Protein AF-A0A9D5EAH1-F1 (afdb_monomer)

Mean predicted aligned error: 13.59 Å

Secondary structure (DSSP, 8-state):
-HHHHHHHTT-SHHHHHHHHHHHHHHHHHHHHHHHHHHTT-TTHHHHHHHHHHHHHHHHHHHHSS--HHHHHHHHHHHHHHHHHHHHHHHHHSS--HHHHHHHHHHHHHHHHHHHHHHHHTSTTGGGG-HHHHHS--GGG--HHHHHHHHHHHHHHHHHHHHTHHHHHHHHH-HHHHHHTT--HHHHHHHHHHHHHHHHHHHHHHH-HHHHHHHHHHHHHHHHHH-SSHHHHHHHHHHHHHHHHHHHHHHHHHSPPPTT-SSSS--HHHHHHHHHHHHHHHHHHH-TTTSHHHHHHHHHHHHHHHHHHHHHHHHHHHHHHTT-TTS-B-HHHH-TTS---HHHHHHHHHTTSEEEETTEEEE-HHHHHHHHHHHHHHHHHHHHHHHHS---HHHHHHHHHHHGGG--HHHHHHHHHHHHHTT-S-TT--TTPPPPPSS-------------TTSTTT-SSS-SS--PPP----------------------PPPPP----------PPPPPTT----PPEEEEETTEEEEHHHHHHHHHHHHHHHHHHHHHHHHHHHT-TTHHHHHHHHHHHHHHHHHHHH----HHHHHHHHHHHHHHHHHHHHHHHHHH---HHHHHHHHHHHHHHHHHHHHHHS-TT----HHHHHH--GGGGGGSEEEETTEEEEHHHHHHHHHHHHHHHHHHHTHHHHHHHHH-HHHHHHTT--HHHHHHHHHHHHHHHHHHHHHHH-HHHHHHHHHHHHHHHHHH-SSHHHHHHHHHHHHHHHHHHHHHHHHHTT--HHHHHHHHHHHHHHHHHHH-TTT-HHHHHHHTS--PPP---

Sequence (824 aa):
MDQFLRLLTLQDTNTRVVMLGTTVLGIASAVVGCFAVLRKRSLVGDAVAHAALPGICLAYLVVGERHFAALLLGAMLAGVTAAAFVAAVRALTRVKEDAAIGMAIGGFFGLGIVLSRLIQGQPGGDRAGLDSFIFGKAASMVSGDARLILAVALAALAAVALLYKELKLLCFDRDFAAGQGWPTLALDLALMALVCLCTVVGLPAVGVVLMVALLVIPAVAARFWTSTLSTMLVLAAIFGGASGLIGTALSATVPVPAGALSRGWPTGPLIVLVAAGIFGVSLLCAPRRGLLADLWRRAALRRRVALQNLLRDAHEWLEHAGSFDAPWRAQTVSRSGRAAPRLLARLAAQGLIAPAAGGFVLTKDGRLAAARVVRSHRLWELYLIEQADIAADHVDRDADQIEHILPQAVIAELEDRLVAQGRLPAPAGAHAVPESPHPIGAAAPMRGRTLGLLGGLMLGASALLSAPEPAGAAPHAAAQADPAAQAGSAVAAPSATPASAAEPTAEPAAEPGRRSHTRVWFTVGDYQVRDDDLWTAATAAVCSVACGLIGCFLVLRRMSLLGDAISHAILPGLALAFMLTHSRDPLPMLAGAMTVGVLTAVLSAGLNRWGKVPEDASMGVVFTTLFALGVVLVSLAARDVDLDPGCVLYGLIEFTPLDTVAVGPVHVPRALAWLALTLAMNTALIVLFYKELTIVCFDPALATAMGISATLVHYGLMTTVAITSVASFEAVGSILVIAMLVAPGATAHLLTDSLGRMLCWAAAIAAGCALAGYALAVWIDTSVAGMIATLSLAVFVLVALGAPRHGVIASRLRSRPLAAPAQQ

Solvent-accessible surface area (backbone atoms only — not comparable to full-atom values): 43289 Å² total; per-residue (Å²): 109,68,71,60,52,39,57,78,65,50,69,50,65,62,64,41,38,38,29,54,27,38,16,45,45,16,22,33,25,2,36,54,18,37,57,32,48,67,59,72,42,38,55,52,44,45,28,24,44,37,15,16,44,33,15,29,41,51,30,35,69,74,65,73,50,90,46,70,71,50,30,50,49,21,18,46,53,29,12,44,50,41,54,49,46,31,51,45,42,46,74,57,40,91,57,51,62,46,39,34,41,26,28,35,26,10,14,35,28,12,42,13,47,29,47,44,37,55,44,48,76,39,97,69,26,76,74,62,52,60,70,62,47,50,64,27,40,38,90,73,51,46,70,67,53,30,49,50,36,45,56,50,27,51,51,47,48,48,49,48,62,74,41,40,70,60,54,50,37,52,52,77,38,51,64,62,34,42,74,74,68,46,63,58,67,60,54,51,51,51,52,50,43,47,42,31,50,47,37,63,63,32,15,45,50,35,4,42,72,50,35,34,31,36,21,39,30,20,20,56,28,22,50,34,75,46,93,49,68,71,62,25,37,54,45,1,21,51,43,12,22,48,14,20,38,52,12,38,48,48,31,74,68,53,80,66,66,94,63,39,55,46,101,52,52,64,40,35,35,38,19,38,48,41,27,47,48,55,26,50,50,26,48,40,65,15,76,82,57,4,53,54,42,46,53,47,51,53,52,51,48,54,52,50,51,56,50,50,50,52,35,29,34,47,46,56,51,22,63,73,68,74,37,78,79,54,55,44,42,55,74,82,39,34,92,82,68,66,64,53,69,69,54,56,55,46,38,37,72,69,54,26,33,41,87,44,92,78,35,34,26,60,28,78,65,20,47,56,54,17,39,53,51,44,27,49,42,48,56,47,47,53,46,40,44,73,74,66,72,43,61,70,94,61,40,68,71,61,41,71,74,46,54,91,70,64,55,70,68,58,54,52,52,50,48,55,52,37,38,74,68,69,75,42,74,85,83,61,55,104,71,64,55,74,78,70,97,59,85,86,68,79,90,69,82,84,76,81,80,78,74,77,79,54,75,85,78,70,86,82,84,80,91,83,86,84,80,83,85,84,87,80,89,86,88,82,84,90,80,90,80,85,91,86,85,85,86,87,84,86,83,82,83,83,84,88,80,91,78,82,93,79,79,93,74,80,80,80,82,74,82,93,82,79,78,77,89,66,56,71,78,54,68,61,86,93,45,71,41,33,53,54,53,53,48,30,38,48,36,42,20,42,37,19,25,42,32,3,45,57,15,38,57,26,47,69,58,70,44,32,51,50,57,47,38,34,44,47,20,20,46,32,15,35,37,50,27,30,71,73,65,78,48,88,52,66,67,56,32,49,51,21,23,43,52,31,20,46,47,50,54,52,51,21,52,45,34,26,72,73,58,69,38,57,62,57,50,20,42,47,46,47,22,38,40,36,27,22,50,9,56,53,46,48,41,50,40,57,78,85,66,88,75,50,67,61,64,54,40,54,26,56,42,86,55,37,55,77,48,60,40,77,61,80,97,44,78,40,33,46,60,41,54,53,27,48,52,45,30,50,50,52,50,48,50,48,66,75,39,40,68,62,55,51,40,38,55,79,37,42,65,60,26,43,74,73,70,41,58,37,66,58,56,49,54,49,52,50,46,52,52,33,50,48,50,55,55,36,21,73,35,36,1,33,55,41,45,29,12,33,20,25,25,22,15,54,40,18,57,48,74,41,94,47,69,74,59,22,42,53,42,2,29,52,47,18,32,49,26,21,46,53,13,36,55,51,11,65,73,69,64,36,40,42,52,19,30,22,14,30,43,33,41,51,52,32,52,52,43,49,42,63,18,81,83,50,3,42,53,45,48,56,65,67,66,51,76,74,75,72,78,81,84,126

Nearest PDB structures (foldseek):
  7kyp-assembly4_N  TM=8.979E-01  e=1.913E-12  Streptococcus pneumoniae D39
  7kyo-assembly1_C-2  TM=8.760E-01  e=1.175E-11  Streptococcus pneumoniae D39
  4g1u-assembly1_B  TM=6.831E-01  e=6.531E-03  Yersinia pestis
  5b58-assembly1_B  TM=6.216E-01  e=9.086E-03  Burkholderia cenocepacia J2315
  5b57-assembly1_B  TM=6.435E-01  e=1.430E-02  Burkholderia cenocepacia J2315

Foldseek 3Di:
DVLLVCLVVVVDVLLNLLLLLQLLLLLLLLLLLLLCQLQLNLCLLLLLLLQLLLLLLVLCVVVVDQDPVSSLVRSLVSSLVLLVQLVCCCVQFPFDSLLSSLLSLQQSNLNSQFSLLLLCPDDCSVVNVSVLLAAADSSPDDSVLSVLSNVLSVVLVVLCVVCVVVSVCLSPPVVVCVVVVHPSVVVSSVSSSSSSSSQSSCCNSQHSLLSSLSSFLLLLLLVLADPDSVSSSVSSSVLSSCLSNVLSSCQSPPQFDPFFQDNTFRSNLSSSLSSLVSSVCSQQPHCPQHQVNVVVVVVVLVLVLLLLLLLQLLLLVCVVVVHLFDADASCQRDLVNDPDVVSVVVCVVVVQWDDDDPHIHGDPVVLQSSLVLLQLLQLVLVCCVPPVVDDSVPSVVVSSVCSSPDDVVVVVVSVVVCVVVVNDDPPPDPRDHDDHPDDPDDDDSPPDDDDPPCPPPPPPPPPDDDDDDDDDDDDDDDDDDDDDDYYDDDDDDDDDDDDDDDDDDDDDDDDPDDDPPWDFDDDDVPDTQTPLLVLLLLLQLLLLLLQLLLLLLCSLQVNLCLLLLLLLLLLLLQLVLCVVPVDPDPVSSLVSSLVRLLVLVVQLVCCCVSSVRSSSSSSSSSSSSSNSVSSSSNSGDGNPDPPPVCCLAFFDSSCQSVAFDDPDPDTHRPLSVLSNVLSVVSVCCCVVCVVLSVCLSVPCPVCVVVVRNSVVSVSVSSSSSSSSQSSSSNHGGRSLSSLSNSLLSSLLVLQDDDSVSSSVSSSVLSSVLSNVLSVVCVVSVGDSSSSSSNVSSVSSVVCCQDHCPTHSVNVVVVPPPPPPPPDD

pLDDT: mean 77.6, std 20.23, range [21.0, 98.19]

Structure (mmCIF, N/CA/C/O backbone):
data_AF-A0A9D5EAH1-F1
#
_entry.id   AF-A0A9D5EAH1-F1
#
loop_
_atom_site.group_PDB
_atom_site.id
_atom_site.type_symbol
_atom_site.label_atom_id
_atom_site.label_alt_id
_atom_site.label_comp_id
_atom_site.label_asym_id
_atom_site.label_entity_id
_atom_site.label_seq_id
_atom_site.pdbx_PDB_ins_code
_atom_site.Cartn_x
_atom_site.Cartn_y
_atom_site.Cartn_z
_atom_site.occupancy
_atom_site.B_iso_or_equiv
_atom_site.auth_seq_id
_atom_site.auth_comp_id
_atom_site.auth_asym_id
_atom_site.auth_atom_id
_atom_site.pdbx_PDB_model_num
ATOM 1 N N . MET A 1 1 ? 1.302 40.660 -1.343 1.00 54.09 1 MET A N 1
ATOM 2 C CA . MET A 1 1 ? -0.143 40.943 -1.490 1.00 54.09 1 MET A CA 1
ATOM 3 C C . MET A 1 1 ? -0.588 40.766 -2.943 1.00 54.09 1 MET A C 1
ATOM 5 O O . MET A 1 1 ? -1.487 39.972 -3.182 1.00 54.09 1 MET A O 1
ATOM 9 N N . ASP A 1 2 ? 0.092 41.389 -3.913 1.00 61.47 2 ASP A N 1
ATOM 10 C CA . ASP A 1 2 ? -0.286 41.334 -5.341 1.00 61.47 2 ASP A CA 1
ATOM 11 C C . ASP A 1 2 ? -0.305 39.933 -5.966 1.00 61.47 2 ASP A C 1
ATOM 13 O O . ASP A 1 2 ? -1.245 39.611 -6.681 1.00 61.47 2 ASP A O 1
ATOM 17 N N . GLN A 1 3 ? 0.661 39.058 -5.667 1.00 58.84 3 GLN A N 1
ATOM 18 C CA . GLN A 1 3 ? 0.635 37.666 -6.152 1.00 58.84 3 GLN A CA 1
ATOM 19 C C . GLN A 1 3 ? -0.573 36.873 -5.626 1.00 58.84 3 GLN A C 1
ATOM 21 O O . GLN A 1 3 ? -1.179 36.106 -6.366 1.00 58.84 3 GLN A O 1
ATOM 26 N N . PHE A 1 4 ? -0.962 37.086 -4.367 1.00 58.25 4 PHE A N 1
ATOM 27 C CA . PHE A 1 4 ? -2.116 36.422 -3.756 1.00 58.25 4 PHE A CA 1
ATOM 28 C C . PHE A 1 4 ? -3.437 36.929 -4.353 1.00 58.25 4 PHE A C 1
ATOM 30 O O . PHE A 1 4 ? -4.326 36.135 -4.651 1.00 58.25 4 PHE A O 1
ATOM 37 N N . LEU A 1 5 ? -3.538 38.238 -4.614 1.00 56.25 5 LEU A N 1
ATOM 38 C CA . LEU A 1 5 ? -4.687 38.841 -5.296 1.00 56.25 5 LEU A CA 1
ATOM 39 C C . LEU A 1 5 ? -4.784 38.406 -6.768 1.00 56.25 5 LEU A C 1
ATOM 41 O O . LEU A 1 5 ? -5.886 38.128 -7.232 1.00 56.25 5 LEU A O 1
ATOM 45 N N . ARG A 1 6 ? -3.662 38.260 -7.491 1.00 60.62 6 ARG A N 1
ATOM 46 C CA . ARG A 1 6 ? -3.620 37.692 -8.859 1.00 60.62 6 ARG A CA 1
ATOM 47 C C . ARG A 1 6 ? -4.063 36.229 -8.913 1.00 60.62 6 ARG A C 1
ATOM 49 O O . ARG A 1 6 ? -4.706 35.816 -9.877 1.00 60.62 6 ARG A O 1
ATOM 56 N N . LEU A 1 7 ? -3.754 35.463 -7.865 1.00 60.31 7 LEU A N 1
ATOM 57 C CA . LEU A 1 7 ? -4.168 34.069 -7.721 1.00 60.31 7 LEU A CA 1
ATOM 58 C C . LEU A 1 7 ? -5.673 33.948 -7.434 1.00 60.31 7 LEU A C 1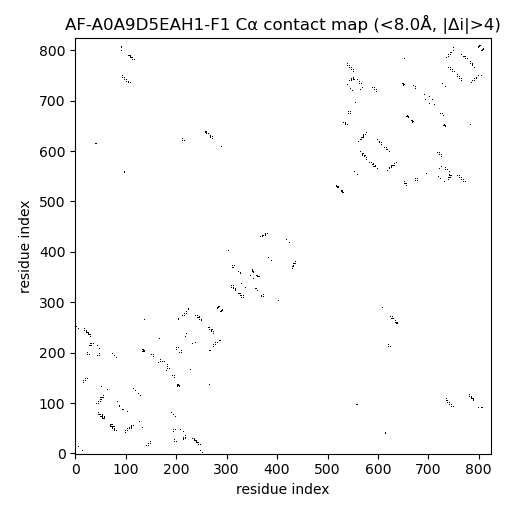
ATOM 60 O O . LEU A 1 7 ? -6.362 33.179 -8.097 1.00 60.31 7 LEU A O 1
ATOM 64 N N . LEU A 1 8 ? -6.197 34.760 -6.507 1.00 59.41 8 LEU A N 1
ATOM 65 C CA . LEU A 1 8 ? -7.634 34.847 -6.202 1.00 59.41 8 LEU A CA 1
ATOM 66 C C . LEU A 1 8 ? -8.462 35.356 -7.391 1.00 59.41 8 LEU A C 1
ATOM 68 O O . LEU A 1 8 ? -9.607 34.950 -7.563 1.00 59.41 8 LEU A O 1
ATOM 72 N N . THR A 1 9 ? -7.876 36.219 -8.223 1.00 60.03 9 THR A N 1
ATOM 73 C CA . THR A 1 9 ? -8.497 36.726 -9.459 1.00 60.03 9 THR A CA 1
ATOM 74 C C . THR A 1 9 ? -8.224 35.846 -10.685 1.00 60.03 9 THR A C 1
ATOM 76 O O . THR A 1 9 ? -8.705 36.167 -11.770 1.00 60.03 9 THR A O 1
ATOM 79 N N . LEU A 1 10 ? -7.498 34.726 -10.527 1.00 64.56 10 LEU A N 1
ATOM 80 C CA . LEU A 1 10 ? -7.183 33.746 -11.577 1.00 64.56 10 LEU A CA 1
ATOM 81 C C . LEU A 1 10 ? -6.629 34.370 -12.877 1.00 64.56 10 LEU A C 1
ATOM 83 O O . LEU A 1 10 ? -6.995 33.951 -13.981 1.00 64.56 10 LEU A O 1
ATOM 87 N N . GLN A 1 11 ? -5.768 35.382 -12.748 1.00 63.88 11 GLN A N 1
ATOM 88 C CA . GLN A 1 11 ? -5.233 36.128 -13.895 1.00 63.88 11 GLN A CA 1
ATOM 89 C C . GLN A 1 11 ? -4.201 35.326 -14.705 1.00 63.88 11 GLN A C 1
ATOM 91 O O . GLN A 1 11 ? -4.151 35.456 -15.928 1.00 63.88 11 GLN A O 1
ATOM 96 N N . ASP A 1 12 ? -3.427 34.449 -14.054 1.00 75.12 12 ASP A N 1
ATOM 97 C CA . ASP A 1 12 ? -2.462 33.578 -14.734 1.00 75.12 12 ASP A CA 1
ATOM 98 C C . ASP A 1 12 ? -3.144 32.333 -15.314 1.00 75.12 12 ASP A C 1
ATOM 100 O O . ASP A 1 12 ? -3.673 31.477 -14.597 1.00 75.12 12 ASP A O 1
ATOM 104 N N . THR A 1 13 ? -3.096 32.211 -16.644 1.00 74.56 13 THR A N 1
ATOM 105 C CA . THR A 1 13 ? -3.824 31.168 -17.386 1.00 74.56 13 THR A CA 1
ATOM 106 C C . THR A 1 13 ? -3.369 29.752 -17.015 1.00 74.56 13 THR A C 1
ATOM 108 O O . THR A 1 13 ? -4.223 28.897 -16.785 1.00 74.56 13 THR A O 1
ATOM 111 N N . ASN A 1 14 ? -2.059 29.500 -16.889 1.00 77.75 14 ASN A N 1
ATOM 112 C CA . ASN A 1 14 ? -1.547 28.175 -16.508 1.00 77.75 14 ASN A CA 1
ATOM 113 C C . ASN A 1 14 ? -1.955 27.796 -15.082 1.00 77.75 14 ASN A C 1
ATOM 115 O O . ASN A 1 14 ? -2.481 26.708 -14.862 1.00 77.75 14 ASN A O 1
ATOM 119 N N . THR A 1 15 ? -1.795 28.707 -14.121 1.00 81.19 15 THR A N 1
ATOM 120 C CA . THR A 1 15 ? -2.168 28.461 -12.721 1.00 81.19 15 THR A CA 1
ATOM 121 C C . THR A 1 15 ? -3.657 28.150 -12.589 1.00 81.19 15 THR A C 1
ATOM 123 O O . THR A 1 15 ? -4.026 27.220 -11.875 1.00 81.19 15 THR A O 1
ATOM 126 N N . ARG A 1 16 ? -4.518 28.858 -13.336 1.00 84.19 16 ARG A N 1
ATOM 127 C CA . ARG A 1 16 ? -5.964 28.590 -13.374 1.00 84.19 16 ARG A CA 1
ATOM 128 C C . ARG A 1 16 ? -6.288 27.202 -13.928 1.00 84.19 16 ARG A C 1
ATOM 130 O O . ARG A 1 16 ? -7.125 26.508 -13.357 1.00 84.19 16 ARG A O 1
ATOM 137 N N . VAL A 1 17 ? -5.653 26.807 -15.032 1.00 86.75 17 VAL A N 1
ATOM 138 C CA . VAL A 1 17 ? -5.877 25.498 -15.671 1.00 86.75 17 VAL A CA 1
ATOM 139 C C . VAL A 1 17 ? -5.486 24.364 -14.725 1.00 86.75 17 VAL A C 1
ATOM 141 O O . VAL A 1 17 ? -6.298 23.469 -14.488 1.00 86.75 17 VAL A O 1
ATOM 144 N N . VAL A 1 18 ? -4.291 24.440 -14.131 1.00 87.94 18 VAL A N 1
ATOM 145 C CA . VAL A 1 18 ? -3.798 23.422 -13.191 1.00 87.94 18 VAL A CA 1
ATOM 146 C C . VAL A 1 18 ? -4.683 23.358 -11.953 1.00 87.94 18 VAL A C 1
ATOM 148 O O . VAL A 1 18 ? -5.096 22.272 -11.566 1.00 87.94 18 VAL A O 1
ATOM 151 N N . MET A 1 19 ? -5.022 24.505 -11.361 1.00 89.00 19 MET A N 1
ATOM 152 C CA . MET A 1 19 ? -5.831 24.576 -10.142 1.00 89.00 19 MET A CA 1
ATOM 153 C C . MET A 1 19 ? -7.234 23.999 -10.346 1.00 89.00 19 MET A C 1
ATOM 155 O O . MET A 1 19 ? -7.671 23.171 -9.554 1.00 89.00 19 MET A O 1
ATOM 159 N N . LEU A 1 20 ? -7.933 24.375 -11.423 1.00 89.50 20 LEU A N 1
ATOM 160 C CA . LEU A 1 20 ? -9.254 23.810 -11.721 1.00 89.50 20 LEU A CA 1
ATOM 161 C C . LEU A 1 20 ? -9.170 22.305 -12.008 1.00 89.50 20 LEU A C 1
ATOM 163 O O . LEU A 1 20 ? -9.992 21.542 -11.498 1.00 89.50 20 LEU A O 1
ATOM 167 N N . GLY A 1 21 ? -8.162 21.877 -12.776 1.00 90.94 21 GLY A N 1
ATOM 168 C CA . GLY A 1 21 ? -7.928 20.467 -13.081 1.00 90.94 21 GLY A CA 1
ATOM 169 C C . GLY A 1 21 ? -7.694 19.629 -11.822 1.00 90.94 21 GLY A C 1
ATOM 170 O O . GLY A 1 21 ? -8.384 18.632 -11.610 1.00 90.94 21 GLY A O 1
ATOM 171 N N . THR A 1 22 ? -6.780 20.048 -10.944 1.00 91.81 22 THR A N 1
ATOM 172 C CA . THR A 1 22 ? -6.437 19.308 -9.717 1.00 91.81 22 THR A CA 1
ATOM 173 C C . THR A 1 22 ? -7.544 19.356 -8.666 1.00 91.81 22 THR A C 1
ATOM 175 O O . THR A 1 22 ? -7.760 18.358 -7.980 1.00 91.81 22 THR A O 1
ATOM 178 N N . THR A 1 23 ? -8.297 20.458 -8.548 1.00 94.56 23 THR A N 1
ATOM 179 C CA . THR A 1 23 ? -9.468 20.530 -7.657 1.00 94.56 23 THR A CA 1
ATOM 180 C C . THR A 1 23 ? -10.554 19.548 -8.090 1.00 94.56 23 THR A C 1
ATOM 182 O O . THR A 1 23 ? -11.039 18.771 -7.267 1.00 94.56 23 THR A O 1
ATOM 185 N N . VAL A 1 24 ? -10.922 19.536 -9.375 1.00 95.12 24 VAL A N 1
ATOM 186 C CA . VAL A 1 24 ? -11.962 18.633 -9.897 1.00 95.12 24 VAL A CA 1
ATOM 187 C C . VAL A 1 24 ? -11.521 17.171 -9.815 1.00 95.12 24 VAL A C 1
ATOM 189 O O . VAL A 1 24 ? -12.297 16.316 -9.380 1.00 95.12 24 VAL A O 1
ATOM 192 N N . LEU A 1 25 ? -10.259 16.890 -10.151 1.00 94.25 25 LEU A N 1
ATOM 193 C CA . LEU A 1 25 ? -9.663 15.567 -9.980 1.00 94.25 25 LEU A CA 1
ATOM 194 C C . LEU A 1 25 ? -9.705 15.115 -8.514 1.00 94.25 25 LEU A C 1
ATOM 196 O O . LEU A 1 25 ? -10.093 13.980 -8.239 1.00 94.25 25 LEU A O 1
ATOM 200 N N . GLY A 1 26 ? -9.350 16.000 -7.576 1.00 95.75 26 GLY A N 1
ATOM 201 C CA . GLY A 1 26 ? -9.384 15.729 -6.138 1.00 95.75 26 GLY A CA 1
ATOM 202 C C . GLY A 1 26 ? -10.793 15.419 -5.629 1.00 95.75 26 GLY A C 1
ATOM 203 O O . GLY A 1 26 ? -10.964 14.484 -4.850 1.00 95.75 26 GLY A O 1
ATOM 204 N N . ILE A 1 27 ? -11.811 16.140 -6.112 1.00 97.44 27 ILE A N 1
ATOM 205 C CA . ILE A 1 27 ? -13.227 15.876 -5.799 1.00 97.44 27 ILE A CA 1
ATOM 206 C C . ILE A 1 27 ? -13.631 14.475 -6.272 1.00 97.44 27 ILE A C 1
ATOM 208 O O . ILE A 1 27 ? -14.098 13.666 -5.469 1.00 97.44 27 ILE A O 1
ATOM 212 N N . ALA A 1 28 ? -13.452 14.176 -7.563 1.00 97.06 28 ALA A N 1
ATOM 213 C CA . ALA A 1 28 ? -13.897 12.906 -8.139 1.00 97.06 28 ALA A CA 1
ATOM 214 C C . ALA A 1 28 ? -13.168 11.707 -7.521 1.00 97.06 28 ALA A C 1
ATOM 216 O O . ALA A 1 28 ? -13.798 10.721 -7.130 1.00 97.06 28 ALA A O 1
ATOM 217 N N . SER A 1 29 ? -11.853 11.826 -7.351 1.00 95.25 29 SER A N 1
ATOM 218 C CA . SER A 1 29 ? -11.016 10.754 -6.812 1.00 95.25 29 SER A CA 1
ATOM 219 C C . SER A 1 29 ? -11.316 10.488 -5.342 1.00 95.25 29 SER A C 1
ATOM 221 O O . SER A 1 29 ? -11.435 9.334 -4.947 1.00 95.25 29 SER A O 1
ATOM 223 N N . ALA A 1 30 ? -11.552 11.519 -4.529 1.00 96.81 30 ALA A N 1
ATOM 224 C CA . ALA A 1 30 ? -11.932 11.318 -3.133 1.00 96.81 30 ALA A CA 1
ATOM 225 C C . ALA A 1 30 ? -13.296 10.615 -2.981 1.00 96.81 30 ALA A C 1
ATOM 227 O O . ALA A 1 30 ? -13.472 9.780 -2.087 1.00 96.81 30 ALA A O 1
ATOM 228 N N . VAL A 1 31 ? -14.257 10.912 -3.865 1.00 97.50 31 VAL A N 1
ATOM 229 C CA . VAL A 1 31 ? -15.579 10.261 -3.877 1.00 97.50 31 VAL A CA 1
ATOM 230 C C . VAL A 1 31 ? -15.463 8.788 -4.260 1.00 97.50 31 VAL A C 1
ATOM 232 O O . VAL A 1 31 ? -15.950 7.928 -3.524 1.00 97.50 31 VAL A O 1
ATOM 235 N N . VAL A 1 32 ? -14.792 8.477 -5.372 1.00 96.00 32 VAL A N 1
ATOM 236 C CA . VAL A 1 32 ? -14.567 7.086 -5.810 1.00 96.00 32 VAL A CA 1
ATOM 237 C C . VAL A 1 32 ? -13.739 6.321 -4.767 1.00 96.00 32 VAL A C 1
ATOM 239 O O . VAL A 1 32 ? -14.063 5.188 -4.397 1.00 96.00 32 VAL A O 1
ATOM 242 N N . GLY A 1 33 ? -12.730 6.983 -4.202 1.00 94.62 33 GLY A N 1
ATOM 243 C CA . GLY A 1 33 ? -11.856 6.466 -3.158 1.00 94.62 33 GLY A CA 1
ATOM 244 C C . GLY A 1 33 ? -12.576 6.059 -1.871 1.00 94.62 33 GLY A C 1
ATOM 245 O O . GLY A 1 33 ? -12.166 5.094 -1.225 1.00 94.62 33 GLY A O 1
ATOM 246 N N . CYS A 1 34 ? -13.711 6.684 -1.529 1.00 95.81 34 CYS A N 1
ATOM 247 C CA . CYS A 1 34 ? -14.533 6.257 -0.389 1.00 95.81 34 CYS A CA 1
ATOM 248 C C . CYS A 1 34 ? -14.964 4.791 -0.491 1.00 95.81 34 CYS A C 1
ATOM 250 O O . CYS A 1 34 ? -14.876 4.051 0.491 1.00 95.81 34 CYS A O 1
ATOM 252 N N . PHE A 1 35 ? -15.397 4.355 -1.674 1.00 95.00 35 PHE A N 1
ATOM 253 C CA . PHE A 1 35 ? -15.825 2.975 -1.902 1.00 95.00 35 PHE A CA 1
ATOM 254 C C . PHE A 1 35 ? -14.634 2.007 -1.888 1.00 95.00 35 PHE A C 1
ATOM 256 O O . PHE A 1 35 ? -14.731 0.930 -1.294 1.00 95.00 35 PHE A O 1
ATOM 263 N N . ALA A 1 36 ? -13.491 2.406 -2.460 1.00 90.56 36 ALA A N 1
ATOM 264 C CA . ALA A 1 36 ? -12.254 1.620 -2.426 1.00 90.56 36 ALA A CA 1
ATOM 265 C C . ALA A 1 36 ? -11.737 1.412 -0.987 1.00 90.56 36 ALA A C 1
ATOM 267 O O . ALA A 1 36 ? -11.419 0.287 -0.591 1.00 90.56 36 ALA A O 1
ATOM 268 N N . VAL A 1 37 ? -11.731 2.471 -0.167 1.00 91.62 37 VAL A N 1
ATOM 269 C CA . VAL A 1 37 ? -11.330 2.421 1.250 1.00 91.62 37 VAL A CA 1
ATOM 270 C C . VAL A 1 37 ? -12.278 1.543 2.067 1.00 91.62 37 VAL A C 1
ATOM 272 O O . VAL A 1 37 ? -11.823 0.705 2.846 1.00 91.62 37 VAL A O 1
ATOM 275 N N . LEU A 1 38 ? -13.597 1.690 1.892 1.00 91.38 38 LEU A N 1
ATOM 276 C CA . LEU A 1 38 ? -14.580 0.900 2.645 1.00 91.38 38 LEU A CA 1
ATOM 277 C C . LEU A 1 38 ? -14.494 -0.597 2.349 1.00 91.38 38 LEU A C 1
ATOM 279 O O . LEU A 1 38 ? -14.738 -1.406 3.243 1.00 91.38 38 LEU A O 1
ATOM 283 N N . ARG A 1 39 ? -14.088 -0.964 1.132 1.00 88.69 39 ARG A N 1
ATOM 284 C CA . ARG A 1 39 ? -13.896 -2.363 0.735 1.00 88.69 39 ARG A CA 1
ATOM 285 C C . ARG A 1 39 ? -12.534 -2.938 1.109 1.00 88.69 39 ARG A C 1
ATOM 287 O O . ARG A 1 39 ? -12.292 -4.094 0.781 1.00 88.69 39 ARG A O 1
ATOM 294 N N . LYS A 1 40 ? -11.677 -2.176 1.806 1.00 85.94 40 LYS A N 1
ATOM 295 C CA . LYS A 1 40 ? -10.284 -2.559 2.110 1.00 85.94 40 LYS A CA 1
ATOM 296 C C . LYS A 1 40 ? -9.514 -2.901 0.829 1.00 85.94 40 LYS A C 1
ATOM 298 O O . LYS A 1 40 ? -8.891 -3.942 0.706 1.00 85.94 40 LYS A O 1
ATOM 303 N N . ARG A 1 41 ? -9.666 -2.040 -0.177 1.00 82.69 41 ARG A N 1
ATOM 304 C CA . ARG A 1 41 ? -9.020 -2.152 -1.491 1.00 82.69 41 ARG A CA 1
ATOM 305 C C . ARG A 1 41 ? -8.393 -0.822 -1.902 1.00 82.69 41 ARG A C 1
ATOM 307 O O . ARG A 1 41 ? -8.306 -0.501 -3.082 1.00 82.69 41 ARG A O 1
ATOM 314 N N . SER A 1 42 ? -7.971 -0.028 -0.918 1.00 80.88 42 SER A N 1
ATOM 315 C CA . SER A 1 42 ? -7.380 1.299 -1.126 1.00 80.88 42 SER A CA 1
ATOM 316 C C . SER A 1 42 ? -6.120 1.261 -1.993 1.00 80.88 42 SER A C 1
ATOM 318 O O . SER A 1 42 ? -5.856 2.223 -2.701 1.00 80.88 42 SER A O 1
ATOM 320 N N . LEU A 1 43 ? -5.389 0.142 -1.977 1.00 81.75 43 LEU A N 1
ATOM 321 C CA . LEU A 1 43 ? -4.146 -0.059 -2.730 1.00 81.75 43 LEU A CA 1
ATOM 322 C C . LEU A 1 43 ? -4.359 -0.637 -4.136 1.00 81.75 43 LEU A C 1
ATOM 324 O O . LEU A 1 43 ? -3.411 -0.760 -4.901 1.00 81.75 43 LEU A O 1
ATOM 328 N N . VAL A 1 44 ? -5.599 -0.946 -4.536 1.00 81.38 44 VAL A N 1
ATOM 329 C CA . VAL A 1 44 ? -5.860 -1.364 -5.926 1.00 81.38 44 VAL A CA 1
ATOM 330 C C . VAL A 1 44 ? -5.622 -0.207 -6.899 1.00 81.38 44 VAL A C 1
ATOM 332 O O . VAL A 1 44 ? -5.179 -0.435 -8.019 1.00 81.38 44 VAL A O 1
ATOM 335 N N . GLY A 1 45 ? -5.858 1.037 -6.464 1.00 81.00 45 GLY A N 1
ATOM 336 C CA . GLY A 1 45 ? -5.544 2.220 -7.266 1.00 81.00 45 GLY A CA 1
ATOM 337 C C . GLY A 1 45 ? -4.062 2.316 -7.633 1.00 81.00 45 GLY A C 1
ATOM 338 O O . GLY A 1 45 ? -3.756 2.754 -8.736 1.00 81.00 45 GLY A O 1
ATOM 339 N N . ASP A 1 46 ? -3.178 1.849 -6.750 1.00 86.12 46 ASP A N 1
ATOM 340 C CA . ASP A 1 46 ? -1.730 1.824 -6.962 1.00 86.12 46 ASP A CA 1
ATOM 341 C C . ASP A 1 46 ? -1.318 0.767 -7.998 1.00 86.12 46 ASP A C 1
ATOM 343 O O . ASP A 1 46 ? -0.702 1.081 -9.017 1.00 86.12 46 ASP A O 1
ATOM 347 N N . ALA A 1 47 ? -1.811 -0.466 -7.837 1.00 87.88 47 ALA A N 1
ATOM 348 C CA . ALA A 1 47 ? -1.621 -1.532 -8.823 1.00 87.88 47 ALA A CA 1
ATOM 349 C C . ALA A 1 47 ? -2.098 -1.151 -10.222 1.00 87.88 47 ALA A C 1
ATOM 351 O O . ALA A 1 47 ? -1.439 -1.458 -11.213 1.00 87.88 47 ALA A O 1
ATOM 352 N N . VAL A 1 48 ? -3.229 -0.454 -10.309 1.00 86.50 48 VAL A N 1
ATOM 353 C CA . VAL A 1 48 ? -3.752 0.036 -11.583 1.00 86.50 48 VAL A CA 1
ATOM 354 C C . VAL A 1 48 ? -2.859 1.125 -12.183 1.00 86.50 48 VAL A C 1
ATOM 356 O O . VAL A 1 48 ? -2.671 1.143 -13.399 1.00 86.50 48 VAL A O 1
ATOM 359 N N . ALA A 1 49 ? -2.289 2.006 -11.359 1.00 84.19 49 ALA A N 1
ATOM 360 C CA . ALA A 1 49 ? -1.389 3.062 -11.815 1.00 84.19 49 ALA A CA 1
ATOM 361 C C . ALA A 1 49 ? -0.109 2.474 -12.435 1.00 84.19 49 ALA A C 1
ATOM 363 O O . ALA A 1 49 ? 0.302 2.887 -13.519 1.00 84.19 49 ALA A O 1
ATOM 364 N N . HIS A 1 50 ? 0.470 1.451 -11.802 1.00 86.31 50 HIS A N 1
ATOM 365 C CA . HIS A 1 50 ? 1.644 0.739 -12.316 1.00 86.31 50 HIS A CA 1
ATOM 366 C C . HIS A 1 50 ? 1.327 -0.151 -13.524 1.00 86.31 50 HIS A C 1
ATOM 368 O O . HIS A 1 50 ? 2.106 -0.209 -14.479 1.00 86.31 50 HIS A O 1
ATOM 374 N N . ALA A 1 51 ? 0.151 -0.782 -13.542 1.00 89.44 51 ALA A N 1
ATOM 375 C CA . ALA A 1 51 ? -0.306 -1.574 -14.678 1.00 89.44 51 ALA A CA 1
ATOM 376 C C . ALA A 1 51 ? -0.708 -0.738 -15.904 1.00 89.44 51 ALA A C 1
ATOM 378 O O . ALA A 1 51 ? -0.871 -1.295 -16.988 1.00 89.44 51 ALA A O 1
ATOM 379 N N . ALA A 1 52 ? -0.843 0.584 -15.775 1.00 87.56 52 ALA A N 1
ATOM 380 C CA . ALA A 1 52 ? -1.118 1.462 -16.908 1.00 87.56 52 ALA A CA 1
ATOM 381 C C . ALA A 1 52 ? 0.042 1.485 -17.921 1.00 87.56 52 ALA A C 1
ATOM 383 O O . ALA A 1 52 ? -0.205 1.587 -19.123 1.00 87.56 52 ALA A O 1
ATOM 384 N N . LEU A 1 53 ? 1.292 1.354 -17.456 1.00 86.62 53 LEU A N 1
ATOM 385 C CA . LEU A 1 53 ? 2.500 1.468 -18.281 1.00 86.62 53 LEU A CA 1
ATOM 386 C C . LEU A 1 53 ? 2.527 0.523 -19.499 1.00 86.62 53 LEU A C 1
ATOM 388 O O . LEU A 1 53 ? 2.682 1.028 -20.616 1.00 86.62 53 LEU A O 1
ATOM 392 N N . PRO A 1 54 ? 2.345 -0.808 -19.358 1.00 91.31 54 PRO A N 1
ATOM 393 C CA . PRO A 1 54 ? 2.294 -1.696 -20.520 1.00 91.31 54 PRO A CA 1
ATOM 394 C C . PRO A 1 54 ? 1.153 -1.332 -21.476 1.00 91.31 54 PRO A C 1
ATOM 396 O O . PRO A 1 54 ? 1.320 -1.433 -22.687 1.00 91.31 54 PRO A O 1
ATOM 399 N N . GLY A 1 55 ? 0.021 -0.840 -20.963 1.00 91.50 55 GLY A N 1
ATOM 400 C CA . GLY A 1 55 ? -1.100 -0.378 -21.783 1.00 91.50 55 GLY A CA 1
ATOM 401 C C . GLY A 1 55 ? -0.773 0.841 -22.641 1.00 91.50 55 GLY A C 1
ATOM 402 O O . GLY A 1 55 ? -1.125 0.876 -23.818 1.00 91.50 55 GLY A O 1
ATOM 403 N N . ILE A 1 56 ? -0.067 1.821 -22.071 1.00 87.50 56 ILE A N 1
ATOM 404 C CA . ILE A 1 56 ? 0.409 3.015 -22.790 1.00 87.50 56 ILE A CA 1
ATOM 405 C C . ILE A 1 56 ? 1.393 2.602 -23.889 1.00 87.50 56 ILE A C 1
ATOM 407 O O . ILE A 1 56 ? 1.264 3.051 -25.026 1.00 87.50 56 ILE A O 1
ATOM 411 N N . CYS A 1 57 ? 2.338 1.713 -23.565 1.00 89.06 57 CYS A N 1
ATOM 412 C CA . CYS A 1 57 ? 3.333 1.221 -24.517 1.00 89.06 57 CYS A CA 1
ATOM 413 C C . CYS A 1 57 ? 2.677 0.460 -25.677 1.00 89.06 57 CYS A C 1
ATOM 415 O O . CYS A 1 57 ? 2.974 0.728 -26.838 1.00 89.06 57 CYS A O 1
ATOM 417 N N . LEU A 1 58 ? 1.729 -0.437 -25.384 1.00 91.00 58 LEU A N 1
ATOM 418 C CA . LEU A 1 58 ? 0.975 -1.163 -26.410 1.00 91.00 58 LEU A CA 1
ATOM 419 C C . LEU A 1 58 ? 0.141 -0.222 -27.284 1.00 91.00 58 LEU A C 1
ATOM 421 O O . LEU A 1 58 ? 0.125 -0.380 -28.501 1.00 91.00 58 LEU A O 1
ATOM 425 N N . ALA A 1 59 ? -0.520 0.778 -26.696 1.00 90.50 59 ALA A N 1
ATOM 426 C CA . ALA A 1 59 ? -1.271 1.764 -27.469 1.00 90.50 59 ALA A CA 1
ATOM 427 C C . ALA A 1 59 ? -0.365 2.575 -28.406 1.00 90.50 59 ALA A C 1
ATOM 429 O O . ALA A 1 59 ? -0.739 2.804 -29.554 1.00 90.50 59 ALA A O 1
ATOM 430 N N . TYR A 1 60 ? 0.831 2.964 -27.951 1.00 87.06 60 TYR A N 1
ATOM 431 C CA . TYR A 1 60 ? 1.816 3.631 -28.802 1.00 87.06 60 TYR A CA 1
ATOM 432 C C . TYR A 1 60 ? 2.286 2.727 -29.948 1.00 87.06 60 TYR A C 1
ATOM 434 O O . TYR A 1 60 ? 2.314 3.171 -31.090 1.00 87.06 60 TYR A O 1
ATOM 442 N N . LEU A 1 61 ? 2.588 1.453 -29.670 1.00 87.94 61 LEU A N 1
ATOM 443 C CA . LEU A 1 61 ? 3.002 0.484 -30.693 1.00 87.94 61 LEU A CA 1
ATOM 444 C C . LEU A 1 61 ? 1.923 0.244 -31.759 1.00 87.94 61 LEU A C 1
ATOM 446 O O . LEU A 1 61 ? 2.254 0.035 -32.921 1.00 87.94 61 LEU A O 1
ATOM 450 N N . VAL A 1 62 ? 0.641 0.279 -31.378 1.00 89.50 62 VAL A N 1
ATOM 451 C CA . VAL A 1 62 ? -0.482 0.092 -32.314 1.00 89.50 62 VAL A CA 1
ATOM 452 C C . VAL A 1 62 ? -0.753 1.347 -33.144 1.00 89.50 62 VAL A C 1
ATOM 454 O O . VAL A 1 62 ? -1.031 1.239 -34.334 1.00 89.50 62 VAL A O 1
ATOM 457 N N . VAL A 1 63 ? -0.709 2.531 -32.527 1.00 88.62 63 VAL A N 1
ATOM 458 C CA . VAL A 1 63 ? -1.035 3.799 -33.204 1.00 88.62 63 VAL A CA 1
ATOM 459 C C . VAL A 1 63 ? 0.154 4.351 -33.996 1.00 88.62 63 VAL A C 1
ATOM 461 O O . VAL A 1 63 ? -0.044 5.040 -34.990 1.00 88.62 63 VAL A O 1
ATOM 464 N N . GLY A 1 64 ? 1.387 4.051 -33.581 1.00 81.19 64 GLY A N 1
ATOM 465 C CA . GLY A 1 64 ? 2.623 4.508 -34.226 1.00 81.19 64 GLY A CA 1
ATOM 466 C C . GLY A 1 64 ? 2.984 5.975 -33.957 1.00 81.19 64 GLY A C 1
ATOM 467 O O . GLY A 1 64 ? 4.065 6.420 -34.330 1.00 81.19 64 GLY A O 1
ATOM 468 N N . GLU A 1 65 ? 2.113 6.729 -33.284 1.00 79.31 65 GLU A N 1
ATOM 469 C CA . GLU A 1 65 ? 2.324 8.127 -32.914 1.00 79.31 65 GLU A CA 1
ATOM 470 C C . GLU A 1 65 ? 1.757 8.450 -31.522 1.00 79.31 65 GLU A C 1
ATOM 472 O O . GLU A 1 65 ? 0.955 7.713 -30.938 1.00 79.31 65 GLU A O 1
ATOM 477 N N . ARG A 1 66 ? 2.171 9.593 -30.961 1.00 73.12 66 ARG A N 1
ATOM 478 C CA . ARG A 1 66 ? 1.726 10.050 -29.639 1.00 73.12 66 ARG A CA 1
ATOM 479 C C . ARG A 1 66 ? 0.309 10.634 -29.708 1.00 73.12 66 ARG A C 1
ATOM 481 O O . ARG A 1 66 ? 0.132 11.849 -29.756 1.00 73.12 66 ARG A O 1
ATOM 488 N N . HIS A 1 67 ? -0.706 9.774 -29.624 1.00 81.25 67 HIS A N 1
ATOM 489 C CA . HIS A 1 67 ? -2.110 10.187 -29.528 1.00 81.25 67 HIS A CA 1
ATOM 490 C C . HIS A 1 67 ? -2.660 10.029 -28.099 1.00 81.25 67 HIS A C 1
ATOM 492 O O . HIS A 1 67 ? -2.931 8.921 -27.636 1.00 81.25 67 HIS A O 1
ATOM 498 N N . PHE A 1 68 ? -2.863 11.145 -27.389 1.00 75.31 68 PHE A N 1
ATOM 499 C CA . PHE A 1 68 ? -3.192 11.158 -25.953 1.00 75.31 68 PHE A CA 1
ATOM 500 C C . PHE A 1 68 ? -4.407 10.297 -25.578 1.00 75.31 68 PHE A C 1
ATOM 502 O O . PHE A 1 68 ? -4.337 9.518 -24.631 1.00 75.31 68 PHE A O 1
ATOM 509 N N . ALA A 1 69 ? -5.501 10.370 -26.344 1.00 81.56 69 ALA A N 1
ATOM 510 C CA . ALA A 1 69 ? -6.692 9.570 -26.058 1.00 81.56 69 ALA A CA 1
ATOM 511 C C . ALA A 1 69 ? -6.459 8.064 -26.271 1.00 81.56 69 ALA A C 1
ATOM 513 O O . ALA A 1 69 ? -7.038 7.252 -25.554 1.00 81.56 69 ALA A O 1
ATOM 514 N N . ALA A 1 70 ? -5.591 7.685 -27.216 1.00 84.94 70 ALA A N 1
ATOM 515 C CA . ALA A 1 70 ? -5.258 6.282 -27.446 1.00 84.94 70 ALA A CA 1
ATOM 516 C C . ALA A 1 70 ? -4.367 5.734 -26.324 1.00 84.94 70 ALA A C 1
ATOM 518 O O . ALA A 1 70 ? -4.622 4.642 -25.822 1.00 84.94 70 ALA A O 1
ATOM 519 N N . LEU A 1 71 ? -3.388 6.523 -25.867 1.00 84.62 71 LEU A N 1
ATOM 520 C CA . LEU A 1 71 ? -2.558 6.182 -24.708 1.00 84.62 71 LEU A CA 1
ATOM 521 C C . LEU A 1 71 ? -3.405 6.022 -23.438 1.00 84.62 71 LEU A C 1
ATOM 523 O O . LEU A 1 71 ? -3.222 5.063 -22.691 1.00 84.62 71 LEU A O 1
ATOM 527 N N . LEU A 1 72 ? -4.372 6.921 -23.228 1.00 83.69 72 LEU A N 1
ATOM 528 C CA . LEU A 1 72 ? -5.315 6.852 -22.112 1.00 83.69 72 LEU A CA 1
ATOM 529 C C . LEU A 1 72 ? -6.201 5.598 -22.185 1.00 83.69 72 LEU A C 1
ATOM 531 O O . LEU A 1 72 ? -6.412 4.932 -21.173 1.00 83.69 72 LEU A O 1
ATOM 535 N N . LEU A 1 73 ? -6.699 5.258 -23.378 1.00 88.06 73 LEU A N 1
ATOM 536 C CA . LEU A 1 73 ? -7.487 4.046 -23.599 1.00 88.06 73 LEU A CA 1
ATOM 537 C C . LEU A 1 73 ? -6.654 2.788 -23.316 1.00 88.06 73 LEU A C 1
ATOM 539 O O . LEU A 1 73 ? -7.123 1.898 -22.610 1.00 88.06 73 LEU A O 1
ATOM 543 N N . GLY A 1 74 ? -5.413 2.733 -23.808 1.00 91.12 74 GLY A N 1
ATOM 544 C CA . GLY A 1 74 ? -4.482 1.635 -23.539 1.00 91.12 74 GLY A CA 1
ATOM 545 C C . GLY A 1 74 ? -4.192 1.467 -22.051 1.00 91.12 74 GLY A C 1
ATOM 546 O O . GLY A 1 74 ? -4.316 0.364 -21.518 1.00 91.12 74 GLY A O 1
ATOM 547 N N . ALA A 1 75 ? -3.894 2.570 -21.359 1.00 88.81 75 ALA A N 1
ATOM 548 C CA . ALA A 1 75 ? -3.722 2.599 -19.908 1.00 88.81 75 ALA A CA 1
ATOM 549 C C . ALA A 1 75 ? -4.958 2.072 -19.162 1.00 88.81 75 ALA A C 1
ATOM 551 O O . ALA A 1 75 ? -4.829 1.271 -18.238 1.00 88.81 75 ALA A O 1
ATOM 552 N N . MET A 1 76 ? -6.159 2.490 -19.579 1.00 88.62 76 MET A N 1
ATOM 553 C CA . MET A 1 76 ? -7.416 2.059 -18.968 1.00 88.62 76 MET A CA 1
ATOM 554 C C . MET A 1 76 ? -7.676 0.565 -19.188 1.00 88.62 76 MET A C 1
ATOM 556 O O . MET A 1 76 ? -8.042 -0.139 -18.248 1.00 88.62 76 MET A O 1
ATOM 560 N N . LEU A 1 77 ? -7.451 0.058 -20.404 1.00 92.50 77 LEU A N 1
ATOM 561 C CA . LEU A 1 77 ? -7.590 -1.367 -20.708 1.00 92.50 77 LEU A CA 1
ATOM 562 C C . LEU A 1 77 ? -6.616 -2.200 -19.872 1.00 92.50 77 LEU A C 1
ATOM 564 O O . LEU A 1 77 ? -7.042 -3.148 -19.215 1.00 92.50 77 LEU A O 1
ATOM 568 N N . ALA A 1 78 ? -5.340 -1.811 -19.818 1.00 92.94 78 ALA A N 1
ATOM 569 C CA . ALA A 1 78 ? -4.345 -2.512 -19.012 1.00 92.94 78 ALA A CA 1
ATOM 570 C C . ALA A 1 78 ? -4.681 -2.465 -17.509 1.00 92.94 78 ALA A C 1
ATOM 572 O O . ALA A 1 78 ? -4.672 -3.501 -16.841 1.00 92.94 78 ALA A O 1
ATOM 573 N N . GLY A 1 79 ? -5.101 -1.308 -16.992 1.00 90.69 79 GLY A N 1
ATOM 574 C CA . GLY A 1 79 ? -5.555 -1.159 -15.609 1.00 90.69 79 GLY A CA 1
ATOM 575 C C . GLY A 1 79 ? -6.749 -2.054 -15.256 1.00 90.69 79 GLY A C 1
ATOM 576 O O . GLY A 1 79 ? -6.734 -2.737 -14.229 1.00 90.69 79 GLY A O 1
ATOM 577 N N . VAL A 1 80 ? -7.759 -2.128 -16.131 1.00 90.50 80 VAL A N 1
ATOM 578 C CA . VAL A 1 80 ? -8.907 -3.037 -15.958 1.00 90.50 80 VAL A CA 1
ATOM 579 C C . VAL A 1 80 ? -8.467 -4.501 -16.033 1.00 90.50 80 VAL A C 1
ATOM 581 O O . VAL A 1 80 ? -8.931 -5.307 -15.224 1.00 90.50 80 VAL A O 1
ATOM 584 N N . THR A 1 81 ? -7.544 -4.861 -16.933 1.00 92.31 81 THR A N 1
ATOM 585 C CA . THR A 1 81 ? -7.007 -6.233 -16.992 1.00 92.31 81 THR A CA 1
ATOM 586 C C . THR A 1 81 ? -6.230 -6.611 -15.733 1.00 92.31 81 THR A C 1
ATOM 588 O O . THR A 1 81 ? -6.394 -7.727 -15.244 1.00 92.31 81 THR A O 1
ATOM 591 N N . ALA A 1 82 ? -5.464 -5.690 -15.143 1.00 91.81 82 ALA A N 1
ATOM 592 C CA . ALA A 1 82 ? -4.764 -5.925 -13.883 1.00 91.81 82 ALA A CA 1
ATOM 593 C C . ALA A 1 82 ? -5.740 -6.081 -12.707 1.00 91.81 82 ALA A C 1
ATOM 595 O O . ALA A 1 82 ? -5.603 -7.004 -11.904 1.00 91.81 82 ALA A O 1
ATOM 596 N N . ALA A 1 83 ? -6.787 -5.253 -12.635 1.00 88.12 83 ALA A N 1
ATOM 597 C CA . ALA A 1 83 ? -7.837 -5.409 -11.628 1.00 88.12 83 ALA A CA 1
ATOM 598 C C . ALA A 1 83 ? -8.596 -6.742 -11.785 1.00 88.12 83 ALA A C 1
ATOM 600 O O . ALA A 1 83 ? -8.870 -7.428 -10.796 1.00 88.12 83 ALA A O 1
ATOM 601 N N . ALA A 1 84 ? -8.893 -7.144 -13.025 1.00 89.62 84 ALA A N 1
ATOM 602 C CA . ALA A 1 84 ? -9.496 -8.438 -13.332 1.00 89.62 84 ALA A CA 1
ATOM 603 C C . ALA A 1 84 ? -8.563 -9.604 -12.967 1.00 89.62 84 ALA A C 1
ATOM 605 O O . ALA A 1 84 ? -9.032 -10.603 -12.425 1.00 89.62 84 ALA A O 1
ATOM 606 N N . PHE A 1 85 ? -7.253 -9.463 -13.190 1.00 91.94 85 PHE A N 1
ATOM 607 C CA . PHE A 1 85 ? -6.244 -10.428 -12.754 1.00 91.94 85 PHE A CA 1
ATOM 608 C C . PHE A 1 85 ? -6.253 -10.594 -11.230 1.00 91.94 85 PHE A C 1
ATOM 610 O O . PHE A 1 85 ? -6.388 -11.718 -10.747 1.00 91.94 85 PHE A O 1
ATOM 617 N N . VAL A 1 86 ? -6.215 -9.499 -10.463 1.00 90.31 86 VAL A N 1
ATOM 618 C CA . VAL A 1 86 ? -6.299 -9.548 -8.990 1.00 90.31 86 VAL A CA 1
ATOM 619 C C . VAL A 1 86 ? -7.591 -10.239 -8.538 1.00 90.31 86 VAL A C 1
ATOM 621 O O . VAL A 1 86 ? -7.562 -11.123 -7.676 1.00 90.31 86 VAL A O 1
ATOM 624 N N . ALA A 1 87 ? -8.727 -9.890 -9.152 1.00 87.50 87 ALA A N 1
ATOM 625 C CA . ALA A 1 87 ? -10.015 -10.513 -8.856 1.00 87.50 87 ALA A CA 1
ATOM 626 C C . ALA A 1 87 ? -10.027 -12.017 -9.187 1.00 87.50 87 ALA A C 1
ATOM 628 O O . ALA A 1 87 ? -10.540 -12.812 -8.396 1.00 87.50 87 ALA A O 1
ATOM 629 N N . ALA A 1 88 ? -9.436 -12.418 -10.316 1.00 88.62 88 ALA A N 1
ATOM 630 C CA . ALA A 1 88 ? -9.340 -13.809 -10.747 1.00 88.62 88 ALA A CA 1
ATOM 631 C C . ALA A 1 88 ? -8.433 -14.630 -9.825 1.00 88.62 88 ALA A C 1
ATOM 633 O O . ALA A 1 88 ? -8.830 -15.711 -9.399 1.00 88.62 88 ALA A O 1
ATOM 634 N N . VAL A 1 89 ? -7.261 -14.114 -9.446 1.00 90.38 89 VAL A N 1
ATOM 635 C CA . VAL A 1 89 ? -6.354 -14.791 -8.505 1.00 90.38 89 VAL A CA 1
ATOM 636 C C . VAL A 1 89 ? -7.046 -15.018 -7.166 1.00 90.38 89 VAL A C 1
ATOM 638 O O . VAL A 1 89 ? -7.029 -16.140 -6.657 1.00 90.38 89 VAL A O 1
ATOM 641 N N . ARG A 1 90 ? -7.733 -13.998 -6.637 1.00 87.06 90 ARG A N 1
ATOM 642 C CA . ARG A 1 90 ? -8.501 -14.111 -5.389 1.00 87.06 90 ARG A CA 1
ATOM 643 C C . ARG A 1 90 ? -9.654 -15.119 -5.488 1.00 87.06 90 ARG A C 1
ATOM 645 O O . ARG A 1 90 ? -9.974 -15.769 -4.498 1.00 87.06 90 ARG A O 1
ATOM 652 N N . ALA A 1 91 ? -10.326 -15.199 -6.637 1.00 84.00 91 ALA A N 1
ATOM 653 C CA . ALA A 1 91 ? -11.492 -16.067 -6.819 1.00 84.00 91 ALA A CA 1
ATOM 654 C C . ALA A 1 91 ? -11.123 -17.522 -7.145 1.00 84.00 91 ALA A C 1
ATOM 656 O O . ALA A 1 91 ? -11.876 -18.434 -6.810 1.00 84.00 91 ALA A O 1
ATOM 657 N N . LEU A 1 92 ? -9.995 -17.738 -7.825 1.00 85.88 92 LEU A N 1
ATOM 658 C CA . LEU A 1 92 ? -9.615 -19.036 -8.383 1.00 85.88 92 LEU A CA 1
ATOM 659 C C . LEU A 1 92 ? -8.498 -19.738 -7.599 1.00 85.88 92 LEU A C 1
ATOM 661 O O . LEU A 1 92 ? -8.325 -20.945 -7.759 1.00 85.88 92 LEU A O 1
ATOM 665 N N . THR A 1 93 ? -7.740 -19.017 -6.768 1.00 88.56 93 THR A N 1
ATOM 666 C CA . THR A 1 93 ? -6.581 -19.557 -6.036 1.00 88.56 93 THR A CA 1
ATOM 667 C C . THR A 1 93 ? -6.694 -19.316 -4.527 1.00 88.56 93 THR A C 1
ATOM 669 O O . THR A 1 93 ? -7.562 -18.585 -4.060 1.00 88.56 93 THR A O 1
ATOM 672 N N . ARG A 1 94 ? -5.795 -19.925 -3.740 1.00 86.69 94 ARG A N 1
ATOM 673 C CA . ARG A 1 94 ? -5.667 -19.672 -2.289 1.00 86.69 94 ARG A CA 1
ATOM 674 C C . ARG A 1 94 ? -4.804 -18.452 -1.957 1.00 86.69 94 ARG A C 1
ATOM 676 O O . ARG A 1 94 ? -4.653 -18.113 -0.783 1.00 86.69 94 ARG A O 1
ATOM 683 N N . VAL A 1 95 ? -4.208 -17.827 -2.972 1.00 89.94 95 VAL A N 1
ATOM 684 C CA . VAL A 1 95 ? -3.355 -16.656 -2.785 1.00 89.94 95 VAL A CA 1
ATOM 685 C C . VAL A 1 95 ? -4.212 -15.488 -2.327 1.00 89.94 95 VAL A C 1
ATOM 687 O O . VAL A 1 95 ? -5.329 -15.264 -2.794 1.00 89.94 95 VAL A O 1
ATOM 690 N N . LYS A 1 96 ? -3.682 -14.768 -1.348 1.00 89.44 96 LYS A N 1
ATOM 691 C CA . LYS A 1 96 ? -4.378 -13.681 -0.679 1.00 89.44 96 LYS A CA 1
ATOM 692 C C . LYS A 1 96 ? -4.340 -12.415 -1.537 1.00 89.44 96 LYS A C 1
ATOM 694 O O . LYS A 1 96 ? -3.498 -12.270 -2.419 1.00 89.44 96 LYS A O 1
ATOM 699 N N . GLU A 1 97 ? -5.296 -11.525 -1.302 1.00 87.19 97 GLU A N 1
ATOM 700 C CA . GLU A 1 97 ? -5.529 -10.351 -2.149 1.00 87.19 97 GLU A CA 1
ATOM 701 C C . GLU A 1 97 ? -4.341 -9.387 -2.183 1.00 87.19 97 GLU A C 1
ATOM 703 O O . GLU A 1 97 ? -4.001 -8.892 -3.249 1.00 87.19 97 GLU A O 1
ATOM 708 N N . ASP A 1 98 ? -3.660 -9.193 -1.056 1.00 88.75 98 ASP A N 1
ATOM 709 C CA . ASP A 1 98 ? -2.445 -8.385 -0.964 1.00 88.75 98 ASP A CA 1
ATOM 710 C C . ASP A 1 98 ? -1.335 -8.929 -1.881 1.00 88.75 98 ASP A C 1
ATOM 712 O O . ASP A 1 98 ? -0.732 -8.173 -2.640 1.00 88.75 98 ASP A O 1
ATOM 716 N N . ALA A 1 99 ? -1.131 -10.252 -1.894 1.00 91.62 99 ALA A N 1
ATOM 717 C CA . ALA A 1 99 ? -0.111 -10.880 -2.732 1.00 91.62 99 ALA A CA 1
ATOM 718 C C . ALA A 1 99 ? -0.489 -10.822 -4.217 1.00 91.62 99 ALA A C 1
ATOM 720 O O . ALA A 1 99 ? 0.372 -10.612 -5.070 1.00 91.62 99 ALA A O 1
ATOM 721 N N . ALA A 1 100 ? -1.781 -10.956 -4.535 1.00 92.38 100 ALA A N 1
ATOM 722 C CA . ALA A 1 100 ? -2.284 -10.768 -5.893 1.00 92.38 100 ALA A CA 1
ATOM 723 C C . ALA A 1 100 ? -2.040 -9.335 -6.399 1.00 92.38 100 ALA A C 1
ATOM 725 O O . ALA A 1 100 ? -1.587 -9.164 -7.529 1.00 92.38 100 ALA A O 1
ATOM 726 N N . ILE A 1 101 ? -2.290 -8.325 -5.556 1.00 90.81 101 ILE A N 1
ATOM 727 C CA . ILE A 1 101 ? -2.001 -6.914 -5.853 1.00 90.81 101 ILE A CA 1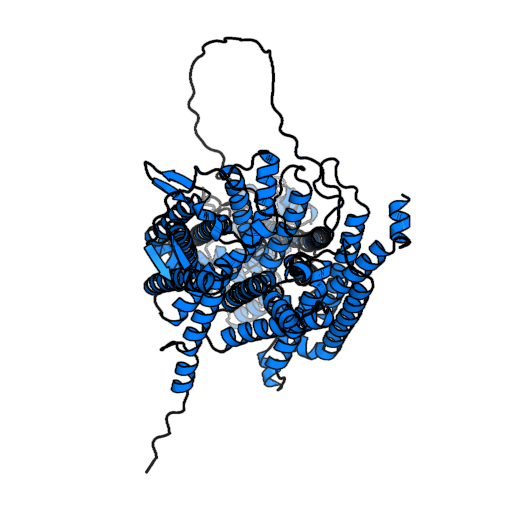
ATOM 728 C C . ILE A 1 101 ? -0.490 -6.716 -6.051 1.00 90.81 101 ILE A C 1
ATOM 730 O O . ILE A 1 101 ? -0.098 -6.145 -7.062 1.00 90.81 101 ILE A O 1
ATOM 734 N N . GLY A 1 102 ? 0.360 -7.251 -5.165 1.00 90.69 102 GLY A N 1
ATOM 735 C CA . GLY A 1 102 ? 1.821 -7.135 -5.280 1.00 90.69 102 GLY A CA 1
ATOM 736 C C . GLY A 1 102 ? 2.391 -7.759 -6.561 1.00 90.69 102 GLY A C 1
ATOM 737 O O . GLY A 1 102 ? 3.241 -7.164 -7.221 1.00 90.69 102 GLY A O 1
ATOM 738 N N . MET A 1 103 ? 1.878 -8.925 -6.972 1.00 92.06 103 MET A N 1
ATOM 739 C CA . MET A 1 103 ? 2.243 -9.535 -8.259 1.00 92.06 103 MET A CA 1
ATOM 740 C C . MET A 1 103 ? 1.756 -8.714 -9.453 1.00 92.06 103 MET A C 1
ATOM 742 O O . MET A 1 103 ? 2.458 -8.639 -10.461 1.00 92.06 103 MET A O 1
ATOM 746 N N . ALA A 1 104 ? 0.575 -8.098 -9.351 1.00 92.81 104 ALA A N 1
ATOM 747 C CA . ALA A 1 104 ? 0.060 -7.226 -10.398 1.00 92.81 104 ALA A CA 1
ATOM 748 C C . ALA A 1 104 ? 0.923 -5.960 -10.546 1.00 92.81 104 ALA A C 1
ATOM 750 O O . ALA A 1 104 ? 1.332 -5.656 -11.663 1.00 92.81 104 ALA A O 1
ATOM 751 N N . ILE A 1 105 ? 1.258 -5.286 -9.434 1.00 90.31 105 ILE A N 1
ATOM 752 C CA . ILE A 1 105 ? 2.152 -4.112 -9.405 1.00 90.31 105 ILE A CA 1
ATOM 753 C C . ILE A 1 105 ? 3.468 -4.456 -10.098 1.00 90.31 105 ILE A C 1
ATOM 755 O O . ILE A 1 105 ? 3.789 -3.885 -11.136 1.00 90.31 105 ILE A O 1
ATOM 759 N N . GLY A 1 106 ? 4.202 -5.435 -9.565 1.00 89.38 106 GLY A N 1
ATOM 760 C CA . GLY A 1 106 ? 5.545 -5.740 -10.045 1.00 89.38 106 GLY A CA 1
ATOM 761 C C . GLY A 1 106 ? 5.571 -6.332 -11.457 1.00 89.38 106 GLY A C 1
ATOM 762 O O . GLY A 1 106 ? 6.396 -5.942 -12.280 1.00 89.38 106 GLY A O 1
ATOM 763 N N . GLY A 1 107 ? 4.655 -7.254 -11.765 1.00 93.00 107 GLY A N 1
ATOM 764 C CA . GLY A 1 107 ? 4.654 -7.983 -13.032 1.00 93.00 107 GLY A CA 1
ATOM 765 C C . GLY A 1 107 ? 4.183 -7.157 -14.229 1.00 93.00 107 GLY A C 1
ATOM 766 O O . GLY A 1 107 ? 4.850 -7.159 -15.262 1.00 93.00 107 GLY A O 1
ATOM 767 N N . PHE A 1 108 ? 3.072 -6.416 -14.106 1.00 93.12 108 PHE A N 1
ATOM 768 C CA . PHE A 1 108 ? 2.612 -5.546 -15.199 1.00 93.12 108 PHE A CA 1
ATOM 769 C C . PHE A 1 108 ? 3.556 -4.361 -15.397 1.00 93.12 108 PHE A C 1
ATOM 771 O O . PHE A 1 108 ? 3.819 -3.979 -16.535 1.00 93.12 108 PHE A O 1
ATOM 778 N N . PHE A 1 109 ? 4.104 -3.804 -14.314 1.00 88.88 109 PHE A N 1
ATOM 779 C CA . PHE A 1 109 ? 5.112 -2.755 -14.424 1.00 88.88 109 PHE A CA 1
ATOM 780 C C . PHE A 1 109 ? 6.382 -3.260 -15.112 1.00 88.88 109 PHE A C 1
ATOM 782 O O . PHE A 1 109 ? 6.851 -2.619 -16.047 1.00 88.88 109 PHE A O 1
ATOM 789 N N . GLY A 1 110 ? 6.882 -4.442 -14.727 1.00 90.31 110 GLY A N 1
ATOM 790 C CA . GLY A 1 110 ? 8.005 -5.099 -15.397 1.00 90.31 110 GLY A CA 1
ATOM 791 C C . GLY A 1 110 ? 7.769 -5.285 -16.895 1.00 90.31 110 GLY A C 1
ATOM 792 O O . GLY A 1 110 ? 8.632 -4.928 -17.696 1.00 90.31 110 GLY A O 1
ATOM 793 N N . LEU A 1 111 ? 6.566 -5.729 -17.278 1.00 93.12 111 LEU A N 1
ATOM 794 C CA . LEU A 1 111 ? 6.170 -5.840 -18.684 1.00 93.12 111 LEU A CA 1
ATOM 795 C C . LEU A 1 111 ? 6.168 -4.471 -19.378 1.00 93.12 111 LEU A C 1
ATOM 797 O O . LEU A 1 111 ? 6.623 -4.347 -20.511 1.00 93.12 111 LEU A O 1
ATOM 801 N N . GLY A 1 112 ? 5.684 -3.433 -18.695 1.00 90.31 112 GLY A N 1
ATOM 802 C CA . GLY A 1 112 ? 5.710 -2.061 -19.190 1.00 90.31 112 GLY A CA 1
ATOM 803 C C . GLY A 1 112 ? 7.123 -1.540 -19.446 1.00 90.31 112 GLY A C 1
ATOM 804 O O . GLY A 1 112 ? 7.357 -0.937 -20.488 1.00 90.31 112 GLY A O 1
ATOM 805 N N . ILE A 1 113 ? 8.073 -1.819 -18.551 1.00 86.62 113 ILE A N 1
ATOM 806 C CA . ILE A 1 113 ? 9.484 -1.433 -18.715 1.00 86.62 113 ILE A CA 1
ATOM 807 C C . ILE A 1 113 ? 10.135 -2.186 -19.876 1.00 86.62 113 ILE A C 1
ATOM 809 O O . ILE A 1 113 ? 10.841 -1.574 -20.678 1.00 86.62 113 ILE A O 1
ATOM 813 N N . VAL A 1 114 ? 9.848 -3.485 -20.014 1.00 90.56 114 VAL A N 1
ATOM 814 C CA . VAL A 1 114 ? 10.311 -4.284 -21.158 1.00 90.56 114 VAL A CA 1
ATOM 815 C C . VAL A 1 114 ? 9.816 -3.674 -22.471 1.00 90.56 114 VAL A C 1
ATOM 817 O O . VAL A 1 114 ? 10.616 -3.400 -23.363 1.00 90.56 114 VAL A O 1
ATOM 820 N N . LEU A 1 115 ? 8.514 -3.385 -22.571 1.00 90.94 115 LEU A N 1
ATOM 821 C CA . LEU A 1 115 ? 7.925 -2.769 -23.763 1.00 90.94 115 LEU A CA 1
ATOM 822 C C . LEU A 1 115 ? 8.463 -1.356 -24.024 1.00 90.94 115 LEU A C 1
ATOM 824 O O . LEU A 1 115 ? 8.724 -1.010 -25.172 1.00 90.94 115 LEU A O 1
ATOM 828 N N . SER A 1 116 ? 8.662 -0.550 -22.978 1.00 86.06 116 SER A N 1
ATOM 829 C CA . SER A 1 116 ? 9.225 0.798 -23.104 1.00 86.06 116 SER A CA 1
ATOM 830 C C . SER A 1 116 ? 10.638 0.766 -23.685 1.00 86.06 116 SER A C 1
ATOM 832 O O . SER A 1 116 ? 10.941 1.547 -24.586 1.00 86.06 116 SER A O 1
ATOM 834 N N . ARG A 1 117 ? 11.491 -0.168 -23.236 1.00 85.00 117 ARG A N 1
ATOM 835 C CA . ARG A 1 117 ? 12.836 -0.357 -23.803 1.00 85.00 117 ARG A CA 1
ATOM 836 C C . ARG A 1 117 ? 12.793 -0.764 -25.275 1.00 85.00 117 ARG A C 1
ATOM 838 O O . ARG A 1 117 ? 13.516 -0.180 -26.075 1.00 85.00 117 ARG A O 1
ATOM 845 N N . LEU A 1 118 ? 11.888 -1.670 -25.649 1.00 87.56 118 LEU A N 1
ATOM 846 C CA . LEU A 1 118 ? 11.709 -2.068 -27.051 1.00 87.56 118 LEU A CA 1
ATOM 847 C C . LEU A 1 118 ? 11.259 -0.903 -27.947 1.00 87.56 118 LEU A C 1
ATOM 849 O O . LEU A 1 118 ? 11.646 -0.844 -29.110 1.00 87.56 118 LEU A O 1
ATOM 853 N N . ILE A 1 119 ? 10.452 0.026 -27.421 1.00 86.12 119 ILE A N 1
ATOM 854 C CA . ILE A 1 119 ? 10.042 1.243 -28.142 1.00 86.12 119 ILE A CA 1
ATOM 855 C C . ILE A 1 119 ? 11.221 2.213 -28.287 1.00 86.12 119 ILE A C 1
ATOM 857 O O . ILE A 1 119 ? 11.432 2.760 -29.368 1.00 86.12 119 ILE A O 1
ATOM 861 N N . GLN A 1 120 ? 11.986 2.431 -27.214 1.00 83.31 120 GLN A N 1
ATOM 862 C CA . GLN A 1 120 ? 13.135 3.346 -27.202 1.00 83.31 120 GLN A CA 1
ATOM 863 C C . GLN A 1 120 ? 14.271 2.881 -28.124 1.00 83.31 120 GLN A C 1
ATOM 865 O O . GLN A 1 120 ? 14.947 3.719 -28.711 1.00 83.31 120 GLN A O 1
ATOM 870 N N . GLY A 1 121 ? 14.442 1.568 -28.306 1.00 78.31 121 GLY A N 1
ATOM 871 C CA . GLY A 1 121 ? 15.427 1.000 -29.233 1.00 78.31 121 GLY A CA 1
ATOM 872 C C . GLY A 1 121 ? 15.119 1.223 -30.722 1.00 78.31 121 GLY A C 1
ATOM 873 O O . GLY A 1 121 ? 15.973 0.960 -31.566 1.00 78.31 121 GLY A O 1
ATOM 874 N N . GLN A 1 122 ? 13.921 1.709 -31.079 1.00 81.50 122 GLN A N 1
ATOM 875 C CA . GLN A 1 122 ? 13.546 1.971 -32.473 1.00 81.50 122 GLN A CA 1
ATOM 876 C C . GLN A 1 122 ? 13.849 3.419 -32.910 1.00 81.50 122 GLN A C 1
ATOM 878 O O . GLN A 1 122 ? 13.771 4.346 -32.098 1.00 81.50 122 GLN A O 1
ATOM 883 N N . PRO A 1 123 ? 14.125 3.669 -34.209 1.00 71.25 123 PRO A N 1
ATOM 884 C CA . PRO A 1 123 ? 14.341 5.018 -34.734 1.00 71.25 123 PRO A CA 1
ATOM 885 C C . PRO A 1 123 ? 13.146 5.944 -34.451 1.00 71.25 123 PRO A C 1
ATOM 887 O O . PRO A 1 123 ? 12.049 5.744 -34.967 1.00 71.25 123 PRO A O 1
ATOM 890 N N . GLY A 1 124 ? 13.357 6.981 -33.633 1.00 67.00 124 GLY A N 1
ATOM 891 C CA . GLY A 1 124 ? 12.300 7.904 -33.196 1.00 67.00 124 GLY A CA 1
ATOM 892 C C . GLY A 1 124 ? 11.633 7.555 -31.858 1.00 67.00 124 GLY A C 1
ATOM 893 O O . GLY A 1 124 ? 10.726 8.283 -31.452 1.00 67.00 124 GLY A O 1
ATOM 894 N N . GLY A 1 125 ? 12.095 6.516 -31.151 1.00 63.25 125 GLY A N 1
ATOM 895 C CA . GLY A 1 125 ? 11.584 6.083 -29.842 1.00 63.25 125 GLY A CA 1
ATOM 896 C C . GLY A 1 125 ? 11.626 7.160 -28.750 1.00 63.25 125 GLY A C 1
ATOM 897 O O . GLY A 1 125 ? 10.659 7.314 -28.004 1.00 63.25 125 GLY A O 1
ATOM 898 N N . ASP A 1 126 ? 12.664 8.003 -28.725 1.00 62.12 126 ASP A N 1
ATOM 899 C CA . ASP A 1 126 ? 12.776 9.131 -27.780 1.00 62.12 126 ASP A CA 1
ATOM 900 C C . ASP A 1 126 ? 11.641 10.160 -27.917 1.00 62.12 126 ASP A C 1
ATOM 902 O O . ASP A 1 126 ? 11.299 10.869 -26.965 1.00 62.12 126 ASP A O 1
ATOM 906 N N . ARG A 1 127 ? 10.988 10.229 -29.089 1.00 53.56 127 ARG A N 1
ATOM 907 C CA . ARG A 1 127 ? 9.843 11.129 -29.320 1.00 53.56 127 ARG A CA 1
ATOM 908 C C . ARG A 1 127 ? 8.568 10.661 -28.616 1.00 53.56 127 ARG A C 1
ATOM 910 O O . ARG A 1 127 ? 7.630 11.453 -28.494 1.00 53.56 127 ARG A O 1
ATOM 917 N N . ALA A 1 128 ? 8.521 9.421 -28.121 1.00 60.09 128 ALA A N 1
ATOM 918 C CA . ALA A 1 128 ? 7.364 8.901 -27.397 1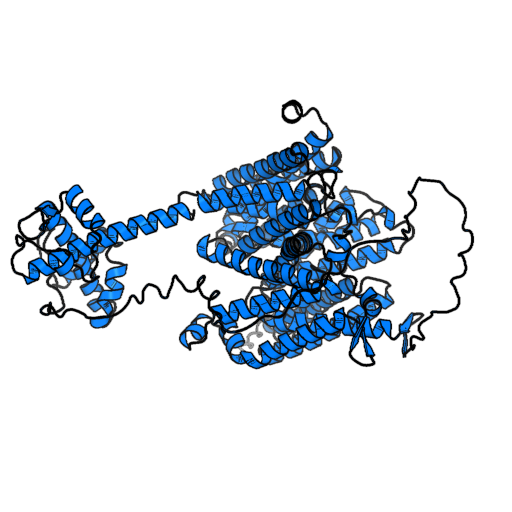.00 60.09 128 ALA A CA 1
ATOM 919 C C . ALA A 1 128 ? 7.123 9.659 -26.073 1.00 60.09 128 ALA A C 1
ATOM 921 O O . ALA A 1 128 ? 5.976 9.800 -25.644 1.00 60.09 128 ALA A O 1
ATOM 922 N N . GLY A 1 129 ? 8.178 10.211 -25.447 1.00 61.47 129 GLY A N 1
ATOM 923 C CA . GLY A 1 129 ? 8.072 11.069 -24.256 1.00 61.47 129 GLY A CA 1
ATOM 924 C C . GLY A 1 129 ? 7.443 10.390 -23.030 1.00 61.47 129 GLY A C 1
ATOM 925 O O . GLY A 1 129 ? 6.869 11.078 -22.179 1.00 61.47 129 GLY A O 1
ATOM 926 N N . LEU A 1 130 ? 7.526 9.058 -22.956 1.00 65.19 130 LEU A N 1
ATOM 927 C CA . LEU A 1 130 ? 6.819 8.213 -21.988 1.00 65.19 130 LEU A CA 1
ATOM 928 C C . LEU A 1 130 ? 7.224 8.502 -20.533 1.00 65.19 130 LEU A C 1
ATOM 930 O O . LEU A 1 130 ? 6.353 8.557 -19.668 1.00 65.19 130 LEU A O 1
ATOM 934 N N . ASP A 1 131 ? 8.494 8.818 -20.268 1.00 64.31 131 ASP A N 1
ATOM 935 C CA . ASP A 1 131 ? 8.976 9.114 -18.908 1.00 64.31 131 ASP A CA 1
ATOM 936 C C . ASP A 1 131 ? 8.279 10.338 -18.302 1.00 64.31 131 ASP A C 1
ATOM 938 O O . ASP A 1 131 ? 7.883 10.350 -17.136 1.00 64.31 131 ASP A O 1
ATOM 942 N N . SER A 1 132 ? 8.032 11.367 -19.121 1.00 61.25 132 SER A N 1
ATOM 943 C CA . SER A 1 132 ? 7.349 12.587 -18.672 1.00 61.25 132 SER A CA 1
ATOM 944 C C . SER A 1 132 ? 5.891 12.353 -18.262 1.00 61.25 132 SER A C 1
ATOM 946 O O . SER A 1 132 ? 5.345 13.135 -17.483 1.00 61.25 132 SER A O 1
ATOM 948 N N . PHE A 1 133 ? 5.278 11.275 -18.756 1.00 64.19 133 PHE A N 1
ATOM 949 C CA . PHE A 1 133 ? 3.906 10.892 -18.443 1.00 64.19 133 PHE A CA 1
ATOM 950 C C . PHE A 1 133 ? 3.799 10.168 -17.089 1.00 64.19 133 PHE A C 1
ATOM 952 O O . PHE A 1 133 ? 2.820 10.356 -16.372 1.00 64.19 133 PHE A O 1
ATOM 959 N N . ILE A 1 134 ? 4.819 9.386 -16.711 1.00 61.41 134 ILE A N 1
ATOM 960 C CA . ILE A 1 134 ? 4.836 8.545 -15.496 1.00 61.41 134 ILE A CA 1
ATOM 961 C C . ILE A 1 134 ? 5.046 9.392 -14.230 1.00 61.41 134 ILE A C 1
ATOM 963 O O . ILE A 1 134 ? 4.349 9.226 -13.227 1.00 61.41 134 ILE A O 1
ATOM 967 N N . PHE A 1 135 ? 5.986 10.339 -14.270 1.00 59.25 135 PHE A N 1
ATOM 968 C CA . PHE A 1 135 ? 6.345 11.131 -13.085 1.00 59.25 135 PHE A CA 1
ATOM 969 C C . PHE A 1 135 ? 5.359 12.262 -12.765 1.00 59.25 135 PHE A C 1
ATOM 971 O O . PHE A 1 135 ? 5.391 12.803 -11.662 1.00 59.25 135 PHE A O 1
ATOM 978 N N . GLY A 1 136 ? 4.450 12.579 -13.693 1.00 67.12 136 GLY A N 1
ATOM 979 C CA . GLY A 1 136 ? 3.513 13.689 -13.567 1.00 67.12 136 GLY A CA 1
ATOM 980 C C . GLY A 1 136 ? 4.213 15.043 -13.697 1.00 67.12 136 GLY A C 1
ATOM 981 O O . GLY A 1 136 ? 5.230 15.327 -13.065 1.00 67.12 136 GLY A O 1
ATOM 982 N N . LYS A 1 137 ? 3.657 15.928 -14.522 1.00 69.06 137 LYS A N 1
ATOM 983 C CA . LYS A 1 137 ? 4.154 17.300 -14.671 1.00 69.06 137 LYS A CA 1
ATOM 984 C C . LYS A 1 137 ? 2.964 18.242 -14.734 1.00 69.06 137 LYS A C 1
ATOM 986 O O . LYS A 1 137 ? 2.623 18.745 -15.804 1.00 69.06 137 LYS A O 1
ATOM 991 N N . ALA A 1 138 ? 2.376 18.538 -13.571 1.00 69.06 138 ALA A N 1
ATOM 992 C CA . ALA A 1 138 ? 1.247 19.468 -13.475 1.00 69.06 138 ALA A CA 1
ATOM 993 C C . ALA A 1 138 ? 1.557 20.822 -14.134 1.00 69.06 138 ALA A C 1
ATOM 995 O O . ALA A 1 138 ? 0.692 21.408 -14.766 1.00 69.06 138 ALA A O 1
ATOM 996 N N . ALA A 1 139 ? 2.806 21.293 -14.044 1.00 61.41 139 ALA A N 1
ATOM 997 C CA . ALA A 1 139 ? 3.244 22.540 -14.673 1.00 61.41 139 ALA A CA 1
ATOM 998 C C . ALA A 1 139 ? 3.182 22.526 -16.216 1.00 61.41 139 ALA A C 1
ATOM 1000 O O . ALA A 1 139 ? 3.143 23.589 -16.826 1.00 61.41 139 ALA A O 1
ATOM 1001 N N . SER A 1 140 ? 3.168 21.344 -16.842 1.00 65.31 140 SER A N 1
ATOM 1002 C CA . SER A 1 140 ? 3.013 21.171 -18.294 1.00 65.31 140 SER A CA 1
ATOM 1003 C C . SER A 1 140 ? 1.572 20.887 -18.730 1.00 65.31 140 SER A C 1
ATOM 1005 O O . SER A 1 140 ? 1.335 20.668 -19.915 1.00 65.31 140 SER A O 1
ATOM 1007 N N . MET A 1 141 ? 0.618 20.892 -17.791 1.00 77.81 141 MET A N 1
ATOM 1008 C CA . MET A 1 141 ? -0.790 20.632 -18.080 1.00 77.81 141 MET A CA 1
ATOM 1009 C C . MET A 1 141 ? -1.370 21.732 -18.970 1.00 77.81 141 MET A C 1
ATOM 1011 O O . MET A 1 141 ? -1.336 22.918 -18.630 1.00 77.81 141 MET A O 1
ATOM 1015 N N . VAL A 1 142 ? -1.949 21.323 -20.095 1.00 83.06 142 VAL A N 1
ATOM 1016 C CA . VAL A 1 142 ? -2.581 22.226 -21.061 1.00 83.06 142 VAL A CA 1
ATOM 1017 C C . VAL A 1 142 ? -4.091 22.292 -20.800 1.00 83.06 142 VAL A C 1
ATOM 1019 O O . VAL A 1 142 ? -4.685 21.436 -20.143 1.00 83.06 142 VAL A O 1
ATOM 1022 N N . SER A 1 143 ? -4.769 23.302 -21.347 1.00 83.06 143 SER A N 1
ATOM 1023 C CA . SER A 1 143 ? -6.234 23.433 -21.275 1.00 83.06 143 SER A CA 1
ATOM 1024 C C . SER A 1 143 ? -6.999 22.235 -21.866 1.00 83.06 143 SER A C 1
ATOM 1026 O O . SER A 1 143 ? -8.157 22.007 -21.511 1.00 83.06 143 SER A O 1
ATOM 1028 N N . GLY A 1 144 ? -6.382 21.468 -22.773 1.00 81.25 144 GLY A N 1
ATOM 1029 C CA . GLY A 1 144 ? -6.908 20.186 -23.254 1.00 81.25 144 GLY A CA 1
ATOM 1030 C C . GLY A 1 144 ? -6.996 19.144 -22.137 1.00 81.25 144 GLY A C 1
ATOM 1031 O O . GLY A 1 144 ? -8.064 18.569 -21.929 1.00 81.25 144 GLY A O 1
ATOM 1032 N N . ASP A 1 145 ? -5.921 18.988 -21.367 1.00 80.44 145 ASP A N 1
ATOM 1033 C CA . ASP A 1 145 ? -5.824 18.020 -20.270 1.00 80.44 145 ASP A CA 1
ATOM 1034 C C . ASP A 1 145 ? -6.843 18.335 -19.173 1.00 80.44 145 ASP A C 1
ATOM 1036 O O . ASP A 1 145 ? -7.587 17.458 -18.742 1.00 80.44 145 ASP A O 1
ATOM 1040 N N . ALA A 1 146 ? -6.964 19.607 -18.779 1.00 85.38 146 ALA A N 1
ATOM 1041 C CA . ALA A 1 146 ? -7.937 20.022 -17.769 1.00 85.38 146 ALA A CA 1
ATOM 1042 C C . ALA A 1 146 ? -9.395 19.796 -18.211 1.00 85.38 146 ALA A C 1
ATOM 1044 O O . ALA A 1 146 ? -10.233 19.420 -17.391 1.00 85.38 146 ALA A O 1
ATOM 1045 N N . ARG A 1 147 ? -9.714 19.980 -19.503 1.00 88.81 147 ARG A N 1
ATOM 1046 C CA . ARG A 1 147 ? -11.052 19.670 -20.043 1.00 88.81 147 ARG A CA 1
ATOM 1047 C C . ARG A 1 147 ? -11.332 18.170 -20.049 1.00 88.81 147 ARG A C 1
ATOM 1049 O O . ARG A 1 147 ? -12.451 17.780 -19.722 1.00 88.81 147 ARG A O 1
ATOM 1056 N N . LEU A 1 148 ? -10.338 17.342 -20.376 1.00 87.12 148 LEU A N 1
ATOM 1057 C CA . LEU A 1 148 ? -10.467 15.887 -20.280 1.00 87.12 148 LEU A CA 1
ATOM 1058 C C . LEU A 1 148 ? -10.683 15.453 -18.822 1.00 87.12 148 LEU A C 1
ATOM 1060 O O . LEU A 1 148 ? -11.623 14.709 -18.546 1.00 87.12 148 LEU A O 1
ATOM 1064 N N . ILE A 1 149 ? -9.867 15.965 -17.893 1.00 89.94 149 ILE A N 1
ATOM 1065 C CA . ILE A 1 149 ? -10.004 15.712 -16.451 1.00 89.94 149 ILE A CA 1
ATOM 1066 C C . ILE A 1 149 ? -11.412 16.074 -15.981 1.00 89.94 149 ILE A C 1
ATOM 1068 O O . ILE A 1 149 ? -12.052 15.272 -15.308 1.00 89.94 149 ILE A O 1
ATOM 1072 N N . LEU A 1 150 ? -11.925 17.242 -16.378 1.00 91.88 150 LEU A N 1
ATOM 1073 C CA . LEU A 1 150 ? -13.279 17.672 -16.039 1.00 91.88 150 LEU A CA 1
ATOM 1074 C C . LEU A 1 150 ? -14.347 16.724 -16.599 1.00 91.88 150 LEU A C 1
ATOM 1076 O O . LEU A 1 150 ? -15.221 16.290 -15.850 1.00 91.88 150 LEU A O 1
ATOM 1080 N N . ALA A 1 151 ? -14.282 16.383 -17.888 1.00 92.56 151 ALA A N 1
ATOM 1081 C CA . ALA A 1 151 ? -15.258 15.498 -18.522 1.00 92.56 151 ALA A CA 1
ATOM 1082 C C . ALA A 1 151 ? -15.300 14.120 -17.844 1.00 92.56 151 ALA A C 1
ATOM 1084 O O . ALA A 1 151 ? -16.372 13.604 -17.525 1.00 92.56 151 ALA A O 1
ATOM 1085 N N . VAL A 1 152 ? -14.127 13.553 -17.563 1.00 91.25 152 VAL A N 1
ATOM 1086 C CA . VAL A 1 152 ? -13.998 12.246 -16.918 1.00 91.25 152 VAL A CA 1
ATOM 1087 C C . VAL A 1 152 ? -14.419 12.289 -15.451 1.00 91.25 152 VAL A C 1
ATOM 1089 O O . VAL A 1 152 ? -15.132 11.397 -14.998 1.00 91.25 152 VAL A O 1
ATOM 1092 N N . ALA A 1 153 ? -14.043 13.330 -14.709 1.00 93.12 153 ALA A N 1
ATOM 1093 C CA . ALA A 1 153 ? -14.468 13.517 -13.325 1.00 93.12 153 ALA A CA 1
ATOM 1094 C C . ALA A 1 153 ? -15.994 13.623 -13.207 1.00 93.12 153 ALA A C 1
ATOM 1096 O O . ALA A 1 153 ? -16.589 12.990 -12.335 1.00 93.12 153 ALA A O 1
ATOM 1097 N N . LEU A 1 154 ? -16.640 14.370 -14.110 1.00 95.06 154 LEU A N 1
ATOM 1098 C CA . LEU A 1 154 ? -18.099 14.464 -14.171 1.00 95.06 154 LEU A CA 1
ATOM 1099 C C . LEU A 1 154 ? -18.738 13.117 -14.521 1.00 95.06 154 LEU A C 1
ATOM 1101 O O . LEU A 1 154 ? -19.705 12.726 -13.871 1.00 95.06 154 LEU A O 1
ATOM 1105 N N . ALA A 1 155 ? -18.180 12.382 -15.487 1.00 94.75 155 ALA A N 1
ATOM 1106 C CA . ALA A 1 155 ? -18.654 11.043 -15.834 1.00 94.75 155 ALA A CA 1
ATOM 1107 C C . ALA A 1 155 ? -18.519 10.059 -14.658 1.00 94.75 155 ALA A C 1
ATOM 1109 O O . ALA A 1 155 ? -19.456 9.316 -14.368 1.00 94.75 155 ALA A O 1
ATOM 1110 N N . ALA A 1 156 ? -17.396 10.091 -13.935 1.00 94.94 156 ALA A N 1
ATOM 1111 C CA . ALA A 1 156 ? -17.169 9.253 -12.762 1.00 94.94 156 ALA A CA 1
ATOM 1112 C C . ALA A 1 156 ? -18.140 9.593 -11.620 1.00 94.94 156 ALA A C 1
ATOM 1114 O O . ALA A 1 156 ? -18.739 8.694 -11.029 1.00 94.94 156 ALA A O 1
ATOM 1115 N N . LEU A 1 157 ? -18.358 10.883 -11.340 1.00 96.12 157 LEU A N 1
ATOM 1116 C CA . LEU A 1 157 ? -19.321 11.332 -10.330 1.00 96.12 157 LEU A CA 1
ATOM 1117 C C . LEU A 1 157 ? -20.761 10.973 -10.709 1.00 96.12 157 LEU A C 1
ATOM 1119 O O . LEU A 1 157 ? -21.519 10.522 -9.850 1.00 96.12 157 LEU A O 1
ATOM 1123 N N . ALA A 1 158 ? -21.128 11.116 -11.985 1.00 96.81 158 ALA A N 1
ATOM 1124 C CA . ALA A 1 158 ? -22.432 10.701 -12.492 1.00 96.81 158 ALA A CA 1
ATOM 1125 C C . ALA A 1 158 ? -22.626 9.184 -12.361 1.00 96.81 158 ALA A C 1
ATOM 1127 O O . ALA A 1 158 ? -23.661 8.745 -11.870 1.00 96.81 158 ALA A O 1
ATOM 1128 N N . ALA A 1 159 ? -21.621 8.380 -12.715 1.00 96.44 159 ALA A N 1
ATOM 1129 C CA . ALA A 1 159 ? -21.667 6.929 -12.553 1.00 96.44 159 ALA A CA 1
ATOM 1130 C C . ALA A 1 159 ? -21.816 6.515 -11.080 1.00 96.44 159 ALA A C 1
ATOM 1132 O O . ALA A 1 159 ? -22.640 5.658 -10.767 1.00 96.44 159 ALA A O 1
ATOM 1133 N N . VAL A 1 160 ? -21.086 7.159 -10.160 1.00 96.62 160 VAL A N 1
ATOM 1134 C CA . VAL A 1 160 ? -21.245 6.937 -8.712 1.00 96.62 160 VAL A CA 1
ATOM 1135 C C . VAL A 1 160 ? -22.642 7.331 -8.234 1.00 96.62 160 VAL A C 1
ATOM 1137 O O . VAL A 1 160 ? -23.220 6.618 -7.417 1.00 96.62 160 VAL A O 1
ATOM 1140 N N . ALA A 1 161 ? -23.193 8.445 -8.720 1.00 96.06 161 ALA A N 1
ATOM 1141 C CA . ALA A 1 161 ? -24.535 8.887 -8.354 1.00 96.06 161 ALA A CA 1
ATOM 1142 C C . ALA A 1 161 ? -25.615 7.916 -8.861 1.00 96.06 161 ALA A C 1
ATOM 1144 O O . ALA A 1 161 ? -26.518 7.560 -8.104 1.00 96.06 161 ALA A O 1
ATOM 1145 N N . LEU A 1 162 ? -25.494 7.447 -10.108 1.00 96.94 162 LEU A N 1
ATOM 1146 C CA . LEU A 1 162 ? -26.415 6.486 -10.724 1.00 96.94 162 LEU A CA 1
ATOM 1147 C C . LEU A 1 162 ? -26.350 5.110 -10.050 1.00 96.94 162 LEU A C 1
ATOM 1149 O O . LEU A 1 162 ? -27.392 4.517 -9.791 1.00 96.94 162 LEU A O 1
ATOM 1153 N N . LEU A 1 163 ? -25.143 4.634 -9.727 1.00 95.94 163 LEU A N 1
ATOM 1154 C CA . LEU A 1 163 ? -24.904 3.335 -9.087 1.00 95.94 163 LEU A CA 1
ATOM 1155 C C . LEU A 1 163 ? -24.838 3.422 -7.552 1.00 95.94 163 LEU A C 1
ATOM 1157 O O . LEU A 1 163 ? -24.327 2.515 -6.891 1.00 95.94 163 LEU A O 1
ATOM 1161 N N . TYR A 1 164 ? -25.298 4.526 -6.951 1.00 95.50 164 TYR A N 1
ATOM 1162 C CA . TYR A 1 164 ? -25.093 4.795 -5.525 1.00 95.50 164 TYR A CA 1
ATOM 1163 C C . TYR A 1 164 ? -25.668 3.688 -4.633 1.00 95.50 164 TYR A C 1
ATOM 1165 O O . TYR A 1 164 ? -25.025 3.268 -3.667 1.00 95.50 164 TYR A O 1
ATOM 1173 N N . LYS A 1 165 ? -26.877 3.203 -4.945 1.00 94.06 165 LYS A N 1
ATOM 1174 C CA . LYS A 1 165 ? -27.555 2.173 -4.142 1.00 94.06 165 LYS A CA 1
ATOM 1175 C C . LYS A 1 165 ? -26.865 0.812 -4.285 1.00 94.06 165 LYS A C 1
ATOM 1177 O O . LYS A 1 165 ? -26.673 0.129 -3.280 1.00 94.06 165 LYS A O 1
ATOM 1182 N N . GLU A 1 166 ? -26.427 0.465 -5.493 1.00 95.00 166 GLU A N 1
ATOM 1183 C CA . GLU A 1 166 ? -25.743 -0.785 -5.826 1.00 95.00 166 GLU A CA 1
ATOM 1184 C C . GLU A 1 166 ? -24.350 -0.834 -5.192 1.00 95.00 166 GLU A C 1
ATOM 1186 O O . GLU A 1 166 ? -24.003 -1.808 -4.523 1.00 95.00 166 GLU A O 1
ATOM 1191 N N . LEU A 1 167 ? -23.569 0.243 -5.331 1.00 93.94 167 LEU A N 1
ATOM 1192 C CA . LEU A 1 167 ? -22.237 0.357 -4.731 1.00 93.94 167 LEU A CA 1
ATOM 1193 C C . LEU A 1 167 ? -22.308 0.382 -3.203 1.00 93.94 167 LEU A C 1
ATOM 1195 O O . LEU A 1 167 ? -21.470 -0.225 -2.536 1.00 93.94 167 LEU A O 1
ATOM 1199 N N . LYS A 1 168 ? -23.328 1.036 -2.628 1.00 94.31 168 LYS A N 1
ATOM 1200 C CA . LYS A 1 168 ? -23.572 1.010 -1.181 1.00 94.31 168 LYS A CA 1
ATOM 1201 C C . LYS A 1 168 ? -23.812 -0.419 -0.693 1.00 94.31 168 LYS A C 1
ATOM 1203 O O . LYS A 1 168 ? -23.145 -0.836 0.249 1.00 94.31 168 LYS A O 1
ATOM 1208 N N . LEU A 1 169 ? -24.720 -1.164 -1.326 1.00 92.69 169 LEU A N 1
ATOM 1209 C CA . LEU A 1 169 ? -24.977 -2.571 -0.991 1.00 92.69 169 LEU A CA 1
ATOM 1210 C C . LEU A 1 169 ? -23.696 -3.404 -1.102 1.00 92.69 169 LEU A C 1
ATOM 1212 O O . LEU A 1 169 ? -23.300 -4.038 -0.130 1.00 92.69 169 LEU A O 1
ATOM 1216 N N . LEU A 1 170 ? -22.983 -3.299 -2.228 1.00 91.25 170 LEU A N 1
ATOM 1217 C CA . LEU A 1 170 ? -21.737 -4.029 -2.472 1.00 91.25 170 LEU A CA 1
ATOM 1218 C C . LEU A 1 170 ? -20.649 -3.765 -1.413 1.00 91.25 170 LEU A C 1
ATOM 1220 O O . LEU A 1 170 ? -19.866 -4.663 -1.097 1.00 91.25 170 LEU A O 1
ATOM 1224 N N . CYS A 1 171 ? -20.562 -2.539 -0.887 1.00 90.94 171 CYS A N 1
ATOM 1225 C CA . CYS A 1 171 ? -19.574 -2.161 0.125 1.00 90.94 171 CYS A CA 1
ATOM 1226 C C . CYS A 1 171 ? -19.869 -2.718 1.520 1.00 90.94 171 CYS A C 1
ATOM 1228 O O . CYS A 1 171 ? -18.921 -2.982 2.259 1.00 90.94 171 CYS A O 1
ATOM 1230 N N . PHE A 1 172 ? -21.143 -2.836 1.900 1.00 90.81 172 PHE A N 1
ATOM 1231 C CA . PHE A 1 172 ? -21.527 -3.239 3.257 1.00 90.81 172 PHE A CA 1
ATOM 1232 C C . PHE A 1 172 ? -21.901 -4.716 3.358 1.00 90.81 172 PHE A C 1
ATOM 1234 O O . PHE A 1 172 ? -21.572 -5.333 4.367 1.00 90.81 172 PHE A O 1
ATOM 1241 N N . ASP A 1 173 ? -22.537 -5.280 2.329 1.00 91.62 173 ASP A N 1
ATOM 1242 C CA . ASP A 1 173 ? -22.930 -6.686 2.301 1.00 91.62 173 ASP A CA 1
ATOM 1243 C C . ASP A 1 173 ? -23.005 -7.224 0.860 1.00 91.62 173 ASP A C 1
ATOM 1245 O O . ASP A 1 173 ? -23.982 -7.037 0.126 1.00 91.62 173 ASP A O 1
ATOM 1249 N N . ARG A 1 174 ? -21.930 -7.902 0.441 1.00 89.12 174 ARG A N 1
ATOM 1250 C CA . ARG A 1 174 ? -21.833 -8.513 -0.890 1.00 89.12 174 ARG A CA 1
ATOM 1251 C C . ARG A 1 174 ? -22.763 -9.717 -1.036 1.00 89.12 174 ARG A C 1
ATOM 1253 O O . ARG A 1 174 ? -23.307 -9.911 -2.121 1.00 89.12 174 ARG A O 1
ATOM 1260 N N . ASP A 1 175 ? -22.923 -10.515 0.013 1.00 89.62 175 ASP A N 1
ATOM 1261 C CA . ASP A 1 175 ? -23.672 -11.770 -0.056 1.00 89.62 175 ASP A CA 1
ATOM 1262 C C . ASP A 1 175 ? -25.174 -11.487 -0.076 1.00 89.62 175 ASP A C 1
ATOM 1264 O O . ASP A 1 175 ? -25.905 -12.076 -0.871 1.00 89.62 175 ASP A O 1
ATOM 1268 N N . PHE A 1 176 ? -25.621 -10.484 0.680 1.00 92.38 176 PHE A N 1
ATOM 1269 C CA . PHE A 1 176 ? -26.976 -9.950 0.581 1.00 92.38 176 PHE A CA 1
ATOM 1270 C C . PHE A 1 176 ? -27.265 -9.353 -0.800 1.00 92.38 176 PHE A C 1
ATOM 1272 O O . PHE A 1 176 ? -28.324 -9.610 -1.372 1.00 92.38 176 PHE A O 1
ATOM 1279 N N . ALA A 1 177 ? -26.318 -8.606 -1.382 1.00 91.12 177 ALA A N 1
ATOM 1280 C CA . ALA A 1 177 ? -26.465 -8.098 -2.746 1.00 91.12 177 ALA A CA 1
ATOM 1281 C C . ALA A 1 177 ? -26.591 -9.242 -3.771 1.00 91.12 177 ALA A C 1
ATOM 1283 O O . ALA A 1 177 ? -27.447 -9.182 -4.654 1.00 91.12 177 ALA A O 1
ATOM 1284 N N . ALA A 1 178 ? -25.786 -10.301 -3.628 1.00 90.88 178 ALA A N 1
ATOM 1285 C CA . ALA A 1 178 ? -25.872 -11.490 -4.475 1.00 90.88 178 ALA A CA 1
ATOM 1286 C C . ALA A 1 178 ? -27.197 -12.249 -4.285 1.00 90.88 178 ALA A C 1
ATOM 1288 O O . ALA A 1 178 ? -27.804 -12.659 -5.271 1.00 90.88 178 ALA A O 1
ATOM 1289 N N . GLY A 1 179 ? -27.682 -12.378 -3.046 1.00 92.75 179 GLY A N 1
ATOM 1290 C CA . GLY A 1 179 ? -28.965 -13.011 -2.726 1.00 92.75 179 GLY A CA 1
ATOM 1291 C C . GLY A 1 179 ? -30.177 -12.267 -3.297 1.00 92.75 179 GLY A C 1
ATOM 1292 O O . GLY A 1 179 ? -31.179 -12.892 -3.629 1.00 92.75 179 GLY A O 1
ATOM 1293 N N . GLN A 1 180 ? -30.071 -10.948 -3.488 1.00 92.94 180 GLN A N 1
ATOM 1294 C CA . GLN A 1 180 ? -31.070 -10.145 -4.207 1.00 92.94 180 GLN A CA 1
ATOM 1295 C C . GLN A 1 180 ? -30.976 -10.252 -5.739 1.00 92.94 180 GLN A C 1
ATOM 1297 O O . GLN A 1 180 ? -31.789 -9.656 -6.442 1.00 92.94 180 GLN A O 1
ATOM 1302 N N . GLY A 1 181 ? -29.988 -10.977 -6.271 1.00 91.00 181 GLY A N 1
ATOM 1303 C CA . GLY A 1 181 ? -29.775 -11.130 -7.711 1.00 91.00 181 GLY A CA 1
ATOM 1304 C C . GLY A 1 181 ? -28.945 -10.019 -8.361 1.00 91.00 181 GLY A C 1
ATOM 1305 O O . GLY A 1 181 ? -28.843 -9.984 -9.587 1.00 91.00 181 GLY A O 1
ATOM 1306 N N . TRP A 1 182 ? -28.316 -9.121 -7.589 1.00 92.88 182 TRP A N 1
ATOM 1307 C CA . TRP A 1 182 ? -27.422 -8.117 -8.174 1.00 92.88 182 TRP A CA 1
ATOM 1308 C C . TRP A 1 182 ? -26.138 -8.769 -8.712 1.00 92.88 182 TRP A C 1
ATOM 1310 O O . TRP A 1 182 ? -25.530 -9.600 -8.027 1.00 92.88 182 TRP A O 1
ATOM 1320 N N . PRO A 1 183 ? -25.646 -8.364 -9.900 1.00 92.25 183 PRO A N 1
ATOM 1321 C CA . PRO A 1 183 ? -24.429 -8.918 -10.483 1.00 92.25 183 PRO A CA 1
ATOM 1322 C C . PRO A 1 183 ? -23.186 -8.362 -9.770 1.00 92.25 183 PRO A C 1
ATOM 1324 O O . PRO A 1 183 ? -22.513 -7.454 -10.258 1.00 92.25 183 PRO A O 1
ATOM 1327 N N . THR A 1 184 ? -22.862 -8.911 -8.595 1.00 90.31 184 THR A N 1
ATOM 1328 C CA . THR A 1 184 ? -21.798 -8.380 -7.719 1.00 90.31 184 THR A CA 1
ATOM 1329 C C . THR A 1 184 ? -20.430 -8.306 -8.393 1.00 90.31 184 THR A C 1
ATOM 1331 O O . THR A 1 184 ? -19.675 -7.381 -8.113 1.00 90.31 184 THR A O 1
ATOM 1334 N N . LEU A 1 185 ? -20.113 -9.236 -9.301 1.00 86.31 185 LEU A N 1
ATOM 1335 C CA . LEU A 1 185 ? -18.867 -9.205 -10.071 1.00 86.31 185 LEU A CA 1
ATOM 1336 C C . LEU A 1 185 ? -18.823 -8.014 -11.037 1.00 86.31 185 LEU A C 1
ATOM 1338 O O . LEU A 1 185 ? -17.809 -7.330 -11.103 1.00 86.31 185 LEU A O 1
ATOM 1342 N N . ALA A 1 186 ? -19.915 -7.745 -11.756 1.00 89.75 186 ALA A N 1
ATOM 1343 C CA . ALA A 1 186 ? -19.982 -6.623 -12.690 1.00 89.75 186 ALA A CA 1
ATOM 1344 C C . ALA A 1 186 ? -19.913 -5.281 -11.951 1.00 89.75 186 ALA A C 1
ATOM 1346 O O . ALA A 1 186 ? -19.208 -4.380 -12.389 1.00 89.75 186 ALA A O 1
ATOM 1347 N N . LEU A 1 187 ? -20.579 -5.171 -10.798 1.00 91.19 187 LEU A N 1
ATOM 1348 C CA . LEU A 1 187 ? -20.500 -3.984 -9.943 1.00 91.19 187 LEU A CA 1
ATOM 1349 C C . LEU A 1 187 ? -19.092 -3.781 -9.367 1.00 91.19 187 LEU A C 1
ATOM 1351 O O . LEU A 1 187 ? -18.617 -2.651 -9.281 1.00 91.19 187 LEU A O 1
ATOM 1355 N N . ASP A 1 188 ? -18.407 -4.869 -9.004 1.00 88.38 188 ASP A N 1
ATOM 1356 C CA . ASP A 1 188 ? -17.014 -4.818 -8.558 1.00 88.38 188 ASP A CA 1
ATOM 1357 C C . ASP A 1 188 ? -16.088 -4.326 -9.679 1.00 88.38 188 ASP A C 1
ATOM 1359 O O . ASP A 1 188 ? -15.307 -3.399 -9.474 1.00 88.38 188 ASP A O 1
ATOM 1363 N N . LEU A 1 189 ? -16.230 -4.880 -10.887 1.00 86.25 189 LEU A N 1
ATOM 1364 C CA . LEU A 1 189 ? -15.484 -4.438 -12.067 1.00 86.25 189 LEU A CA 1
ATOM 1365 C C . LEU A 1 189 ? -15.809 -2.990 -12.451 1.00 86.25 189 LEU A C 1
ATOM 1367 O O . LEU A 1 189 ? -14.899 -2.252 -12.813 1.00 86.25 189 LEU A O 1
ATOM 1371 N N . ALA A 1 190 ? -17.064 -2.554 -12.322 1.00 90.69 190 ALA A N 1
ATOM 1372 C CA . ALA A 1 190 ? -17.461 -1.169 -12.566 1.00 90.69 190 ALA A CA 1
ATOM 1373 C C . ALA A 1 190 ? -16.796 -0.208 -11.570 1.00 90.69 190 ALA A C 1
ATOM 1375 O O . ALA A 1 190 ? -16.257 0.820 -11.974 1.00 90.69 190 ALA A O 1
ATOM 1376 N N . LEU A 1 191 ? -16.759 -0.558 -10.278 1.00 91.38 191 LEU A N 1
ATOM 1377 C CA . LEU A 1 191 ? -16.025 0.225 -9.282 1.00 91.38 191 LEU A CA 1
ATOM 1378 C C . LEU A 1 191 ? -14.523 0.268 -9.598 1.00 91.38 191 LEU A C 1
ATOM 1380 O O . LEU A 1 191 ? -13.914 1.331 -9.504 1.00 91.38 191 LEU A O 1
ATOM 1384 N N . MET A 1 192 ? -13.929 -0.859 -9.998 1.00 87.75 192 MET A N 1
ATOM 1385 C CA . MET A 1 192 ? -12.517 -0.899 -10.392 1.00 87.75 192 MET A CA 1
ATOM 1386 C C . MET A 1 192 ? -12.234 -0.075 -11.644 1.00 87.75 192 MET A C 1
ATOM 1388 O O . MET A 1 192 ? -11.213 0.604 -11.696 1.00 87.75 192 MET A O 1
ATOM 1392 N N . ALA A 1 193 ? -13.146 -0.068 -12.614 1.00 89.06 193 ALA A N 1
ATOM 1393 C CA . ALA A 1 193 ? -13.055 0.789 -13.786 1.00 89.06 193 ALA A CA 1
ATOM 1394 C C . ALA A 1 193 ? -13.132 2.274 -13.403 1.00 89.06 193 ALA A C 1
ATOM 1396 O O . ALA A 1 193 ? -12.369 3.065 -13.941 1.00 89.06 193 ALA A O 1
ATOM 1397 N N . LEU A 1 194 ? -13.975 2.657 -12.435 1.00 92.81 194 LEU A N 1
ATOM 1398 C CA . LEU A 1 194 ? -14.029 4.034 -11.926 1.00 92.81 194 LEU A CA 1
ATOM 1399 C C . LEU A 1 194 ? -12.738 4.440 -11.208 1.00 92.81 194 LEU A C 1
ATOM 1401 O O . LEU A 1 194 ? -12.225 5.530 -11.455 1.00 92.81 194 LEU A O 1
ATOM 1405 N N . VAL A 1 195 ? -12.194 3.566 -10.353 1.00 92.25 195 VAL A N 1
ATOM 1406 C CA . VAL A 1 195 ? -10.891 3.795 -9.704 1.00 92.25 195 VAL A CA 1
ATOM 1407 C C . VAL A 1 195 ? -9.810 3.955 -10.770 1.00 92.25 195 VAL A C 1
ATOM 1409 O O . VAL A 1 195 ? -9.081 4.939 -10.747 1.00 92.25 195 VAL A O 1
ATOM 1412 N N . CYS A 1 196 ? -9.756 3.039 -11.739 1.00 90.44 196 CYS A N 1
ATOM 1413 C CA . CYS A 1 196 ? -8.813 3.078 -12.851 1.00 90.44 196 CYS A CA 1
ATOM 1414 C C . CYS A 1 196 ? -8.920 4.371 -13.655 1.00 90.44 196 CYS A C 1
ATOM 1416 O O . CYS A 1 196 ? -7.918 5.037 -13.885 1.00 90.44 196 CYS A O 1
ATOM 1418 N N . LEU A 1 197 ? -10.136 4.761 -14.022 1.00 90.62 197 LEU A N 1
ATOM 1419 C CA . LEU A 1 197 ? -10.406 5.962 -14.793 1.00 90.62 197 LEU A CA 1
ATOM 1420 C C . LEU A 1 197 ? -9.925 7.226 -14.062 1.00 90.62 197 LEU A C 1
ATOM 1422 O O . LEU A 1 197 ? -9.229 8.046 -14.660 1.00 90.62 197 LEU A O 1
ATOM 1426 N N . CYS A 1 198 ? -10.235 7.362 -12.766 1.00 91.44 198 CYS A N 1
ATOM 1427 C CA . CYS A 1 198 ? -9.735 8.468 -11.946 1.00 91.44 198 CYS A CA 1
ATOM 1428 C C . CYS A 1 198 ? -8.205 8.448 -11.821 1.00 91.44 198 CYS A C 1
ATOM 1430 O O . CYS A 1 198 ? -7.576 9.498 -11.946 1.00 91.44 198 CYS A O 1
ATOM 1432 N N . THR A 1 199 ? -7.605 7.271 -11.615 1.00 89.19 199 THR A N 1
ATOM 1433 C CA . THR A 1 199 ? -6.149 7.125 -11.510 1.00 89.19 199 THR A CA 1
ATOM 1434 C C . THR A 1 199 ? -5.450 7.542 -12.802 1.00 89.19 199 THR A C 1
ATOM 1436 O O . THR A 1 199 ? -4.573 8.399 -12.774 1.00 89.19 199 THR A O 1
ATOM 1439 N N . VAL A 1 200 ? -5.853 6.970 -13.940 1.00 87.38 200 VAL A N 1
ATOM 1440 C CA . VAL A 1 200 ? -5.183 7.154 -15.236 1.00 87.38 200 VAL A CA 1
ATOM 14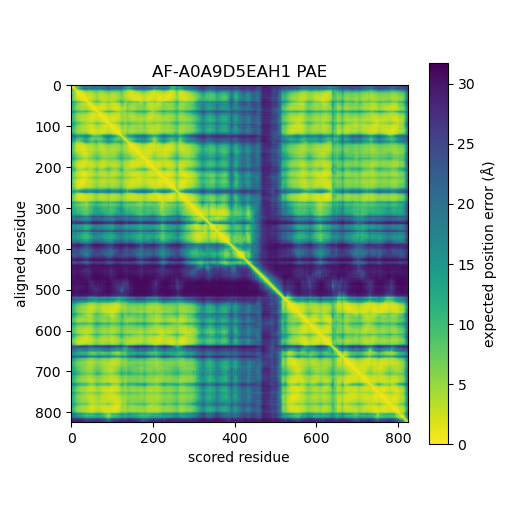41 C C . VAL A 1 200 ? -5.276 8.609 -15.708 1.00 87.38 200 VAL A C 1
ATOM 1443 O O . VAL A 1 200 ? -4.285 9.181 -16.156 1.00 87.38 200 VAL A O 1
ATOM 1446 N N . VAL A 1 201 ? -6.443 9.244 -15.566 1.00 88.19 201 VAL A N 1
ATOM 1447 C CA . VAL A 1 201 ? -6.631 10.653 -15.955 1.00 88.19 201 VAL A CA 1
ATOM 1448 C C . VAL A 1 201 ? -5.906 11.621 -15.017 1.00 88.19 201 VAL A C 1
ATOM 1450 O O . VAL A 1 201 ? -5.532 12.718 -15.430 1.00 88.19 201 VAL A O 1
ATOM 1453 N N . GLY A 1 202 ? -5.657 11.212 -13.773 1.00 86.69 202 GLY A N 1
ATOM 1454 C CA . GLY A 1 202 ? -4.873 11.981 -12.815 1.00 86.69 202 GLY A CA 1
ATOM 1455 C C . GLY A 1 202 ? -3.355 11.890 -12.985 1.00 86.69 202 GLY A C 1
ATOM 1456 O O . GLY A 1 202 ? -2.646 12.742 -12.437 1.00 86.69 202 GLY A O 1
ATOM 1457 N N . LEU A 1 203 ? -2.848 10.925 -13.768 1.00 82.69 203 LEU A N 1
ATOM 1458 C CA . LEU A 1 203 ? -1.408 10.699 -13.962 1.00 82.69 203 LEU A CA 1
ATOM 1459 C C . LEU A 1 203 ? -0.647 11.956 -14.412 1.00 82.69 203 LEU A C 1
ATOM 1461 O O . LEU A 1 203 ? 0.334 12.305 -13.754 1.00 82.69 203 LEU A O 1
ATOM 1465 N N . PRO A 1 204 ? -1.090 12.714 -15.438 1.00 77.69 204 PRO A N 1
ATOM 1466 C CA . PRO A 1 204 ? -0.347 13.895 -15.884 1.00 77.69 204 PRO A CA 1
ATOM 1467 C C . PRO A 1 204 ? -0.343 15.027 -14.847 1.00 77.69 204 PRO A C 1
ATOM 1469 O O . PRO A 1 204 ? 0.578 15.846 -14.819 1.00 77.69 204 PRO A O 1
ATOM 1472 N N . ALA A 1 205 ? -1.376 15.076 -13.998 1.00 81.38 205 ALA A N 1
ATOM 1473 C CA . ALA A 1 205 ? -1.598 16.141 -13.030 1.00 81.38 205 ALA A CA 1
ATOM 1474 C C . ALA A 1 205 ? -0.752 15.970 -11.767 1.00 81.38 205 ALA A C 1
ATOM 1476 O O . ALA A 1 205 ? -0.100 16.914 -11.332 1.00 81.38 205 ALA A O 1
ATOM 1477 N N . VAL A 1 206 ? -0.783 14.783 -11.162 1.00 80.31 206 VAL A N 1
ATOM 1478 C CA . VAL A 1 206 ? -0.201 14.557 -9.828 1.00 80.31 206 VAL A CA 1
ATOM 1479 C C . VAL A 1 206 ? 0.924 13.522 -9.875 1.00 80.31 206 VAL A C 1
ATOM 1481 O O . VAL A 1 206 ? 1.787 13.542 -9.006 1.00 80.31 206 VAL A O 1
ATOM 1484 N N . GLY A 1 207 ? 0.977 12.686 -10.916 1.00 80.50 207 GLY A N 1
ATOM 1485 C CA . GLY A 1 207 ? 1.913 11.567 -11.049 1.00 80.50 207 GLY A CA 1
ATOM 1486 C C . GLY A 1 207 ? 1.321 10.246 -10.551 1.00 80.50 207 GLY A C 1
ATOM 1487 O O . GLY A 1 207 ? 0.367 10.240 -9.771 1.00 80.50 207 GLY A O 1
ATOM 1488 N N . VAL A 1 208 ? 1.908 9.127 -10.995 1.00 77.00 208 VAL A N 1
ATOM 1489 C CA . VAL A 1 208 ? 1.455 7.750 -10.692 1.00 77.00 208 VAL A CA 1
ATOM 1490 C C . VAL A 1 208 ? 1.284 7.513 -9.189 1.00 77.00 208 VAL A C 1
ATOM 1492 O O . VAL A 1 208 ? 0.176 7.236 -8.734 1.00 77.00 208 VAL A O 1
ATOM 1495 N N . VAL A 1 209 ? 2.349 7.704 -8.408 1.00 75.56 209 VAL A N 1
ATOM 1496 C CA . VAL A 1 209 ? 2.376 7.358 -6.972 1.00 75.56 209 VAL A CA 1
ATOM 1497 C C . VAL A 1 209 ? 1.479 8.281 -6.135 1.00 75.56 209 VAL A C 1
ATOM 1499 O O . VAL A 1 209 ? 0.780 7.858 -5.215 1.00 75.56 209 VAL A O 1
ATOM 1502 N N . LEU A 1 210 ? 1.463 9.576 -6.453 1.00 85.06 210 LEU A N 1
ATOM 1503 C CA . LEU A 1 210 ? 0.746 10.584 -5.665 1.00 85.06 210 LEU A CA 1
ATOM 1504 C C . LEU A 1 210 ? -0.766 10.576 -5.930 1.00 85.06 210 LEU A C 1
ATOM 1506 O O . LEU A 1 210 ? -1.544 11.063 -5.106 1.00 85.06 210 LEU A O 1
ATOM 1510 N N . MET A 1 211 ? -1.201 9.980 -7.042 1.00 90.56 211 MET A N 1
ATOM 1511 C CA . MET A 1 211 ? -2.616 9.843 -7.371 1.00 90.56 211 MET A CA 1
ATOM 1512 C C . MET A 1 211 ? -3.365 8.948 -6.373 1.00 90.56 211 MET A C 1
ATOM 1514 O O . MET A 1 211 ? -4.500 9.243 -5.984 1.00 90.56 211 MET A O 1
ATOM 1518 N N . VAL A 1 212 ? -2.709 7.897 -5.877 1.00 89.62 212 VAL A N 1
ATOM 1519 C CA . VAL A 1 212 ? -3.253 7.003 -4.839 1.00 89.62 212 VAL A CA 1
ATOM 1520 C C . VAL A 1 212 ? -3.568 7.779 -3.563 1.00 89.62 212 VAL A C 1
ATOM 1522 O O . VAL A 1 212 ? -4.593 7.549 -2.920 1.00 89.62 212 VAL A O 1
ATOM 1525 N N . ALA A 1 213 ? -2.742 8.768 -3.225 1.00 92.75 213 ALA A N 1
ATOM 1526 C CA . ALA A 1 213 ? -2.949 9.609 -2.055 1.00 92.75 213 ALA A CA 1
ATOM 1527 C C . ALA A 1 213 ? -4.269 10.396 -2.137 1.00 92.75 213 ALA A C 1
ATOM 1529 O O . ALA A 1 213 ? -4.997 10.484 -1.148 1.00 92.75 213 ALA A O 1
ATOM 1530 N N . LEU A 1 214 ? -4.615 10.913 -3.323 1.00 93.44 214 LEU A N 1
ATOM 1531 C CA . LEU A 1 214 ? -5.872 11.633 -3.562 1.00 93.44 214 LEU A CA 1
ATOM 1532 C C . LEU A 1 214 ? -7.109 10.730 -3.512 1.00 93.44 214 LEU A C 1
ATOM 1534 O O . LEU A 1 214 ? -8.189 11.196 -3.149 1.00 93.44 214 LEU A O 1
ATOM 1538 N N . LEU A 1 215 ? -6.959 9.445 -3.839 1.00 93.62 215 LEU A N 1
ATOM 1539 C CA . LEU A 1 215 ? -8.015 8.443 -3.670 1.00 93.62 215 LEU A CA 1
ATOM 1540 C C . LEU A 1 215 ? -8.194 8.067 -2.189 1.00 93.62 215 LEU A C 1
ATOM 1542 O O . LEU A 1 215 ? -9.318 7.924 -1.709 1.00 93.62 215 LEU A O 1
ATOM 1546 N N . VAL A 1 216 ? -7.099 7.904 -1.442 1.00 94.69 216 VAL A N 1
ATOM 1547 C CA . VAL A 1 216 ? -7.136 7.297 -0.101 1.00 94.69 216 VAL A CA 1
ATOM 1548 C C . VAL A 1 216 ? -7.248 8.331 1.021 1.00 94.69 216 VAL A C 1
ATOM 1550 O O . VAL A 1 216 ? -8.148 8.223 1.857 1.00 94.69 216 VAL A O 1
ATOM 1553 N N . ILE A 1 217 ? -6.370 9.338 1.070 1.00 96.12 217 ILE A N 1
ATOM 1554 C CA . ILE A 1 217 ? -6.232 10.229 2.236 1.00 96.12 217 ILE A CA 1
ATOM 1555 C C . ILE A 1 217 ? -7.528 11.010 2.534 1.00 96.12 217 ILE A C 1
ATOM 1557 O O . ILE A 1 217 ? -7.995 10.943 3.677 1.00 96.12 217 ILE A O 1
ATOM 1561 N N . PRO A 1 218 ? -8.176 11.694 1.564 1.00 97.25 218 PRO A N 1
ATOM 1562 C CA . PRO A 1 218 ? -9.402 12.450 1.836 1.00 97.25 218 PRO A CA 1
ATOM 1563 C C . PRO A 1 218 ? -10.571 11.557 2.271 1.00 97.25 218 PRO A C 1
ATOM 1565 O O . PRO A 1 218 ? -11.348 11.928 3.154 1.00 97.25 218 PRO A O 1
ATOM 1568 N N . ALA A 1 219 ? -10.671 10.354 1.697 1.00 95.88 219 ALA A N 1
ATOM 1569 C CA . ALA A 1 219 ? -11.686 9.369 2.053 1.00 95.88 219 ALA A CA 1
ATOM 1570 C C . ALA A 1 219 ? -11.506 8.864 3.494 1.00 95.88 219 ALA A C 1
ATOM 1572 O O . ALA A 1 219 ? -12.467 8.808 4.270 1.00 95.88 219 ALA A O 1
ATOM 1573 N N . VAL A 1 220 ? -10.272 8.539 3.893 1.00 95.31 220 VAL A N 1
ATOM 1574 C CA . VAL A 1 220 ? -9.982 8.131 5.275 1.00 95.31 220 VAL A CA 1
ATOM 1575 C C . VAL A 1 220 ? -10.203 9.300 6.242 1.00 95.31 220 VAL A C 1
ATOM 1577 O O . VAL A 1 220 ? -10.811 9.100 7.294 1.00 95.31 220 VAL A O 1
ATOM 1580 N N . ALA A 1 221 ? -9.797 10.521 5.880 1.00 96.31 221 ALA A N 1
ATOM 1581 C CA . ALA A 1 221 ? -10.038 11.719 6.685 1.00 96.31 221 ALA A CA 1
ATOM 1582 C C . ALA A 1 221 ? -11.541 11.934 6.942 1.00 96.31 221 ALA A C 1
ATOM 1584 O O . ALA A 1 221 ? -11.958 12.075 8.093 1.00 96.31 221 ALA A O 1
ATOM 1585 N N . ALA A 1 222 ? -12.382 11.852 5.904 1.00 96.25 222 ALA A N 1
ATOM 1586 C CA . ALA A 1 222 ? -13.839 11.983 6.017 1.00 96.25 222 ALA A CA 1
ATOM 1587 C C . ALA A 1 222 ? -14.473 10.930 6.944 1.00 96.25 222 ALA A C 1
ATOM 1589 O O . ALA A 1 222 ? -15.386 11.236 7.718 1.00 96.25 222 ALA A O 1
ATOM 1590 N N . ARG A 1 223 ? -13.954 9.695 6.936 1.00 93.19 223 ARG A N 1
ATOM 1591 C CA . ARG A 1 223 ? -14.436 8.595 7.790 1.00 93.19 223 ARG A CA 1
ATOM 1592 C C . ARG A 1 223 ? -14.284 8.877 9.293 1.00 93.19 223 ARG A C 1
ATOM 1594 O O . ARG A 1 223 ? -15.018 8.286 10.089 1.00 93.19 223 ARG A O 1
ATOM 1601 N N . PHE A 1 224 ? -13.375 9.756 9.719 1.00 92.44 224 PHE A N 1
ATOM 1602 C CA . PHE A 1 224 ? -13.261 10.131 11.137 1.00 92.44 224 PHE A CA 1
ATOM 1603 C C . PHE A 1 224 ? -14.447 10.969 11.631 1.00 92.44 224 PHE A C 1
ATOM 1605 O O . PHE A 1 224 ? -14.822 10.872 12.804 1.00 92.44 224 PHE A O 1
ATOM 1612 N N . TRP A 1 225 ? -15.070 11.739 10.738 1.00 94.00 225 TRP A N 1
ATOM 1613 C CA . TRP A 1 225 ? -16.122 12.700 11.071 1.00 94.00 225 TRP A CA 1
ATOM 1614 C C . TRP A 1 225 ? -17.531 12.112 11.032 1.00 94.00 225 TRP A C 1
ATOM 1616 O O . TRP A 1 225 ? -18.405 12.582 11.758 1.00 94.00 225 TRP A O 1
ATOM 1626 N N . THR A 1 226 ? -17.763 11.072 10.228 1.00 93.69 226 THR A N 1
ATOM 1627 C CA . THR A 1 226 ? -19.109 10.528 10.013 1.00 93.69 226 THR A CA 1
ATOM 1628 C C . THR A 1 226 ? -19.177 8.997 10.018 1.00 93.69 226 THR A C 1
ATOM 1630 O O . THR A 1 226 ? -18.195 8.281 9.803 1.00 93.69 226 THR A O 1
ATOM 1633 N N . SER A 1 227 ? -20.377 8.485 10.292 1.00 89.25 227 SER A N 1
ATOM 1634 C CA . SER A 1 227 ? -20.762 7.075 10.176 1.00 89.25 227 SER A CA 1
ATOM 1635 C C . SER A 1 227 ? -21.691 6.798 8.989 1.00 89.25 227 SER A C 1
ATOM 1637 O O . SER A 1 227 ? -22.000 5.638 8.737 1.00 89.25 227 SER A O 1
ATOM 1639 N N . THR A 1 228 ? -22.142 7.824 8.264 1.00 93.44 228 THR A N 1
ATOM 1640 C CA . THR A 1 228 ? -23.038 7.695 7.105 1.00 93.44 228 THR A CA 1
ATOM 1641 C C . THR A 1 228 ? -22.256 7.817 5.797 1.00 93.44 228 THR A C 1
ATOM 1643 O O . THR A 1 228 ? -21.417 8.705 5.643 1.00 93.44 228 THR A O 1
ATOM 1646 N N . LEU A 1 229 ? -22.546 6.939 4.828 1.00 94.50 229 LEU A N 1
ATOM 1647 C CA . LEU A 1 229 ? -21.841 6.923 3.540 1.00 94.50 229 LEU A CA 1
ATOM 1648 C C . LEU A 1 229 ? -22.054 8.219 2.745 1.00 94.50 229 LEU A C 1
ATOM 1650 O O . LEU A 1 229 ? -21.091 8.776 2.245 1.00 94.50 229 LEU A O 1
ATOM 1654 N N . SER A 1 230 ? -23.285 8.728 2.642 1.00 95.31 230 SER A N 1
ATOM 1655 C CA . SER A 1 230 ? -23.583 9.953 1.877 1.00 95.31 230 SER A CA 1
ATOM 1656 C C . SER A 1 230 ? -22.787 11.161 2.378 1.00 95.31 230 SER A C 1
ATOM 1658 O O . SER A 1 230 ? -22.125 11.838 1.597 1.00 95.31 230 SER A O 1
ATOM 1660 N N . THR A 1 231 ? -22.783 11.392 3.693 1.00 96.06 231 THR A N 1
ATOM 1661 C CA . THR A 1 231 ? -21.988 12.458 4.313 1.00 96.06 231 THR A CA 1
ATOM 1662 C C . THR A 1 231 ? -20.491 12.211 4.135 1.00 96.06 231 THR A C 1
ATOM 1664 O O . THR A 1 231 ? -19.742 13.165 3.953 1.00 96.06 231 THR A O 1
ATOM 1667 N N . MET A 1 232 ? -20.048 10.948 4.148 1.00 96.56 232 MET A N 1
ATOM 1668 C CA . MET A 1 232 ? -18.648 10.603 3.895 1.00 96.56 232 MET A CA 1
ATOM 1669 C C . MET A 1 232 ? -18.230 11.002 2.476 1.00 96.56 232 MET A C 1
ATOM 1671 O O . MET A 1 232 ? -17.173 11.607 2.336 1.00 96.56 232 MET A O 1
ATOM 1675 N N . LEU A 1 233 ? -19.065 10.746 1.458 1.00 97.69 233 LEU A N 1
ATOM 1676 C CA . LEU A 1 233 ? -18.784 11.145 0.071 1.00 97.69 233 LEU A CA 1
ATOM 1677 C C . LEU A 1 233 ? -18.638 12.665 -0.063 1.00 97.69 233 LEU A C 1
ATOM 1679 O O . LEU A 1 233 ? -17.684 13.134 -0.676 1.00 97.69 233 LEU A O 1
ATOM 1683 N N . VAL A 1 234 ? -19.547 13.436 0.543 1.00 97.75 234 VAL A N 1
ATOM 1684 C CA . VAL A 1 234 ? -19.511 14.908 0.482 1.00 97.75 234 VAL A CA 1
ATOM 1685 C C . VAL A 1 234 ? -18.290 15.468 1.214 1.00 97.75 234 VAL A C 1
ATOM 1687 O O . VAL A 1 234 ? -17.591 16.322 0.678 1.00 97.75 234 VAL A O 1
ATOM 1690 N N . LEU A 1 235 ? -17.989 14.975 2.419 1.00 97.75 235 LEU A N 1
ATOM 1691 C CA . LEU A 1 235 ? -16.807 15.418 3.163 1.00 97.75 235 LEU A CA 1
ATOM 1692 C C . LEU A 1 235 ? -15.508 15.047 2.441 1.00 97.75 235 LEU A C 1
ATOM 1694 O O . LEU A 1 235 ? -14.601 15.870 2.371 1.00 97.75 235 LEU A O 1
ATOM 1698 N N . ALA A 1 236 ? -15.426 13.844 1.867 1.00 97.88 236 ALA A N 1
ATOM 1699 C CA . ALA A 1 236 ? -14.267 13.424 1.090 1.00 97.88 236 ALA A CA 1
ATOM 1700 C C . ALA A 1 236 ? -14.095 14.294 -0.160 1.00 97.88 236 ALA A C 1
ATOM 1702 O O . ALA A 1 236 ? -12.986 14.752 -0.414 1.00 97.88 236 ALA A O 1
ATOM 1703 N N . ALA A 1 237 ? -15.181 14.597 -0.882 1.00 97.94 237 ALA A N 1
ATOM 1704 C CA . ALA A 1 237 ? -15.174 15.528 -2.011 1.00 97.94 237 ALA A CA 1
ATOM 1705 C C . ALA A 1 237 ? -14.619 16.905 -1.614 1.00 97.94 237 ALA A C 1
ATOM 1707 O O . ALA A 1 237 ? -13.747 17.439 -2.297 1.00 97.94 237 ALA A O 1
ATOM 1708 N N . ILE A 1 238 ? -15.079 17.454 -0.482 1.00 98.19 238 ILE A N 1
ATOM 1709 C CA . ILE A 1 238 ? -14.604 18.741 0.044 1.00 98.19 238 ILE A CA 1
ATOM 1710 C C . ILE A 1 238 ? -13.118 18.662 0.402 1.00 98.19 238 ILE A C 1
ATOM 1712 O O . ILE A 1 238 ? -12.352 19.527 -0.010 1.00 98.19 238 ILE A O 1
ATOM 1716 N N . PHE A 1 239 ? -12.686 17.633 1.134 1.00 98.12 239 PHE A N 1
ATOM 1717 C CA . PHE A 1 239 ? -11.284 17.472 1.531 1.00 98.12 239 PHE A CA 1
ATOM 1718 C C . PHE A 1 239 ? -10.360 17.250 0.327 1.00 98.12 239 PHE A C 1
ATOM 1720 O O . PHE A 1 239 ? -9.288 17.851 0.264 1.00 98.12 239 PHE A O 1
ATOM 1727 N N . GLY A 1 240 ? -10.786 16.450 -0.652 1.00 97.06 240 GLY A N 1
ATOM 1728 C CA . GLY A 1 240 ? -1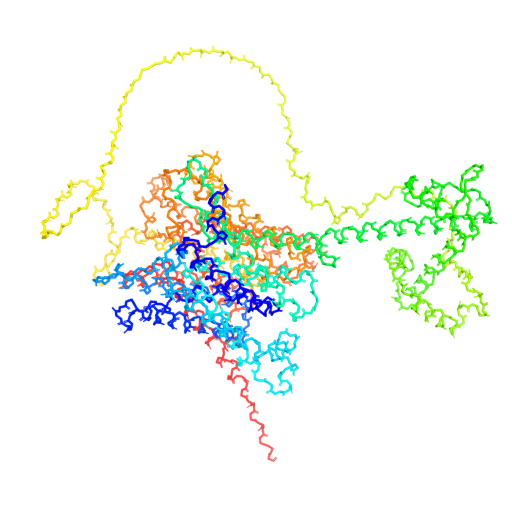0.057 16.207 -1.896 1.00 97.06 240 GLY A CA 1
ATOM 1729 C C . GLY A 1 240 ? -9.940 17.473 -2.741 1.00 97.06 240 GLY A C 1
ATOM 1730 O O . GLY A 1 240 ? -8.832 17.872 -3.099 1.00 97.06 240 GLY A O 1
ATOM 1731 N N . GLY A 1 241 ? -11.055 18.169 -2.975 1.00 96.75 241 GLY A N 1
ATOM 1732 C CA . GLY A 1 241 ? -11.067 19.447 -3.688 1.00 96.75 241 GLY A CA 1
ATOM 1733 C C . GLY A 1 241 ? -10.231 20.524 -2.995 1.00 96.75 241 GLY A C 1
ATOM 1734 O O . GLY A 1 241 ? -9.427 21.190 -3.649 1.00 96.75 241 GLY A O 1
ATOM 1735 N N . ALA A 1 242 ? -10.350 20.646 -1.669 1.00 96.88 242 ALA A N 1
ATOM 1736 C CA . ALA A 1 242 ? -9.553 21.571 -0.867 1.00 96.88 242 ALA A CA 1
ATOM 1737 C C . ALA A 1 242 ? -8.056 21.251 -0.948 1.00 96.88 242 ALA A C 1
ATOM 1739 O O . ALA A 1 242 ? -7.258 22.169 -1.107 1.00 96.88 242 ALA A O 1
ATOM 1740 N N . SER A 1 243 ? -7.667 19.972 -0.901 1.00 96.44 243 SER A N 1
ATOM 1741 C CA . SER A 1 243 ? -6.259 19.580 -1.041 1.00 96.44 243 SER A CA 1
ATOM 1742 C C . SER A 1 243 ? -5.680 19.940 -2.414 1.00 96.44 243 SER A C 1
ATOM 1744 O O . SER A 1 243 ? -4.590 20.506 -2.476 1.00 96.44 243 SER A O 1
ATOM 1746 N N . GLY A 1 244 ? -6.430 19.715 -3.501 1.00 92.88 244 GLY A N 1
ATOM 1747 C CA . GLY A 1 244 ? -6.026 20.108 -4.856 1.00 92.88 244 GLY A CA 1
ATOM 1748 C C . GLY A 1 244 ? -5.904 21.626 -5.013 1.00 92.88 244 GLY A C 1
ATOM 1749 O O . GLY A 1 244 ? -4.898 22.121 -5.525 1.00 92.88 244 GLY A O 1
ATOM 1750 N N . LEU A 1 245 ? -6.893 22.368 -4.503 1.00 93.00 245 LEU A N 1
ATOM 1751 C CA . LEU A 1 245 ? -6.929 23.832 -4.545 1.00 93.00 245 LEU A CA 1
ATOM 1752 C C . LEU A 1 245 ? -5.779 24.456 -3.744 1.00 93.00 245 LEU A C 1
ATOM 1754 O O . LEU A 1 245 ? -4.979 25.215 -4.289 1.00 93.00 245 LEU A O 1
ATOM 1758 N N . ILE A 1 246 ? -5.687 24.120 -2.454 1.00 93.00 246 ILE A N 1
ATOM 1759 C CA . ILE A 1 246 ? -4.699 24.684 -1.527 1.00 93.00 246 ILE A CA 1
ATOM 1760 C C . ILE A 1 246 ? -3.290 24.229 -1.917 1.00 93.00 246 ILE A C 1
ATOM 1762 O O . ILE A 1 246 ? -2.382 25.052 -1.934 1.00 93.00 246 ILE A O 1
ATOM 1766 N N . GLY A 1 247 ? -3.093 22.959 -2.283 1.00 91.25 247 GLY A N 1
ATOM 1767 C CA . GLY A 1 247 ? -1.783 22.448 -2.698 1.00 91.25 247 GLY A CA 1
ATOM 1768 C C . GLY A 1 247 ? -1.248 23.138 -3.953 1.00 91.25 247 GLY A C 1
ATOM 1769 O O . GLY A 1 247 ? -0.093 23.564 -3.978 1.00 91.25 247 GLY A O 1
ATOM 1770 N N . THR A 1 248 ? -2.103 23.338 -4.962 1.00 89.56 248 THR A N 1
ATOM 1771 C CA . THR A 1 248 ? -1.726 24.074 -6.182 1.00 89.56 248 THR A CA 1
ATOM 1772 C C . THR A 1 248 ? -1.476 25.555 -5.888 1.00 89.56 248 THR A C 1
ATOM 1774 O O . THR A 1 248 ? -0.508 26.124 -6.390 1.00 89.56 248 THR A O 1
ATOM 1777 N N . ALA A 1 249 ? -2.307 26.177 -5.045 1.00 88.25 249 ALA A N 1
ATOM 1778 C CA . ALA A 1 249 ? -2.131 27.566 -4.629 1.00 88.25 249 ALA A CA 1
ATOM 1779 C C . ALA A 1 249 ? -0.796 27.776 -3.901 1.00 88.25 249 ALA A C 1
ATOM 1781 O O . ALA A 1 249 ? -0.024 28.649 -4.289 1.00 88.25 249 ALA A O 1
ATOM 1782 N N . LEU A 1 250 ? -0.486 26.938 -2.904 1.00 88.69 250 LEU A N 1
ATOM 1783 C CA . LEU A 1 250 ? 0.772 26.999 -2.157 1.00 88.69 250 LEU A CA 1
ATOM 1784 C C . LEU A 1 250 ? 1.978 26.843 -3.081 1.00 88.69 250 LEU A C 1
ATOM 1786 O O . LEU A 1 250 ? 2.930 27.611 -2.973 1.00 88.69 250 LEU A O 1
ATOM 1790 N N . SER A 1 251 ? 1.904 25.910 -4.031 1.00 86.31 251 SER A N 1
ATOM 1791 C CA . SER A 1 251 ? 2.966 25.692 -5.012 1.00 86.31 251 SER A CA 1
ATOM 1792 C C . SER A 1 251 ? 3.259 26.919 -5.879 1.00 86.31 251 SER A C 1
ATOM 1794 O O . SER A 1 251 ? 4.398 27.096 -6.304 1.00 86.31 251 SER A O 1
ATOM 1796 N N . ALA A 1 252 ? 2.243 27.742 -6.155 1.00 81.88 252 ALA A N 1
ATOM 1797 C CA . ALA A 1 252 ? 2.362 28.940 -6.981 1.00 81.88 252 ALA A CA 1
ATOM 1798 C C . ALA A 1 252 ? 2.735 30.197 -6.176 1.00 81.88 252 ALA A C 1
ATOM 1800 O O . ALA A 1 252 ? 3.378 31.095 -6.715 1.00 81.88 252 ALA A O 1
ATOM 1801 N N . THR A 1 253 ? 2.325 30.289 -4.904 1.00 81.25 253 THR A N 1
ATOM 1802 C CA . THR A 1 253 ? 2.517 31.504 -4.091 1.00 81.25 253 THR A CA 1
ATOM 1803 C C . THR A 1 253 ? 3.721 31.465 -3.167 1.00 81.25 253 THR A C 1
ATOM 1805 O O . THR A 1 253 ? 4.237 32.523 -2.818 1.00 81.25 253 THR A O 1
ATOM 1808 N N . VAL A 1 254 ? 4.118 30.284 -2.684 1.00 82.50 254 VAL A N 1
ATOM 1809 C CA . VAL A 1 254 ? 5.188 30.174 -1.688 1.00 82.50 254 VAL A CA 1
ATOM 1810 C C . VAL A 1 254 ? 6.534 30.261 -2.410 1.00 82.50 254 VAL A C 1
ATOM 1812 O O . VAL A 1 254 ? 6.825 29.400 -3.242 1.00 82.50 254 VAL A O 1
ATOM 1815 N N . PRO A 1 255 ? 7.380 31.266 -2.112 1.00 77.31 255 PRO A N 1
ATOM 1816 C CA . PRO A 1 255 ? 8.719 31.332 -2.677 1.00 77.31 255 PRO A CA 1
ATOM 1817 C C . PRO A 1 255 ? 9.527 30.114 -2.238 1.00 77.31 255 PRO A C 1
ATOM 1819 O O . PRO A 1 255 ? 9.429 29.660 -1.095 1.00 77.31 255 PRO A O 1
ATOM 1822 N N . VAL A 1 256 ? 10.327 29.571 -3.145 1.00 77.00 256 VAL A N 1
ATOM 1823 C CA . VAL A 1 256 ? 11.255 28.495 -2.801 1.00 77.00 256 VAL A CA 1
ATOM 1824 C C . VAL A 1 256 ? 12.442 29.097 -2.026 1.00 77.00 256 VAL A C 1
ATOM 1826 O O . VAL A 1 256 ? 12.904 30.179 -2.400 1.00 77.00 256 VAL A O 1
ATOM 1829 N N . PRO A 1 257 ? 12.943 28.450 -0.954 1.00 76.44 257 PRO A N 1
ATOM 1830 C CA . PRO A 1 257 ? 14.122 28.916 -0.226 1.00 76.44 257 PRO A CA 1
ATOM 1831 C C . PRO A 1 257 ? 15.339 29.122 -1.140 1.00 76.44 257 PRO A C 1
ATOM 1833 O O . PRO A 1 257 ? 15.571 28.349 -2.074 1.00 76.44 257 PRO A O 1
ATOM 1836 N N . ALA A 1 258 ? 16.141 30.153 -0.854 1.00 62.75 258 ALA A N 1
ATOM 1837 C CA . ALA A 1 258 ? 17.377 30.417 -1.585 1.00 62.75 258 ALA A CA 1
ATOM 1838 C C . ALA A 1 258 ? 18.341 29.223 -1.438 1.00 62.75 258 ALA A C 1
ATOM 1840 O O . ALA A 1 258 ? 18.762 28.908 -0.329 1.00 62.75 258 ALA A O 1
ATOM 1841 N N . GLY A 1 259 ? 18.663 28.554 -2.552 1.00 61.81 259 GLY A N 1
ATOM 1842 C CA . GLY A 1 259 ? 19.542 27.372 -2.587 1.00 61.81 259 GLY A CA 1
ATOM 1843 C C . GLY A 1 259 ? 18.879 26.062 -3.032 1.00 61.81 259 GLY A C 1
ATOM 1844 O O . GLY A 1 259 ? 19.593 25.092 -3.272 1.00 61.81 259 GLY A O 1
ATOM 1845 N N . ALA A 1 260 ? 17.553 26.031 -3.200 1.00 63.00 260 ALA A N 1
ATOM 1846 C CA . ALA A 1 260 ? 16.838 24.845 -3.679 1.00 63.00 260 ALA A CA 1
ATOM 1847 C C . ALA A 1 260 ? 17.161 24.473 -5.143 1.00 63.00 260 ALA A C 1
ATOM 1849 O O . ALA A 1 260 ? 17.501 25.335 -5.963 1.00 63.00 260 ALA A O 1
ATOM 1850 N N . LEU A 1 261 ? 17.010 23.181 -5.464 1.00 61.12 261 LEU A N 1
ATOM 1851 C CA . LEU A 1 261 ? 17.313 22.584 -6.772 1.00 61.12 261 LEU A CA 1
ATOM 1852 C C . LEU A 1 261 ? 16.302 22.994 -7.858 1.00 61.12 261 LEU A C 1
ATOM 1854 O O . LEU A 1 261 ? 16.644 23.180 -9.025 1.00 61.12 261 LEU A O 1
ATOM 1858 N N . SER A 1 262 ? 15.036 23.137 -7.467 1.00 59.91 262 SER A N 1
ATOM 1859 C CA . SER A 1 262 ? 13.909 23.385 -8.371 1.00 59.91 262 SER A CA 1
ATOM 1860 C C . SER A 1 262 ? 13.542 24.873 -8.449 1.00 59.91 262 SER A C 1
ATOM 1862 O O . SER A 1 262 ? 13.581 25.601 -7.460 1.00 59.91 262 SER A O 1
ATOM 1864 N N . ARG A 1 263 ? 13.134 25.343 -9.641 1.00 61.16 263 ARG A N 1
ATOM 1865 C CA . ARG A 1 263 ? 12.646 26.728 -9.849 1.00 61.16 263 ARG A CA 1
ATOM 1866 C C . ARG A 1 263 ? 11.297 27.019 -9.167 1.00 61.16 263 ARG A C 1
ATOM 1868 O O . ARG A 1 263 ? 10.853 28.162 -9.185 1.00 61.16 263 ARG A O 1
ATOM 1875 N N . GLY A 1 264 ? 10.637 26.010 -8.604 1.00 71.25 264 GLY A N 1
ATOM 1876 C CA . GLY A 1 264 ? 9.315 26.098 -7.987 1.00 71.25 264 GLY A CA 1
ATOM 1877 C C . GLY A 1 264 ? 9.029 24.841 -7.170 1.00 71.25 264 GLY A C 1
ATOM 1878 O O . GLY A 1 264 ? 9.602 23.789 -7.446 1.00 71.25 264 GLY A O 1
ATOM 1879 N N . TRP A 1 265 ? 8.140 24.936 -6.182 1.00 81.12 265 TRP A N 1
ATOM 1880 C CA . TRP A 1 265 ? 7.737 23.764 -5.408 1.00 81.12 265 TRP A CA 1
ATOM 1881 C C . TRP A 1 265 ? 7.037 22.727 -6.303 1.00 81.12 265 TRP A C 1
ATOM 1883 O O . TRP A 1 265 ? 6.285 23.109 -7.203 1.00 81.12 265 TRP A O 1
ATOM 1893 N N . PRO A 1 266 ? 7.232 21.419 -6.066 1.00 84.50 266 PRO A N 1
ATOM 1894 C CA . PRO A 1 266 ? 6.535 20.392 -6.823 1.00 84.50 266 PRO A CA 1
ATOM 1895 C C . PRO A 1 266 ? 5.054 20.334 -6.401 1.00 84.50 266 PRO A C 1
ATOM 1897 O O . PRO A 1 266 ? 4.718 20.030 -5.254 1.00 84.50 266 PRO A O 1
ATOM 1900 N N . THR A 1 267 ? 4.156 20.616 -7.347 1.00 86.69 267 THR A N 1
ATOM 1901 C CA . THR A 1 267 ? 2.700 20.739 -7.134 1.00 86.69 267 THR A CA 1
ATOM 1902 C C . THR A 1 267 ? 2.055 19.464 -6.588 1.00 86.69 267 THR A C 1
ATOM 1904 O O . THR A 1 267 ? 1.316 19.524 -5.609 1.00 86.69 267 THR A O 1
ATOM 1907 N N . GLY A 1 268 ? 2.333 18.306 -7.198 1.00 88.25 268 GLY A N 1
ATOM 1908 C CA . GLY A 1 268 ? 1.769 17.013 -6.792 1.00 88.25 268 GLY A CA 1
ATOM 1909 C C . GLY A 1 268 ? 2.066 16.665 -5.326 1.00 88.25 268 GLY A C 1
ATOM 1910 O O . GLY A 1 268 ? 1.127 16.483 -4.549 1.00 88.25 268 GLY A O 1
ATOM 1911 N N . PRO A 1 269 ? 3.346 16.628 -4.906 1.00 89.12 269 PRO A N 1
ATOM 1912 C CA . PRO A 1 269 ? 3.717 16.397 -3.513 1.00 89.12 269 PRO A CA 1
ATOM 1913 C C . PRO A 1 269 ? 3.065 17.375 -2.532 1.00 89.12 269 PRO A C 1
ATOM 1915 O O . PRO A 1 269 ? 2.594 16.954 -1.478 1.00 89.12 269 PRO A O 1
ATOM 1918 N N . LEU A 1 270 ? 2.971 18.666 -2.877 1.00 91.50 270 LEU A N 1
ATOM 1919 C CA . LEU A 1 270 ? 2.305 19.651 -2.020 1.00 91.50 270 LEU A CA 1
ATOM 1920 C C . LEU A 1 270 ? 0.809 19.368 -1.839 1.00 91.50 270 LEU A C 1
ATOM 1922 O O . LEU A 1 270 ? 0.313 19.470 -0.718 1.00 91.50 270 LEU A O 1
ATOM 1926 N N . ILE A 1 271 ? 0.095 18.971 -2.898 1.00 93.19 271 ILE A N 1
ATOM 1927 C CA . ILE A 1 271 ? -1.314 18.545 -2.803 1.00 93.19 271 ILE A CA 1
ATOM 1928 C C . ILE A 1 271 ? -1.459 17.394 -1.799 1.00 93.19 271 ILE A C 1
ATOM 1930 O O . ILE A 1 271 ? -2.340 17.428 -0.935 1.00 93.19 271 ILE A O 1
ATOM 1934 N N . VAL A 1 272 ? -0.562 16.407 -1.862 1.00 94.50 272 VAL A N 1
ATOM 1935 C CA . VAL A 1 272 ? -0.572 15.255 -0.950 1.00 94.50 272 VAL A CA 1
ATOM 1936 C C . VAL A 1 272 ? -0.239 15.654 0.486 1.00 94.50 272 VAL A C 1
ATOM 1938 O O . VAL A 1 272 ? -0.929 15.218 1.404 1.00 94.50 272 VAL A O 1
ATOM 1941 N N . LEU A 1 273 ? 0.750 16.525 0.705 1.00 95.62 273 LEU A N 1
ATOM 1942 C CA . LEU A 1 273 ? 1.078 17.025 2.045 1.00 95.62 273 LEU A CA 1
ATOM 1943 C C . LEU A 1 273 ? -0.077 17.823 2.664 1.00 95.62 273 LEU A C 1
ATOM 1945 O O . LEU A 1 273 ? -0.347 17.687 3.858 1.00 95.62 273 LEU A O 1
ATOM 1949 N N . VAL A 1 274 ? -0.813 18.602 1.864 1.00 96.88 274 VAL A N 1
ATOM 1950 C CA . VAL A 1 274 ? -2.035 19.276 2.329 1.00 96.88 274 VAL A CA 1
ATOM 1951 C C . VAL A 1 274 ? -3.116 18.256 2.692 1.00 96.88 274 VAL A C 1
ATOM 1953 O O . VAL A 1 274 ? -3.719 18.369 3.761 1.00 96.88 274 VAL A O 1
ATOM 1956 N N . ALA A 1 275 ? -3.344 17.235 1.857 1.00 97.00 275 ALA A N 1
ATOM 1957 C CA . ALA A 1 275 ? -4.282 16.156 2.175 1.00 97.00 275 ALA A CA 1
ATOM 1958 C C . ALA A 1 275 ? -3.889 15.428 3.475 1.00 97.00 275 ALA A C 1
ATOM 1960 O O . ALA A 1 275 ? -4.744 15.185 4.330 1.00 97.00 275 ALA A O 1
ATOM 1961 N N . ALA A 1 276 ? -2.597 15.140 3.664 1.00 96.81 276 ALA A N 1
ATOM 1962 C CA . ALA A 1 276 ? -2.054 14.541 4.881 1.00 96.81 276 ALA A CA 1
ATOM 1963 C C . ALA A 1 276 ? -2.242 15.449 6.107 1.00 96.81 276 ALA A C 1
ATOM 1965 O O . ALA A 1 276 ? -2.585 14.965 7.186 1.00 96.81 276 ALA A O 1
ATOM 1966 N N . GLY A 1 277 ? -2.109 16.770 5.944 1.00 96.88 277 GLY A N 1
ATOM 1967 C CA . GLY A 1 277 ? -2.435 17.757 6.975 1.00 96.88 277 GLY A CA 1
ATOM 1968 C C . GLY A 1 277 ? -3.914 17.722 7.378 1.00 96.88 277 GLY A C 1
ATOM 1969 O O . GLY A 1 277 ? -4.230 17.636 8.566 1.00 96.88 277 GLY A O 1
ATOM 1970 N N . ILE A 1 278 ? -4.830 17.697 6.400 1.00 97.31 278 ILE A N 1
ATOM 1971 C CA . ILE A 1 278 ? -6.282 17.552 6.637 1.00 97.31 278 ILE A CA 1
ATOM 1972 C C . ILE A 1 278 ? -6.583 16.236 7.370 1.00 97.31 278 ILE A C 1
ATOM 1974 O O . ILE A 1 278 ? -7.389 16.198 8.309 1.00 97.31 278 ILE A O 1
ATOM 1978 N N . PHE A 1 279 ? -5.915 15.151 6.976 1.00 96.44 279 PHE A N 1
ATOM 1979 C CA . PHE A 1 279 ? -6.009 13.861 7.647 1.00 96.44 279 PHE A CA 1
ATOM 1980 C C . PHE A 1 279 ? -5.492 13.914 9.090 1.00 96.44 279 PHE A C 1
ATOM 1982 O O . PHE A 1 279 ? -6.183 13.434 9.986 1.00 96.44 279 PHE A O 1
ATOM 1989 N N . GLY A 1 280 ? -4.339 14.539 9.343 1.00 95.25 280 GLY A N 1
ATOM 1990 C CA . GLY A 1 280 ? -3.777 14.702 10.686 1.00 95.25 280 GLY A CA 1
ATOM 1991 C C . GLY A 1 280 ? -4.718 15.470 11.616 1.00 95.25 280 GLY A C 1
ATOM 1992 O O . GLY A 1 280 ? -4.995 15.020 12.729 1.00 95.25 280 GLY A O 1
ATOM 1993 N N . VAL A 1 281 ? -5.307 16.568 11.130 1.00 95.56 281 VAL A N 1
ATOM 1994 C CA . VAL A 1 281 ? -6.346 17.313 11.865 1.00 95.56 281 VAL A CA 1
ATOM 1995 C C . VAL A 1 281 ? -7.567 16.430 12.133 1.00 95.56 281 VAL A C 1
ATOM 1997 O O . VAL A 1 281 ? -8.088 16.422 13.247 1.00 95.56 281 VAL A O 1
ATOM 2000 N N . SER A 1 282 ? -8.004 15.638 11.153 1.00 95.06 282 SER A N 1
ATOM 2001 C CA . SER A 1 282 ? -9.140 14.718 11.311 1.00 95.06 282 SER A CA 1
ATOM 2002 C C . SER A 1 282 ? -8.860 13.612 12.338 1.00 95.06 282 SER A C 1
ATOM 2004 O O . SER A 1 282 ? -9.713 13.320 13.177 1.00 95.06 282 SER A O 1
ATOM 2006 N N . LEU A 1 283 ? -7.656 13.037 12.329 1.00 93.25 283 LEU A N 1
ATOM 2007 C CA . LEU A 1 283 ? -7.216 12.007 13.274 1.00 93.25 283 LEU A CA 1
ATOM 2008 C C . LEU A 1 283 ? -7.135 12.543 14.711 1.00 93.25 283 LEU A C 1
ATOM 2010 O O . LEU A 1 283 ? -7.503 11.845 15.659 1.00 93.25 283 LEU A O 1
ATOM 2014 N N . LEU A 1 284 ? -6.663 13.777 14.894 1.00 92.56 284 LEU A N 1
ATOM 2015 C CA . LEU A 1 284 ? -6.510 14.381 16.218 1.00 92.56 284 LEU A CA 1
ATOM 2016 C C . LEU A 1 284 ? -7.842 14.900 16.774 1.00 92.56 284 LEU A C 1
ATOM 2018 O O . LEU A 1 284 ? -8.182 14.598 17.922 1.00 92.56 284 LEU A O 1
ATOM 2022 N N . CYS A 1 285 ? -8.603 15.643 15.965 1.00 92.25 285 CYS A N 1
ATOM 2023 C CA . CYS A 1 285 ? -9.715 16.479 16.428 1.00 92.25 285 CYS A CA 1
ATOM 2024 C C . CYS A 1 285 ? -11.112 15.863 16.253 1.00 92.25 285 CYS A C 1
ATOM 2026 O O . CYS A 1 285 ? -12.078 16.425 16.771 1.00 92.25 285 CYS A O 1
ATOM 2028 N N . ALA A 1 286 ? -11.270 14.734 15.552 1.00 90.94 286 ALA A N 1
ATOM 2029 C CA . ALA A 1 286 ? -12.606 14.190 15.309 1.00 90.94 286 ALA A CA 1
ATOM 2030 C C . ALA A 1 286 ? -13.344 13.805 16.615 1.00 90.94 286 ALA A C 1
ATOM 2032 O O . ALA A 1 286 ? -12.803 13.081 17.457 1.00 90.94 286 ALA A O 1
ATOM 2033 N N . PRO A 1 287 ? -14.623 14.191 16.783 1.00 82.81 287 PRO A N 1
ATOM 2034 C CA . PRO A 1 287 ? -15.311 14.138 18.077 1.00 82.81 287 PRO A CA 1
ATOM 2035 C C . PRO A 1 287 ? -15.573 12.713 18.581 1.00 82.81 287 PRO A C 1
ATOM 2037 O O . PRO A 1 287 ? -15.494 12.434 19.778 1.00 82.81 287 PRO A O 1
ATOM 2040 N N . ARG A 1 288 ? -15.886 11.772 17.682 1.00 78.00 288 ARG A N 1
ATOM 2041 C CA . ARG A 1 288 ? -16.165 10.373 18.057 1.00 78.00 288 ARG A CA 1
ATOM 2042 C C . ARG A 1 288 ? -14.948 9.469 17.896 1.00 78.00 288 ARG A C 1
ATOM 2044 O O . ARG A 1 288 ? -14.698 8.644 18.769 1.00 78.00 288 ARG A O 1
ATOM 2051 N N . ARG A 1 289 ? -14.190 9.626 16.810 1.00 80.81 289 ARG A N 1
ATOM 2052 C CA . ARG A 1 289 ? -13.103 8.708 16.425 1.00 80.81 289 ARG A CA 1
ATOM 2053 C C . ARG A 1 289 ? -11.694 9.282 16.604 1.00 80.81 289 ARG A C 1
ATOM 2055 O O . ARG A 1 289 ? -10.743 8.534 16.428 1.00 80.81 289 ARG A O 1
ATOM 2062 N N . GLY A 1 290 ? -11.558 10.562 16.949 1.00 85.94 290 GLY A N 1
ATOM 2063 C CA . GLY A 1 290 ? -10.259 11.213 17.091 1.00 85.94 290 GLY A CA 1
ATOM 2064 C C . GLY A 1 290 ? -9.528 10.840 18.379 1.00 85.94 290 GLY A C 1
ATOM 2065 O O . GLY A 1 290 ? -10.147 10.503 19.395 1.00 85.94 290 GLY A O 1
ATOM 2066 N N . LEU A 1 291 ? -8.198 10.932 18.338 1.00 86.50 291 LEU A N 1
ATOM 2067 C CA . LEU A 1 291 ? -7.314 10.553 19.443 1.00 86.50 291 LEU A CA 1
ATOM 2068 C C . LEU A 1 291 ? -7.515 11.440 20.680 1.00 86.50 291 LEU A C 1
ATOM 2070 O O . LEU A 1 291 ? -7.584 10.918 21.791 1.00 86.50 291 LEU A O 1
ATOM 2074 N N . LEU A 1 292 ? -7.676 12.761 20.514 1.00 87.38 292 LEU A N 1
ATOM 2075 C CA . LEU A 1 292 ? -7.880 13.678 21.647 1.00 87.38 292 LEU A CA 1
ATOM 2076 C C . LEU A 1 292 ? -9.218 13.426 22.345 1.00 87.38 292 LEU A C 1
ATOM 2078 O O . LEU A 1 292 ? -9.287 13.393 23.576 1.00 87.38 292 LEU A O 1
ATOM 2082 N N . ALA A 1 293 ? -10.272 13.187 21.565 1.00 85.06 293 ALA A N 1
ATOM 2083 C CA . ALA A 1 293 ? -11.580 12.852 22.107 1.00 85.06 293 ALA A CA 1
ATOM 2084 C C . ALA A 1 293 ? -11.552 11.511 22.857 1.00 85.06 293 ALA A C 1
ATOM 2086 O O . ALA A 1 293 ? -12.177 11.380 23.911 1.00 85.06 293 ALA A O 1
ATOM 2087 N N . ASP A 1 294 ? -10.798 10.525 22.359 1.00 83.31 294 ASP A N 1
ATOM 2088 C CA . ASP A 1 294 ? -10.645 9.237 23.033 1.00 83.31 294 ASP A CA 1
ATOM 2089 C C . ASP A 1 294 ? -9.830 9.345 24.326 1.00 83.31 294 ASP A C 1
ATOM 2091 O O . ASP A 1 294 ? -10.244 8.830 25.366 1.00 83.31 294 ASP A O 1
ATOM 2095 N N . LEU A 1 295 ? -8.719 10.088 24.302 1.00 84.44 295 LEU A N 1
ATOM 2096 C CA . LEU A 1 295 ? -7.915 10.376 25.491 1.00 84.44 295 LEU A CA 1
ATOM 2097 C C . LEU A 1 295 ? -8.733 11.106 26.559 1.00 84.44 295 LEU A C 1
ATOM 2099 O O . LEU A 1 295 ? -8.651 10.749 27.739 1.00 84.44 295 LEU A O 1
ATOM 2103 N N . TRP A 1 296 ? -9.566 12.071 26.158 1.00 86.50 296 TRP A N 1
ATOM 2104 C CA . TRP A 1 296 ? -10.468 12.761 27.076 1.00 86.50 296 TRP A CA 1
ATOM 2105 C C . TRP A 1 296 ? -11.515 11.799 27.641 1.00 86.50 296 TRP A C 1
ATOM 2107 O O . TRP A 1 296 ? -11.631 11.701 28.862 1.00 86.50 296 TRP A O 1
ATOM 2117 N N . ARG A 1 297 ? -12.223 11.017 26.814 1.00 83.62 297 ARG A N 1
ATOM 2118 C CA . ARG A 1 297 ? -13.203 10.029 27.307 1.00 83.62 297 ARG A CA 1
ATOM 2119 C C . ARG A 1 297 ? -12.576 9.030 28.276 1.00 83.62 297 ARG A C 1
ATOM 2121 O O . ARG A 1 297 ? -13.134 8.810 29.346 1.00 83.62 297 ARG A O 1
ATOM 2128 N N . ARG A 1 298 ? -11.388 8.497 27.969 1.00 82.56 298 ARG A N 1
ATOM 2129 C CA . ARG A 1 298 ? -10.646 7.594 28.869 1.00 82.56 298 ARG A CA 1
ATOM 2130 C C . ARG A 1 298 ? -10.220 8.288 30.156 1.00 82.56 298 ARG A C 1
ATOM 2132 O O . ARG A 1 298 ? -10.277 7.690 31.223 1.00 82.56 298 ARG A O 1
ATOM 2139 N N . ALA A 1 299 ? -9.765 9.539 30.098 1.00 82.81 299 ALA A N 1
ATOM 2140 C CA . ALA A 1 299 ? -9.419 10.304 31.295 1.00 82.81 299 ALA A CA 1
ATOM 2141 C C . ALA A 1 299 ? -10.656 10.625 32.149 1.00 82.81 299 ALA A C 1
ATOM 2143 O O . ALA A 1 299 ? -10.583 10.558 33.374 1.00 82.81 299 ALA A O 1
ATOM 2144 N N . ALA A 1 300 ? -11.788 10.946 31.523 1.00 84.19 300 ALA A N 1
ATOM 2145 C CA . ALA A 1 300 ? -13.056 11.188 32.198 1.00 84.19 300 ALA A CA 1
ATOM 2146 C C . ALA A 1 300 ? -13.603 9.905 32.838 1.00 84.19 300 ALA A C 1
ATOM 2148 O O . ALA A 1 300 ? -13.976 9.944 34.007 1.00 84.19 300 ALA A O 1
ATOM 2149 N N . LEU A 1 301 ? -13.568 8.773 32.125 1.00 81.19 301 LEU A N 1
ATOM 2150 C CA . LEU A 1 301 ? -13.956 7.463 32.650 1.00 81.19 301 LEU A CA 1
ATOM 2151 C C . LEU A 1 301 ? -13.054 7.052 33.816 1.00 81.19 301 LEU A C 1
ATOM 2153 O O . LEU A 1 301 ? -13.564 6.793 34.895 1.00 81.19 301 LEU A O 1
ATOM 2157 N N . ARG A 1 302 ? -11.723 7.124 33.659 1.00 82.56 302 ARG A N 1
ATOM 2158 C CA . ARG A 1 302 ? -10.769 6.850 34.754 1.00 82.56 302 ARG A CA 1
ATOM 2159 C C . ARG A 1 302 ? -11.033 7.712 35.987 1.00 82.56 302 ARG A C 1
ATOM 2161 O O . ARG A 1 302 ? -10.918 7.230 37.104 1.00 82.56 302 ARG A O 1
ATOM 2168 N N . ARG A 1 303 ? -11.398 8.985 35.800 1.00 81.19 303 ARG A N 1
ATOM 2169 C CA . ARG A 1 303 ? -11.766 9.883 36.908 1.00 81.19 303 ARG A CA 1
ATOM 2170 C C . ARG A 1 303 ? -13.090 9.488 37.564 1.00 81.19 303 ARG A C 1
ATOM 2172 O O . ARG A 1 303 ? -13.175 9.595 38.779 1.00 81.19 303 ARG A O 1
ATOM 2179 N N . ARG A 1 304 ? -14.102 9.079 36.789 1.00 83.00 304 ARG A N 1
ATOM 2180 C CA . ARG A 1 304 ? -15.399 8.614 37.314 1.00 83.00 304 ARG A CA 1
ATOM 2181 C C . ARG A 1 304 ? -15.237 7.316 38.102 1.00 83.00 304 ARG A C 1
ATOM 2183 O O . ARG A 1 304 ? -15.607 7.303 39.267 1.00 83.00 304 ARG A O 1
ATOM 2190 N N . VAL A 1 305 ? -14.565 6.323 37.520 1.00 81.56 305 VAL A N 1
ATOM 2191 C CA . VAL A 1 305 ? -14.245 5.045 38.176 1.00 81.56 305 VAL A CA 1
ATOM 2192 C C . VAL A 1 305 ? -13.454 5.283 39.462 1.00 81.56 305 VAL A C 1
ATOM 2194 O O . VAL A 1 305 ? -13.828 4.787 40.511 1.00 81.56 305 VAL A O 1
ATOM 2197 N N . ALA A 1 306 ? -12.425 6.138 39.443 1.00 81.38 306 ALA A N 1
ATOM 2198 C CA . ALA A 1 306 ? -11.664 6.448 40.657 1.00 81.38 306 ALA A CA 1
ATOM 2199 C C . ALA A 1 306 ? -12.506 7.109 41.770 1.00 81.38 306 ALA A C 1
ATOM 2201 O O . ALA A 1 306 ? -12.224 6.900 42.947 1.00 81.38 306 ALA A O 1
ATOM 2202 N N . LEU A 1 307 ? -13.518 7.917 41.421 1.00 82.38 307 LEU A N 1
ATOM 2203 C CA . LEU A 1 307 ? -14.453 8.487 42.401 1.00 82.38 307 LEU A CA 1
ATOM 2204 C C . LEU A 1 307 ? -15.415 7.422 42.942 1.00 82.38 307 LEU A C 1
ATOM 2206 O O . LEU A 1 307 ? -15.662 7.397 44.143 1.00 82.38 307 LEU A O 1
ATOM 2210 N N . GLN A 1 308 ? -15.933 6.551 42.072 1.00 84.81 308 GLN A N 1
ATOM 2211 C CA . GLN A 1 308 ? -16.843 5.467 42.449 1.00 84.81 308 GLN A CA 1
ATOM 2212 C C . GLN A 1 308 ? -16.146 4.429 43.335 1.00 84.81 308 GLN A C 1
ATOM 2214 O O . GLN A 1 308 ? -16.690 4.089 44.379 1.00 84.81 308 GLN A O 1
ATOM 2219 N N . ASN A 1 309 ? -14.915 4.028 43.005 1.00 83.31 309 ASN A N 1
ATOM 2220 C CA . ASN A 1 309 ? -14.121 3.116 43.835 1.00 83.31 309 ASN A CA 1
ATOM 2221 C C . ASN A 1 309 ? -13.828 3.723 45.209 1.00 83.31 309 ASN A C 1
ATOM 2223 O O . ASN A 1 309 ? -13.933 3.035 46.211 1.00 83.31 309 ASN A O 1
ATOM 2227 N N . LEU A 1 310 ? -13.532 5.027 45.287 1.00 83.69 310 LEU A N 1
ATOM 2228 C CA . LEU A 1 310 ? -13.322 5.689 46.577 1.00 83.69 310 LEU A CA 1
ATOM 2229 C C . LEU A 1 310 ? -14.602 5.726 47.431 1.00 83.69 310 LEU A C 1
ATOM 2231 O O . LEU A 1 310 ? -14.520 5.589 48.648 1.00 83.69 310 LEU A O 1
ATOM 2235 N N . LEU A 1 311 ? -15.774 5.914 46.811 1.00 85.44 311 LEU A N 1
ATOM 2236 C CA . LEU A 1 311 ? -17.063 5.827 47.506 1.00 85.44 311 LEU A CA 1
ATOM 2237 C C . LEU A 1 311 ? -17.369 4.395 47.963 1.00 85.44 311 LEU A C 1
ATOM 2239 O O . LEU A 1 311 ? -17.863 4.224 49.074 1.00 85.44 311 LEU A O 1
ATOM 2243 N N . ARG A 1 312 ? -17.062 3.390 47.133 1.00 85.12 312 ARG A N 1
ATOM 2244 C CA . ARG A 1 312 ? -17.207 1.967 47.470 1.00 85.12 312 ARG A CA 1
ATOM 2245 C C . ARG A 1 312 ? -16.321 1.592 48.652 1.00 85.12 312 ARG A C 1
ATOM 2247 O O . ARG A 1 312 ? -16.846 1.152 49.668 1.00 85.12 312 ARG A O 1
ATOM 2254 N N . ASP A 1 313 ? -15.020 1.869 48.552 1.00 83.56 313 ASP A N 1
ATOM 2255 C CA . ASP A 1 313 ? -14.047 1.617 49.618 1.00 83.56 313 ASP A CA 1
ATOM 2256 C C . ASP A 1 313 ? -14.512 2.276 50.935 1.00 83.56 313 ASP A C 1
ATOM 2258 O O . ASP A 1 313 ? -14.446 1.671 52.004 1.00 83.56 313 ASP A O 1
ATOM 2262 N N . ALA A 1 314 ? -15.019 3.519 50.871 1.00 83.44 314 ALA A N 1
ATOM 2263 C CA . ALA A 1 314 ? -15.521 4.231 52.048 1.00 83.44 314 ALA A CA 1
ATOM 2264 C C . ALA A 1 314 ? -16.757 3.560 52.658 1.00 83.44 314 ALA A C 1
ATOM 2266 O O . ALA A 1 314 ? -16.876 3.512 53.879 1.00 83.44 314 ALA A O 1
ATOM 2267 N N . HIS A 1 315 ? -17.665 3.041 51.833 1.00 86.12 315 HIS A N 1
ATOM 2268 C CA . HIS A 1 315 ? -18.850 2.333 52.308 1.00 86.12 315 HIS A CA 1
ATOM 2269 C C . HIS A 1 315 ? -18.500 0.999 52.968 1.00 86.12 315 HIS A C 1
ATOM 2271 O O . HIS A 1 315 ? -18.954 0.760 54.080 1.00 86.12 315 HIS A O 1
ATOM 2277 N N . GLU A 1 316 ? -17.654 0.182 52.333 1.00 82.31 316 GLU A N 1
ATOM 2278 C CA . GLU A 1 316 ? -17.194 -1.105 52.884 1.00 82.31 316 GLU A CA 1
ATOM 2279 C C . GLU A 1 316 ? -16.474 -0.917 54.225 1.00 82.31 316 GLU A C 1
ATOM 2281 O O . GLU A 1 316 ? -16.692 -1.672 55.172 1.00 82.31 316 GLU A O 1
ATOM 2286 N N . TRP A 1 317 ? -15.644 0.127 54.340 1.00 83.31 317 TRP A N 1
ATOM 2287 C CA . TRP A 1 317 ? -14.964 0.445 55.595 1.00 83.31 317 TRP A CA 1
ATOM 2288 C C . TRP A 1 317 ? -15.946 0.840 56.707 1.00 83.31 317 TRP A C 1
ATOM 2290 O O . TRP A 1 317 ? -15.784 0.414 57.849 1.00 83.31 317 TRP A O 1
ATOM 2300 N N . LEU A 1 318 ? -16.970 1.638 56.385 1.00 82.88 318 LEU A N 1
ATOM 2301 C CA . LEU A 1 318 ? -17.996 2.061 57.347 1.00 82.88 318 LEU A CA 1
ATOM 2302 C C . LEU A 1 318 ? -18.911 0.907 57.776 1.00 82.88 318 LEU A C 1
ATOM 2304 O O . LEU A 1 318 ? -19.283 0.829 58.946 1.00 82.88 318 LEU A O 1
ATOM 2308 N N . GLU A 1 319 ? -19.237 0.011 56.845 1.00 82.44 319 GLU A N 1
ATOM 2309 C CA . GLU A 1 319 ? -19.975 -1.227 57.109 1.00 82.44 319 GLU A CA 1
ATOM 2310 C C . GLU A 1 319 ? -19.182 -2.126 58.066 1.00 82.44 319 GLU A C 1
ATOM 2312 O O . GLU A 1 319 ? -19.730 -2.598 59.060 1.00 82.44 319 GLU A O 1
ATOM 2317 N N . HIS A 1 320 ? -17.867 -2.259 57.854 1.00 78.56 320 HIS A N 1
ATOM 2318 C CA . HIS A 1 320 ? -16.984 -2.998 58.760 1.00 78.56 320 HIS A CA 1
ATOM 2319 C C . HIS A 1 320 ? -16.841 -2.332 60.138 1.00 78.56 320 HIS A C 1
ATOM 2321 O O . HIS A 1 320 ? -16.807 -3.012 61.161 1.00 78.56 320 HIS A O 1
ATOM 2327 N N . ALA A 1 321 ? -16.776 -0.999 60.187 1.00 77.12 321 ALA A N 1
ATOM 2328 C CA . ALA A 1 321 ? -16.708 -0.240 61.437 1.00 77.12 321 ALA A CA 1
ATOM 2329 C C . ALA A 1 321 ? -18.037 -0.232 62.222 1.00 77.12 321 ALA A C 1
ATOM 2331 O O . ALA A 1 321 ? -18.076 0.268 63.347 1.00 77.12 321 ALA A O 1
ATOM 2332 N N . GLY A 1 322 ? -19.129 -0.741 61.636 1.00 75.69 322 GLY A N 1
ATOM 2333 C CA . GLY A 1 322 ? -20.457 -0.792 62.255 1.00 75.69 322 GLY A CA 1
ATOM 2334 C C . GLY A 1 322 ? -21.126 0.575 62.442 1.00 75.69 322 GLY A C 1
ATOM 2335 O O . GLY A 1 322 ? -22.149 0.667 63.117 1.00 75.69 322 GLY A O 1
ATOM 2336 N N . SER A 1 323 ? -20.569 1.649 61.869 1.00 81.31 323 SER A N 1
ATOM 2337 C CA . SER A 1 323 ? -21.100 3.010 61.986 1.00 81.31 323 SER A CA 1
ATOM 2338 C C . SER A 1 323 ? -20.883 3.805 60.702 1.00 81.31 323 SER A C 1
ATOM 2340 O O . SER A 1 323 ? -19.761 4.174 60.359 1.00 81.31 323 SER A O 1
ATOM 2342 N N . PHE A 1 324 ? -21.982 4.142 60.022 1.00 78.94 324 PHE A N 1
ATOM 2343 C CA . PHE A 1 324 ? -21.980 4.939 58.787 1.00 78.94 324 PHE A CA 1
ATOM 2344 C C . PHE A 1 324 ? -21.799 6.451 59.002 1.00 78.94 324 PHE A C 1
ATOM 2346 O O . PHE A 1 324 ? -21.701 7.198 58.024 1.00 78.94 324 PHE A O 1
ATOM 2353 N N . ASP A 1 325 ? -21.749 6.900 60.258 1.00 79.00 325 ASP A N 1
ATOM 2354 C CA . ASP A 1 325 ? -21.475 8.291 60.642 1.00 79.00 325 ASP A CA 1
ATOM 2355 C C . ASP A 1 325 ? -20.019 8.500 61.098 1.00 79.00 325 ASP A C 1
ATOM 2357 O O . ASP A 1 325 ? -19.611 9.626 61.394 1.00 79.00 325 ASP A O 1
ATOM 2361 N N . ALA A 1 326 ? -19.211 7.434 61.146 1.00 81.25 326 ALA A N 1
ATOM 2362 C CA . ALA A 1 326 ? -17.823 7.520 61.577 1.00 81.25 326 ALA A CA 1
ATOM 2363 C C . ALA A 1 326 ? -16.959 8.327 60.580 1.00 81.25 326 ALA A C 1
ATOM 2365 O O . ALA A 1 326 ? -17.078 8.156 59.361 1.00 81.25 326 ALA A O 1
ATOM 2366 N N . PRO A 1 327 ? -16.049 9.195 61.067 1.00 83.00 327 PRO A N 1
ATOM 2367 C CA . PRO A 1 327 ? -15.101 9.879 60.202 1.00 83.00 327 PRO A CA 1
ATOM 2368 C C . PRO A 1 327 ? -14.074 8.882 59.659 1.00 83.00 327 PRO A C 1
ATOM 2370 O O . PRO A 1 327 ? -13.444 8.139 60.411 1.00 83.00 327 PRO A O 1
ATOM 2373 N N . TRP A 1 328 ? -13.857 8.909 58.347 1.00 83.44 328 TRP A N 1
ATOM 2374 C CA . TRP A 1 328 ? -12.899 8.050 57.657 1.00 83.44 328 TRP A CA 1
ATOM 2375 C C . TRP A 1 328 ? -11.788 8.869 56.993 1.00 83.44 328 TRP A C 1
ATOM 2377 O O . TRP A 1 328 ? -11.959 10.040 56.635 1.00 83.44 328 TRP A O 1
ATOM 2387 N N . ARG A 1 329 ? -10.608 8.261 56.820 1.00 80.25 329 ARG A N 1
ATOM 2388 C CA . ARG A 1 329 ? -9.469 8.876 56.123 1.00 80.25 329 ARG A CA 1
ATOM 2389 C C . ARG A 1 329 ? -9.209 8.150 54.818 1.00 80.25 329 ARG A C 1
ATOM 2391 O O . ARG A 1 329 ? -9.164 6.930 54.754 1.00 80.25 329 ARG A O 1
ATOM 2398 N N . ALA A 1 330 ? -8.921 8.896 53.762 1.00 69.88 330 ALA A N 1
ATOM 2399 C CA . ALA A 1 330 ? -8.666 8.288 52.459 1.00 69.88 330 ALA A CA 1
ATOM 2400 C C . ALA A 1 330 ? -7.415 7.379 52.440 1.00 69.88 330 ALA A C 1
ATOM 2402 O O . ALA A 1 330 ? -7.309 6.492 51.600 1.00 69.88 330 ALA A O 1
ATOM 2403 N N . GLN A 1 331 ? -6.490 7.580 53.386 1.00 69.62 331 GLN A N 1
ATOM 2404 C CA . GLN A 1 331 ? -5.311 6.736 53.612 1.00 69.62 331 GLN A CA 1
ATOM 2405 C C . GLN A 1 331 ? -5.648 5.391 54.271 1.00 69.62 331 GLN A C 1
ATOM 2407 O O . GLN A 1 331 ? -4.922 4.428 54.058 1.00 69.62 331 GLN A O 1
ATOM 2412 N N . THR A 1 332 ? -6.717 5.326 55.072 1.00 67.62 332 THR A N 1
ATOM 2413 C CA . THR A 1 332 ? -7.166 4.093 55.743 1.00 67.62 332 THR A CA 1
ATOM 2414 C C . THR A 1 332 ? -8.159 3.311 54.893 1.00 67.62 332 THR A C 1
ATOM 2416 O O . THR A 1 332 ? -8.308 2.112 55.080 1.00 67.62 332 THR A O 1
ATOM 2419 N N . VAL A 1 333 ? -8.828 4.000 53.968 1.00 70.00 333 VAL A N 1
ATOM 2420 C CA . VAL A 1 333 ? -9.910 3.459 53.145 1.00 70.00 333 VAL A CA 1
ATOM 2421 C C . VAL A 1 333 ? -9.431 3.001 51.766 1.00 70.00 333 VAL A C 1
ATOM 2423 O O . VAL A 1 333 ? -9.849 1.954 51.292 1.00 70.00 333 VAL A O 1
ATOM 2426 N N . SER A 1 334 ? -8.548 3.751 51.095 1.00 65.62 334 SER A N 1
ATOM 2427 C CA . SER A 1 334 ? -8.212 3.431 49.704 1.00 65.62 334 SER A CA 1
ATOM 2428 C C . SER A 1 334 ? -7.304 2.207 49.593 1.00 65.62 334 SER A C 1
ATOM 2430 O O . SER A 1 334 ? -6.125 2.278 49.959 1.00 65.62 334 SER A O 1
ATOM 2432 N N . ARG A 1 335 ? -7.799 1.138 48.950 1.00 58.75 335 ARG A N 1
ATOM 2433 C CA . ARG A 1 335 ? -7.011 -0.079 48.646 1.00 58.75 335 ARG A CA 1
ATOM 2434 C C . ARG A 1 335 ? -5.746 0.212 47.816 1.00 58.75 335 ARG A C 1
ATOM 2436 O O . ARG A 1 335 ? -4.783 -0.546 47.856 1.00 58.75 335 ARG A O 1
ATOM 2443 N N . SER A 1 336 ? -5.708 1.335 47.088 1.00 54.75 336 SER A N 1
ATOM 2444 C CA . SER A 1 336 ? -4.568 1.753 46.248 1.00 54.75 336 SER A CA 1
ATOM 2445 C C . SER A 1 336 ? -3.509 2.616 46.959 1.00 54.75 336 SER A C 1
ATOM 2447 O O . SER A 1 336 ? -2.519 3.011 46.337 1.00 54.75 336 SER A O 1
ATOM 2449 N N . GLY A 1 337 ? -3.699 2.953 48.242 1.00 48.75 337 GLY A N 1
ATOM 2450 C CA . GLY A 1 337 ? -2.715 3.672 49.070 1.00 48.75 337 GLY A CA 1
ATOM 2451 C C . GLY A 1 337 ? -2.437 5.137 48.689 1.00 48.75 337 GLY A C 1
ATOM 2452 O O . GLY A 1 337 ? -1.678 5.819 49.378 1.00 48.75 337 GLY A O 1
ATOM 2453 N N . ARG A 1 338 ? -3.046 5.668 47.618 1.00 50.16 338 ARG A N 1
ATOM 2454 C CA . ARG A 1 338 ? -2.947 7.081 47.207 1.00 50.16 338 ARG A CA 1
ATOM 2455 C C . ARG A 1 338 ? -4.288 7.597 46.690 1.00 50.16 338 ARG A C 1
ATOM 2457 O O . ARG A 1 338 ? -4.474 7.792 45.490 1.00 50.16 338 ARG A O 1
ATOM 2464 N N . ALA A 1 339 ? -5.212 7.909 47.592 1.00 55.41 339 ALA A N 1
ATOM 2465 C CA . ALA A 1 339 ? -6.333 8.762 47.221 1.00 55.41 339 ALA A CA 1
ATOM 2466 C C . ALA A 1 339 ? -5.797 10.167 46.911 1.00 55.41 339 ALA A C 1
ATOM 2468 O O . ALA A 1 339 ? -5.317 10.880 47.794 1.00 55.41 339 ALA A O 1
ATOM 2469 N N . ALA A 1 340 ? -5.831 10.564 45.638 1.00 64.94 340 ALA A N 1
ATOM 2470 C CA . ALA A 1 340 ? -5.369 11.887 45.250 1.00 64.94 340 ALA A CA 1
ATOM 2471 C C . ALA A 1 340 ? -6.235 12.953 45.958 1.00 64.94 340 ALA A C 1
ATOM 2473 O O . ALA A 1 340 ? -7.460 12.886 45.841 1.00 64.94 340 ALA A O 1
ATOM 2474 N N . PRO A 1 341 ? -5.661 13.978 46.617 1.00 74.31 341 PRO A N 1
ATOM 2475 C CA . PRO A 1 341 ? -6.424 15.040 47.295 1.00 74.31 341 PRO A CA 1
ATOM 2476 C C . PRO A 1 341 ? -7.432 15.744 46.368 1.00 74.31 341 PRO A C 1
ATOM 2478 O O . PRO A 1 341 ? -8.468 16.238 46.802 1.00 74.31 341 PRO A O 1
ATOM 2481 N N . ARG A 1 342 ? -7.182 15.698 45.055 1.00 80.00 342 ARG A N 1
ATOM 2482 C CA . ARG A 1 342 ? -8.093 16.164 44.000 1.00 80.00 342 ARG A CA 1
ATOM 2483 C C . ARG A 1 342 ? -9.414 15.381 43.916 1.00 80.00 342 ARG A C 1
ATOM 2485 O O . ARG A 1 342 ? -10.410 15.953 43.485 1.00 80.00 342 ARG A O 1
ATOM 2492 N N . LEU A 1 343 ? -9.431 14.090 44.262 1.00 82.06 343 LEU A N 1
ATOM 2493 C CA . LEU A 1 343 ? -10.648 13.266 44.286 1.00 82.06 343 LEU A CA 1
ATOM 2494 C C . LEU A 1 343 ? -11.524 13.642 45.482 1.00 82.06 343 LEU A C 1
ATOM 2496 O O . LEU A 1 343 ? -12.713 13.878 45.304 1.00 82.06 343 LEU A O 1
ATOM 2500 N N . LEU A 1 344 ? -10.916 13.800 46.661 1.00 84.31 344 LEU A N 1
ATOM 2501 C CA . LEU A 1 344 ? -11.605 14.255 47.873 1.00 84.31 344 LEU A CA 1
ATOM 2502 C C . LEU A 1 344 ? -12.192 15.656 47.688 1.00 84.31 344 LEU A C 1
ATOM 2504 O O . LEU A 1 344 ? -13.371 15.862 47.950 1.00 84.31 344 LEU A O 1
ATOM 2508 N N . ALA A 1 345 ? -11.416 16.593 47.133 1.00 83.88 345 ALA A N 1
ATOM 2509 C CA . ALA A 1 345 ? -11.910 17.935 46.822 1.00 83.88 345 ALA A CA 1
ATOM 2510 C C . ALA A 1 345 ? -13.121 17.912 45.871 1.00 83.88 345 ALA A C 1
ATOM 2512 O O . ALA A 1 345 ? -14.034 18.720 46.011 1.00 83.88 345 ALA A O 1
ATOM 2513 N N . ARG A 1 346 ? -13.165 16.967 44.921 1.00 85.62 346 ARG A N 1
ATOM 2514 C CA . ARG A 1 346 ? -14.313 16.797 44.019 1.00 85.62 346 ARG A CA 1
ATOM 2515 C C . ARG A 1 346 ? -15.523 16.167 44.692 1.00 85.62 346 ARG A C 1
ATOM 2517 O O . ARG A 1 346 ? -16.622 16.648 44.451 1.00 85.62 346 ARG A O 1
ATOM 2524 N N . LEU A 1 347 ? -15.341 15.127 45.504 1.00 86.88 347 LEU A N 1
ATOM 2525 C CA . LEU A 1 347 ? -16.443 14.539 46.272 1.00 86.88 347 LEU A CA 1
ATOM 2526 C C . LEU A 1 347 ? -17.048 15.572 47.232 1.00 86.88 347 LEU A C 1
ATOM 2528 O O . LEU A 1 347 ? -18.267 15.636 47.366 1.00 86.88 347 LEU A O 1
ATOM 2532 N N . ALA A 1 348 ? -16.209 16.415 47.843 1.00 86.69 348 ALA A N 1
ATOM 2533 C CA . ALA A 1 348 ? -16.652 17.506 48.706 1.00 86.69 348 ALA A CA 1
ATOM 2534 C C . ALA A 1 348 ? -17.403 18.583 47.909 1.00 86.69 348 ALA A C 1
ATOM 2536 O O . ALA A 1 348 ? -18.486 18.997 48.305 1.00 86.69 348 ALA A O 1
ATOM 2537 N N . ALA A 1 349 ? -16.886 18.978 46.738 1.00 87.94 349 ALA A N 1
ATOM 2538 C CA . ALA A 1 349 ? -17.565 19.921 45.844 1.00 87.94 349 ALA A CA 1
ATOM 2539 C C . ALA A 1 349 ? -18.902 19.386 45.296 1.00 87.94 349 ALA A C 1
ATOM 2541 O O . ALA A 1 349 ? -19.804 20.167 45.018 1.00 87.94 349 ALA A O 1
ATOM 2542 N N . GLN A 1 350 ? -19.040 18.065 45.145 1.00 89.31 350 GLN A N 1
ATOM 2543 C CA . GLN A 1 350 ? -20.296 17.401 44.775 1.00 89.31 350 GLN A CA 1
ATOM 2544 C C . GLN A 1 350 ? -21.255 17.219 45.961 1.00 89.31 350 GLN A C 1
ATOM 2546 O O . GLN A 1 350 ? -22.336 16.668 45.777 1.00 89.31 350 GLN A O 1
ATOM 2551 N N . GLY A 1 351 ? -20.868 17.640 47.171 1.00 87.62 351 GLY A N 1
ATOM 2552 C CA . GLY A 1 351 ? -21.678 17.483 48.376 1.00 87.62 351 GLY A CA 1
ATOM 2553 C C . GLY A 1 351 ? -21.834 16.032 48.835 1.00 87.62 351 GLY A C 1
ATOM 2554 O O . GLY A 1 351 ? -22.744 15.746 49.603 1.00 87.62 351 GLY A O 1
ATOM 2555 N N . LEU A 1 352 ? -20.977 15.108 48.380 1.00 89.00 352 LEU A N 1
ATOM 2556 C CA . LEU A 1 352 ? -21.030 13.683 48.743 1.00 89.00 352 LEU A CA 1
ATOM 2557 C C . LEU A 1 352 ? -20.240 13.374 50.025 1.00 89.00 352 LEU A C 1
ATOM 2559 O O . LEU A 1 352 ? -20.521 12.394 50.711 1.00 89.00 352 LEU A O 1
ATOM 2563 N N . ILE A 1 353 ? -19.260 14.211 50.368 1.00 89.19 353 ILE A N 1
ATOM 2564 C CA . ILE A 1 353 ? -18.511 14.122 51.628 1.00 89.19 353 ILE A CA 1
ATOM 2565 C C . ILE A 1 353 ? -18.455 15.486 52.312 1.00 89.19 353 ILE A C 1
ATOM 2567 O O . ILE A 1 353 ? -18.387 16.515 51.642 1.00 89.19 353 ILE A O 1
ATOM 2571 N N . ALA A 1 354 ? -18.438 15.483 53.641 1.00 87.56 354 ALA A N 1
ATOM 2572 C CA . ALA A 1 354 ? -18.244 16.664 54.472 1.00 87.56 354 ALA A CA 1
ATOM 2573 C C . ALA A 1 354 ? -16.981 16.508 55.340 1.00 87.56 354 ALA A C 1
ATOM 2575 O O . ALA A 1 354 ? -16.674 15.392 55.773 1.00 87.56 354 ALA A O 1
ATOM 2576 N N . PRO A 1 355 ? -16.224 17.590 55.591 1.00 84.75 355 PRO A N 1
ATOM 2577 C CA . PRO A 1 355 ? -15.101 17.553 56.521 1.00 84.75 355 PRO A CA 1
ATOM 2578 C C . PRO A 1 355 ? -15.605 17.354 57.958 1.00 84.75 355 PRO A C 1
ATOM 2580 O O . PRO A 1 355 ? -16.570 17.992 58.373 1.00 84.75 355 PRO A O 1
ATOM 2583 N N . ALA A 1 356 ? -14.934 16.492 58.722 1.00 83.62 356 ALA A N 1
ATOM 2584 C CA . ALA A 1 356 ? -15.238 16.229 60.128 1.00 83.62 356 ALA A CA 1
ATOM 2585 C C . ALA A 1 356 ? -13.948 16.128 60.956 1.00 83.62 356 ALA A C 1
ATOM 2587 O O . ALA A 1 356 ? -12.857 15.915 60.418 1.00 83.62 356 ALA A O 1
ATOM 2588 N N . ALA A 1 357 ? -14.059 16.254 62.281 1.00 74.44 357 ALA A N 1
ATOM 2589 C CA . ALA A 1 357 ? -12.926 16.046 63.178 1.00 74.44 357 ALA A CA 1
ATOM 2590 C C . ALA A 1 357 ? -12.401 14.608 63.014 1.00 74.44 357 ALA A C 1
ATOM 2592 O O . ALA A 1 357 ? -13.078 13.642 63.350 1.00 74.44 357 ALA A O 1
ATOM 2593 N N . GLY A 1 358 ? -11.202 14.468 62.444 1.00 74.81 358 GLY A N 1
ATOM 2594 C CA . GLY A 1 358 ? -10.576 13.169 62.187 1.00 74.81 358 GLY A CA 1
ATOM 2595 C C . GLY A 1 358 ? -10.607 12.681 60.736 1.00 74.81 358 GLY A C 1
ATOM 2596 O O . GLY A 1 358 ? -9.917 11.701 60.458 1.00 74.81 358 GLY A O 1
ATOM 2597 N N . GLY A 1 359 ? -11.281 13.361 59.799 1.00 83.56 359 GLY A N 1
ATOM 2598 C CA . GLY A 1 359 ? -11.294 12.960 58.385 1.00 83.56 359 GLY A CA 1
ATOM 2599 C C . GLY A 1 359 ? -12.475 13.523 57.593 1.00 83.56 359 GLY A C 1
ATOM 2600 O O . GLY A 1 359 ? -12.753 14.720 57.635 1.00 83.56 359 GLY A O 1
ATOM 2601 N N . PHE A 1 360 ? -13.160 12.652 56.856 1.00 86.56 360 PHE A N 1
ATOM 2602 C CA . PHE A 1 360 ? -14.368 12.968 56.094 1.00 86.56 360 PHE A CA 1
ATOM 2603 C C . PHE A 1 360 ? -15.527 12.085 56.558 1.00 86.56 360 PHE A C 1
ATOM 2605 O O . PHE A 1 360 ? -15.308 10.952 56.974 1.00 86.56 360 PHE A O 1
ATOM 2612 N N . VAL A 1 361 ? -16.754 12.588 56.463 1.00 88.38 361 VAL A N 1
ATOM 2613 C CA . VAL A 1 361 ? -17.990 11.820 56.688 1.00 88.38 361 VAL A CA 1
ATOM 2614 C C . VAL A 1 361 ? -18.807 11.842 55.398 1.00 88.38 361 VAL A C 1
ATOM 2616 O O . VAL A 1 361 ? -18.813 12.847 54.683 1.00 88.38 361 VAL A O 1
ATOM 2619 N N . LEU A 1 362 ? -19.474 10.733 55.064 1.00 88.12 362 LEU A N 1
ATOM 2620 C CA . LEU A 1 362 ? -20.397 10.691 53.925 1.00 88.12 362 LEU A CA 1
ATOM 2621 C C . LEU A 1 362 ? -21.647 11.515 54.248 1.00 88.12 362 LEU A C 1
ATOM 2623 O O . LEU A 1 362 ? -22.292 11.308 55.274 1.00 88.12 362 LEU A O 1
ATOM 2627 N N . THR A 1 363 ? -22.025 12.428 53.355 1.00 89.19 363 THR A N 1
ATOM 2628 C CA . THR A 1 363 ? -23.313 13.126 53.476 1.00 89.19 363 THR A CA 1
ATOM 2629 C C . THR A 1 363 ? -24.468 12.156 53.211 1.00 89.19 363 THR A C 1
ATOM 2631 O O . THR A 1 363 ? -24.264 11.029 52.752 1.00 89.19 363 THR A O 1
ATOM 2634 N N . LYS A 1 364 ? -25.714 12.585 53.446 1.00 86.62 364 LYS A N 1
ATOM 2635 C CA . LYS A 1 364 ? -26.899 11.772 53.124 1.00 86.62 364 LYS A CA 1
ATOM 2636 C C . LYS A 1 364 ? -26.904 11.322 51.653 1.00 86.62 364 LYS A C 1
ATOM 2638 O O . LYS A 1 364 ? -27.127 10.144 51.380 1.00 86.62 364 LYS A O 1
ATOM 2643 N N . ASP A 1 365 ? -26.574 12.227 50.735 1.00 85.00 365 ASP A N 1
ATOM 2644 C CA . ASP A 1 365 ? -26.485 11.931 49.300 1.00 85.00 365 ASP A CA 1
ATOM 2645 C C . ASP A 1 365 ? -25.257 11.077 48.961 1.00 85.00 365 ASP A C 1
ATOM 2647 O O . ASP A 1 365 ? -25.340 10.171 48.128 1.00 85.00 365 ASP A O 1
ATOM 2651 N N . GLY A 1 366 ? -24.136 11.303 49.655 1.00 87.38 366 GLY A N 1
ATOM 2652 C CA . GLY A 1 366 ? -22.938 10.468 49.582 1.00 87.38 366 GLY A CA 1
ATOM 2653 C C . GLY A 1 366 ? -23.197 9.014 49.951 1.00 87.38 366 GLY A C 1
ATOM 2654 O O . GLY A 1 366 ? -22.766 8.117 49.229 1.00 87.38 366 GLY A O 1
ATOM 2655 N N . ARG A 1 367 ? -23.957 8.776 51.026 1.00 85.25 367 ARG A N 1
ATOM 2656 C CA . ARG A 1 367 ? -24.353 7.430 51.466 1.00 85.25 367 ARG A CA 1
ATOM 2657 C C . ARG A 1 367 ? -25.193 6.712 50.419 1.00 85.25 367 ARG A C 1
ATOM 2659 O O . ARG A 1 367 ? -24.892 5.571 50.084 1.00 85.25 367 ARG A O 1
ATOM 2666 N N . LEU A 1 368 ? -26.199 7.387 49.861 1.00 85.00 368 LEU A N 1
ATOM 2667 C CA . LEU A 1 368 ? -27.036 6.820 48.798 1.00 85.00 368 LEU A CA 1
ATOM 2668 C C . LEU A 1 368 ? -26.226 6.530 47.528 1.00 85.00 368 LEU A C 1
ATOM 2670 O O . LEU A 1 368 ? -26.422 5.502 46.883 1.00 85.00 368 LEU A O 1
ATOM 2674 N N . ALA A 1 369 ? -25.307 7.424 47.156 1.00 84.81 369 ALA A N 1
ATOM 2675 C CA . ALA A 1 369 ? -24.429 7.216 46.010 1.00 84.81 369 ALA A CA 1
ATOM 2676 C C . ALA A 1 369 ? -23.478 6.030 46.218 1.00 84.81 369 ALA A C 1
ATOM 2678 O O . ALA A 1 369 ? -23.352 5.203 45.318 1.00 84.81 369 ALA A O 1
ATOM 2679 N N . ALA A 1 370 ? -22.859 5.924 47.394 1.00 85.44 370 ALA A N 1
ATOM 2680 C CA . ALA A 1 370 ? -21.944 4.840 47.731 1.00 85.44 370 ALA A CA 1
ATOM 2681 C C . ALA A 1 370 ? -22.661 3.481 47.794 1.00 85.44 370 ALA A C 1
ATOM 2683 O O . ALA A 1 370 ? -22.212 2.530 47.158 1.00 85.44 370 ALA A O 1
ATOM 2684 N N . ALA A 1 371 ? -23.831 3.422 48.439 1.00 84.06 371 ALA A N 1
ATOM 2685 C CA . ALA A 1 371 ? -24.663 2.220 48.499 1.00 84.06 371 ALA A CA 1
ATOM 2686 C C . ALA A 1 371 ? -25.061 1.718 47.100 1.00 84.06 371 ALA A C 1
ATOM 2688 O O . ALA A 1 371 ? -24.998 0.524 46.832 1.00 84.06 371 ALA A O 1
ATOM 2689 N N . ARG A 1 372 ? -25.405 2.618 46.163 1.00 83.69 372 ARG A N 1
ATOM 2690 C CA . ARG A 1 372 ? -25.712 2.231 44.771 1.00 83.69 372 ARG A CA 1
ATOM 2691 C C . ARG A 1 372 ? -24.528 1.583 44.053 1.00 83.69 372 ARG A C 1
ATOM 2693 O O . ARG A 1 372 ? -24.730 0.630 43.301 1.00 83.69 372 ARG A O 1
ATOM 2700 N N . VAL A 1 373 ? -23.318 2.108 44.255 1.00 82.38 373 VAL A N 1
ATOM 2701 C CA . VAL A 1 373 ? -22.101 1.555 43.639 1.00 82.38 373 VAL A CA 1
ATOM 2702 C C . VAL A 1 373 ? -21.809 0.168 44.212 1.00 82.38 373 VAL A C 1
ATOM 2704 O O . VAL A 1 373 ? -21.686 -0.778 43.444 1.00 82.38 373 VAL A O 1
ATOM 2707 N N . VAL A 1 374 ? -21.800 0.028 45.541 1.00 83.19 374 VAL A N 1
ATOM 2708 C CA . VAL A 1 374 ? -21.541 -1.254 46.230 1.00 83.19 374 VAL A CA 1
ATOM 2709 C C . VAL A 1 374 ? -22.596 -2.299 45.867 1.00 83.19 374 VAL A C 1
ATOM 2711 O O . VAL A 1 374 ? -22.284 -3.459 45.632 1.00 83.19 374 VAL A O 1
ATOM 2714 N N . ARG A 1 375 ? -23.860 -1.888 45.757 1.00 80.88 375 ARG A N 1
ATOM 2715 C CA . ARG A 1 375 ? -24.949 -2.766 45.325 1.00 80.88 375 ARG A CA 1
ATOM 2716 C C . ARG A 1 375 ? -24.737 -3.303 43.915 1.00 80.88 375 ARG A C 1
ATOM 2718 O O . ARG A 1 375 ? -24.906 -4.495 43.694 1.00 80.88 375 ARG A O 1
ATOM 2725 N N . SER A 1 376 ? -24.361 -2.432 42.978 1.00 77.56 376 SER A N 1
ATOM 2726 C CA . SER A 1 376 ? -24.095 -2.831 41.589 1.00 77.56 376 SER A CA 1
ATOM 2727 C C . SER A 1 376 ? -22.907 -3.797 41.506 1.00 77.56 376 SER A C 1
ATOM 2729 O O . SER A 1 376 ? -22.977 -4.766 40.757 1.00 77.56 376 SER A O 1
ATOM 2731 N N . HIS A 1 377 ? -21.870 -3.565 42.320 1.00 75.88 377 HIS A N 1
ATOM 2732 C CA . HIS A 1 377 ? -20.712 -4.449 42.472 1.00 75.88 377 HIS A CA 1
ATOM 2733 C C . HIS A 1 377 ? -21.122 -5.853 42.932 1.00 75.88 377 HIS A C 1
ATOM 2735 O O . HIS A 1 377 ? -20.934 -6.822 42.201 1.00 75.88 377 HIS A O 1
ATOM 2741 N N . ARG A 1 378 ? -21.784 -5.952 44.094 1.00 76.81 378 ARG A N 1
ATOM 2742 C CA . ARG A 1 378 ? -22.166 -7.237 44.707 1.00 76.81 378 ARG A CA 1
ATOM 2743 C C . ARG A 1 378 ? -23.128 -8.050 43.842 1.00 76.81 378 ARG A C 1
ATOM 2745 O O . ARG A 1 378 ? -23.003 -9.265 43.761 1.00 76.81 378 ARG A O 1
ATOM 2752 N N . LEU A 1 379 ? -24.076 -7.398 43.162 1.00 71.56 379 LEU A N 1
ATOM 2753 C CA . LEU A 1 379 ? -24.980 -8.081 42.223 1.00 71.56 379 LEU A CA 1
ATOM 2754 C C . LEU A 1 379 ? -24.223 -8.702 41.042 1.00 71.56 379 LEU A C 1
ATOM 2756 O O . LEU A 1 379 ? -24.584 -9.779 40.570 1.00 71.56 379 LEU A O 1
ATOM 2760 N N . TRP A 1 380 ? -23.178 -8.029 40.563 1.00 71.88 380 TRP A N 1
ATOM 2761 C CA . TRP A 1 380 ? -22.362 -8.527 39.464 1.00 71.88 380 TRP A CA 1
ATOM 2762 C C . TRP A 1 380 ? -21.408 -9.644 39.900 1.00 71.88 380 TRP A C 1
ATOM 2764 O O . TRP A 1 380 ? -21.244 -10.617 39.168 1.00 71.88 380 TRP A O 1
ATOM 2774 N N . GLU A 1 381 ? -20.831 -9.547 41.098 1.00 70.31 381 GLU A N 1
ATOM 2775 C CA . GLU A 1 381 ? -20.061 -10.640 41.707 1.00 70.31 381 GLU A CA 1
ATOM 2776 C C . GLU A 1 381 ? -20.903 -11.909 41.839 1.00 70.31 381 GLU A C 1
ATOM 2778 O O . GLU A 1 381 ? -20.487 -12.966 41.368 1.00 70.31 381 GLU A O 1
ATOM 2783 N N . LEU A 1 382 ? -22.114 -11.792 42.400 1.00 67.00 382 LEU A N 1
ATOM 2784 C CA . LEU A 1 382 ? -23.060 -12.905 42.512 1.00 67.00 382 LEU A CA 1
ATOM 2785 C C . LEU A 1 382 ? -23.352 -13.527 41.141 1.00 67.00 382 LEU A C 1
ATOM 2787 O O . LEU A 1 382 ? -23.282 -14.743 40.989 1.00 67.00 382 LEU A O 1
ATOM 2791 N N . TYR A 1 383 ? -23.589 -12.704 40.116 1.00 68.50 383 TYR A N 1
ATOM 2792 C CA . TYR A 1 383 ? -23.798 -13.198 38.755 1.00 68.50 383 TYR A CA 1
ATOM 2793 C C . TYR A 1 383 ? -22.590 -13.963 38.192 1.00 68.50 383 TYR A C 1
ATOM 2795 O O . TYR A 1 383 ? -22.765 -15.029 37.602 1.00 68.50 383 TYR A O 1
ATOM 2803 N N . LEU A 1 384 ? -21.370 -13.439 38.346 1.00 66.50 384 LEU A N 1
ATOM 2804 C CA . LEU A 1 384 ? -20.160 -14.082 37.819 1.00 66.50 384 LEU A CA 1
ATOM 2805 C C . LEU A 1 384 ? -19.839 -15.398 38.535 1.00 66.50 384 LEU A C 1
ATOM 2807 O O . LEU A 1 384 ? -19.437 -16.359 37.878 1.00 66.50 384 LEU A O 1
ATOM 2811 N N . ILE A 1 385 ? -20.051 -15.452 39.851 1.00 64.62 385 ILE A N 1
ATOM 2812 C CA . ILE A 1 385 ? -19.878 -16.671 40.649 1.00 64.62 385 ILE A CA 1
ATOM 2813 C C . ILE A 1 385 ? -20.897 -17.732 40.219 1.00 64.62 385 ILE A C 1
ATOM 2815 O O . ILE A 1 385 ? -20.538 -18.888 40.019 1.00 64.62 385 ILE A O 1
ATOM 2819 N N . GLU A 1 386 ? -22.164 -17.350 40.050 1.00 63.69 386 GLU A N 1
ATOM 2820 C CA . GLU A 1 386 ? -23.250 -18.317 39.859 1.00 63.69 386 GLU A CA 1
ATOM 2821 C C . GLU A 1 386 ? -23.469 -18.745 38.402 1.00 63.69 386 GLU A C 1
ATOM 2823 O O . GLU A 1 386 ? -23.866 -19.882 38.157 1.00 63.69 386 GLU A O 1
ATOM 2828 N N . GLN A 1 387 ? -23.258 -17.855 37.427 1.00 62.84 387 GLN A N 1
ATOM 2829 C CA . GLN A 1 387 ? -23.604 -18.114 36.019 1.00 62.84 387 GLN A CA 1
ATOM 2830 C C . GLN A 1 387 ? -22.392 -18.321 35.114 1.00 62.84 387 GLN A C 1
ATOM 2832 O O . GLN A 1 387 ? -22.512 -18.977 34.079 1.00 62.84 387 GLN A O 1
ATOM 2837 N N . ALA A 1 388 ? -21.237 -17.754 35.467 1.00 57.34 388 ALA A N 1
ATOM 2838 C CA . ALA A 1 388 ? -20.021 -17.888 34.668 1.00 57.34 388 ALA A CA 1
ATOM 2839 C C . ALA A 1 388 ? -19.055 -18.965 35.205 1.00 57.34 388 ALA A C 1
ATOM 2841 O O . ALA A 1 388 ? -18.028 -19.193 34.569 1.00 57.34 388 ALA A O 1
ATOM 2842 N N . ASP A 1 389 ? -19.387 -19.623 36.329 1.00 53.84 389 ASP A N 1
ATOM 2843 C CA . ASP A 1 389 ? -18.584 -20.657 37.017 1.00 53.84 389 ASP A CA 1
ATOM 2844 C C . ASP A 1 389 ? -17.117 -20.228 37.230 1.00 53.84 389 ASP A C 1
ATOM 2846 O O . ASP A 1 389 ? -16.165 -21.008 37.140 1.00 53.84 389 ASP A O 1
ATOM 2850 N N . ILE A 1 390 ? -16.918 -18.925 37.463 1.00 55.72 390 ILE A N 1
ATOM 2851 C CA . ILE A 1 390 ? -15.606 -18.342 37.732 1.00 55.72 390 ILE A CA 1
ATOM 2852 C C . ILE A 1 390 ? -15.347 -18.486 39.230 1.00 55.72 390 ILE A C 1
ATOM 2854 O O . ILE A 1 390 ? -16.113 -17.984 40.052 1.00 55.72 390 ILE A O 1
ATOM 2858 N N . ALA A 1 391 ? -14.250 -19.160 39.590 1.00 46.00 391 ALA A N 1
ATOM 2859 C CA . ALA A 1 391 ? -13.843 -19.326 40.982 1.00 46.00 391 ALA A CA 1
ATOM 2860 C C . ALA A 1 391 ? -13.769 -17.965 41.695 1.00 46.00 391 ALA A C 1
ATOM 2862 O O . ALA A 1 391 ? -13.115 -17.041 41.206 1.00 46.00 391 ALA A O 1
ATOM 2863 N N . ALA A 1 392 ? -14.413 -17.865 42.860 1.00 49.00 392 ALA A N 1
ATOM 2864 C CA . ALA A 1 392 ? -14.677 -16.603 43.549 1.00 49.00 392 ALA A CA 1
ATOM 2865 C C . ALA A 1 392 ? -13.410 -15.765 43.843 1.00 49.00 392 ALA A C 1
ATOM 2867 O O . ALA A 1 392 ? -13.441 -14.543 43.757 1.00 49.00 392 ALA A O 1
ATOM 2868 N N . ASP A 1 393 ? -12.252 -16.410 44.026 1.00 44.09 393 ASP A N 1
ATOM 2869 C CA . ASP A 1 393 ? -10.955 -15.742 44.233 1.00 44.09 393 ASP A CA 1
ATOM 2870 C C . ASP A 1 393 ? -10.419 -14.973 42.999 1.00 44.09 393 ASP A C 1
ATOM 2872 O O . ASP A 1 393 ? -9.456 -14.210 43.110 1.00 44.09 393 ASP A O 1
ATOM 2876 N N . HIS A 1 394 ? -10.992 -15.185 41.807 1.00 42.31 394 HIS A N 1
ATOM 2877 C CA . HIS A 1 394 ? -10.615 -14.507 40.554 1.00 42.31 394 HIS A CA 1
ATOM 2878 C C . HIS A 1 394 ? -11.653 -13.466 40.087 1.00 42.31 394 HIS A C 1
ATOM 2880 O O . HIS A 1 394 ? -11.371 -12.713 39.153 1.00 42.31 394 HIS A O 1
ATOM 2886 N N . VAL A 1 395 ? -12.814 -13.378 40.750 1.00 48.91 395 VAL A N 1
ATOM 2887 C CA . VAL A 1 395 ? -13.959 -12.546 40.331 1.00 48.91 395 VAL A CA 1
ATOM 2888 C C . VAL A 1 395 ? -13.738 -11.053 40.605 1.00 48.91 395 VAL A C 1
ATOM 2890 O O . VAL A 1 395 ? -14.073 -10.236 39.745 1.00 48.91 395 VAL A O 1
ATOM 2893 N N . ASP A 1 396 ? -13.072 -10.691 41.710 1.00 48.84 396 ASP A N 1
ATOM 2894 C CA . ASP A 1 396 ? -12.779 -9.296 42.108 1.00 48.84 396 ASP A CA 1
ATOM 2895 C C . ASP A 1 396 ? -12.173 -8.460 40.962 1.00 48.84 396 ASP A C 1
ATOM 2897 O O . ASP A 1 396 ? -12.527 -7.302 40.736 1.00 48.84 396 ASP A O 1
ATOM 2901 N N . ARG A 1 397 ? -11.244 -9.053 40.199 1.00 48.22 397 ARG A N 1
ATOM 2902 C CA . ARG A 1 397 ? -10.475 -8.357 39.152 1.00 48.22 397 ARG A CA 1
ATOM 2903 C C . ARG A 1 397 ? -11.258 -8.101 37.868 1.00 48.22 397 ARG A C 1
ATOM 2905 O O . ARG A 1 397 ? -10.984 -7.105 37.188 1.00 48.22 397 ARG A O 1
ATOM 2912 N N . ASP A 1 398 ? -12.165 -9.008 37.529 1.00 42.78 398 ASP A N 1
ATOM 2913 C CA . ASP A 1 398 ? -12.949 -8.968 36.294 1.00 42.78 398 ASP A CA 1
ATOM 2914 C C . ASP A 1 398 ? -14.281 -8.227 36.513 1.00 42.78 398 ASP A C 1
ATOM 2916 O O . ASP A 1 398 ? -14.746 -7.513 35.619 1.00 42.78 398 ASP A O 1
ATOM 2920 N N . ALA A 1 399 ? -14.831 -8.282 37.733 1.00 51.16 399 ALA A N 1
ATOM 2921 C CA . ALA A 1 399 ? -15.975 -7.482 38.168 1.00 51.16 399 ALA A CA 1
ATOM 2922 C C . ALA A 1 399 ? -15.649 -5.976 38.241 1.00 51.16 399 ALA A C 1
ATOM 2924 O O . ALA A 1 399 ? -16.384 -5.166 37.664 1.00 51.16 399 ALA A O 1
ATOM 2925 N N . ASP A 1 400 ? -14.504 -5.606 38.839 1.00 53.53 400 ASP A N 1
ATOM 2926 C CA . ASP A 1 400 ? -14.014 -4.216 38.973 1.00 53.53 400 ASP A CA 1
ATOM 2927 C C . ASP A 1 400 ? -13.971 -3.451 37.634 1.00 53.53 400 ASP A C 1
ATOM 2929 O O . ASP A 1 400 ? -14.127 -2.227 37.576 1.00 53.53 400 ASP A O 1
ATOM 2933 N N . GLN A 1 401 ? -13.715 -4.159 36.529 1.00 53.09 401 GLN A N 1
ATOM 2934 C CA . GLN A 1 401 ? -13.523 -3.549 35.211 1.00 53.09 401 GLN A CA 1
ATOM 2935 C C . GLN A 1 401 ? -14.837 -3.240 34.481 1.00 53.09 401 GLN A C 1
ATOM 2937 O O . GLN A 1 401 ? -14.851 -2.371 33.603 1.00 53.09 401 GLN A O 1
ATOM 2942 N N . ILE A 1 402 ? -15.928 -3.933 34.821 1.00 54.50 402 ILE A N 1
ATOM 2943 C CA . ILE A 1 402 ? -17.182 -3.921 34.049 1.00 54.50 402 ILE A CA 1
ATOM 2944 C C . ILE A 1 402 ? -18.329 -3.261 34.829 1.00 54.50 402 ILE A C 1
ATOM 2946 O O . ILE A 1 402 ? -19.190 -2.625 34.214 1.00 54.50 402 ILE A O 1
ATOM 2950 N N . GLU A 1 403 ? -18.305 -3.305 36.164 1.00 59.78 403 GLU A N 1
ATOM 2951 C CA . GLU A 1 403 ? -19.385 -2.810 37.034 1.00 59.78 403 GLU A CA 1
ATOM 2952 C C . GLU A 1 403 ? -19.784 -1.339 36.792 1.00 59.78 403 GLU A C 1
ATOM 2954 O O . GLU A 1 403 ? -20.955 -0.976 36.887 1.00 59.78 403 GLU A O 1
ATOM 2959 N N . HIS A 1 404 ? -18.831 -0.485 36.398 1.00 57.03 404 HIS A N 1
ATOM 2960 C CA . HIS A 1 404 ? -19.064 0.951 36.171 1.00 57.03 404 HIS A CA 1
ATOM 2961 C C . HIS A 1 404 ? -19.706 1.260 34.810 1.00 57.03 404 HIS A C 1
ATOM 2963 O O . HIS A 1 404 ? -19.957 2.427 34.496 1.00 57.03 404 HIS A O 1
ATOM 2969 N N . ILE A 1 405 ? -19.923 0.234 33.978 1.00 56.06 405 ILE A N 1
ATOM 2970 C CA . ILE A 1 405 ? -20.405 0.343 32.591 1.00 56.06 405 ILE A CA 1
ATOM 2971 C C . ILE A 1 405 ? -21.771 -0.355 32.413 1.00 56.06 405 ILE A C 1
ATOM 2973 O O . ILE A 1 405 ? -22.418 -0.174 31.380 1.00 56.06 405 ILE A O 1
ATOM 2977 N N . LEU A 1 406 ? -22.255 -1.100 33.413 1.00 61.78 406 LEU A N 1
ATOM 2978 C CA . LEU A 1 406 ? -23.525 -1.829 33.339 1.00 61.78 406 LEU A CA 1
ATOM 2979 C C . LEU A 1 406 ? -24.735 -0.870 33.239 1.00 61.78 406 LEU A C 1
ATOM 2981 O O . LEU A 1 406 ? -24.921 -0.012 34.107 1.00 61.78 406 LEU A O 1
ATOM 2985 N N . PRO A 1 407 ? -25.587 -0.989 32.198 1.00 63.97 407 PRO A N 1
ATOM 2986 C CA . PRO A 1 407 ? -26.834 -0.232 32.106 1.00 63.97 407 PRO A CA 1
ATOM 2987 C C . PRO A 1 407 ? -27.799 -0.619 33.234 1.00 63.97 407 PRO A C 1
ATOM 2989 O O . PRO A 1 407 ? -27.943 -1.799 33.541 1.00 63.97 407 PRO A O 1
ATOM 2992 N N . GLN A 1 408 ? -28.541 0.346 33.789 1.00 63.78 408 GLN A N 1
ATOM 2993 C CA . GLN A 1 408 ? -29.489 0.072 34.883 1.00 63.78 408 GLN A CA 1
ATOM 2994 C C . GLN A 1 408 ? -30.567 -0.964 34.537 1.00 63.78 408 GLN A C 1
ATOM 2996 O O . GLN A 1 408 ? -31.022 -1.675 35.422 1.00 63.78 408 GLN A O 1
ATOM 3001 N N . ALA A 1 409 ? -30.935 -1.092 33.260 1.00 64.69 409 ALA A N 1
ATOM 3002 C CA . ALA A 1 409 ? -31.869 -2.119 32.806 1.00 64.69 409 ALA A CA 1
ATOM 3003 C C . ALA A 1 409 ? -31.323 -3.546 32.999 1.00 64.69 409 ALA A C 1
ATOM 3005 O O . ALA A 1 409 ? -32.074 -4.432 33.384 1.00 64.69 409 ALA A O 1
ATOM 3006 N N . VAL A 1 410 ? -30.018 -3.755 32.786 1.00 66.00 410 VAL A N 1
ATOM 3007 C CA . VAL A 1 410 ? -29.369 -5.064 32.976 1.00 66.00 410 VAL A CA 1
ATOM 3008 C C . VAL A 1 410 ? -29.289 -5.404 34.462 1.00 66.00 410 VAL A C 1
ATOM 3010 O O . VAL A 1 410 ? -29.495 -6.547 34.844 1.00 66.00 410 VAL A O 1
ATOM 3013 N N . ILE A 1 411 ? -29.037 -4.401 35.307 1.00 67.06 411 ILE A N 1
ATOM 3014 C CA . ILE A 1 411 ? -29.026 -4.556 36.767 1.00 67.06 411 ILE A CA 1
ATOM 3015 C C . ILE A 1 411 ? -30.428 -4.927 37.281 1.00 67.06 411 ILE A C 1
ATOM 3017 O O . ILE A 1 411 ? -30.552 -5.853 38.073 1.00 67.06 411 ILE A O 1
ATOM 3021 N N . ALA A 1 412 ? -31.479 -4.268 36.782 1.00 69.06 412 ALA A N 1
ATOM 3022 C CA . ALA A 1 412 ? -32.862 -4.602 37.125 1.00 69.06 412 ALA A CA 1
ATOM 3023 C C . ALA A 1 412 ? -33.248 -6.021 36.666 1.00 69.06 412 ALA A C 1
ATOM 3025 O O . ALA A 1 412 ? -33.848 -6.772 37.424 1.00 69.06 412 ALA A O 1
ATOM 3026 N N . GLU A 1 413 ? -32.838 -6.422 35.459 1.00 71.50 413 GLU A N 1
ATOM 3027 C CA . GLU A 1 413 ? -33.061 -7.784 34.963 1.00 71.50 413 GLU A CA 1
ATOM 3028 C C . GLU A 1 413 ? -32.323 -8.840 35.805 1.00 71.50 413 GLU A C 1
ATOM 3030 O O . GLU A 1 413 ? -32.872 -9.904 36.093 1.00 71.50 413 GLU A O 1
ATOM 3035 N N . LEU A 1 414 ? -31.085 -8.554 36.217 1.00 67.62 414 LEU A N 1
ATOM 3036 C CA . LEU A 1 414 ? -30.317 -9.408 37.126 1.00 67.62 414 LEU A CA 1
ATOM 3037 C C . LEU A 1 414 ? -31.003 -9.542 38.488 1.00 67.62 414 LEU A C 1
ATOM 3039 O O . LEU A 1 414 ? -31.097 -10.647 39.014 1.00 67.62 414 LEU A O 1
ATOM 3043 N N . GLU A 1 415 ? -31.516 -8.444 39.037 1.00 70.44 415 GLU A N 1
ATOM 3044 C CA . GLU A 1 415 ? -32.270 -8.446 40.292 1.00 70.44 415 GLU A CA 1
ATOM 3045 C C . GLU A 1 415 ? -33.542 -9.277 40.203 1.00 70.44 415 GLU A C 1
ATOM 3047 O O . GLU A 1 415 ? -33.749 -10.139 41.053 1.00 70.44 415 GLU A O 1
ATOM 3052 N N . ASP A 1 416 ? -34.358 -9.068 39.169 1.00 72.44 416 ASP A N 1
ATOM 3053 C CA . ASP A 1 416 ? -35.592 -9.829 38.967 1.00 72.44 416 ASP A CA 1
ATOM 3054 C C . ASP A 1 416 ? -35.299 -11.332 38.876 1.00 72.44 416 ASP A C 1
ATOM 3056 O O . ASP A 1 416 ? -36.013 -12.150 39.460 1.00 72.44 416 ASP A O 1
ATOM 3060 N N . ARG A 1 417 ? -34.201 -11.710 38.207 1.00 69.81 417 ARG A N 1
ATOM 3061 C CA . ARG A 1 417 ? -33.753 -13.108 38.123 1.00 69.81 417 ARG A CA 1
ATOM 3062 C C . ARG A 1 417 ? -33.287 -13.658 39.473 1.00 69.81 417 ARG A C 1
ATOM 3064 O O . ARG A 1 417 ? -33.679 -14.768 39.826 1.00 69.81 417 ARG A O 1
ATOM 3071 N N . LEU A 1 418 ? -32.494 -12.905 40.236 1.00 66.94 418 LEU A N 1
ATOM 3072 C CA . LEU A 1 418 ? -32.000 -13.331 41.554 1.00 66.94 418 LEU A CA 1
ATOM 3073 C C . LEU A 1 418 ? -33.126 -13.403 42.603 1.00 66.94 418 LEU A C 1
ATOM 3075 O O . LEU A 1 418 ? -33.132 -14.297 43.453 1.00 66.94 418 LEU A O 1
ATOM 3079 N N . VAL A 1 419 ? -34.118 -12.512 42.517 1.00 71.19 419 VAL A N 1
ATOM 3080 C CA . VAL A 1 419 ? -35.349 -12.557 43.324 1.00 71.19 419 VAL A CA 1
ATOM 3081 C C . VAL A 1 419 ? -36.203 -13.764 42.937 1.00 71.19 419 VAL A C 1
ATOM 3083 O O . VAL A 1 419 ? -36.645 -14.501 43.817 1.00 71.19 419 VAL A O 1
ATOM 3086 N N . ALA A 1 420 ? -36.391 -14.026 41.638 1.00 70.44 420 ALA A N 1
ATOM 3087 C CA . ALA A 1 420 ? -37.135 -15.194 41.155 1.00 70.44 420 ALA A CA 1
ATOM 3088 C C . ALA A 1 420 ? -36.497 -16.529 41.582 1.00 70.44 420 ALA A C 1
ATOM 3090 O O . ALA A 1 420 ? -37.197 -17.520 41.776 1.00 70.44 420 ALA A O 1
ATOM 3091 N N . GLN A 1 421 ? -35.176 -16.550 41.773 1.00 69.25 421 GLN A N 1
ATOM 3092 C CA . GLN A 1 421 ? -34.428 -17.701 42.287 1.00 69.25 421 GLN A CA 1
ATOM 3093 C C . GLN A 1 421 ? -34.436 -17.801 43.825 1.00 69.25 421 GLN A C 1
ATOM 3095 O O . GLN A 1 421 ? -33.836 -18.722 44.381 1.00 69.25 421 GLN A O 1
ATOM 3100 N N . GLY A 1 422 ? -35.108 -16.877 44.526 1.00 62.91 422 GLY A N 1
ATOM 3101 C CA . GLY A 1 422 ? -35.200 -16.846 45.990 1.00 62.91 422 GLY A CA 1
ATOM 3102 C C . GLY A 1 422 ? -33.893 -16.467 46.691 1.00 62.91 422 GLY A C 1
ATOM 3103 O O . GLY A 1 422 ? -33.729 -16.755 47.875 1.00 62.91 422 GLY A O 1
ATOM 3104 N N . ARG A 1 423 ? -32.946 -15.860 45.965 1.00 62.41 423 ARG A N 1
ATOM 3105 C CA . ARG A 1 423 ? -31.597 -15.530 46.455 1.00 62.41 423 ARG A CA 1
ATOM 3106 C C . ARG A 1 423 ? -31.452 -14.079 46.906 1.00 62.41 423 ARG A C 1
ATOM 3108 O O . ARG A 1 423 ? -30.555 -13.784 47.688 1.00 62.41 423 ARG A O 1
ATOM 3115 N N . LEU A 1 424 ? -32.361 -13.197 46.486 1.00 62.50 424 LEU A N 1
ATOM 3116 C CA . LEU A 1 424 ? -32.524 -11.854 47.047 1.00 62.50 424 LEU A CA 1
ATOM 3117 C C . LEU A 1 424 ? -33.885 -11.720 47.763 1.00 62.50 424 LEU A C 1
ATOM 3119 O O . LEU A 1 424 ? -34.900 -12.149 47.212 1.00 62.50 424 LEU A O 1
ATOM 3123 N N . PRO A 1 425 ? -33.953 -11.094 48.954 1.00 57.38 425 PRO A N 1
ATOM 3124 C CA . PRO A 1 425 ? -35.220 -10.839 49.640 1.00 57.38 425 PRO A CA 1
ATOM 3125 C C . PRO A 1 425 ? -36.068 -9.777 48.912 1.00 57.38 425 PRO A C 1
ATOM 3127 O O . PRO A 1 425 ? -35.592 -8.684 48.599 1.00 57.38 425 PRO A O 1
ATOM 3130 N N . ALA A 1 426 ? -37.354 -10.068 48.686 1.00 53.53 426 ALA A N 1
ATOM 3131 C CA . ALA A 1 426 ? -38.322 -9.133 48.105 1.00 53.53 426 ALA A CA 1
ATOM 3132 C C . ALA A 1 426 ? -39.188 -8.448 49.190 1.00 53.53 426 ALA A C 1
ATOM 3134 O O . ALA A 1 426 ? -39.658 -9.146 50.089 1.00 53.53 426 ALA A O 1
ATOM 3135 N N . PRO A 1 427 ? -39.490 -7.133 49.115 1.00 52.22 427 PRO A N 1
ATOM 3136 C CA . PRO A 1 427 ? -38.842 -6.071 48.358 1.00 52.22 427 PRO A CA 1
ATOM 3137 C C . PRO A 1 427 ? -37.840 -5.367 49.281 1.00 52.22 427 PRO A C 1
ATOM 3139 O O . PRO A 1 427 ? -38.194 -4.458 50.037 1.00 52.22 427 PRO A O 1
ATOM 3142 N N . ALA A 1 428 ? -36.573 -5.776 49.249 1.00 50.12 428 ALA A N 1
ATOM 3143 C CA . ALA A 1 428 ? -35.529 -4.938 49.816 1.00 50.12 428 ALA A CA 1
ATOM 3144 C C . ALA A 1 428 ? -35.554 -3.624 49.011 1.00 50.12 428 ALA A C 1
ATOM 3146 O O . ALA A 1 428 ? -35.341 -3.647 47.802 1.00 50.12 428 ALA A O 1
ATOM 3147 N N . GLY A 1 429 ? -35.965 -2.509 49.630 1.00 51.94 429 GLY A N 1
ATOM 3148 C CA . GLY A 1 429 ? -36.241 -1.251 48.922 1.00 51.94 429 GLY A CA 1
ATOM 3149 C C . GLY A 1 429 ? -35.093 -0.820 48.000 1.00 51.94 429 GLY A C 1
ATOM 3150 O O . GLY A 1 429 ? -33.977 -1.312 48.137 1.00 51.94 429 GLY A O 1
ATOM 3151 N N . ALA A 1 430 ? -35.334 0.142 47.103 1.00 50.06 430 ALA A N 1
ATOM 3152 C CA . ALA A 1 430 ? -34.425 0.586 46.025 1.00 50.06 430 ALA A CA 1
ATOM 3153 C C . ALA A 1 430 ? -32.973 0.980 46.430 1.00 50.06 430 ALA A C 1
ATOM 3155 O O . ALA A 1 430 ? -32.181 1.424 45.596 1.00 50.06 430 ALA A O 1
ATOM 3156 N N . HIS A 1 431 ? -32.611 0.864 47.709 1.00 53.50 431 HIS A N 1
ATOM 3157 C CA . HIS A 1 431 ? -31.322 1.197 48.307 1.00 53.50 431 HIS A CA 1
ATOM 3158 C C . HIS A 1 431 ? -30.690 0.060 49.135 1.00 53.50 431 HIS A C 1
ATOM 3160 O O . HIS A 1 431 ? -29.621 0.274 49.702 1.00 53.50 431 HIS A O 1
ATOM 3166 N N . ALA A 1 432 ? -31.309 -1.121 49.227 1.00 61.50 432 ALA A N 1
ATOM 3167 C CA . ALA A 1 432 ? -30.763 -2.244 49.986 1.00 61.50 432 ALA A CA 1
ATOM 3168 C C . ALA A 1 432 ? -29.590 -2.899 49.240 1.00 61.50 432 ALA A C 1
ATOM 3170 O O . ALA A 1 432 ? -29.725 -3.317 48.087 1.00 61.50 432 ALA A O 1
ATOM 3171 N N . VAL A 1 433 ? -28.435 -2.958 49.900 1.00 62.12 433 VAL A N 1
ATOM 3172 C CA . VAL A 1 433 ? -27.198 -3.554 49.384 1.00 62.12 433 VAL A CA 1
ATOM 3173 C C . VAL A 1 433 ? -27.175 -5.036 49.799 1.00 62.12 433 VAL A C 1
ATOM 3175 O O . VAL A 1 433 ? -27.339 -5.296 50.989 1.00 62.12 433 VAL A O 1
ATOM 3178 N N . PRO A 1 434 ? -27.008 -6.002 48.870 1.00 66.19 434 PRO A N 1
ATOM 3179 C CA . PRO A 1 434 ? -26.846 -7.420 49.212 1.00 66.19 434 PRO A CA 1
ATOM 3180 C C . PRO A 1 434 ? -25.670 -7.633 50.169 1.00 66.19 434 PRO A C 1
ATOM 3182 O O . PRO A 1 434 ? -24.726 -6.845 50.142 1.00 66.19 434 PRO A O 1
ATOM 3185 N N . GLU A 1 435 ? -25.687 -8.680 50.994 1.00 65.38 435 GLU A N 1
ATOM 3186 C CA . GLU A 1 435 ? -24.512 -9.031 51.804 1.00 65.38 435 GLU A CA 1
ATOM 3187 C C . GLU A 1 435 ? -23.335 -9.430 50.904 1.00 65.38 435 GLU A C 1
ATOM 3189 O O . GLU A 1 435 ? -23.524 -9.960 49.807 1.00 65.38 435 GLU A O 1
ATOM 3194 N N . SER A 1 436 ? -22.110 -9.123 51.341 1.00 61.72 436 SER A N 1
ATOM 3195 C CA . SER A 1 436 ? -20.919 -9.522 50.592 1.00 61.72 436 SER A CA 1
ATOM 3196 C C . SER A 1 436 ? -20.794 -11.053 50.600 1.00 61.72 436 SER A C 1
ATOM 3198 O O . SER A 1 436 ? -20.882 -11.653 51.672 1.00 61.72 436 SER A O 1
ATOM 3200 N N . PRO A 1 437 ? -20.553 -11.697 49.443 1.00 57.91 437 PRO A N 1
ATOM 3201 C CA . PRO A 1 437 ? -20.364 -13.147 49.362 1.00 57.91 437 PRO A CA 1
ATOM 3202 C C . PRO A 1 437 ? -19.063 -13.638 50.028 1.00 57.91 437 PRO A C 1
ATOM 3204 O O . PRO A 1 437 ? -18.866 -14.846 50.172 1.00 57.91 437 PRO A O 1
ATOM 3207 N N . HIS A 1 438 ? -18.189 -12.728 50.476 1.00 60.34 438 HIS A N 1
ATOM 3208 C CA . HIS A 1 438 ? -16.937 -13.041 51.157 1.00 60.34 438 HIS A CA 1
ATOM 3209 C C . HIS A 1 438 ? -16.896 -12.491 52.590 1.00 60.34 438 HIS A C 1
ATOM 3211 O O . HIS A 1 438 ? -17.400 -11.397 52.856 1.00 60.34 438 HIS A O 1
ATOM 3217 N N . PRO A 1 439 ? -16.237 -13.195 53.532 1.00 50.03 439 PRO A N 1
ATOM 3218 C CA . PRO A 1 439 ? -15.948 -12.635 54.843 1.00 50.03 439 PRO A CA 1
ATOM 3219 C C . PRO A 1 439 ? -15.012 -11.432 54.679 1.00 50.03 439 PRO A C 1
ATOM 3221 O O . PRO A 1 439 ? -13.866 -11.570 54.248 1.00 50.03 439 PRO A O 1
ATOM 3224 N N . ILE A 1 440 ? -15.500 -10.244 55.038 1.00 47.66 440 ILE A N 1
ATOM 3225 C CA . ILE A 1 440 ? -14.731 -8.994 55.035 1.00 47.66 440 ILE A CA 1
ATOM 3226 C C . ILE A 1 440 ? -13.685 -9.086 56.161 1.00 47.66 440 ILE A C 1
ATOM 3228 O O . ILE A 1 440 ? -13.934 -8.709 57.307 1.00 47.66 440 ILE A O 1
ATOM 3232 N N . GLY A 1 441 ? -12.535 -9.693 55.861 1.00 37.91 441 GLY A N 1
ATOM 3233 C CA . GLY A 1 441 ? -11.474 -9.964 56.828 1.00 37.91 441 GLY A CA 1
ATOM 3234 C C . GLY A 1 441 ? -10.887 -8.688 57.437 1.00 37.91 441 GLY A C 1
ATOM 3235 O O . GLY A 1 441 ? -10.651 -7.703 56.738 1.00 37.91 441 GLY A O 1
ATOM 3236 N N . ALA A 1 442 ? -10.628 -8.727 58.748 1.00 33.91 442 ALA A N 1
ATOM 3237 C CA . ALA A 1 442 ? -9.982 -7.660 59.505 1.00 33.91 442 ALA A CA 1
ATOM 3238 C C . ALA A 1 442 ? -8.709 -7.161 58.802 1.00 33.91 442 ALA A C 1
ATOM 3240 O O . ALA A 1 442 ? -7.894 -7.960 58.344 1.00 33.91 442 ALA A O 1
ATOM 3241 N N . ALA A 1 443 ? -8.558 -5.837 58.741 1.00 36.75 443 ALA A N 1
ATOM 3242 C CA . ALA A 1 443 ? -7.485 -5.110 58.072 1.00 36.75 443 ALA A CA 1
ATOM 3243 C C . ALA A 1 443 ? -6.099 -5.780 58.179 1.00 36.75 443 ALA A C 1
ATOM 3245 O O . ALA A 1 443 ? -5.331 -5.525 59.106 1.00 36.75 443 ALA A O 1
ATOM 3246 N N . ALA A 1 444 ? -5.731 -6.573 57.174 1.00 29.66 444 ALA A N 1
ATOM 3247 C CA . ALA A 1 444 ? -4.337 -6.849 56.882 1.00 29.66 444 ALA A CA 1
ATOM 3248 C C . ALA A 1 444 ? -3.841 -5.718 55.969 1.00 29.66 444 ALA A C 1
ATOM 3250 O O . ALA A 1 444 ? -4.413 -5.513 54.893 1.00 29.66 444 ALA A O 1
ATOM 3251 N N . PRO A 1 445 ? -2.788 -4.966 56.335 1.00 33.12 445 PRO A N 1
ATOM 3252 C CA . PRO A 1 445 ? -2.151 -4.077 55.382 1.00 33.12 445 PRO A CA 1
ATOM 3253 C C . PRO A 1 445 ? -1.557 -4.970 54.292 1.00 33.12 445 PRO A C 1
ATOM 3255 O O . PRO A 1 445 ? -0.551 -5.643 54.520 1.00 33.12 445 PRO A O 1
ATOM 3258 N N . MET A 1 446 ? -2.187 -5.012 53.115 1.00 34.28 446 MET A N 1
ATOM 3259 C CA . MET A 1 446 ? -1.632 -5.682 51.940 1.00 34.28 446 MET A CA 1
ATOM 3260 C C . MET A 1 446 ? -0.359 -4.941 51.517 1.00 34.28 446 MET A C 1
ATOM 3262 O O . MET A 1 446 ? -0.355 -4.021 50.699 1.00 34.28 446 MET A O 1
ATOM 3266 N N . ARG A 1 447 ? 0.750 -5.322 52.152 1.00 29.53 447 ARG A N 1
ATOM 3267 C CA . ARG A 1 447 ? 2.103 -4.882 51.840 1.00 29.53 447 ARG A CA 1
ATOM 3268 C C . ARG A 1 447 ? 2.464 -5.426 50.461 1.00 29.53 447 ARG A C 1
ATOM 3270 O O . ARG A 1 447 ? 2.598 -6.627 50.277 1.00 29.53 447 ARG A O 1
ATOM 3277 N N . GLY A 1 448 ? 2.673 -4.506 49.526 1.00 33.38 448 GLY A N 1
ATOM 3278 C CA . GLY A 1 448 ? 3.538 -4.706 48.369 1.00 33.38 448 GLY A CA 1
ATOM 3279 C C . GLY A 1 448 ? 3.065 -5.734 47.347 1.00 33.38 448 GLY A C 1
ATOM 3280 O O . GLY A 1 448 ? 3.630 -6.814 47.248 1.00 33.38 448 GLY A O 1
ATOM 3281 N N . ARG A 1 449 ? 2.155 -5.332 46.458 1.00 28.97 449 ARG A N 1
ATOM 3282 C CA . ARG A 1 449 ? 2.172 -5.824 45.076 1.00 28.97 449 ARG A CA 1
ATOM 3283 C C . ARG A 1 449 ? 2.078 -4.635 44.134 1.00 28.97 449 ARG A C 1
ATOM 3285 O O . ARG A 1 449 ? 1.028 -4.038 43.924 1.00 28.97 449 ARG A O 1
ATOM 3292 N N . THR A 1 450 ? 3.247 -4.245 43.647 1.00 27.72 450 THR A N 1
ATOM 3293 C CA . THR A 1 450 ? 3.456 -3.264 42.589 1.00 27.72 450 THR A CA 1
ATOM 3294 C C . THR A 1 450 ? 2.503 -3.511 41.421 1.00 27.72 450 THR A C 1
ATOM 3296 O O . THR A 1 450 ? 2.394 -4.617 40.904 1.00 27.72 450 THR A O 1
ATOM 3299 N N . LEU A 1 451 ? 1.816 -2.439 41.024 1.00 31.50 451 LEU A N 1
ATOM 3300 C CA . LEU A 1 451 ? 1.291 -2.144 39.690 1.00 31.50 451 LEU A CA 1
ATOM 3301 C C . LEU A 1 451 ? 1.709 -3.137 38.583 1.00 31.50 451 LEU A C 1
ATOM 3303 O O . LEU A 1 451 ? 2.617 -2.872 37.802 1.00 31.50 451 LEU A O 1
ATOM 3307 N N . GLY A 1 452 ? 0.941 -4.216 38.422 1.00 28.33 452 GLY A N 1
ATOM 3308 C CA . GLY A 1 452 ? 0.912 -5.013 37.189 1.00 28.33 452 GLY A CA 1
ATOM 3309 C C . GLY A 1 452 ? 0.176 -4.320 36.031 1.00 28.33 452 GLY A C 1
ATOM 3310 O O . GLY A 1 452 ? 0.052 -4.881 34.952 1.00 28.33 452 GLY A O 1
ATOM 3311 N N . LEU A 1 453 ? -0.307 -3.088 36.228 1.00 30.45 453 LEU A N 1
ATOM 3312 C CA . LEU A 1 453 ? -1.069 -2.310 35.241 1.00 30.45 453 LEU A CA 1
ATOM 3313 C C . LEU A 1 453 ? -0.235 -1.251 34.496 1.00 30.45 453 LEU A C 1
ATOM 3315 O O . LEU A 1 453 ? -0.775 -0.489 33.696 1.00 30.45 453 LEU A O 1
ATOM 3319 N N . LEU A 1 454 ? 1.088 -1.243 34.701 1.00 29.00 454 LEU A N 1
ATOM 3320 C CA . LEU A 1 454 ? 2.056 -0.526 33.855 1.00 29.00 454 LEU A CA 1
ATOM 3321 C C . LEU A 1 454 ? 2.813 -1.447 32.876 1.00 29.00 454 LEU A C 1
ATOM 3323 O O . LEU A 1 454 ? 3.578 -0.949 32.057 1.00 29.00 454 LEU A O 1
ATOM 3327 N N . GLY A 1 455 ? 2.547 -2.760 32.879 1.00 27.11 455 GLY A N 1
ATOM 3328 C CA . GLY A 1 455 ? 3.147 -3.711 31.929 1.00 27.11 455 GLY A CA 1
ATOM 3329 C C . GLY A 1 455 ? 2.578 -3.643 30.504 1.00 27.11 455 GLY A C 1
ATOM 3330 O O . GLY A 1 455 ? 3.195 -4.145 29.573 1.00 27.11 455 GLY A O 1
ATOM 3331 N N . GLY A 1 456 ? 1.426 -2.993 30.305 1.00 30.50 456 GLY A N 1
ATOM 3332 C CA . GLY A 1 456 ? 0.778 -2.886 28.991 1.00 30.50 456 GLY A CA 1
ATOM 3333 C C . GLY A 1 456 ? 0.993 -1.564 28.248 1.00 30.50 456 GLY A C 1
ATOM 3334 O O . GLY A 1 456 ? 0.532 -1.436 27.117 1.00 30.50 456 GLY A O 1
ATOM 3335 N N . LEU A 1 457 ? 1.636 -0.562 28.864 1.00 31.56 457 LEU A N 1
ATOM 3336 C CA . LEU A 1 457 ? 1.616 0.820 28.348 1.00 31.56 457 LEU A CA 1
ATOM 3337 C C . LEU A 1 457 ? 2.948 1.585 28.416 1.00 31.56 457 LEU A C 1
ATOM 3339 O O . LEU A 1 457 ? 2.990 2.724 27.962 1.00 31.56 457 LEU A O 1
ATOM 3343 N N . MET A 1 458 ? 4.031 0.983 28.918 1.00 26.70 458 MET A N 1
ATOM 3344 C CA . MET A 1 458 ? 5.364 1.610 28.995 1.00 26.70 458 MET A CA 1
ATOM 3345 C C . MET A 1 458 ? 6.500 0.630 28.639 1.00 26.70 458 MET A C 1
ATOM 3347 O O . MET A 1 458 ? 7.544 0.607 29.274 1.00 26.70 458 MET A O 1
ATOM 3351 N N . LEU A 1 459 ? 6.318 -0.179 27.594 1.00 30.95 459 LEU A N 1
ATOM 3352 C CA . LEU A 1 459 ? 7.426 -0.826 26.880 1.00 30.95 459 LEU A CA 1
ATOM 3353 C C . LEU A 1 459 ? 7.450 -0.242 25.468 1.00 30.95 459 LEU A C 1
ATOM 3355 O O . LEU A 1 459 ? 6.783 -0.734 24.563 1.00 30.95 459 LEU A O 1
ATOM 3359 N N . GLY A 1 460 ? 8.145 0.886 25.321 1.00 31.19 460 GLY A N 1
ATOM 3360 C CA . GLY A 1 460 ? 8.263 1.565 24.032 1.00 31.19 460 GLY A CA 1
ATOM 3361 C C . GLY A 1 460 ? 9.120 2.831 23.987 1.00 31.19 460 GLY A C 1
ATOM 3362 O O . GLY A 1 460 ? 9.280 3.365 22.899 1.00 31.19 460 GLY A O 1
ATOM 3363 N N . ALA A 1 461 ? 9.678 3.335 25.099 1.00 27.42 461 ALA A N 1
ATOM 3364 C CA . ALA A 1 461 ? 10.404 4.614 25.047 1.00 27.42 461 ALA A CA 1
ATOM 3365 C C . ALA A 1 461 ? 11.560 4.807 26.054 1.00 27.42 461 ALA A C 1
ATOM 3367 O O . ALA A 1 461 ? 11.988 5.938 26.253 1.00 27.42 461 ALA A O 1
ATOM 3368 N N . SER A 1 462 ? 12.089 3.763 26.708 1.00 25.94 462 SER A N 1
ATOM 3369 C CA . SER A 1 462 ? 13.095 3.962 27.781 1.00 25.94 462 SER A CA 1
ATOM 3370 C C . SER A 1 462 ? 14.308 3.025 27.744 1.00 25.94 462 SER A C 1
ATOM 3372 O O . SER A 1 462 ? 15.018 2.925 28.735 1.00 25.94 462 SER A O 1
ATOM 3374 N N . ALA A 1 463 ? 14.585 2.367 26.616 1.00 25.73 463 ALA A N 1
ATOM 3375 C CA . ALA A 1 463 ? 15.739 1.472 26.461 1.00 25.73 463 ALA A CA 1
ATOM 3376 C C . ALA A 1 463 ? 16.811 2.047 25.514 1.00 25.73 463 ALA A C 1
ATOM 3378 O O . ALA A 1 463 ? 17.257 1.358 24.603 1.00 25.73 463 ALA A O 1
ATOM 3379 N N . LEU A 1 464 ? 17.192 3.321 25.686 1.00 28.45 464 LEU A N 1
ATOM 3380 C CA . LEU A 1 464 ? 18.200 3.960 24.822 1.00 28.45 464 LEU A CA 1
ATOM 3381 C C . LEU A 1 464 ? 19.229 4.854 25.531 1.00 28.45 464 LEU A C 1
ATOM 3383 O O . LEU A 1 464 ? 20.017 5.497 24.853 1.00 28.45 464 LEU A O 1
ATOM 3387 N N . LEU A 1 465 ? 19.299 4.874 26.865 1.00 28.16 465 LEU A N 1
ATOM 3388 C CA . LEU A 1 465 ? 20.330 5.638 27.583 1.00 28.16 465 LEU A CA 1
ATOM 3389 C C . LEU A 1 465 ? 20.789 4.893 28.842 1.00 28.16 465 LEU A C 1
ATOM 3391 O O . LEU A 1 465 ? 20.327 5.168 29.944 1.00 28.16 465 LEU A O 1
ATOM 3395 N N . SER A 1 466 ? 21.702 3.940 28.664 1.00 23.45 466 SER A N 1
ATOM 3396 C CA . SER A 1 466 ? 22.566 3.439 29.740 1.00 23.45 466 SER A CA 1
ATOM 3397 C C . SER A 1 466 ? 23.744 2.667 29.138 1.00 23.45 466 SER A C 1
ATOM 3399 O O . SER A 1 466 ? 23.727 1.439 29.079 1.00 23.45 466 SER A O 1
ATOM 3401 N N . ALA A 1 467 ? 24.751 3.395 28.654 1.00 26.33 467 ALA A N 1
ATOM 3402 C CA . ALA A 1 467 ? 26.103 2.861 28.511 1.00 26.33 467 ALA A CA 1
ATOM 3403 C C . ALA A 1 467 ? 26.900 3.250 29.773 1.00 26.33 467 ALA A C 1
ATOM 3405 O O . ALA A 1 467 ? 26.718 4.370 30.258 1.00 26.33 467 ALA A O 1
ATOM 3406 N N . PRO A 1 468 ? 27.733 2.358 30.335 1.00 26.91 468 PRO A N 1
ATOM 3407 C CA . PRO A 1 468 ? 28.564 2.686 31.483 1.00 26.91 468 PRO A CA 1
ATOM 3408 C C . PRO A 1 468 ? 29.795 3.484 31.037 1.00 26.91 468 PRO A C 1
ATOM 3410 O O . PRO A 1 468 ? 30.429 3.162 30.032 1.00 26.91 468 PRO A O 1
ATOM 3413 N N . GLU A 1 469 ? 30.137 4.512 31.810 1.00 26.31 469 GLU A N 1
ATOM 3414 C CA . GLU A 1 469 ? 31.456 5.139 31.766 1.00 26.31 469 GLU A CA 1
ATOM 3415 C C . GLU A 1 469 ? 32.566 4.129 32.087 1.00 26.31 469 GLU A C 1
ATOM 3417 O O . GLU A 1 469 ? 32.379 3.235 32.920 1.00 26.31 469 GLU A O 1
ATOM 3422 N N . PRO A 1 470 ? 33.774 4.379 31.566 1.00 28.03 470 PRO A N 1
ATOM 3423 C CA . PRO A 1 470 ? 34.962 4.244 32.385 1.00 28.03 470 PRO A CA 1
ATOM 3424 C C . PRO A 1 470 ? 35.680 5.592 32.514 1.00 28.03 470 PRO A C 1
ATOM 3426 O O . PRO A 1 470 ? 36.017 6.257 31.535 1.00 28.03 470 PRO A O 1
ATOM 3429 N N . ALA A 1 471 ? 35.925 5.967 33.764 1.00 23.86 471 ALA A N 1
ATOM 3430 C CA . ALA A 1 471 ? 36.756 7.087 34.155 1.00 23.86 471 ALA A CA 1
ATOM 3431 C C . ALA A 1 471 ? 38.254 6.755 34.019 1.00 23.86 471 ALA A C 1
ATOM 3433 O O . ALA A 1 471 ? 38.684 5.668 34.403 1.00 23.86 471 ALA A O 1
ATOM 3434 N N . GLY A 1 472 ? 39.050 7.755 33.615 1.00 23.88 472 GLY A N 1
ATOM 3435 C CA . GLY A 1 472 ? 40.335 8.025 34.271 1.00 23.88 472 GLY A CA 1
ATOM 3436 C C . GLY A 1 472 ? 41.598 8.134 33.406 1.00 23.88 472 GLY A C 1
ATOM 3437 O O . GLY A 1 472 ? 42.190 7.116 33.077 1.00 23.88 472 GLY A O 1
ATOM 3438 N N . ALA A 1 473 ? 42.076 9.386 33.271 1.00 22.81 473 ALA A N 1
ATOM 3439 C CA . ALA A 1 473 ? 43.487 9.833 33.237 1.00 22.81 473 ALA A CA 1
ATOM 3440 C C . ALA A 1 473 ? 44.315 9.589 31.947 1.00 22.81 473 ALA A C 1
ATOM 3442 O O . ALA A 1 473 ? 44.315 8.496 31.409 1.00 22.81 473 ALA A O 1
ATOM 3443 N N . ALA A 1 474 ? 45.139 10.500 31.405 1.00 24.83 474 ALA A N 1
ATOM 3444 C CA . ALA A 1 474 ? 45.529 11.900 31.659 1.00 24.83 474 ALA A CA 1
ATOM 3445 C C . ALA A 1 474 ? 46.351 12.386 30.408 1.00 24.83 474 ALA A C 1
ATOM 3447 O O . ALA A 1 474 ? 46.525 11.599 29.477 1.00 24.83 474 ALA A O 1
ATOM 3448 N N . PRO A 1 475 ? 46.830 13.648 30.328 1.00 32.31 475 PRO A N 1
ATOM 3449 C CA . PRO A 1 475 ? 46.979 14.410 29.080 1.00 32.31 475 PRO A CA 1
ATOM 3450 C C . PRO A 1 475 ? 48.400 14.442 28.488 1.00 32.31 475 PRO A C 1
ATOM 3452 O O . PRO A 1 475 ? 49.382 14.409 29.218 1.00 32.31 475 PRO A O 1
ATOM 3455 N N . HIS A 1 476 ? 48.498 14.659 27.174 1.00 24.75 476 HIS A N 1
ATOM 3456 C CA . HIS A 1 476 ? 49.652 15.277 26.499 1.00 24.75 476 HIS A CA 1
ATOM 3457 C C . HIS A 1 476 ? 49.132 15.967 25.226 1.00 24.75 476 HIS A C 1
ATOM 3459 O O . HIS A 1 476 ? 48.509 15.338 24.383 1.00 24.75 476 HIS A O 1
ATOM 3465 N N . ALA A 1 477 ? 49.082 17.296 25.216 1.00 24.48 477 ALA A N 1
ATOM 3466 C CA . ALA A 1 477 ? 50.164 18.208 24.836 1.00 24.48 477 ALA A CA 1
ATOM 3467 C C . ALA A 1 477 ? 50.053 18.604 23.357 1.00 24.48 477 ALA A C 1
ATOM 3469 O O . ALA A 1 477 ? 50.130 17.792 22.443 1.00 24.48 477 ALA A O 1
ATOM 3470 N N . ALA A 1 478 ? 49.813 19.899 23.189 1.00 22.56 478 ALA A N 1
ATOM 3471 C CA . ALA A 1 478 ? 49.662 20.618 21.946 1.00 22.56 478 ALA A CA 1
ATOM 3472 C C . ALA A 1 478 ? 50.918 20.553 21.067 1.00 22.56 478 ALA A C 1
ATOM 3474 O O . ALA A 1 478 ? 52.037 20.654 21.567 1.00 22.56 478 ALA A O 1
ATOM 3475 N N . ALA A 1 479 ? 50.707 20.518 19.754 1.00 24.28 479 ALA A N 1
ATOM 3476 C CA . ALA A 1 479 ? 51.650 21.056 18.787 1.00 24.28 479 ALA A CA 1
ATOM 3477 C C . ALA A 1 479 ? 50.860 21.726 17.657 1.00 24.28 479 ALA A C 1
ATOM 3479 O O . ALA A 1 479 ? 50.157 21.082 16.882 1.00 24.28 479 ALA A O 1
ATOM 3480 N N . GLN A 1 480 ? 50.956 23.052 17.652 1.00 23.36 480 GLN A N 1
ATOM 3481 C CA . GLN A 1 480 ? 50.606 23.945 16.558 1.00 23.36 480 GLN A CA 1
ATOM 3482 C C . GLN A 1 480 ? 51.477 23.639 15.333 1.00 23.36 480 GLN A C 1
ATOM 3484 O O . GLN A 1 480 ? 52.680 23.432 15.481 1.00 23.36 480 GLN A O 1
ATOM 3489 N N . ALA A 1 481 ? 50.896 23.711 14.136 1.00 23.55 481 ALA A N 1
ATOM 3490 C CA . ALA A 1 481 ? 51.614 24.124 12.934 1.00 23.55 481 ALA A CA 1
ATOM 3491 C C . ALA A 1 481 ? 50.638 24.787 11.946 1.00 23.55 481 ALA A C 1
ATOM 3493 O O . ALA A 1 481 ? 49.507 24.338 11.772 1.00 23.55 481 ALA A O 1
ATOM 3494 N N . ASP A 1 482 ? 51.111 25.897 11.391 1.00 24.41 482 ASP A N 1
ATOM 3495 C CA . ASP A 1 482 ? 50.419 27.003 10.729 1.00 24.41 482 ASP A CA 1
ATOM 3496 C C . ASP A 1 482 ? 49.722 26.711 9.378 1.00 24.41 482 ASP A C 1
ATOM 3498 O O . ASP A 1 482 ? 50.008 25.710 8.717 1.00 24.41 482 ASP A O 1
ATOM 3502 N N . PRO A 1 483 ? 48.859 27.643 8.916 1.00 30.17 483 PRO A N 1
ATOM 3503 C CA . PRO A 1 483 ? 48.195 27.640 7.620 1.00 30.17 483 PRO A CA 1
ATOM 3504 C C . PRO A 1 483 ? 48.987 28.428 6.560 1.00 30.17 483 PRO A C 1
ATOM 3506 O O . PRO A 1 483 ? 49.375 29.561 6.817 1.00 30.17 483 PRO A O 1
ATOM 3509 N N . ALA A 1 484 ? 49.159 27.891 5.346 1.00 21.00 484 ALA A N 1
ATOM 3510 C CA . ALA A 1 484 ? 49.210 28.653 4.083 1.00 21.00 484 ALA A CA 1
ATOM 3511 C C . ALA A 1 484 ? 49.611 27.784 2.875 1.00 21.00 484 ALA A C 1
ATOM 3513 O O . ALA A 1 484 ? 50.427 26.878 2.981 1.00 21.00 484 ALA A O 1
ATOM 3514 N N . ALA A 1 485 ? 49.110 28.225 1.715 1.00 21.77 485 ALA A N 1
ATOM 3515 C CA . ALA A 1 485 ? 49.669 28.079 0.368 1.00 21.77 485 ALA A CA 1
ATOM 3516 C C . ALA A 1 485 ? 49.220 26.896 -0.525 1.00 21.77 485 ALA A C 1
ATOM 3518 O O . ALA A 1 485 ? 49.882 25.879 -0.662 1.00 21.77 485 ALA A O 1
ATOM 3519 N N . GLN A 1 486 ? 48.138 27.195 -1.257 1.00 21.64 486 GLN A N 1
ATOM 3520 C CA . GLN A 1 486 ? 48.101 27.323 -2.727 1.00 21.64 486 GLN A CA 1
ATOM 3521 C C . GLN A 1 486 ? 48.004 26.079 -3.643 1.00 21.64 486 GLN A C 1
ATOM 3523 O O . GLN A 1 486 ? 48.961 25.359 -3.883 1.00 21.64 486 GLN A O 1
ATOM 3528 N N . ALA A 1 487 ? 46.853 26.068 -4.335 1.00 21.55 487 ALA A N 1
ATOM 3529 C CA . ALA A 1 487 ? 46.694 26.063 -5.798 1.00 21.55 487 ALA A CA 1
ATOM 3530 C C . ALA A 1 487 ? 46.532 24.728 -6.559 1.00 21.55 487 ALA A C 1
ATOM 3532 O O . ALA A 1 487 ? 47.482 24.007 -6.821 1.00 21.55 487 ALA A O 1
ATOM 3533 N N . GLY A 1 488 ? 45.317 24.563 -7.108 1.00 21.16 488 GLY A N 1
ATOM 3534 C CA . GLY A 1 488 ? 45.128 24.415 -8.558 1.00 21.16 488 GLY A CA 1
ATOM 3535 C C . GLY A 1 488 ? 44.871 23.008 -9.107 1.00 21.16 488 GLY A C 1
ATOM 3536 O O . GLY A 1 488 ? 45.798 22.279 -9.417 1.00 21.16 488 GLY A O 1
ATOM 3537 N N . SER A 1 489 ? 43.622 22.683 -9.439 1.00 22.70 489 SER A N 1
ATOM 3538 C CA . SER A 1 489 ? 43.140 22.880 -10.817 1.00 22.70 489 SER A CA 1
ATOM 3539 C C . SER A 1 489 ? 41.669 22.481 -10.945 1.00 22.70 489 SER A C 1
ATOM 3541 O O . SER A 1 489 ? 41.237 21.393 -10.577 1.00 22.70 489 SER A O 1
ATOM 3543 N N . ALA A 1 490 ? 40.900 23.439 -11.445 1.00 22.00 490 ALA A N 1
ATOM 3544 C CA . ALA A 1 490 ? 39.531 23.285 -11.882 1.00 22.00 490 ALA A CA 1
ATOM 3545 C C . ALA A 1 490 ? 39.518 22.711 -13.304 1.00 22.00 490 ALA A C 1
ATOM 3547 O O . ALA A 1 490 ? 40.319 23.133 -14.138 1.00 22.00 490 ALA A O 1
ATOM 3548 N N . VAL A 1 491 ? 38.557 21.841 -13.608 1.00 24.33 491 VAL A N 1
ATOM 3549 C CA . VAL A 1 491 ? 38.115 21.619 -14.988 1.00 24.33 491 VAL A CA 1
ATOM 3550 C C . VAL A 1 491 ? 36.650 22.018 -15.057 1.00 24.33 491 VAL A C 1
ATOM 3552 O O . VAL A 1 491 ? 35.767 21.353 -14.521 1.00 24.33 491 VAL A O 1
ATOM 3555 N N . ALA A 1 492 ? 36.429 23.182 -15.659 1.00 22.45 492 ALA A N 1
ATOM 3556 C CA . ALA A 1 492 ? 35.123 23.728 -15.970 1.00 22.45 492 ALA A CA 1
ATOM 3557 C C . ALA A 1 492 ? 34.499 22.957 -17.142 1.00 22.45 492 ALA A C 1
ATOM 3559 O O . ALA A 1 492 ? 35.127 22.788 -18.186 1.00 22.45 492 ALA A O 1
ATOM 3560 N N . ALA A 1 493 ? 33.248 22.531 -16.979 1.00 22.84 493 ALA A N 1
ATOM 3561 C CA . ALA A 1 493 ? 32.402 22.087 -18.079 1.00 22.84 493 ALA A CA 1
ATOM 3562 C C . ALA A 1 493 ? 31.984 23.301 -18.938 1.00 22.84 493 ALA A C 1
ATOM 3564 O O . ALA A 1 493 ? 31.592 24.324 -18.364 1.00 22.84 493 ALA A O 1
ATOM 3565 N N . PRO A 1 494 ? 32.028 23.239 -20.283 1.00 26.38 494 PRO A N 1
ATOM 3566 C CA . PRO A 1 494 ? 31.521 24.320 -21.108 1.00 26.38 494 PRO A CA 1
ATOM 3567 C C . PRO A 1 494 ? 30.001 24.227 -21.290 1.00 26.38 494 PRO A C 1
ATOM 3569 O O . PRO A 1 494 ? 29.411 23.167 -21.488 1.00 26.38 494 PRO A O 1
ATOM 3572 N N . SER A 1 495 ? 29.397 25.407 -21.229 1.00 22.77 495 SER A N 1
ATOM 3573 C CA . SER A 1 495 ? 28.001 25.757 -21.473 1.00 22.77 495 SER A CA 1
ATOM 3574 C C . SER A 1 495 ? 27.496 25.352 -22.862 1.00 22.77 495 SER A C 1
ATOM 3576 O O . SER A 1 495 ? 28.122 25.687 -23.866 1.00 22.77 495 SER A O 1
ATOM 3578 N N . ALA A 1 496 ? 26.315 24.733 -22.920 1.00 23.84 496 ALA A N 1
ATOM 3579 C CA . ALA A 1 496 ? 25.612 24.416 -24.160 1.00 23.84 496 ALA A CA 1
ATOM 3580 C C . ALA A 1 496 ? 24.805 25.616 -24.698 1.00 23.84 496 ALA A C 1
ATOM 3582 O O . ALA A 1 496 ? 23.926 26.149 -24.016 1.00 23.84 496 ALA A O 1
ATOM 3583 N N . THR A 1 497 ? 25.054 25.982 -25.954 1.00 22.72 497 THR A N 1
ATOM 3584 C CA . THR A 1 497 ? 24.127 26.707 -26.839 1.00 22.72 497 THR A CA 1
ATOM 3585 C C . THR A 1 497 ? 23.794 25.831 -28.057 1.00 22.72 497 THR A C 1
ATOM 3587 O O . THR A 1 497 ? 24.579 24.949 -28.403 1.00 22.72 497 THR A O 1
ATOM 3590 N N . PRO A 1 498 ? 22.617 26.009 -28.690 1.00 33.50 498 PRO A N 1
ATOM 3591 C CA . PRO A 1 498 ? 22.054 25.021 -29.606 1.00 33.50 498 PRO A CA 1
ATOM 3592 C C . PRO A 1 498 ? 22.434 25.306 -31.069 1.00 33.50 498 PRO A C 1
ATOM 3594 O O . PRO A 1 498 ? 22.280 26.430 -31.540 1.00 33.50 498 PRO A O 1
ATOM 3597 N N . ALA A 1 499 ? 22.867 24.288 -31.814 1.00 23.73 499 ALA A N 1
ATOM 3598 C CA . ALA A 1 499 ? 22.994 24.321 -33.278 1.00 23.73 499 ALA A CA 1
ATOM 3599 C C . ALA A 1 499 ? 22.847 22.877 -33.798 1.00 23.73 499 ALA A C 1
ATOM 3601 O O . ALA A 1 499 ? 23.499 21.976 -33.290 1.00 23.73 499 ALA A O 1
ATOM 3602 N N . SER A 1 500 ? 21.805 22.576 -34.578 1.00 21.66 500 SER A N 1
ATOM 3603 C CA . SER A 1 500 ? 21.743 22.680 -36.048 1.00 21.66 500 SER A CA 1
ATOM 3604 C C . SER A 1 500 ? 22.410 21.494 -36.752 1.00 21.66 500 SER A C 1
ATOM 3606 O O . SER A 1 500 ? 23.545 21.141 -36.468 1.00 21.66 500 SER A O 1
ATOM 3608 N N . ALA A 1 501 ? 21.658 20.908 -37.683 1.00 35.81 501 ALA A N 1
ATOM 3609 C CA . ALA A 1 501 ? 21.974 19.717 -38.458 1.00 35.81 501 ALA A CA 1
ATOM 3610 C C . ALA A 1 501 ? 23.333 19.775 -39.181 1.00 35.81 501 ALA A C 1
ATOM 3612 O O . ALA A 1 501 ? 23.616 20.745 -39.884 1.00 35.81 501 ALA A O 1
ATOM 3613 N N . ALA A 1 502 ? 24.110 18.693 -39.061 1.00 23.61 502 ALA A N 1
ATOM 3614 C CA . ALA A 1 502 ? 25.217 18.335 -39.944 1.00 23.61 502 ALA A CA 1
ATOM 3615 C C . ALA A 1 502 ? 25.416 16.800 -39.949 1.00 23.61 502 ALA A C 1
ATOM 3617 O O . ALA A 1 502 ? 25.166 16.131 -38.949 1.00 23.61 502 ALA A O 1
ATOM 3618 N N . GLU A 1 503 ? 25.802 16.281 -41.113 1.00 25.47 503 GLU A N 1
ATOM 3619 C CA . GLU A 1 503 ? 26.014 14.880 -41.521 1.00 25.47 503 GLU A CA 1
ATOM 3620 C C . GLU A 1 503 ? 27.047 14.081 -40.687 1.00 25.47 503 GLU A C 1
ATOM 3622 O O . GLU A 1 503 ? 27.820 14.675 -39.933 1.00 25.47 503 GLU A O 1
ATOM 3627 N N . PRO A 1 504 ? 27.090 12.731 -40.802 1.00 29.33 504 PRO A N 1
ATOM 3628 C CA . PRO A 1 504 ? 27.838 11.880 -39.882 1.00 29.33 504 PRO A CA 1
ATOM 3629 C C . PRO A 1 504 ? 29.338 11.898 -40.203 1.00 29.33 504 PRO A C 1
ATOM 3631 O O . PRO A 1 504 ? 29.813 11.204 -41.101 1.00 29.33 504 PRO A O 1
ATOM 3634 N N . THR A 1 505 ? 30.107 12.679 -39.448 1.00 25.19 505 THR A N 1
ATOM 3635 C CA . THR A 1 505 ? 31.572 12.593 -39.438 1.00 25.19 505 THR A CA 1
ATOM 3636 C C . THR A 1 505 ? 32.041 11.560 -38.419 1.00 25.19 505 THR A C 1
ATOM 3638 O O . THR A 1 505 ? 31.609 11.575 -37.270 1.00 25.19 505 THR A O 1
ATOM 3641 N N . ALA A 1 506 ? 32.924 10.678 -38.887 1.00 27.50 506 ALA A N 1
ATOM 3642 C CA . ALA A 1 506 ? 33.544 9.555 -38.193 1.00 27.50 506 ALA A CA 1
ATOM 3643 C C . ALA A 1 506 ? 33.917 9.816 -36.720 1.00 27.50 506 ALA A C 1
ATOM 3645 O O . ALA A 1 506 ? 34.494 10.851 -36.383 1.00 27.50 506 ALA A O 1
ATOM 3646 N N . GLU A 1 507 ? 33.626 8.824 -35.871 1.00 28.16 507 GLU A N 1
ATOM 3647 C CA . GLU A 1 507 ? 34.044 8.761 -34.468 1.00 28.16 507 GLU A CA 1
ATOM 3648 C C . GLU A 1 507 ? 35.559 8.996 -34.318 1.00 28.16 507 GLU A C 1
ATOM 3650 O O . GLU A 1 507 ? 36.351 8.397 -35.055 1.00 28.16 507 GLU A O 1
ATOM 3655 N N . PRO A 1 508 ? 36.006 9.814 -33.347 1.00 28.41 508 PRO A N 1
ATOM 3656 C CA . PRO A 1 508 ? 37.417 9.893 -33.019 1.00 28.41 508 PRO A CA 1
ATOM 3657 C C . PRO A 1 508 ? 37.842 8.597 -32.319 1.00 28.41 508 PRO A C 1
ATOM 3659 O O . PRO A 1 508 ? 37.232 8.157 -31.344 1.00 28.41 508 PRO A O 1
ATOM 3662 N N . ALA A 1 509 ? 38.901 7.981 -32.841 1.00 29.52 509 ALA A N 1
ATOM 3663 C CA . ALA A 1 509 ? 39.477 6.744 -32.336 1.00 29.52 509 ALA A CA 1
ATOM 3664 C C . ALA A 1 509 ? 39.831 6.848 -30.840 1.00 29.52 509 ALA A C 1
ATOM 3666 O O . ALA A 1 509 ? 40.666 7.658 -30.439 1.00 29.52 509 ALA A O 1
ATOM 3667 N N . ALA A 1 510 ? 39.204 5.993 -30.031 1.00 29.61 510 ALA A N 1
ATOM 3668 C CA . ALA A 1 510 ? 39.542 5.791 -28.629 1.00 29.61 510 ALA A CA 1
ATOM 3669 C C . ALA A 1 510 ? 40.994 5.300 -28.470 1.00 29.61 510 ALA A C 1
ATOM 3671 O O . ALA A 1 510 ? 41.462 4.457 -29.239 1.00 29.61 510 ALA A O 1
ATOM 3672 N N . GLU A 1 511 ? 41.687 5.803 -27.445 1.00 28.97 511 GLU A N 1
ATOM 3673 C CA . GLU A 1 511 ? 43.055 5.412 -27.096 1.00 28.97 511 GLU A CA 1
ATOM 3674 C C . GLU A 1 511 ? 43.217 3.878 -26.973 1.00 28.97 511 GLU A C 1
ATOM 3676 O O . GLU A 1 511 ? 42.444 3.212 -26.270 1.00 28.97 511 GLU A O 1
ATOM 3681 N N . PRO A 1 512 ? 44.239 3.278 -27.611 1.00 32.31 512 PRO A N 1
ATOM 3682 C CA . PRO A 1 512 ? 44.475 1.843 -27.558 1.00 32.31 512 PRO A CA 1
ATOM 3683 C C . PRO A 1 512 ? 45.228 1.491 -26.266 1.00 32.31 512 PRO A C 1
ATOM 3685 O O . PRO A 1 512 ? 46.455 1.456 -26.253 1.00 32.31 512 PRO A O 1
ATOM 3688 N N . GLY A 1 513 ? 44.519 1.242 -25.157 1.00 31.03 513 GLY A N 1
ATOM 3689 C CA . GLY A 1 513 ? 45.226 0.902 -23.908 1.00 31.03 513 GLY A CA 1
ATOM 3690 C C . GLY A 1 513 ? 44.448 0.380 -22.699 1.00 31.03 513 GLY A C 1
ATOM 3691 O O . GLY A 1 513 ? 45.078 -0.140 -21.783 1.00 31.03 513 GLY A O 1
ATOM 3692 N N . ARG A 1 514 ? 43.109 0.446 -22.648 1.00 36.16 514 ARG A N 1
ATOM 3693 C CA . ARG A 1 514 ? 42.346 -0.071 -21.489 1.00 36.16 514 ARG A CA 1
ATOM 3694 C C . ARG A 1 514 ? 41.078 -0.816 -21.901 1.00 36.16 514 ARG A C 1
ATOM 3696 O O . ARG A 1 514 ? 39.981 -0.502 -21.461 1.00 36.16 514 ARG A O 1
ATOM 3703 N N . ARG A 1 515 ? 41.232 -1.825 -22.759 1.00 37.75 515 ARG A N 1
ATOM 3704 C CA . ARG A 1 515 ? 40.227 -2.887 -22.915 1.00 37.75 515 ARG A CA 1
ATOM 3705 C C . ARG A 1 515 ? 40.554 -3.952 -21.874 1.00 37.75 515 ARG A C 1
ATOM 3707 O O . ARG A 1 515 ? 41.568 -4.632 -22.003 1.00 37.75 515 ARG A O 1
ATOM 3714 N N . SER A 1 516 ? 39.756 -4.042 -20.812 1.00 42.12 516 SER A N 1
ATOM 3715 C CA . SER A 1 516 ? 39.826 -5.172 -19.887 1.00 42.12 516 SER A CA 1
ATOM 3716 C C . SER A 1 516 ? 39.719 -6.462 -20.705 1.00 42.12 516 SER A C 1
ATOM 3718 O O . SER A 1 516 ? 38.830 -6.608 -21.542 1.00 42.12 516 SER A O 1
ATOM 3720 N N . HIS A 1 517 ? 40.664 -7.381 -20.516 1.00 44.44 517 HIS A N 1
ATOM 3721 C CA . HIS A 1 517 ? 40.575 -8.732 -21.055 1.00 44.44 517 HIS A CA 1
ATOM 3722 C C . HIS A 1 517 ? 39.407 -9.452 -20.367 1.00 44.44 517 HIS A C 1
ATOM 3724 O O . HIS A 1 517 ? 39.615 -10.164 -19.389 1.00 44.44 517 HIS A O 1
ATOM 3730 N N . THR A 1 518 ? 38.177 -9.236 -20.829 1.00 59.47 518 THR A N 1
ATOM 3731 C CA . THR A 1 518 ? 37.014 -9.990 -20.361 1.00 59.47 518 THR A CA 1
ATOM 3732 C C . THR A 1 518 ? 36.990 -11.331 -21.077 1.00 59.47 518 THR A C 1
ATOM 3734 O O . THR A 1 518 ? 37.051 -11.415 -22.309 1.00 59.47 518 THR A O 1
ATOM 3737 N N . ARG A 1 519 ? 36.976 -12.413 -20.300 1.00 71.88 519 ARG A N 1
ATOM 3738 C CA . ARG A 1 519 ? 36.912 -13.772 -20.830 1.00 71.88 519 ARG A CA 1
ATOM 3739 C C . ARG A 1 519 ? 35.530 -13.984 -21.440 1.00 71.88 519 ARG A C 1
ATOM 3741 O O . ARG A 1 519 ? 34.516 -13.739 -20.793 1.00 71.88 519 ARG A O 1
ATOM 3748 N N . VAL A 1 520 ? 35.493 -14.459 -22.682 1.00 74.75 520 VAL A N 1
ATOM 3749 C CA . VAL A 1 520 ? 34.255 -14.928 -23.315 1.00 74.75 520 VAL A CA 1
ATOM 3750 C C . VAL A 1 520 ? 34.047 -16.380 -22.906 1.00 74.75 520 VAL A C 1
ATOM 3752 O O . VAL A 1 520 ? 34.924 -17.215 -23.129 1.00 74.75 520 VAL A O 1
ATOM 3755 N N . TRP A 1 521 ? 32.909 -16.672 -22.283 1.00 73.06 521 TRP A N 1
ATOM 3756 C CA . TRP A 1 521 ? 32.601 -18.011 -21.774 1.00 73.06 521 TRP A CA 1
ATOM 3757 C C . TRP A 1 521 ? 31.868 -18.858 -22.809 1.00 73.06 521 TRP A C 1
ATOM 3759 O O . TRP A 1 521 ? 32.223 -20.014 -23.026 1.00 73.06 521 TRP A O 1
ATOM 3769 N N . PHE A 1 522 ? 30.851 -18.285 -23.450 1.00 76.75 522 PHE A N 1
ATOM 3770 C CA . PHE A 1 522 ? 30.074 -18.918 -24.514 1.00 76.75 522 PHE A CA 1
ATOM 3771 C C . PHE A 1 522 ? 29.315 -17.853 -25.318 1.00 76.75 522 PHE A C 1
ATOM 3773 O O . PHE A 1 522 ? 29.146 -16.719 -24.872 1.00 76.75 522 PHE A O 1
ATOM 3780 N N . THR A 1 523 ? 28.870 -18.209 -26.521 1.00 72.12 523 THR A N 1
ATOM 3781 C CA . THR A 1 523 ? 28.141 -17.313 -27.428 1.00 72.12 523 THR A CA 1
ATOM 3782 C C . THR A 1 523 ? 26.688 -17.754 -27.563 1.00 72.12 523 THR A C 1
ATOM 3784 O O . THR A 1 523 ? 26.417 -18.938 -27.773 1.00 72.12 523 THR A O 1
ATOM 3787 N N . VAL A 1 524 ? 25.753 -16.810 -27.451 1.00 66.12 524 VAL A N 1
ATOM 3788 C CA . VAL A 1 524 ? 24.309 -17.031 -27.616 1.00 66.12 524 VAL A CA 1
ATOM 3789 C C . VAL A 1 524 ? 23.839 -16.195 -28.803 1.00 66.12 524 VAL A C 1
ATOM 3791 O O . VAL A 1 524 ? 23.672 -14.984 -28.690 1.00 66.12 524 VAL A O 1
ATOM 3794 N N . GLY A 1 525 ? 23.659 -16.835 -29.962 1.00 71.25 525 GLY A N 1
ATOM 3795 C CA . GLY A 1 525 ? 23.468 -16.110 -31.223 1.00 71.25 525 GLY A CA 1
ATOM 3796 C C . GLY A 1 525 ? 24.694 -15.245 -31.532 1.00 71.25 525 GLY A C 1
ATOM 3797 O O . GLY A 1 525 ? 25.817 -15.744 -31.477 1.00 71.25 525 GLY A O 1
ATOM 3798 N N . ASP A 1 526 ? 24.472 -13.954 -31.785 1.00 69.75 526 ASP A N 1
ATOM 3799 C CA . ASP A 1 526 ? 25.538 -12.969 -32.019 1.00 69.75 526 ASP A CA 1
ATOM 3800 C C . ASP A 1 526 ? 26.101 -12.358 -30.716 1.00 69.75 526 ASP A C 1
ATOM 3802 O O . ASP A 1 526 ? 27.100 -11.637 -30.743 1.00 69.75 526 ASP A O 1
ATOM 3806 N N . TYR A 1 527 ? 25.498 -12.658 -29.557 1.00 70.81 527 TYR A N 1
ATOM 3807 C CA . TYR A 1 527 ? 25.918 -12.123 -28.260 1.00 70.81 527 TYR A CA 1
ATOM 3808 C C . TYR A 1 527 ? 27.023 -12.972 -27.618 1.00 70.81 527 TYR A C 1
ATOM 3810 O O . TYR A 1 527 ? 26.908 -14.196 -27.502 1.00 70.81 527 TYR A O 1
ATOM 3818 N N . GLN A 1 528 ? 28.093 -12.325 -27.152 1.00 75.06 528 GLN A N 1
ATOM 3819 C CA . GLN A 1 528 ? 29.199 -12.981 -26.451 1.00 75.06 528 GLN A CA 1
ATOM 3820 C C . GLN A 1 528 ? 29.058 -12.787 -24.943 1.00 75.06 528 GLN A C 1
ATOM 3822 O O . GLN A 1 528 ? 29.248 -11.675 -24.462 1.00 75.06 528 GLN A O 1
ATOM 3827 N N . VAL A 1 529 ? 28.797 -13.869 -24.204 1.00 75.06 529 VAL A N 1
ATOM 3828 C CA . VAL A 1 529 ? 28.678 -13.815 -22.741 1.00 75.06 529 VAL A CA 1
ATOM 3829 C C . VAL A 1 529 ? 30.059 -13.646 -22.114 1.00 75.06 529 VAL A C 1
ATOM 3831 O O . VAL A 1 529 ? 30.944 -14.497 -22.278 1.00 75.06 529 VAL A O 1
ATOM 3834 N N . ARG A 1 530 ? 30.236 -12.535 -21.400 1.00 80.69 530 ARG A N 1
ATOM 3835 C CA . ARG A 1 530 ? 31.493 -12.097 -20.775 1.00 80.69 530 ARG A CA 1
ATOM 3836 C C . ARG A 1 530 ? 31.481 -12.272 -19.257 1.00 80.69 530 ARG A C 1
ATOM 3838 O O . ARG A 1 530 ? 30.471 -12.618 -18.656 1.00 80.69 530 ARG A O 1
ATOM 3845 N N . ASP A 1 531 ? 32.616 -12.008 -18.615 1.00 77.50 531 ASP A N 1
ATOM 3846 C CA . ASP A 1 531 ? 32.704 -11.976 -17.146 1.00 77.50 531 ASP A CA 1
ATOM 3847 C C . ASP A 1 531 ? 31.677 -11.004 -16.524 1.00 77.50 531 ASP A C 1
ATOM 3849 O O . ASP A 1 531 ? 31.028 -11.338 -15.535 1.00 77.50 531 ASP A O 1
ATOM 3853 N N . ASP A 1 532 ? 31.467 -9.840 -17.143 1.00 79.62 532 ASP A N 1
ATOM 3854 C CA . ASP A 1 532 ? 30.519 -8.809 -16.687 1.00 79.62 532 ASP A CA 1
ATOM 3855 C C . ASP A 1 532 ? 29.058 -9.303 -16.692 1.00 79.62 532 ASP A C 1
ATOM 3857 O O . ASP A 1 532 ? 28.260 -8.996 -15.801 1.00 79.62 532 ASP A O 1
ATOM 3861 N N . ASP A 1 533 ? 28.721 -10.154 -17.657 1.00 82.25 533 ASP A N 1
ATOM 3862 C CA . ASP A 1 533 ? 27.405 -10.776 -17.787 1.00 82.25 533 ASP A CA 1
ATOM 3863 C C . ASP A 1 533 ? 27.127 -11.767 -16.658 1.00 82.25 533 ASP A C 1
ATOM 3865 O O . ASP A 1 533 ? 26.035 -11.797 -16.083 1.00 82.25 533 ASP A O 1
ATOM 3869 N N . LEU A 1 534 ? 28.146 -12.545 -16.285 1.00 85.38 534 LEU A N 1
ATOM 3870 C CA . LEU A 1 534 ? 28.061 -13.485 -15.170 1.00 85.38 534 LEU A CA 1
ATOM 3871 C C . LEU A 1 534 ? 27.891 -12.754 -13.837 1.00 85.38 534 LEU A C 1
ATOM 3873 O O . LEU A 1 534 ? 27.103 -13.194 -12.996 1.00 85.38 534 LEU A O 1
ATOM 3877 N N . TRP A 1 535 ? 28.576 -11.623 -13.653 1.00 87.81 535 TRP A N 1
ATOM 3878 C CA . TRP A 1 535 ? 28.412 -10.775 -12.472 1.00 87.81 535 TRP A CA 1
ATOM 3879 C C . TRP A 1 535 ? 27.001 -10.190 -12.369 1.00 87.81 535 TRP A C 1
ATOM 3881 O O . TRP A 1 535 ? 26.398 -10.229 -11.290 1.00 87.81 535 TRP A O 1
ATOM 3891 N N . THR A 1 536 ? 26.441 -9.722 -13.485 1.00 88.44 536 THR A N 1
ATOM 3892 C CA . THR A 1 536 ? 25.060 -9.218 -13.551 1.00 88.44 536 THR A CA 1
ATOM 3893 C C . THR A 1 536 ? 24.052 -10.322 -13.216 1.00 88.44 536 THR A C 1
ATOM 3895 O O . THR A 1 536 ? 23.202 -10.147 -12.337 1.00 88.44 536 THR A O 1
ATOM 3898 N N . ALA A 1 537 ? 24.183 -11.496 -13.843 1.00 89.94 537 ALA A N 1
ATOM 3899 C CA . ALA A 1 537 ? 23.306 -12.642 -13.599 1.00 89.94 537 ALA A CA 1
ATOM 3900 C C . ALA A 1 537 ? 23.392 -13.150 -12.147 1.00 89.94 537 ALA A C 1
ATOM 3902 O O . ALA A 1 537 ? 22.367 -13.448 -11.526 1.00 89.94 537 ALA A O 1
ATOM 3903 N N . ALA A 1 538 ? 24.599 -13.204 -11.572 1.00 91.69 538 ALA A N 1
ATOM 3904 C CA . ALA A 1 538 ? 24.808 -13.583 -10.176 1.00 91.69 538 ALA A CA 1
ATOM 3905 C C . ALA A 1 538 ? 24.171 -12.574 -9.210 1.00 91.69 538 ALA A C 1
ATOM 3907 O O . ALA A 1 538 ? 23.482 -12.973 -8.269 1.00 91.69 538 ALA A O 1
ATOM 3908 N N . THR A 1 539 ? 24.339 -11.274 -9.468 1.00 92.12 539 THR A N 1
ATOM 3909 C CA . THR A 1 539 ? 23.719 -10.199 -8.676 1.00 92.12 539 THR A CA 1
ATOM 3910 C C . THR A 1 539 ? 22.196 -10.309 -8.703 1.00 92.12 539 THR A C 1
ATOM 3912 O O . THR A 1 539 ? 21.554 -10.269 -7.650 1.00 92.12 539 THR A O 1
ATOM 3915 N N . ALA A 1 540 ? 21.617 -10.549 -9.883 1.00 92.62 540 ALA A N 1
ATOM 3916 C CA . ALA A 1 540 ? 20.177 -10.729 -10.051 1.00 92.62 540 ALA A CA 1
ATOM 3917 C C . ALA A 1 540 ? 19.654 -11.960 -9.296 1.00 92.62 540 ALA A C 1
ATOM 3919 O O . ALA A 1 540 ? 18.614 -11.888 -8.632 1.00 92.62 540 ALA A O 1
ATOM 3920 N N . ALA A 1 541 ? 20.379 -13.081 -9.358 1.00 95.19 541 ALA A N 1
ATOM 3921 C CA . ALA A 1 541 ? 20.013 -14.313 -8.667 1.00 95.19 541 ALA A CA 1
ATOM 3922 C C . ALA A 1 541 ? 20.079 -14.158 -7.142 1.00 95.19 541 ALA A C 1
ATOM 3924 O O . ALA A 1 541 ? 19.113 -14.491 -6.455 1.00 95.19 541 ALA A O 1
ATOM 3925 N N . VAL A 1 542 ? 21.172 -13.603 -6.606 1.00 95.75 542 VAL A N 1
ATOM 3926 C CA . VAL A 1 542 ? 21.333 -13.373 -5.159 1.00 95.75 542 VAL A CA 1
ATOM 3927 C C . VAL A 1 542 ? 20.263 -12.411 -4.640 1.00 95.75 542 VAL A C 1
ATOM 3929 O O . VAL A 1 542 ? 19.634 -12.703 -3.622 1.00 95.75 542 VAL A O 1
ATOM 3932 N N . CYS A 1 543 ? 19.995 -11.317 -5.361 1.00 94.62 543 CYS A N 1
ATOM 3933 C CA . CYS A 1 543 ? 18.926 -10.376 -5.024 1.00 94.62 543 CYS A CA 1
ATOM 3934 C C . CYS A 1 543 ? 17.547 -11.052 -5.002 1.00 94.62 543 CYS A C 1
ATOM 3936 O O . CYS A 1 543 ? 16.824 -10.966 -4.004 1.00 94.62 543 CYS A O 1
ATOM 3938 N N . SER A 1 544 ? 17.206 -11.787 -6.066 1.00 95.56 544 SER A N 1
ATOM 3939 C CA . SER A 1 544 ? 15.902 -12.447 -6.194 1.00 95.56 544 SER A CA 1
ATOM 3940 C C . SER A 1 544 ? 15.689 -13.491 -5.097 1.00 95.56 544 SER A C 1
ATOM 3942 O O . SER A 1 544 ? 14.608 -13.565 -4.513 1.00 95.56 544 SER A O 1
ATOM 3944 N N . VAL A 1 545 ? 16.721 -14.277 -4.767 1.00 97.50 545 VAL A N 1
ATOM 3945 C CA . VAL A 1 545 ? 16.655 -15.270 -3.683 1.00 97.50 545 VAL A CA 1
ATOM 3946 C C . VAL A 1 545 ? 16.523 -14.587 -2.320 1.00 97.50 545 VAL A C 1
ATOM 3948 O O . VAL A 1 545 ? 15.679 -14.997 -1.520 1.00 97.50 545 VAL A O 1
ATOM 3951 N N . ALA A 1 546 ? 17.294 -13.525 -2.056 1.00 96.75 546 ALA A N 1
ATOM 3952 C CA . ALA A 1 546 ? 17.207 -12.773 -0.802 1.00 96.75 546 ALA A CA 1
ATOM 3953 C C . ALA A 1 546 ? 15.794 -12.216 -0.570 1.00 96.75 546 ALA A C 1
ATOM 3955 O O . ALA A 1 546 ? 15.261 -12.342 0.538 1.00 96.75 546 ALA A O 1
ATOM 3956 N N . CYS A 1 547 ? 15.173 -11.672 -1.623 1.00 95.25 547 CYS A N 1
ATOM 3957 C CA . CYS A 1 547 ? 13.798 -11.177 -1.602 1.00 95.25 547 CYS A CA 1
ATOM 3958 C C . CYS A 1 547 ? 12.774 -12.310 -1.440 1.00 95.25 547 CYS A C 1
ATOM 3960 O O . CYS A 1 547 ? 11.904 -12.232 -0.571 1.00 95.25 547 CYS A O 1
ATOM 3962 N N . GLY A 1 548 ? 12.889 -13.382 -2.230 1.00 95.81 548 GLY A N 1
ATOM 3963 C CA . GLY A 1 548 ? 11.924 -14.485 -2.251 1.00 95.81 548 GLY A CA 1
ATOM 3964 C C . GLY A 1 548 ? 11.837 -15.262 -0.932 1.00 95.81 548 GLY A C 1
ATOM 3965 O O . GLY A 1 548 ? 10.747 -15.692 -0.538 1.00 95.81 548 GLY A O 1
ATOM 3966 N N . LEU A 1 549 ? 12.955 -15.401 -0.207 1.00 96.75 549 LEU A N 1
ATOM 3967 C CA . LEU A 1 549 ? 12.991 -16.070 1.100 1.00 96.75 549 LEU A CA 1
ATOM 3968 C C . LEU A 1 549 ? 12.163 -15.325 2.154 1.00 96.75 549 LEU A C 1
ATOM 3970 O O . LEU A 1 549 ? 11.296 -15.918 2.797 1.00 96.75 549 LEU A O 1
ATOM 3974 N N . ILE A 1 550 ? 12.385 -14.019 2.308 1.00 95.62 550 ILE A N 1
ATOM 3975 C CA . ILE A 1 550 ? 11.590 -13.189 3.227 1.00 95.62 550 ILE A CA 1
ATOM 3976 C C . ILE A 1 550 ? 10.150 -13.052 2.730 1.00 95.62 550 ILE A C 1
ATOM 3978 O O . ILE A 1 550 ? 9.201 -13.096 3.520 1.00 95.62 550 ILE A O 1
ATOM 3982 N N . GLY A 1 551 ? 9.993 -12.945 1.413 1.00 94.44 551 GLY A N 1
ATOM 3983 C CA . GLY A 1 551 ? 8.726 -12.914 0.702 1.00 94.44 551 GLY A CA 1
ATOM 3984 C C . GLY A 1 551 ? 7.734 -13.985 1.132 1.00 94.44 551 GLY A C 1
ATOM 3985 O O . GLY A 1 551 ? 6.547 -13.705 1.311 1.00 94.44 551 GLY A O 1
ATOM 3986 N N . CYS A 1 552 ? 8.224 -15.197 1.403 1.00 95.44 552 CYS A N 1
ATOM 3987 C CA . CYS A 1 552 ? 7.405 -16.302 1.897 1.00 95.44 552 CYS A CA 1
ATOM 3988 C C . CYS A 1 552 ? 6.634 -15.942 3.175 1.00 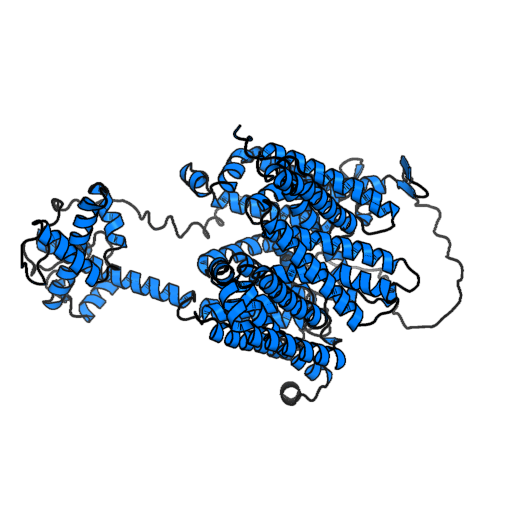95.44 552 CYS A C 1
ATOM 3990 O O . CYS A 1 552 ? 5.433 -16.206 3.276 1.00 95.44 552 CYS A O 1
ATOM 3992 N N . PHE A 1 553 ? 7.302 -15.303 4.137 1.00 95.12 553 PHE A N 1
ATOM 3993 C CA . PHE A 1 553 ? 6.683 -14.901 5.399 1.00 95.12 553 PHE A CA 1
ATOM 3994 C C . PHE A 1 553 ? 5.698 -13.747 5.201 1.00 95.12 553 PHE A C 1
ATOM 3996 O O . PHE A 1 553 ? 4.635 -13.739 5.821 1.00 95.12 553 PHE A O 1
ATOM 4003 N N . LEU A 1 554 ? 6.000 -12.802 4.305 1.00 92.56 554 LEU A N 1
ATOM 4004 C CA . LEU A 1 554 ? 5.095 -11.692 3.994 1.00 92.56 554 LEU A CA 1
ATOM 4005 C C . LEU A 1 554 ? 3.802 -12.168 3.320 1.00 92.56 554 LEU A C 1
ATOM 4007 O O . LEU A 1 554 ? 2.714 -11.753 3.726 1.00 92.56 554 LEU A O 1
ATOM 4011 N N . VAL A 1 555 ? 3.903 -13.101 2.368 1.00 93.44 555 VAL A N 1
ATOM 4012 C CA . VAL A 1 555 ? 2.743 -13.727 1.709 1.00 93.44 555 VAL A CA 1
ATOM 4013 C C . VAL A 1 555 ? 1.878 -14.484 2.722 1.00 93.44 555 VAL A C 1
ATOM 4015 O O . VAL A 1 555 ? 0.654 -14.318 2.756 1.00 93.44 555 VAL A O 1
ATOM 4018 N N . LEU A 1 556 ? 2.488 -15.281 3.606 1.00 92.06 556 LEU A N 1
ATOM 4019 C CA . LEU A 1 556 ? 1.739 -16.018 4.630 1.00 92.06 556 LEU A CA 1
ATOM 4020 C C . LEU A 1 556 ? 1.033 -15.080 5.614 1.00 92.06 556 LEU A C 1
ATOM 4022 O O . LEU A 1 556 ? -0.116 -15.339 5.988 1.00 92.06 556 LEU A O 1
ATOM 4026 N N . ARG A 1 557 ? 1.662 -13.957 5.969 1.00 89.62 557 ARG A N 1
ATOM 4027 C CA . ARG A 1 557 ? 1.142 -13.002 6.956 1.00 89.62 557 ARG A CA 1
ATOM 4028 C C . ARG A 1 557 ? 0.157 -11.962 6.423 1.00 89.62 557 ARG A C 1
ATOM 4030 O O . ARG A 1 557 ? -0.360 -11.214 7.242 1.00 89.62 557 ARG A O 1
ATOM 4037 N N . ARG A 1 558 ? -0.168 -11.943 5.122 1.00 88.25 558 ARG A N 1
ATOM 4038 C CA . ARG A 1 558 ? -0.990 -10.879 4.487 1.00 88.25 558 ARG A CA 1
ATOM 4039 C C . ARG A 1 558 ? -0.320 -9.500 4.510 1.00 88.25 558 ARG A C 1
ATOM 4041 O O . ARG A 1 558 ? -0.990 -8.487 4.666 1.00 88.25 558 ARG A O 1
ATOM 4048 N N . MET A 1 559 ? 1.006 -9.475 4.414 1.00 86.19 559 MET A N 1
ATOM 4049 C CA . MET A 1 559 ? 1.810 -8.252 4.495 1.00 86.19 559 MET A CA 1
ATOM 4050 C C . MET A 1 559 ? 2.662 -8.035 3.239 1.00 86.19 559 MET A C 1
ATOM 4052 O O . MET A 1 559 ? 3.683 -7.354 3.281 1.00 86.19 559 MET A O 1
ATOM 4056 N N . SER A 1 560 ? 2.277 -8.637 2.114 1.00 86.12 560 SER A N 1
ATOM 4057 C CA . SER A 1 560 ? 3.070 -8.582 0.875 1.00 86.12 560 SER A CA 1
ATOM 4058 C C . SER A 1 560 ? 3.186 -7.173 0.277 1.00 86.12 560 SER A C 1
ATOM 4060 O O . SER A 1 560 ? 4.197 -6.868 -0.348 1.00 86.12 560 SER A O 1
ATOM 4062 N N . LEU A 1 561 ? 2.220 -6.286 0.549 1.00 85.06 561 LEU A N 1
ATOM 4063 C CA . LEU A 1 561 ? 2.234 -4.877 0.124 1.00 85.06 561 LEU A CA 1
ATOM 4064 C C . LEU A 1 561 ? 3.127 -3.973 0.990 1.00 85.06 561 LEU A C 1
ATOM 4066 O O . LEU A 1 561 ? 3.292 -2.794 0.695 1.00 85.06 561 LEU A O 1
ATOM 4070 N N . LEU A 1 562 ? 3.739 -4.504 2.052 1.00 81.19 562 LEU A N 1
ATOM 4071 C CA . LEU A 1 562 ? 4.647 -3.715 2.879 1.00 81.19 562 LEU A CA 1
ATOM 4072 C C . LEU A 1 562 ? 5.958 -3.382 2.149 1.00 81.19 562 LEU A C 1
ATOM 4074 O O . LEU A 1 562 ? 6.500 -2.298 2.347 1.00 81.19 562 LEU A O 1
ATOM 4078 N N . GLY A 1 563 ? 6.463 -4.295 1.310 1.00 79.06 563 GLY A N 1
ATOM 4079 C CA . GLY A 1 563 ? 7.688 -4.065 0.532 1.00 79.06 563 GLY A CA 1
ATOM 4080 C C . GLY A 1 563 ? 7.555 -2.865 -0.409 1.00 79.06 563 GLY A C 1
ATOM 4081 O O . GLY A 1 563 ? 8.479 -2.065 -0.526 1.00 79.06 563 GLY A O 1
ATOM 4082 N N . ASP A 1 564 ? 6.372 -2.690 -0.992 1.00 85.62 564 ASP A N 1
ATOM 4083 C CA . ASP A 1 564 ? 6.019 -1.535 -1.819 1.00 85.62 564 ASP A CA 1
ATOM 4084 C C . ASP A 1 564 ? 6.013 -0.223 -1.016 1.00 85.62 564 ASP A C 1
ATOM 4086 O O . ASP A 1 564 ? 6.750 0.721 -1.312 1.00 85.62 564 ASP A O 1
ATOM 4090 N N . ALA A 1 565 ? 5.278 -0.211 0.101 1.00 84.12 565 ALA A N 1
ATOM 4091 C CA . ALA A 1 565 ? 5.201 0.943 0.992 1.00 84.12 565 ALA A CA 1
ATOM 4092 C C . ALA A 1 565 ? 6.583 1.392 1.504 1.00 84.12 565 ALA A C 1
ATOM 4094 O O . ALA A 1 565 ? 6.863 2.590 1.571 1.00 84.12 565 ALA A O 1
ATOM 4095 N N . ILE A 1 566 ? 7.459 0.441 1.851 1.00 83.25 566 ILE A N 1
ATOM 4096 C CA . ILE A 1 566 ? 8.837 0.732 2.268 1.00 83.25 566 ILE A CA 1
ATOM 4097 C C . ILE A 1 566 ? 9.624 1.349 1.108 1.00 83.25 566 ILE A C 1
ATOM 4099 O O . ILE A 1 566 ? 10.294 2.361 1.304 1.00 83.25 566 ILE A O 1
ATOM 4103 N N . SER A 1 567 ? 9.507 0.787 -0.095 1.00 79.62 567 SER A N 1
ATOM 4104 C CA . SER A 1 567 ? 10.257 1.228 -1.276 1.00 79.62 567 SER A CA 1
ATOM 4105 C C . SER A 1 567 ? 9.976 2.690 -1.643 1.00 79.62 567 SER A C 1
ATOM 4107 O O . SER A 1 567 ? 10.900 3.441 -1.958 1.00 79.62 567 SER A O 1
ATOM 4109 N N . HIS A 1 568 ? 8.726 3.139 -1.503 1.00 83.31 568 HIS A N 1
ATOM 4110 C CA . HIS A 1 568 ? 8.354 4.545 -1.702 1.00 83.31 568 HIS A CA 1
ATOM 4111 C C . HIS A 1 568 ? 8.701 5.453 -0.512 1.00 83.31 568 HIS A C 1
ATOM 4113 O O . HIS A 1 568 ? 8.964 6.644 -0.688 1.00 83.31 568 HIS A O 1
ATOM 4119 N N . ALA A 1 569 ? 8.745 4.920 0.708 1.00 84.69 569 ALA A N 1
ATOM 4120 C CA . ALA A 1 569 ? 9.025 5.715 1.898 1.00 84.69 569 ALA A CA 1
ATOM 4121 C C . ALA A 1 569 ? 10.524 5.937 2.184 1.00 84.69 569 ALA A C 1
ATOM 4123 O O . ALA A 1 569 ? 10.859 6.738 3.054 1.00 84.69 569 ALA A O 1
ATOM 4124 N N . ILE A 1 570 ? 11.435 5.286 1.452 1.00 84.62 570 ILE A N 1
ATOM 4125 C CA . ILE A 1 570 ? 12.892 5.442 1.625 1.00 84.62 570 ILE A CA 1
ATOM 4126 C C . ILE A 1 570 ? 13.403 6.831 1.196 1.00 84.62 570 ILE A C 1
ATOM 4128 O O . ILE A 1 570 ? 14.336 7.352 1.811 1.00 84.62 570 ILE A O 1
ATOM 4132 N N . LEU A 1 571 ? 12.789 7.459 0.184 1.00 82.56 571 LEU A N 1
ATOM 4133 C CA . LEU A 1 571 ? 13.228 8.748 -0.383 1.00 82.56 571 LEU A CA 1
ATOM 4134 C C . LEU A 1 571 ? 13.506 9.864 0.643 1.00 82.56 571 LEU A C 1
ATOM 4136 O O . LEU A 1 571 ? 14.597 10.434 0.599 1.00 82.56 571 LEU A O 1
ATOM 4140 N N . PRO A 1 572 ? 12.595 10.202 1.580 1.00 88.75 572 PRO A N 1
ATOM 4141 C CA . PRO A 1 572 ? 12.896 11.194 2.616 1.00 88.75 572 PRO A CA 1
ATOM 4142 C C . PRO A 1 572 ? 14.088 10.801 3.497 1.00 88.75 572 PRO A C 1
ATOM 4144 O O . PRO A 1 572 ? 14.809 11.681 3.953 1.00 88.75 572 PRO A O 1
ATOM 4147 N N . GLY A 1 573 ? 14.332 9.506 3.716 1.00 89.19 573 GLY A N 1
ATOM 4148 C CA . GLY A 1 573 ? 15.485 9.022 4.476 1.00 89.19 573 GLY A CA 1
ATOM 4149 C C . GLY A 1 573 ? 16.809 9.288 3.769 1.00 89.19 573 GLY A C 1
ATOM 4150 O O . GLY A 1 573 ? 17.743 9.786 4.396 1.00 89.19 573 GLY A O 1
ATOM 4151 N N . LEU A 1 574 ? 16.864 9.032 2.459 1.00 82.69 574 LEU A N 1
ATOM 4152 C CA . LEU A 1 574 ? 18.021 9.363 1.621 1.00 82.69 574 LEU A CA 1
ATOM 4153 C C . LEU A 1 574 ? 18.265 10.876 1.578 1.00 82.69 574 LEU A C 1
ATOM 4155 O O . LEU A 1 574 ? 19.392 11.328 1.775 1.00 82.69 574 LEU A O 1
ATOM 4159 N N . ALA A 1 575 ? 17.200 11.660 1.376 1.00 83.56 575 ALA A N 1
ATOM 4160 C CA . ALA A 1 575 ? 17.284 13.117 1.323 1.00 83.56 575 ALA A CA 1
ATOM 4161 C C . ALA A 1 575 ? 17.795 13.707 2.647 1.00 83.56 575 ALA A C 1
ATOM 4163 O O . ALA A 1 575 ? 18.716 14.519 2.642 1.00 83.56 575 ALA A O 1
ATOM 4164 N N . LEU A 1 576 ? 17.254 13.260 3.788 1.00 88.25 576 LEU A N 1
ATOM 4165 C CA . LEU A 1 576 ? 17.706 13.702 5.111 1.00 88.25 576 LEU A CA 1
ATOM 4166 C C . LEU A 1 576 ? 19.152 13.289 5.397 1.00 88.25 576 LEU A C 1
ATOM 4168 O O . LEU A 1 576 ? 19.914 14.101 5.913 1.00 88.25 576 LEU A O 1
ATOM 4172 N N . ALA A 1 577 ? 19.550 12.063 5.043 1.00 88.12 577 ALA A N 1
ATOM 4173 C CA . ALA A 1 577 ? 20.930 11.609 5.217 1.00 88.12 577 ALA A CA 1
ATOM 4174 C C . ALA A 1 577 ? 21.917 12.481 4.434 1.00 88.12 577 ALA A C 1
ATOM 4176 O O . ALA A 1 577 ? 22.921 12.925 4.996 1.00 88.12 577 ALA A O 1
ATOM 4177 N N . PHE A 1 578 ? 21.601 12.788 3.173 1.00 83.50 578 PHE A N 1
ATOM 4178 C CA . PHE A 1 578 ? 22.410 13.692 2.360 1.00 83.50 578 PHE A CA 1
ATOM 4179 C C . PHE A 1 578 ? 22.432 15.114 2.939 1.00 83.50 578 PHE A C 1
ATOM 4181 O O . PHE A 1 578 ? 23.498 15.708 3.053 1.00 83.50 578 PHE A O 1
ATOM 4188 N N . MET A 1 579 ? 21.287 15.661 3.359 1.00 84.12 579 MET A N 1
ATOM 4189 C CA . MET A 1 579 ? 21.221 17.011 3.937 1.00 84.12 579 MET A CA 1
ATOM 4190 C C . MET A 1 579 ? 22.010 17.146 5.245 1.00 84.12 579 MET A C 1
ATOM 4192 O O . MET A 1 579 ? 22.516 18.226 5.528 1.00 84.12 579 MET A O 1
ATOM 4196 N N . LEU A 1 580 ? 22.105 16.078 6.043 1.00 87.56 580 LEU A N 1
ATOM 4197 C CA . LEU A 1 580 ? 22.843 16.081 7.310 1.00 87.56 580 LEU A CA 1
ATOM 4198 C C . LEU A 1 580 ? 24.347 15.868 7.126 1.00 87.56 580 LEU A C 1
ATOM 4200 O O . LEU A 1 580 ? 25.136 16.436 7.875 1.00 87.56 580 LEU A O 1
ATOM 4204 N N . THR A 1 581 ? 24.747 15.027 6.170 1.00 86.38 581 THR A N 1
ATOM 4205 C CA . THR A 1 581 ? 26.160 14.649 5.983 1.00 86.38 581 THR A CA 1
ATOM 4206 C C . THR A 1 581 ? 26.857 15.403 4.860 1.00 86.38 581 THR A C 1
ATOM 4208 O O . THR A 1 581 ? 28.083 15.395 4.806 1.00 86.38 581 THR A O 1
ATOM 4211 N N . HIS A 1 582 ? 26.100 16.029 3.955 1.00 83.50 582 HIS A N 1
ATOM 4212 C CA . HIS A 1 582 ? 26.576 16.598 2.690 1.00 83.50 582 HIS A CA 1
ATOM 4213 C C . HIS A 1 582 ? 27.409 15.624 1.833 1.00 83.50 582 HIS A C 1
ATOM 4215 O O . HIS A 1 582 ? 28.076 16.042 0.889 1.00 83.50 582 HIS A O 1
ATOM 4221 N N . SER A 1 583 ? 27.345 14.322 2.133 1.00 78.44 583 SER A N 1
ATOM 4222 C CA . SER A 1 583 ? 28.088 13.263 1.460 1.00 78.44 583 SER A CA 1
ATOM 4223 C C . SER A 1 583 ? 27.132 12.292 0.770 1.00 78.44 583 SER A C 1
ATOM 4225 O O . SER A 1 583 ? 26.018 12.049 1.238 1.00 78.44 583 SER A O 1
ATOM 4227 N N . ARG A 1 584 ? 27.585 11.720 -0.351 1.00 73.44 584 ARG A N 1
ATOM 4228 C CA . ARG A 1 584 ? 26.909 10.618 -1.061 1.00 73.44 584 ARG A CA 1
ATOM 4229 C C . ARG A 1 584 ? 27.466 9.256 -0.663 1.00 73.44 584 ARG A C 1
ATOM 4231 O O . ARG A 1 584 ? 27.313 8.284 -1.400 1.00 73.44 584 ARG A O 1
ATOM 4238 N N . ASP A 1 585 ? 28.144 9.193 0.480 1.00 76.50 585 ASP A N 1
ATOM 4239 C CA . ASP A 1 585 ? 28.676 7.936 0.969 1.00 76.50 585 ASP A CA 1
ATOM 4240 C C . ASP A 1 585 ? 27.536 6.923 1.183 1.00 76.50 585 ASP A C 1
ATOM 4242 O O . ASP A 1 585 ? 26.486 7.268 1.744 1.00 76.50 585 ASP A O 1
ATOM 4246 N N . PRO A 1 586 ? 27.731 5.650 0.793 1.00 71.44 586 PRO A N 1
ATOM 4247 C CA . PRO A 1 586 ? 26.670 4.644 0.845 1.00 71.44 586 PRO A CA 1
ATOM 4248 C C . PRO A 1 586 ? 26.172 4.378 2.264 1.00 71.44 586 PRO A C 1
ATOM 4250 O O . PRO A 1 586 ? 24.986 4.146 2.473 1.00 71.44 586 PRO A O 1
ATOM 4253 N N . LEU A 1 587 ? 27.068 4.428 3.254 1.00 80.69 587 LEU A N 1
ATOM 4254 C CA . LEU A 1 587 ? 26.752 4.088 4.642 1.00 80.69 587 LEU A CA 1
ATOM 4255 C C . LEU A 1 587 ? 25.767 5.086 5.289 1.00 80.69 587 LEU A C 1
ATOM 4257 O O . LEU A 1 587 ? 24.738 4.631 5.798 1.00 80.69 587 LEU A O 1
ATOM 4261 N N . PRO A 1 588 ? 25.992 6.418 5.255 1.00 83.88 588 PRO A N 1
ATOM 4262 C CA . PRO A 1 588 ? 24.997 7.390 5.710 1.00 83.88 588 PRO A CA 1
ATOM 4263 C C . PRO A 1 588 ? 23.660 7.301 4.972 1.00 83.88 588 PRO A C 1
ATOM 4265 O O . PRO A 1 588 ? 22.605 7.343 5.608 1.00 83.88 588 PRO A O 1
ATOM 4268 N N . MET A 1 589 ? 23.693 7.156 3.644 1.00 81.81 589 MET A N 1
ATOM 4269 C CA . MET A 1 589 ? 22.480 7.059 2.828 1.00 81.81 589 MET A CA 1
ATOM 4270 C C . MET A 1 589 ? 21.662 5.815 3.197 1.00 81.81 589 MET A C 1
ATOM 4272 O O . MET A 1 589 ? 20.460 5.918 3.454 1.00 81.81 589 MET A O 1
ATOM 4276 N N . LEU A 1 590 ? 22.323 4.662 3.328 1.00 79.25 590 LEU A N 1
ATOM 4277 C CA . LEU A 1 590 ? 21.726 3.407 3.781 1.00 79.25 590 LEU A CA 1
ATOM 4278 C C . LEU A 1 590 ? 21.123 3.547 5.185 1.00 79.25 590 LEU A C 1
ATOM 4280 O O . LEU A 1 590 ? 19.990 3.125 5.412 1.00 79.25 590 LEU A O 1
ATOM 4284 N N . ALA A 1 591 ? 21.833 4.182 6.122 1.00 85.56 591 ALA A N 1
ATOM 4285 C CA . ALA A 1 591 ? 21.325 4.420 7.473 1.00 85.56 591 ALA A CA 1
ATOM 4286 C C . ALA A 1 591 ? 20.047 5.280 7.472 1.00 85.56 591 ALA A C 1
ATOM 4288 O O . ALA A 1 591 ? 19.075 4.942 8.156 1.00 85.56 591 ALA A O 1
ATOM 4289 N N . GLY A 1 592 ? 20.008 6.349 6.669 1.00 88.38 592 GLY A N 1
ATOM 4290 C CA . GLY A 1 592 ? 18.812 7.181 6.497 1.00 88.38 592 GLY A CA 1
ATOM 4291 C C . GLY A 1 592 ? 17.638 6.413 5.889 1.00 88.38 592 GLY A C 1
ATOM 4292 O O . GLY A 1 592 ? 16.529 6.445 6.429 1.00 88.38 592 GLY A O 1
ATOM 4293 N N . ALA A 1 593 ? 17.895 5.666 4.812 1.00 83.31 593 ALA A N 1
ATOM 4294 C CA . ALA A 1 593 ? 16.915 4.812 4.144 1.00 83.31 593 ALA A CA 1
ATOM 4295 C C . ALA A 1 593 ? 16.311 3.759 5.088 1.00 83.31 593 ALA A C 1
ATOM 4297 O O . ALA A 1 593 ? 15.089 3.643 5.189 1.00 83.31 593 ALA A O 1
ATOM 4298 N N . MET A 1 594 ? 17.153 3.037 5.837 1.00 83.25 594 MET A N 1
ATOM 4299 C CA . MET A 1 594 ? 16.709 2.034 6.813 1.00 83.25 594 MET A CA 1
ATOM 4300 C C . MET A 1 594 ? 15.895 2.659 7.946 1.00 83.25 594 MET A C 1
ATOM 4302 O O . MET A 1 594 ? 14.857 2.116 8.328 1.00 83.25 594 MET A O 1
ATOM 4306 N N . THR A 1 595 ? 16.331 3.813 8.460 1.00 89.44 595 THR A N 1
ATOM 4307 C CA . THR A 1 595 ? 15.634 4.511 9.551 1.00 89.44 595 THR A CA 1
ATOM 4308 C C . THR A 1 595 ? 14.217 4.885 9.134 1.00 89.44 595 THR A C 1
ATOM 4310 O O . THR A 1 595 ? 13.266 4.598 9.866 1.00 89.44 595 THR A O 1
ATOM 4313 N N . VAL A 1 596 ? 14.044 5.467 7.940 1.00 90.50 596 VAL A N 1
ATOM 4314 C CA . VAL A 1 596 ? 12.699 5.813 7.465 1.00 90.50 596 VAL A CA 1
ATOM 4315 C C . VAL A 1 596 ? 11.895 4.578 7.047 1.00 90.50 596 VAL A C 1
ATOM 4317 O O . VAL A 1 596 ? 10.692 4.527 7.307 1.00 90.50 596 VAL A O 1
ATOM 4320 N N . GLY A 1 597 ? 12.529 3.534 6.505 1.00 85.44 597 GLY A N 1
ATOM 4321 C CA . GLY A 1 597 ? 11.866 2.254 6.227 1.00 85.44 597 GLY A CA 1
ATOM 4322 C C . GLY A 1 597 ? 11.241 1.626 7.481 1.00 85.44 597 GLY A C 1
ATOM 4323 O O . GLY A 1 597 ? 10.059 1.275 7.483 1.00 85.44 597 GLY A O 1
ATOM 4324 N N . VAL A 1 598 ? 11.984 1.570 8.593 1.00 86.75 598 VAL A N 1
ATOM 4325 C CA . VAL A 1 598 ? 11.463 1.088 9.888 1.00 86.75 598 VAL A CA 1
ATOM 4326 C C . VAL A 1 598 ? 10.400 2.037 10.446 1.00 86.75 598 VAL A C 1
ATOM 4328 O O . VAL A 1 598 ? 9.348 1.583 10.907 1.00 86.75 598 VAL A O 1
ATOM 4331 N N . LEU A 1 599 ? 10.622 3.354 10.360 1.00 90.62 599 LEU A N 1
ATOM 4332 C CA . LEU A 1 599 ? 9.639 4.359 10.776 1.00 90.62 599 LEU A CA 1
ATOM 4333 C C . LEU A 1 599 ? 8.305 4.185 10.035 1.00 90.62 599 LEU A C 1
ATOM 4335 O O . LEU A 1 599 ? 7.247 4.301 10.648 1.00 90.62 599 LEU A O 1
ATOM 4339 N N . THR A 1 600 ? 8.341 3.841 8.749 1.00 88.88 600 THR A N 1
ATOM 4340 C CA . THR A 1 600 ? 7.151 3.594 7.918 1.00 88.88 600 THR A CA 1
ATOM 4341 C C . THR A 1 600 ? 6.318 2.436 8.456 1.00 88.88 600 THR A C 1
ATOM 4343 O O . THR A 1 600 ? 5.096 2.563 8.590 1.00 88.88 600 THR A O 1
ATOM 4346 N N . ALA A 1 601 ? 6.966 1.328 8.830 1.00 84.25 601 ALA A N 1
ATOM 4347 C CA . ALA A 1 601 ? 6.288 0.186 9.437 1.00 84.25 601 ALA A CA 1
ATOM 4348 C C . ALA A 1 601 ? 5.660 0.559 10.793 1.00 84.25 601 ALA A C 1
ATOM 4350 O O . ALA A 1 601 ? 4.497 0.241 11.047 1.00 84.25 601 ALA A O 1
ATOM 4351 N N . VAL A 1 602 ? 6.391 1.299 11.637 1.00 89.31 602 VAL A N 1
ATOM 4352 C CA . VAL A 1 602 ? 5.905 1.752 12.953 1.00 89.31 602 VAL A CA 1
ATOM 4353 C C . VAL A 1 602 ? 4.726 2.721 12.822 1.00 89.31 602 VAL A C 1
ATOM 4355 O O . VAL A 1 602 ? 3.728 2.561 13.525 1.00 89.31 602 VAL A O 1
ATOM 4358 N N . LEU A 1 603 ? 4.798 3.698 11.913 1.00 91.44 603 LEU A N 1
ATOM 4359 C CA . LEU A 1 603 ? 3.713 4.652 11.659 1.00 91.44 603 LEU A CA 1
ATOM 4360 C C . LEU A 1 603 ? 2.467 3.951 11.107 1.00 91.44 603 LEU A C 1
ATOM 4362 O O . LEU A 1 603 ? 1.359 4.225 11.572 1.00 91.44 603 LEU A O 1
ATOM 4366 N N . SER A 1 604 ? 2.640 3.008 10.177 1.00 88.94 604 SER A N 1
ATOM 4367 C CA . SER A 1 604 ? 1.531 2.232 9.602 1.00 88.94 604 SER A CA 1
ATOM 4368 C C . SER A 1 604 ? 0.849 1.359 10.659 1.00 88.94 604 SER A C 1
ATOM 4370 O O . SER A 1 604 ? -0.379 1.383 10.790 1.00 88.94 604 SER A O 1
ATOM 4372 N N . ALA A 1 605 ? 1.634 0.649 11.477 1.00 86.06 605 ALA A N 1
ATOM 4373 C CA . ALA A 1 605 ? 1.122 -0.161 12.581 1.00 86.06 605 ALA A CA 1
ATOM 4374 C C . ALA A 1 605 ? 0.446 0.699 13.662 1.00 86.06 605 ALA A C 1
ATOM 4376 O O . ALA A 1 605 ? -0.631 0.351 14.154 1.00 86.06 605 ALA A O 1
ATOM 4377 N N . GLY A 1 606 ? 1.038 1.845 14.011 1.00 87.69 606 GLY A N 1
ATOM 4378 C CA . GLY A 1 606 ? 0.479 2.800 14.968 1.00 87.69 606 GLY A CA 1
ATOM 4379 C C . GLY A 1 606 ? -0.855 3.380 14.499 1.00 87.69 606 GLY A C 1
ATOM 4380 O O . GLY A 1 606 ? -1.805 3.457 15.283 1.00 87.69 606 GLY A O 1
ATOM 4381 N N . LEU A 1 607 ? -0.970 3.718 13.212 1.00 90.25 607 LEU A N 1
ATOM 4382 C CA . LEU A 1 607 ? -2.207 4.243 12.642 1.00 90.25 607 LEU A CA 1
ATOM 4383 C C . LEU A 1 607 ? -3.323 3.188 12.592 1.00 90.25 607 LEU A C 1
ATOM 4385 O O . LEU A 1 607 ? -4.469 3.496 12.933 1.00 90.25 607 LEU A O 1
ATOM 4389 N N . ASN A 1 608 ? -2.989 1.937 12.270 1.00 88.12 608 ASN A N 1
ATOM 4390 C CA . ASN A 1 608 ? -3.933 0.822 12.343 1.00 88.12 608 ASN A CA 1
ATOM 4391 C C . ASN A 1 608 ? -4.422 0.612 13.791 1.00 88.12 608 ASN A C 1
ATOM 4393 O O . ASN A 1 608 ? -5.623 0.611 14.075 1.00 88.12 608 ASN A O 1
ATOM 4397 N N . ARG A 1 609 ? -3.484 0.543 14.745 1.00 84.62 609 ARG A N 1
ATOM 4398 C CA . ARG A 1 609 ? -3.775 0.187 16.142 1.00 84.62 609 ARG A CA 1
ATOM 4399 C C . ARG A 1 609 ? -4.484 1.296 16.925 1.00 84.62 609 ARG A C 1
ATOM 4401 O O . ARG A 1 609 ? -5.427 1.013 17.664 1.00 84.62 609 ARG A O 1
ATOM 4408 N N . TRP A 1 610 ? -4.046 2.548 16.788 1.00 80.56 610 TRP A N 1
ATOM 4409 C CA . TRP A 1 610 ? -4.605 3.688 17.530 1.00 80.56 610 TRP A CA 1
ATOM 4410 C C . TRP A 1 610 ? -5.646 4.469 16.732 1.00 80.56 610 TRP A C 1
ATOM 4412 O O . TRP A 1 610 ? -6.662 4.873 17.296 1.00 80.56 610 TRP A O 1
ATOM 4422 N N . GLY A 1 611 ? -5.425 4.652 15.429 1.00 77.69 611 GLY A N 1
ATOM 4423 C CA . GLY A 1 611 ? -6.355 5.355 14.542 1.00 77.69 611 GLY A CA 1
ATOM 4424 C C . GLY A 1 611 ? -7.557 4.514 14.111 1.00 77.69 611 GLY A C 1
ATOM 4425 O O . GLY A 1 611 ? -8.523 5.072 13.591 1.00 77.69 611 GLY A O 1
ATOM 4426 N N . LYS A 1 612 ? -7.532 3.188 14.334 1.00 83.88 612 LYS A N 1
ATOM 4427 C CA . LYS A 1 612 ? -8.571 2.237 13.884 1.00 83.88 612 LYS A CA 1
ATOM 4428 C C . LYS A 1 612 ? -8.851 2.356 12.378 1.00 83.88 612 LYS A C 1
ATOM 4430 O O . LYS A 1 612 ? -9.984 2.168 11.919 1.00 83.88 612 LYS A O 1
ATOM 4435 N N . VAL A 1 613 ? -7.819 2.717 11.619 1.00 88.25 613 VAL A N 1
ATOM 4436 C CA . VAL A 1 613 ? -7.843 2.795 10.159 1.00 88.25 613 VAL A CA 1
ATOM 4437 C C . VAL A 1 613 ? -7.501 1.403 9.613 1.00 88.25 613 VAL A C 1
ATOM 4439 O O . VAL A 1 613 ? -6.618 0.755 10.167 1.00 88.25 613 VAL A O 1
ATOM 4442 N N . PRO A 1 614 ? -8.181 0.902 8.562 1.00 86.38 614 PRO A N 1
ATOM 4443 C CA . PRO A 1 614 ? -7.814 -0.372 7.939 1.00 86.38 614 PRO A CA 1
ATOM 4444 C C . PRO A 1 614 ? -6.328 -0.420 7.559 1.00 86.38 614 PRO A C 1
ATOM 4446 O O . PRO A 1 614 ? -5.764 0.609 7.196 1.00 86.38 614 PRO A O 1
ATOM 4449 N N . GLU A 1 615 ? -5.704 -1.596 7.616 1.00 83.94 615 GLU A N 1
ATOM 4450 C CA . GLU A 1 615 ? -4.261 -1.766 7.385 1.00 83.94 615 GLU A CA 1
ATOM 4451 C C . GLU A 1 615 ? -3.817 -1.227 6.016 1.00 83.94 615 GLU A C 1
ATOM 4453 O O . GLU A 1 615 ? -2.972 -0.338 5.963 1.00 83.94 615 GLU A O 1
ATOM 4458 N N . ASP A 1 616 ? -4.486 -1.634 4.935 1.00 83.94 616 ASP A N 1
ATOM 4459 C CA . ASP A 1 616 ? -4.198 -1.180 3.563 1.00 83.94 616 ASP A CA 1
ATOM 4460 C C . ASP A 1 616 ? -4.348 0.338 3.391 1.00 83.94 616 ASP A C 1
ATOM 4462 O O . ASP A 1 616 ? -3.619 0.976 2.633 1.00 83.94 616 ASP A O 1
ATOM 4466 N N . ALA A 1 617 ? -5.300 0.943 4.106 1.00 88.88 617 ALA A N 1
ATOM 4467 C CA . ALA A 1 617 ? -5.504 2.388 4.086 1.00 88.88 617 ALA A CA 1
ATOM 4468 C C . ALA A 1 617 ? -4.457 3.108 4.946 1.00 88.88 617 ALA A C 1
ATOM 4470 O O . ALA A 1 617 ? -4.027 4.200 4.594 1.00 88.88 617 ALA A O 1
ATOM 4471 N N . SER A 1 618 ? -4.025 2.493 6.050 1.00 90.75 618 SER A N 1
ATOM 4472 C CA . SER A 1 618 ? -2.974 3.023 6.922 1.00 90.75 618 SER A CA 1
ATOM 4473 C C . SER A 1 618 ? -1.634 3.054 6.196 1.00 90.75 618 SER A C 1
ATOM 4475 O O . SER A 1 618 ? -0.994 4.102 6.172 1.00 90.75 618 SER A O 1
ATOM 4477 N N . MET A 1 619 ? -1.261 1.943 5.549 1.00 87.88 619 MET A N 1
ATOM 4478 C CA . MET A 1 619 ? -0.079 1.869 4.687 1.00 87.88 619 MET A CA 1
ATOM 4479 C C . MET A 1 619 ? -0.174 2.923 3.581 1.00 87.88 619 MET A C 1
ATOM 4481 O O . MET A 1 619 ? 0.715 3.765 3.481 1.00 87.88 619 MET A O 1
ATOM 4485 N N . GLY A 1 620 ? -1.305 2.955 2.858 1.00 88.75 620 GLY A N 1
ATOM 4486 C CA . GLY A 1 620 ? -1.621 3.947 1.824 1.00 88.75 620 GLY A CA 1
ATOM 4487 C C . GLY A 1 620 ? -1.357 5.393 2.236 1.00 88.75 620 GLY A C 1
ATOM 4488 O O . GLY A 1 620 ? -0.661 6.128 1.541 1.00 88.75 620 GLY A O 1
ATOM 4489 N N . VAL A 1 621 ? -1.886 5.806 3.389 1.00 93.00 621 VAL A N 1
ATOM 4490 C CA . VAL A 1 621 ? -1.707 7.169 3.913 1.00 93.00 621 VAL A CA 1
ATOM 4491 C C . VAL A 1 621 ? -0.244 7.440 4.274 1.00 93.00 621 VAL A C 1
ATOM 4493 O O . VAL A 1 621 ? 0.277 8.504 3.942 1.00 93.00 621 VAL A O 1
ATOM 4496 N N . VAL A 1 622 ? 0.427 6.504 4.952 1.00 94.00 622 VAL A N 1
ATOM 4497 C CA . VAL A 1 622 ? 1.793 6.714 5.454 1.00 94.00 622 VAL A CA 1
ATOM 4498 C C . VAL A 1 622 ? 2.806 6.784 4.313 1.00 94.00 622 VAL A C 1
ATOM 4500 O O . VAL A 1 622 ? 3.558 7.758 4.255 1.00 94.00 622 VAL A O 1
ATOM 4503 N N . PHE A 1 623 ? 2.822 5.813 3.390 1.00 89.38 623 PHE A N 1
ATOM 4504 C CA . PHE A 1 623 ? 3.844 5.798 2.337 1.00 89.38 623 PHE A CA 1
ATOM 4505 C C . PHE A 1 623 ? 3.672 6.964 1.365 1.00 89.38 623 PHE A C 1
ATOM 4507 O O . PHE A 1 623 ? 4.659 7.600 1.014 1.00 89.38 623 PHE A O 1
ATOM 4514 N N . THR A 1 624 ? 2.438 7.309 0.976 1.00 91.44 624 THR A N 1
ATOM 4515 C CA . THR A 1 624 ? 2.212 8.427 0.045 1.00 91.44 624 THR A CA 1
ATOM 4516 C C . THR A 1 624 ? 2.599 9.768 0.664 1.00 91.44 624 THR A C 1
ATOM 4518 O O . THR A 1 624 ? 3.153 10.626 -0.022 1.00 91.44 624 THR A O 1
ATOM 4521 N N . THR A 1 625 ? 2.380 9.935 1.973 1.00 94.88 625 THR A N 1
ATOM 4522 C CA . THR A 1 625 ? 2.800 11.134 2.712 1.00 94.88 625 THR A CA 1
ATOM 4523 C C . THR A 1 625 ? 4.322 11.218 2.827 1.00 94.88 625 THR A C 1
ATOM 4525 O O . THR A 1 625 ? 4.891 12.279 2.577 1.00 94.88 625 THR A O 1
ATOM 4528 N N . LEU A 1 626 ? 4.995 10.114 3.177 1.00 93.25 626 LEU A N 1
ATOM 4529 C CA . LEU A 1 626 ? 6.459 10.069 3.266 1.00 93.25 626 LEU A CA 1
ATOM 4530 C C . LEU A 1 626 ? 7.121 10.235 1.894 1.00 93.25 626 LEU A C 1
ATOM 4532 O O . LEU A 1 626 ? 8.104 10.961 1.787 1.00 93.25 626 LEU A O 1
ATOM 4536 N N . PHE A 1 627 ? 6.554 9.644 0.842 1.00 88.12 627 PHE A N 1
ATOM 4537 C CA . PHE A 1 627 ? 7.004 9.832 -0.536 1.00 88.12 627 PHE A CA 1
ATOM 4538 C C . PHE A 1 627 ? 6.870 11.300 -0.961 1.00 88.12 627 PHE A C 1
ATOM 4540 O O . PHE A 1 627 ? 7.840 11.894 -1.427 1.00 88.12 627 PHE A O 1
ATOM 4547 N N . ALA A 1 628 ? 5.711 11.928 -0.723 1.00 89.81 628 ALA A N 1
ATOM 4548 C CA . ALA A 1 628 ? 5.508 13.351 -0.999 1.00 89.81 628 ALA A CA 1
ATOM 4549 C C . ALA A 1 628 ? 6.494 14.241 -0.221 1.00 89.81 628 ALA A C 1
ATOM 4551 O O . ALA A 1 628 ? 7.082 15.161 -0.791 1.00 89.81 628 ALA A O 1
ATOM 4552 N N . LEU A 1 629 ? 6.731 13.936 1.059 1.00 91.94 629 LEU A N 1
ATOM 4553 C CA . LEU A 1 629 ? 7.744 14.615 1.865 1.00 91.94 629 LEU A CA 1
ATOM 4554 C C . LEU A 1 629 ? 9.149 14.431 1.274 1.00 91.94 629 LEU A C 1
ATOM 4556 O O . LEU A 1 629 ? 9.894 15.400 1.172 1.00 91.94 629 LEU A O 1
ATOM 4560 N N . GLY A 1 630 ? 9.494 13.217 0.843 1.00 87.38 630 GLY A N 1
ATOM 4561 C CA . GLY A 1 630 ? 10.767 12.905 0.198 1.00 87.38 630 GLY A CA 1
ATOM 4562 C C . GLY A 1 630 ? 11.001 13.717 -1.066 1.00 87.38 630 GLY A C 1
ATOM 4563 O O . GLY A 1 630 ? 12.045 14.348 -1.188 1.00 87.38 630 GLY A O 1
ATOM 4564 N N . VAL A 1 631 ? 10.016 13.780 -1.968 1.00 81.50 631 VAL A N 1
ATOM 4565 C CA . VAL A 1 631 ? 10.121 14.575 -3.205 1.00 81.50 631 VAL A CA 1
ATOM 4566 C C . VAL A 1 631 ? 10.312 16.063 -2.896 1.00 81.50 631 VAL A C 1
ATOM 4568 O O . VAL A 1 631 ? 11.116 16.734 -3.549 1.00 81.50 631 VAL A O 1
ATOM 4571 N N . VAL A 1 632 ? 9.623 16.588 -1.876 1.00 85.31 632 VAL A N 1
ATOM 4572 C CA . VAL A 1 632 ? 9.823 17.971 -1.421 1.00 85.31 632 VAL A CA 1
ATOM 4573 C C . VAL A 1 632 ? 11.229 18.177 -0.850 1.00 85.31 632 VAL A C 1
ATOM 4575 O O . VAL A 1 632 ? 11.881 19.148 -1.218 1.00 85.31 632 VAL A O 1
ATOM 4578 N N . LEU A 1 633 ? 11.729 17.268 -0.008 1.00 85.50 633 LEU A N 1
ATOM 4579 C CA . LEU A 1 633 ? 13.073 17.363 0.576 1.00 85.50 633 LEU A CA 1
ATOM 4580 C C . LEU A 1 633 ? 14.178 17.284 -0.484 1.00 85.50 633 LEU A C 1
ATOM 4582 O O . LEU A 1 633 ? 15.092 18.103 -0.463 1.00 85.50 633 LEU A O 1
ATOM 4586 N N . VAL A 1 634 ? 14.069 16.365 -1.449 1.00 78.56 634 VAL A N 1
ATOM 4587 C CA . VAL A 1 634 ? 15.011 16.273 -2.580 1.00 78.56 634 VAL A CA 1
ATOM 4588 C C . VAL A 1 634 ? 15.000 17.566 -3.398 1.00 78.56 634 VAL A C 1
ATOM 4590 O O . VAL A 1 634 ? 16.055 18.071 -3.758 1.00 78.56 634 VAL A O 1
ATOM 4593 N N . SER A 1 635 ? 13.824 18.164 -3.615 1.00 76.62 635 SER A N 1
ATOM 4594 C CA . SER A 1 635 ? 13.698 19.441 -4.335 1.00 76.62 635 SER A CA 1
ATOM 4595 C C . SER A 1 635 ? 14.364 20.624 -3.612 1.00 76.62 635 SER A C 1
ATOM 4597 O O . SER A 1 635 ? 14.641 21.644 -4.252 1.00 76.62 635 SER A O 1
ATOM 4599 N N . LEU A 1 636 ? 14.602 20.502 -2.298 1.00 76.81 636 LEU A N 1
ATOM 4600 C CA . LEU A 1 636 ? 15.259 21.498 -1.444 1.00 76.81 636 LEU A CA 1
ATOM 4601 C C . LEU A 1 636 ? 16.766 21.239 -1.250 1.00 76.81 636 LEU A C 1
ATOM 4603 O O . LEU A 1 636 ? 17.485 22.179 -0.913 1.00 76.81 636 LEU A O 1
ATOM 4607 N N . ALA A 1 637 ? 17.249 20.008 -1.448 1.00 68.50 637 ALA A N 1
ATOM 4608 C CA . ALA A 1 637 ? 18.661 19.646 -1.300 1.00 68.50 637 ALA A CA 1
ATOM 4609 C C . ALA A 1 637 ? 19.527 20.221 -2.449 1.00 68.50 637 ALA A C 1
ATOM 4611 O O . ALA A 1 637 ? 19.061 20.366 -3.574 1.00 68.50 637 ALA A O 1
ATOM 4612 N N . ALA A 1 638 ? 20.767 20.620 -2.141 1.00 49.22 638 ALA A N 1
ATOM 4613 C CA . ALA A 1 638 ? 21.603 21.530 -2.940 1.00 49.22 638 ALA A CA 1
ATOM 4614 C C . ALA A 1 638 ? 21.955 21.072 -4.378 1.00 49.22 638 ALA A C 1
ATOM 4616 O O . ALA A 1 638 ? 22.070 19.882 -4.661 1.00 49.22 638 ALA A O 1
ATOM 4617 N N . ARG A 1 639 ? 22.203 22.075 -5.245 1.00 47.88 639 ARG A N 1
ATOM 4618 C CA . ARG A 1 639 ? 22.405 22.063 -6.717 1.00 47.88 639 ARG A CA 1
ATOM 4619 C C . ARG A 1 639 ? 23.358 21.027 -7.324 1.00 47.88 639 ARG A C 1
ATOM 4621 O O . ARG A 1 639 ? 23.307 20.862 -8.535 1.00 47.88 639 ARG A O 1
ATOM 4628 N N . ASP A 1 640 ? 24.194 20.356 -6.543 1.00 40.47 640 ASP A N 1
ATOM 4629 C CA . ASP A 1 640 ? 25.209 19.452 -7.092 1.00 40.47 640 ASP A CA 1
ATOM 4630 C C . ASP A 1 640 ? 24.747 17.996 -7.199 1.00 40.47 640 ASP A C 1
ATOM 4632 O O . ASP A 1 640 ? 25.480 17.180 -7.753 1.00 40.47 640 ASP A O 1
ATOM 4636 N N . VAL A 1 641 ? 23.568 17.630 -6.677 1.00 45.44 641 VAL A N 1
ATOM 4637 C CA . VAL A 1 641 ? 23.096 16.236 -6.659 1.00 45.44 641 VAL A CA 1
ATOM 4638 C C . VAL A 1 641 ? 22.113 15.936 -7.789 1.00 45.44 641 VAL A C 1
ATOM 4640 O O . VAL A 1 641 ? 20.908 16.128 -7.640 1.00 45.44 641 VAL A O 1
ATOM 4643 N N . ASP A 1 642 ? 22.617 15.349 -8.872 1.00 40.41 642 ASP A N 1
ATOM 4644 C CA . ASP A 1 642 ? 21.799 14.660 -9.876 1.00 40.41 642 ASP A CA 1
ATOM 4645 C C . ASP A 1 642 ? 21.270 13.326 -9.311 1.00 40.41 642 ASP A C 1
ATOM 4647 O O . ASP A 1 642 ? 21.718 12.237 -9.667 1.00 40.41 642 ASP A O 1
ATOM 4651 N N . LEU A 1 643 ? 20.330 13.394 -8.365 1.00 48.34 643 LEU A N 1
ATOM 4652 C CA . LEU A 1 643 ? 19.492 12.248 -8.009 1.00 48.34 643 LEU A CA 1
ATOM 4653 C C . LEU A 1 643 ? 18.367 12.179 -9.040 1.00 48.34 643 LEU A C 1
ATOM 4655 O O . LEU A 1 643 ? 17.308 12.769 -8.835 1.00 48.34 643 LEU A O 1
ATOM 4659 N N . ASP A 1 644 ? 18.600 11.483 -10.153 1.00 48.72 644 ASP A N 1
ATOM 4660 C CA . ASP A 1 644 ? 17.529 11.178 -11.099 1.00 48.72 644 ASP A CA 1
ATOM 4661 C C . ASP A 1 644 ? 16.549 10.191 -10.435 1.00 48.72 644 ASP A C 1
ATOM 4663 O O . ASP A 1 644 ? 16.930 9.049 -10.143 1.00 48.72 644 ASP A O 1
ATOM 4667 N N . PRO A 1 645 ? 15.284 10.585 -10.181 1.00 49.09 645 PRO A N 1
ATOM 4668 C CA . PRO A 1 645 ? 14.280 9.674 -9.646 1.00 49.09 645 PRO A CA 1
ATOM 4669 C C . PRO A 1 645 ? 14.105 8.430 -10.522 1.00 49.09 645 PRO A C 1
ATOM 4671 O O . PRO A 1 645 ? 13.758 7.381 -9.992 1.00 49.09 645 PRO A O 1
ATOM 4674 N N . GLY A 1 646 ? 14.375 8.520 -11.831 1.00 50.03 646 GLY A N 1
ATOM 4675 C CA . GLY A 1 646 ? 14.371 7.386 -12.755 1.00 50.03 646 GLY A CA 1
ATOM 4676 C C . GLY A 1 646 ? 15.459 6.360 -12.438 1.00 50.03 646 GLY A C 1
ATOM 4677 O O . GLY A 1 646 ? 15.150 5.182 -12.269 1.00 50.03 646 GLY A O 1
ATOM 4678 N N . CYS A 1 647 ? 16.710 6.793 -12.256 1.00 48.19 647 CYS A N 1
ATOM 4679 C CA . CYS A 1 647 ? 17.817 5.902 -11.874 1.00 48.19 647 CYS A CA 1
ATOM 4680 C C . CYS A 1 647 ? 17.562 5.203 -10.530 1.00 48.19 647 CYS A C 1
ATOM 4682 O O . CYS A 1 647 ? 17.912 4.040 -10.346 1.00 48.19 647 CYS A O 1
ATOM 4684 N N . VAL A 1 648 ? 16.899 5.907 -9.613 1.00 52.38 648 VAL A N 1
ATOM 4685 C CA . VAL A 1 648 ? 16.533 5.419 -8.281 1.00 52.38 648 VAL A CA 1
ATOM 4686 C C . VAL A 1 648 ? 15.320 4.466 -8.322 1.00 52.38 648 VAL A C 1
ATOM 4688 O O . VAL A 1 648 ? 15.245 3.524 -7.535 1.00 52.38 648 VAL A O 1
ATOM 4691 N N . LEU A 1 649 ? 14.366 4.669 -9.241 1.00 50.75 649 LEU A N 1
ATOM 4692 C CA . LEU A 1 649 ? 13.158 3.837 -9.350 1.00 50.75 649 LEU A CA 1
ATOM 4693 C C . LEU A 1 649 ? 13.366 2.535 -10.133 1.00 50.75 649 LEU A C 1
ATOM 4695 O O . LEU A 1 649 ? 12.774 1.517 -9.766 1.00 50.75 649 LEU A O 1
ATOM 4699 N N . TYR A 1 650 ? 14.138 2.572 -11.222 1.00 53.06 650 TYR A N 1
ATOM 4700 C CA . TYR A 1 650 ? 14.208 1.458 -12.177 1.00 53.06 650 TYR A CA 1
ATOM 4701 C C . TYR A 1 650 ? 15.352 0.482 -11.910 1.00 53.06 650 TYR A C 1
ATOM 4703 O O . TYR A 1 650 ? 15.252 -0.663 -12.339 1.00 53.06 650 TYR A O 1
ATOM 4711 N N . GLY A 1 651 ? 16.392 0.920 -11.191 1.00 61.47 651 GLY A N 1
ATOM 4712 C CA . GLY A 1 651 ? 17.617 0.154 -10.976 1.00 61.47 651 GLY A CA 1
ATOM 4713 C C . GLY A 1 651 ? 18.387 -0.100 -12.271 1.00 61.47 651 GLY A C 1
ATOM 4714 O O . GLY A 1 651 ? 17.823 -0.258 -13.351 1.00 61.47 651 GLY A O 1
ATOM 4715 N N . LEU A 1 652 ? 19.712 -0.140 -12.179 1.00 70.00 652 LEU A N 1
ATOM 4716 C CA . LEU A 1 652 ? 20.573 -0.389 -13.333 1.00 70.00 652 LEU A CA 1
ATOM 4717 C C . LEU A 1 652 ? 21.486 -1.573 -13.046 1.00 70.00 652 LEU A C 1
ATOM 4719 O O . LEU A 1 652 ? 22.708 -1.443 -12.978 1.00 70.00 652 LEU A O 1
ATOM 4723 N N . ILE A 1 653 ? 20.874 -2.747 -12.876 1.00 77.25 653 ILE A N 1
ATOM 4724 C CA . ILE A 1 653 ? 21.617 -3.976 -12.579 1.00 77.25 653 ILE A CA 1
ATOM 4725 C C . ILE A 1 653 ? 22.678 -4.284 -13.650 1.00 77.25 653 ILE A C 1
ATOM 4727 O O . ILE A 1 653 ? 23.722 -4.847 -13.336 1.00 77.25 653 ILE A O 1
ATOM 4731 N N . GLU A 1 654 ? 22.445 -3.831 -14.883 1.00 75.88 654 GLU A N 1
ATOM 4732 C CA . GLU A 1 654 ? 23.340 -3.929 -16.044 1.00 75.88 654 GLU A CA 1
ATOM 4733 C C . GLU A 1 654 ? 24.693 -3.219 -15.838 1.00 75.88 654 GLU A C 1
ATOM 4735 O O . GLU A 1 654 ? 25.700 -3.647 -16.395 1.00 75.88 654 GLU A O 1
ATOM 4740 N N . PHE A 1 655 ? 24.759 -2.178 -14.999 1.00 75.88 655 PHE A N 1
ATOM 4741 C CA . PHE A 1 655 ? 26.004 -1.450 -14.709 1.00 75.88 655 PHE A CA 1
ATOM 4742 C C . PHE A 1 655 ? 26.715 -1.931 -13.441 1.00 75.88 655 PHE A C 1
ATOM 4744 O O . PHE A 1 655 ? 27.783 -1.419 -13.104 1.00 75.88 655 PHE A O 1
ATOM 4751 N N . THR A 1 656 ? 26.175 -2.934 -12.743 1.00 80.19 656 THR A N 1
ATOM 4752 C CA . THR A 1 656 ? 26.802 -3.465 -11.520 1.00 80.19 656 THR A CA 1
ATOM 4753 C C . THR A 1 656 ? 28.243 -3.957 -11.703 1.00 80.19 656 THR A C 1
ATOM 4755 O O . THR A 1 656 ? 29.028 -3.739 -10.778 1.00 80.19 656 THR A O 1
ATOM 4758 N N . PRO A 1 657 ? 28.667 -4.530 -12.851 1.00 80.25 657 PRO A N 1
ATOM 4759 C CA . PRO A 1 657 ? 30.062 -4.938 -13.040 1.00 80.25 657 PRO A CA 1
ATOM 4760 C C . PRO A 1 657 ? 31.057 -3.769 -13.075 1.00 80.25 657 PRO A C 1
ATOM 4762 O O . PRO A 1 657 ? 32.251 -3.981 -12.874 1.00 80.25 657 PRO A O 1
ATOM 4765 N N . LEU A 1 658 ? 30.587 -2.538 -13.307 1.00 79.06 658 LEU A N 1
ATOM 4766 C CA . LEU A 1 658 ? 31.442 -1.350 -13.389 1.00 79.06 658 LEU A CA 1
ATOM 4767 C C . LEU A 1 658 ? 31.849 -0.818 -12.006 1.00 79.06 658 LEU A C 1
ATOM 4769 O O . LEU A 1 658 ? 32.909 -0.209 -11.869 1.00 79.06 658 LEU A O 1
ATOM 4773 N N . ASP A 1 659 ? 31.030 -1.059 -10.982 1.00 79.50 659 ASP A N 1
ATOM 4774 C CA . ASP A 1 659 ? 31.237 -0.566 -9.620 1.00 79.50 659 ASP A CA 1
ATOM 4775 C C . ASP A 1 659 ? 31.698 -1.705 -8.699 1.00 79.50 659 ASP A C 1
ATOM 4777 O O . ASP A 1 659 ? 30.896 -2.463 -8.142 1.00 79.50 659 ASP A O 1
ATOM 4781 N N . THR A 1 660 ? 33.018 -1.857 -8.567 1.00 82.56 660 THR A N 1
ATOM 4782 C CA . THR A 1 660 ? 33.644 -2.982 -7.857 1.00 82.56 660 THR A CA 1
ATOM 4783 C C . THR A 1 660 ? 34.368 -2.553 -6.588 1.00 82.56 660 THR A C 1
ATOM 4785 O O . THR A 1 660 ? 34.970 -1.484 -6.503 1.00 82.56 660 THR A O 1
ATOM 4788 N N . VAL A 1 661 ? 34.355 -3.439 -5.594 1.00 83.00 661 VAL A N 1
ATOM 4789 C CA . VAL A 1 661 ? 35.144 -3.328 -4.366 1.00 83.00 661 VAL A CA 1
ATOM 4790 C C . VAL A 1 661 ? 36.155 -4.472 -4.337 1.00 83.00 661 VAL A C 1
ATOM 4792 O O . VAL A 1 661 ? 35.848 -5.606 -4.711 1.00 83.00 661 VAL A O 1
ATOM 4795 N N . ALA A 1 662 ? 37.379 -4.178 -3.901 1.00 80.12 662 ALA A N 1
ATOM 4796 C CA . ALA A 1 662 ? 38.415 -5.189 -3.735 1.00 80.12 662 ALA A CA 1
ATOM 4797 C C . ALA A 1 662 ? 38.135 -6.030 -2.479 1.00 80.12 662 ALA A C 1
ATOM 4799 O O . ALA A 1 662 ? 38.207 -5.529 -1.355 1.00 80.12 662 ALA A O 1
ATOM 4800 N N . VAL A 1 663 ? 37.833 -7.316 -2.667 1.00 77.00 663 VAL A N 1
ATOM 4801 C CA . VAL A 1 663 ? 37.713 -8.301 -1.584 1.00 77.00 663 VAL A CA 1
ATOM 4802 C C . VAL A 1 663 ? 38.900 -9.256 -1.708 1.00 77.00 663 VAL A C 1
ATOM 4804 O O . VAL A 1 663 ? 38.858 -10.256 -2.426 1.00 77.00 663 VAL A O 1
ATOM 4807 N N . GLY A 1 664 ? 40.011 -8.911 -1.053 1.00 78.69 664 GLY A N 1
ATOM 4808 C CA . GLY A 1 664 ? 41.285 -9.611 -1.252 1.00 78.69 664 GLY A CA 1
ATOM 4809 C C . GLY A 1 664 ? 41.833 -9.385 -2.675 1.00 78.69 664 GLY A C 1
ATOM 4810 O O . GLY A 1 664 ? 41.890 -8.234 -3.101 1.00 78.69 664 GLY A O 1
ATOM 4811 N N . PRO A 1 665 ? 42.245 -10.435 -3.420 1.00 75.75 665 PRO A N 1
ATOM 4812 C CA . PRO A 1 665 ? 42.772 -10.297 -4.783 1.00 75.75 665 PRO A CA 1
ATOM 4813 C C . PRO A 1 665 ? 41.688 -10.221 -5.875 1.00 75.75 665 PRO A C 1
ATOM 4815 O O . PRO A 1 665 ? 42.026 -10.081 -7.049 1.00 75.75 665 PRO A O 1
ATOM 4818 N N . VAL A 1 666 ? 40.403 -10.355 -5.525 1.00 79.00 666 VAL A N 1
ATOM 4819 C CA . VAL A 1 666 ? 39.292 -10.386 -6.489 1.00 79.00 666 VAL A CA 1
ATOM 4820 C C . VAL A 1 666 ? 38.493 -9.086 -6.409 1.00 79.00 666 VAL A C 1
ATOM 4822 O O . VAL A 1 666 ? 38.076 -8.663 -5.330 1.00 79.00 666 VAL A O 1
ATOM 4825 N N . HIS A 1 667 ? 38.253 -8.469 -7.565 1.00 81.06 667 HIS A N 1
ATOM 4826 C CA . HIS A 1 667 ? 37.324 -7.350 -7.703 1.00 81.06 667 HIS A CA 1
ATOM 4827 C C . HIS A 1 667 ? 35.907 -7.898 -7.856 1.00 81.06 667 HIS A C 1
ATOM 4829 O O . HIS A 1 667 ? 35.606 -8.572 -8.839 1.00 81.06 667 HIS A O 1
ATOM 4835 N N . VAL A 1 668 ? 35.057 -7.637 -6.865 1.00 85.88 668 VAL A N 1
ATOM 4836 C CA . VAL A 1 668 ? 33.663 -8.099 -6.843 1.00 85.88 668 VAL A CA 1
ATOM 4837 C C . VAL A 1 668 ? 32.746 -6.881 -6.961 1.00 85.88 668 VAL A C 1
ATOM 4839 O O . VAL A 1 668 ? 33.030 -5.865 -6.320 1.00 85.88 668 VAL A O 1
ATOM 4842 N N . PRO A 1 669 ? 31.645 -6.948 -7.732 1.00 87.69 669 PRO A N 1
ATOM 4843 C CA . PRO A 1 669 ? 30.642 -5.889 -7.757 1.00 87.69 669 PRO A CA 1
ATOM 4844 C C . PRO A 1 669 ? 30.175 -5.522 -6.348 1.00 87.69 669 PRO A C 1
ATOM 4846 O O . PRO A 1 669 ? 29.793 -6.390 -5.555 1.00 87.69 669 PRO A O 1
ATOM 4849 N N . ARG A 1 670 ? 30.165 -4.225 -6.037 1.00 84.31 670 ARG A N 1
ATOM 4850 C CA . ARG A 1 670 ? 29.758 -3.706 -4.724 1.00 84.31 670 ARG A CA 1
ATOM 4851 C C . ARG A 1 670 ? 28.338 -4.142 -4.365 1.00 84.31 670 ARG A C 1
ATOM 4853 O O . ARG A 1 670 ? 28.095 -4.599 -3.248 1.00 84.31 670 ARG A O 1
ATOM 4860 N N . ALA A 1 671 ? 27.424 -4.063 -5.333 1.00 85.19 671 ALA A N 1
ATOM 4861 C CA . ALA A 1 671 ? 26.037 -4.495 -5.184 1.00 85.19 671 ALA A CA 1
ATOM 4862 C C . ALA A 1 671 ? 25.935 -5.985 -4.815 1.00 85.19 671 ALA A C 1
ATOM 4864 O O . ALA A 1 671 ? 25.206 -6.344 -3.891 1.00 85.19 671 ALA A O 1
ATOM 4865 N N . LEU A 1 672 ? 26.716 -6.853 -5.474 1.00 90.00 672 LEU A N 1
ATOM 4866 C CA . LEU A 1 672 ? 26.742 -8.285 -5.169 1.00 90.00 672 LEU A CA 1
ATOM 4867 C C . LEU A 1 672 ? 27.219 -8.547 -3.738 1.00 90.00 672 LEU A C 1
ATOM 4869 O O . LEU A 1 672 ? 26.632 -9.381 -3.055 1.00 90.00 672 LEU A O 1
ATOM 4873 N N . ALA A 1 673 ? 28.244 -7.833 -3.266 1.00 87.81 673 ALA A N 1
ATOM 4874 C CA . ALA A 1 673 ? 28.751 -7.996 -1.904 1.00 87.81 673 ALA A CA 1
ATOM 4875 C C . ALA A 1 673 ? 27.682 -7.653 -0.847 1.00 87.81 673 ALA A C 1
ATOM 4877 O O . ALA A 1 673 ? 27.447 -8.440 0.074 1.00 87.81 673 ALA A O 1
ATOM 4878 N N . TRP A 1 674 ? 26.979 -6.526 -1.009 1.00 86.06 674 TRP A N 1
ATOM 4879 C CA . TRP A 1 674 ? 25.893 -6.127 -0.104 1.00 86.06 674 TRP A CA 1
ATOM 4880 C C . TRP A 1 674 ? 24.688 -7.067 -0.165 1.00 86.06 674 TRP A C 1
ATOM 4882 O O . TRP A 1 674 ? 24.115 -7.420 0.871 1.00 86.06 674 TRP A O 1
ATOM 4892 N N . LEU A 1 675 ? 24.317 -7.522 -1.362 1.00 91.19 675 LEU A N 1
ATOM 4893 C CA . LEU A 1 675 ? 23.225 -8.475 -1.549 1.00 91.19 675 LEU A CA 1
ATOM 4894 C C . LEU A 1 675 ? 23.566 -9.859 -0.999 1.00 91.19 675 LEU A C 1
ATOM 4896 O O . LEU A 1 675 ? 22.708 -10.497 -0.392 1.00 91.19 675 LEU A O 1
ATOM 4900 N N . ALA A 1 676 ? 24.813 -10.308 -1.138 1.00 92.56 676 ALA A N 1
ATOM 4901 C CA . ALA A 1 676 ? 25.286 -11.556 -0.549 1.00 92.56 676 ALA A CA 1
ATOM 4902 C C . ALA A 1 676 ? 25.284 -11.483 0.983 1.00 92.56 676 ALA A C 1
ATOM 4904 O O . ALA A 1 676 ? 24.814 -12.417 1.635 1.00 92.56 676 ALA A O 1
ATOM 4905 N N . LEU A 1 677 ? 25.723 -10.359 1.564 1.00 92.00 677 LEU A N 1
ATOM 4906 C CA . LEU A 1 677 ? 25.620 -10.112 3.006 1.00 92.00 677 LEU A CA 1
ATOM 4907 C C . LEU A 1 677 ? 24.157 -10.129 3.472 1.00 92.00 677 LEU A C 1
ATOM 4909 O O . LEU A 1 677 ? 23.831 -10.757 4.478 1.00 92.00 677 LEU A O 1
ATOM 4913 N N . THR A 1 678 ? 23.269 -9.486 2.716 1.00 93.19 678 THR A N 1
ATOM 4914 C CA . THR A 1 678 ? 21.827 -9.458 2.995 1.00 93.19 678 THR A CA 1
ATOM 4915 C C . THR A 1 678 ? 21.220 -10.859 2.914 1.00 93.19 678 THR A C 1
ATOM 4917 O O . THR A 1 678 ? 20.506 -11.271 3.823 1.00 93.19 678 THR A O 1
ATOM 4920 N N . LEU A 1 679 ? 21.546 -11.643 1.882 1.00 95.94 679 LEU A N 1
ATOM 4921 C CA . LEU A 1 679 ? 21.105 -13.032 1.750 1.00 95.94 679 LEU A CA 1
ATOM 4922 C C . LEU A 1 679 ? 21.606 -13.895 2.916 1.00 95.94 679 LEU A C 1
ATOM 4924 O O . LEU A 1 679 ? 20.841 -14.695 3.461 1.00 95.94 679 LEU A O 1
ATOM 4928 N N . ALA A 1 680 ? 22.867 -13.721 3.320 1.00 96.06 680 ALA A N 1
ATOM 4929 C CA . ALA A 1 680 ? 23.443 -14.418 4.463 1.00 96.06 680 ALA A CA 1
ATOM 4930 C C . ALA A 1 680 ? 22.722 -14.045 5.766 1.00 96.06 680 ALA A C 1
ATOM 4932 O O . ALA A 1 680 ? 22.339 -14.936 6.521 1.00 96.06 680 ALA A O 1
ATOM 4933 N N . MET A 1 681 ? 22.456 -12.755 5.995 1.00 95.25 681 MET A N 1
ATOM 4934 C CA . MET A 1 681 ? 21.679 -12.266 7.138 1.00 95.25 681 MET A CA 1
ATOM 4935 C C . MET A 1 681 ? 20.258 -12.848 7.145 1.00 95.25 681 MET A C 1
ATOM 4937 O O . MET A 1 681 ? 19.807 -13.350 8.174 1.00 95.25 681 MET A O 1
ATOM 4941 N N . ASN A 1 682 ? 19.568 -12.833 6.002 1.00 96.06 682 ASN A N 1
ATOM 4942 C CA . ASN A 1 682 ? 18.211 -13.365 5.858 1.00 96.06 682 ASN A CA 1
ATOM 4943 C C . ASN A 1 682 ? 18.180 -14.863 6.155 1.00 96.06 682 ASN A C 1
ATOM 4945 O O . ASN A 1 682 ? 17.344 -15.334 6.923 1.00 96.06 682 ASN A O 1
ATOM 4949 N N . THR A 1 683 ? 19.125 -15.607 5.584 1.00 96.00 683 THR A N 1
ATOM 4950 C CA . THR A 1 683 ? 19.246 -17.051 5.797 1.00 96.00 683 THR A CA 1
ATOM 4951 C C . THR A 1 683 ? 19.578 -17.359 7.254 1.00 96.00 683 THR A C 1
ATOM 4953 O O . THR A 1 683 ? 18.933 -18.218 7.849 1.00 96.00 683 THR A O 1
ATOM 4956 N N . ALA A 1 684 ? 20.517 -16.629 7.865 1.00 95.75 684 ALA A N 1
ATOM 4957 C CA . ALA A 1 684 ? 20.873 -16.789 9.273 1.00 95.75 684 ALA A CA 1
ATOM 4958 C C . ALA A 1 684 ? 19.677 -16.516 10.193 1.00 95.75 684 ALA A C 1
ATOM 4960 O O . ALA A 1 684 ? 19.384 -17.332 11.061 1.00 95.75 684 ALA A O 1
ATOM 4961 N N . LEU A 1 685 ? 18.939 -15.425 9.969 1.00 95.44 685 LEU A N 1
ATOM 4962 C CA . LEU A 1 685 ? 17.722 -15.115 10.719 1.00 95.44 685 LEU A CA 1
ATOM 4963 C C . LEU A 1 685 ? 16.687 -16.239 10.594 1.00 95.44 685 LEU A C 1
ATOM 4965 O O . LEU A 1 685 ? 16.148 -16.691 11.602 1.00 95.44 685 LEU A O 1
ATOM 4969 N N . ILE A 1 686 ? 16.423 -16.703 9.369 1.00 95.75 686 ILE A N 1
ATOM 4970 C CA . ILE A 1 686 ? 15.433 -17.754 9.106 1.00 95.75 686 ILE A CA 1
ATOM 4971 C C . ILE A 1 686 ? 15.840 -19.067 9.769 1.00 95.75 686 ILE A C 1
ATOM 4973 O O . ILE A 1 686 ? 14.984 -19.735 10.336 1.00 95.75 686 ILE A O 1
ATOM 4977 N N . VAL A 1 687 ? 17.119 -19.442 9.710 1.00 95.69 687 VAL A N 1
ATOM 4978 C CA . VAL A 1 687 ? 17.622 -20.691 10.299 1.00 95.69 687 VAL A CA 1
ATOM 4979 C C . VAL A 1 687 ? 17.630 -20.617 11.827 1.00 95.69 687 VAL A C 1
ATOM 4981 O O . VAL A 1 687 ? 17.146 -21.542 12.477 1.00 95.69 687 VAL A O 1
ATOM 4984 N N . LEU A 1 688 ? 18.132 -19.520 12.406 1.00 95.62 688 LEU A N 1
ATOM 4985 C CA . LEU A 1 688 ? 18.244 -19.347 13.859 1.00 95.62 688 LEU A CA 1
ATOM 4986 C C . LEU A 1 688 ? 16.876 -19.198 14.535 1.00 95.62 688 LEU A C 1
ATOM 4988 O O . LEU A 1 688 ? 16.655 -19.798 15.582 1.00 95.62 688 LEU A O 1
ATOM 4992 N N . PHE A 1 689 ? 15.957 -18.447 13.922 1.00 95.50 689 PHE A N 1
ATOM 4993 C CA . PHE A 1 689 ? 14.627 -18.150 14.470 1.00 95.50 689 PHE A CA 1
ATOM 4994 C C . PHE A 1 689 ? 13.503 -18.894 13.739 1.00 95.50 689 PHE A C 1
ATOM 4996 O O . PHE A 1 689 ? 12.359 -18.431 13.699 1.00 95.50 689 PHE A O 1
ATOM 5003 N N . TYR A 1 690 ? 13.806 -20.043 13.118 1.00 94.88 690 TYR A N 1
ATOM 5004 C CA . TYR A 1 690 ? 12.835 -20.788 12.308 1.00 94.88 690 TYR A CA 1
ATOM 5005 C C . TYR A 1 690 ? 11.561 -21.110 13.100 1.00 94.88 690 TYR A C 1
ATOM 5007 O O . TYR A 1 690 ? 10.448 -20.964 12.588 1.00 94.88 690 TYR A O 1
ATOM 5015 N N . LYS A 1 691 ? 11.711 -21.529 14.364 1.00 94.06 691 LYS A N 1
ATOM 5016 C CA . LYS A 1 691 ? 10.592 -21.928 15.229 1.00 94.06 691 LYS A CA 1
ATOM 5017 C C . LYS A 1 691 ? 9.717 -20.723 15.577 1.00 94.06 691 LYS A C 1
ATOM 5019 O O . LYS A 1 691 ? 8.500 -20.779 15.413 1.00 94.06 691 LYS A O 1
ATOM 5024 N N . GLU A 1 692 ? 10.341 -19.628 15.992 1.00 95.38 692 GLU A N 1
ATOM 5025 C CA . GLU A 1 692 ? 9.706 -18.375 16.393 1.00 95.38 692 GLU A CA 1
ATOM 5026 C C . GLU A 1 692 ? 8.965 -17.736 15.215 1.00 95.38 692 GLU A C 1
ATOM 5028 O O . GLU A 1 692 ? 7.790 -17.388 15.339 1.00 95.38 692 GLU A O 1
ATOM 5033 N N . LEU A 1 693 ? 9.620 -17.642 14.050 1.00 94.06 693 LEU A N 1
ATOM 5034 C CA . LEU A 1 693 ? 9.017 -17.127 12.820 1.00 94.06 693 LEU A CA 1
ATOM 5035 C C . LEU A 1 693 ? 7.826 -17.982 12.386 1.00 94.06 693 LEU A C 1
ATOM 5037 O O . LEU A 1 693 ? 6.789 -17.432 12.017 1.00 94.06 693 LEU A O 1
ATOM 5041 N N . THR A 1 694 ? 7.945 -19.312 12.464 1.00 94.50 694 THR A N 1
ATOM 5042 C CA . THR A 1 694 ? 6.857 -20.227 12.095 1.00 94.50 694 THR A CA 1
ATOM 5043 C C . THR A 1 694 ? 5.635 -20.004 12.981 1.00 94.50 694 THR A C 1
ATOM 5045 O O . THR A 1 694 ? 4.557 -19.723 12.461 1.00 94.50 694 THR A O 1
ATOM 5048 N N . ILE A 1 695 ? 5.787 -20.075 14.309 1.00 93.88 695 ILE A N 1
ATOM 5049 C CA . ILE A 1 695 ? 4.646 -19.970 15.232 1.00 93.88 695 ILE A CA 1
ATOM 5050 C C . ILE A 1 695 ? 3.995 -18.591 15.106 1.00 93.88 695 ILE A C 1
ATOM 5052 O O . ILE A 1 695 ? 2.784 -18.512 14.942 1.00 93.88 695 ILE A O 1
ATOM 5056 N N . VAL A 1 696 ? 4.777 -17.506 15.071 1.00 93.50 696 VAL A N 1
ATOM 5057 C CA . VAL A 1 696 ? 4.231 -16.142 14.947 1.00 93.50 696 VAL A CA 1
ATOM 5058 C C . VAL A 1 696 ? 3.524 -15.911 13.605 1.00 93.50 696 VAL A C 1
ATOM 5060 O O . VAL A 1 696 ? 2.582 -15.123 13.547 1.00 93.50 696 VAL A O 1
ATOM 5063 N N . CYS A 1 697 ? 3.928 -16.581 12.520 1.00 91.38 697 CYS A N 1
ATOM 5064 C CA . CYS A 1 697 ? 3.242 -16.452 11.228 1.00 91.38 697 CYS A CA 1
ATOM 5065 C C . CYS A 1 697 ? 1.856 -17.102 11.204 1.00 91.38 697 CYS A C 1
ATOM 5067 O O . CYS A 1 697 ? 0.980 -16.604 10.495 1.00 91.38 697 CYS A O 1
ATOM 5069 N N . PHE A 1 698 ? 1.662 -18.197 11.942 1.00 91.06 698 PHE A N 1
ATOM 5070 C CA . PHE A 1 698 ? 0.395 -18.932 11.963 1.00 91.06 698 PHE A CA 1
ATOM 5071 C C . PHE A 1 698 ? -0.496 -18.547 13.152 1.00 91.06 698 PHE A C 1
ATOM 5073 O O . PHE A 1 698 ? -1.703 -18.408 12.965 1.00 91.06 698 PHE A O 1
ATOM 5080 N N . ASP A 1 699 ? 0.083 -18.324 14.335 1.00 93.25 699 ASP A N 1
ATOM 5081 C CA . ASP A 1 699 ? -0.625 -17.927 15.555 1.00 93.25 699 ASP A CA 1
ATOM 5082 C C . ASP A 1 699 ? 0.251 -17.054 16.496 1.00 93.25 699 ASP A C 1
ATOM 5084 O O . ASP A 1 699 ? 0.991 -17.556 17.352 1.00 93.25 699 ASP A O 1
ATOM 5088 N N . PRO A 1 700 ? 0.155 -15.712 16.384 1.00 89.56 700 PRO A N 1
ATOM 5089 C CA . PRO A 1 700 ? 0.830 -14.781 17.291 1.00 89.56 700 PRO A CA 1
ATOM 5090 C C . PRO A 1 700 ? 0.390 -14.884 18.762 1.00 89.56 700 PRO A C 1
ATOM 5092 O O . PRO A 1 700 ? 1.168 -14.540 19.659 1.00 89.56 700 PRO A O 1
ATOM 5095 N N . ALA A 1 701 ? -0.854 -15.300 19.028 1.00 89.94 701 ALA A N 1
ATOM 5096 C CA . ALA A 1 701 ? -1.389 -15.387 20.386 1.00 89.94 701 ALA A CA 1
ATOM 5097 C C . ALA A 1 701 ? -0.807 -16.605 21.108 1.00 89.94 701 ALA A C 1
ATOM 5099 O O . ALA A 1 701 ? -0.321 -16.469 22.233 1.00 89.94 701 ALA A O 1
ATOM 5100 N N . LEU A 1 702 ? -0.749 -17.750 20.419 1.00 92.38 702 LEU A N 1
ATOM 5101 C CA . LEU A 1 702 ? -0.058 -18.947 20.893 1.00 92.38 702 LEU A CA 1
ATOM 5102 C C . LEU A 1 702 ? 1.425 -18.669 21.154 1.00 92.38 702 LEU A C 1
ATOM 5104 O O . LEU A 1 702 ? 1.925 -19.022 22.220 1.00 92.38 702 LEU A O 1
ATOM 5108 N N . ALA A 1 703 ? 2.113 -17.976 20.236 1.00 92.44 703 ALA A N 1
ATOM 5109 C CA . ALA A 1 703 ? 3.510 -17.583 20.443 1.00 92.44 703 ALA A CA 1
ATOM 5110 C C . ALA A 1 703 ? 3.684 -16.806 21.759 1.00 92.44 703 ALA A C 1
ATOM 5112 O O . ALA A 1 703 ? 4.550 -17.134 22.570 1.00 92.44 703 ALA A O 1
ATOM 5113 N N . THR A 1 704 ? 2.806 -15.827 21.998 1.00 92.38 704 THR A N 1
ATOM 5114 C CA . THR A 1 704 ? 2.844 -14.987 23.204 1.00 92.38 704 THR A CA 1
ATOM 5115 C C . THR A 1 704 ? 2.557 -15.793 24.472 1.00 92.38 704 THR A C 1
ATOM 5117 O O . THR A 1 704 ? 3.238 -15.598 25.477 1.00 92.38 704 THR A O 1
ATOM 5120 N N . ALA A 1 705 ? 1.613 -16.739 24.425 1.00 93.19 705 ALA A N 1
ATOM 5121 C CA . ALA A 1 705 ? 1.313 -17.638 25.542 1.00 93.19 705 ALA A CA 1
ATOM 5122 C C . ALA A 1 705 ? 2.476 -18.595 25.865 1.00 93.19 705 ALA A C 1
ATOM 5124 O O . ALA A 1 705 ? 2.717 -18.904 27.028 1.00 93.19 705 ALA A O 1
ATOM 5125 N N . MET A 1 706 ? 3.242 -19.009 24.850 1.00 93.00 706 MET A N 1
ATOM 5126 C CA . MET A 1 706 ? 4.459 -19.819 24.998 1.00 93.00 706 MET A CA 1
ATOM 5127 C C . MET A 1 706 ? 5.680 -19.014 25.486 1.00 93.00 706 MET A C 1
ATOM 5129 O O . MET A 1 706 ? 6.772 -19.566 25.597 1.00 93.00 706 MET A O 1
ATOM 5133 N N . GLY A 1 707 ? 5.526 -17.712 25.756 1.00 91.88 707 GLY A N 1
ATOM 5134 C CA . GLY A 1 707 ? 6.612 -16.822 26.180 1.00 91.88 707 GLY A CA 1
ATOM 5135 C C . GLY A 1 707 ? 7.442 -16.233 25.033 1.00 91.88 707 GLY A C 1
ATOM 5136 O O . GLY A 1 707 ? 8.384 -15.481 25.285 1.00 91.88 707 GLY A O 1
ATOM 5137 N N . ILE A 1 708 ? 7.092 -16.511 23.772 1.00 92.94 708 ILE A N 1
ATOM 5138 C CA . ILE A 1 708 ? 7.728 -15.908 22.594 1.00 92.94 708 ILE A CA 1
ATOM 5139 C C . ILE A 1 708 ? 7.050 -14.567 22.319 1.00 92.94 708 ILE A C 1
ATOM 5141 O O . ILE A 1 708 ? 5.862 -14.490 22.011 1.00 92.94 708 ILE A O 1
ATOM 5145 N N . SER A 1 709 ? 7.804 -13.474 22.381 1.00 93.19 709 SER A N 1
ATOM 5146 C CA . SER A 1 709 ? 7.241 -12.150 22.111 1.00 93.19 709 SER A CA 1
ATOM 5147 C C . SER A 1 709 ? 6.938 -11.956 20.616 1.00 93.19 709 SER A C 1
ATOM 5149 O O . SER A 1 709 ? 7.791 -11.564 19.817 1.00 93.19 709 SER A O 1
ATOM 5151 N N . ALA A 1 710 ? 5.677 -12.170 20.229 1.00 90.12 710 ALA A N 1
ATOM 5152 C CA . ALA A 1 710 ? 5.222 -11.994 18.846 1.00 90.12 710 ALA A CA 1
ATOM 5153 C C . ALA A 1 710 ? 5.518 -10.587 18.294 1.00 90.12 710 ALA A C 1
ATOM 5155 O O . ALA A 1 710 ? 5.803 -10.421 17.109 1.00 90.12 710 ALA A O 1
ATOM 5156 N N . THR A 1 711 ? 5.510 -9.575 19.166 1.00 88.44 711 THR A N 1
ATOM 5157 C CA . THR A 1 711 ? 5.860 -8.192 18.828 1.00 88.44 711 THR A CA 1
ATOM 5158 C C . THR A 1 711 ? 7.318 -8.048 18.380 1.00 88.44 711 THR A C 1
ATOM 5160 O O . THR A 1 711 ? 7.563 -7.389 17.371 1.00 88.44 711 THR A O 1
ATOM 5163 N N . LEU A 1 712 ? 8.283 -8.665 19.080 1.00 89.88 712 LEU A N 1
ATOM 5164 C CA . LEU A 1 712 ? 9.699 -8.572 18.697 1.00 89.88 712 LEU A CA 1
ATOM 5165 C C . LEU A 1 712 ? 9.961 -9.324 17.397 1.00 89.88 712 LEU A C 1
ATOM 5167 O O . LEU A 1 712 ? 10.624 -8.788 16.518 1.00 89.88 712 LEU A O 1
ATOM 5171 N N . VAL A 1 713 ? 9.388 -10.520 17.237 1.00 91.94 713 VAL A N 1
ATOM 5172 C CA . VAL A 1 713 ? 9.516 -11.301 15.994 1.00 91.94 713 VAL A CA 1
ATOM 5173 C C . VAL A 1 713 ? 8.900 -10.549 14.815 1.00 91.94 713 VAL A C 1
ATOM 5175 O O . VAL A 1 713 ? 9.464 -10.528 13.722 1.00 91.94 713 VAL A O 1
ATOM 5178 N N . HIS A 1 714 ? 7.759 -9.886 15.029 1.00 87.44 714 HIS A N 1
ATOM 5179 C CA . HIS A 1 714 ? 7.149 -9.049 14.006 1.00 87.44 714 HIS A CA 1
ATOM 5180 C C . HIS A 1 714 ? 8.074 -7.913 13.581 1.00 87.44 714 HIS A C 1
ATOM 5182 O O . HIS A 1 714 ? 8.391 -7.848 12.399 1.00 87.44 714 HIS A O 1
ATOM 5188 N N . TYR A 1 715 ? 8.535 -7.069 14.508 1.00 85.69 715 TYR A N 1
ATOM 5189 C CA . TYR A 1 715 ? 9.422 -5.960 14.154 1.00 85.69 715 TYR A CA 1
ATOM 5190 C C . TYR A 1 715 ? 10.780 -6.432 13.632 1.00 85.69 715 TYR A C 1
ATOM 5192 O O . TYR A 1 715 ? 11.306 -5.807 12.722 1.00 85.69 715 TYR A O 1
ATOM 5200 N N . GLY A 1 716 ? 11.302 -7.561 14.119 1.00 89.69 716 GLY A N 1
ATOM 5201 C CA . GLY A 1 716 ? 12.490 -8.211 13.568 1.00 89.69 716 GLY A CA 1
ATOM 5202 C C . GLY A 1 716 ? 12.311 -8.535 12.087 1.00 89.69 716 GLY A C 1
ATOM 5203 O O . GLY A 1 716 ? 13.101 -8.074 11.269 1.00 89.69 716 GLY A O 1
ATOM 5204 N N . LEU A 1 717 ? 11.214 -9.215 11.726 1.00 90.00 717 LEU A N 1
ATOM 5205 C CA . LEU A 1 717 ? 10.879 -9.479 10.324 1.00 90.00 717 LEU A CA 1
ATOM 5206 C C . LEU A 1 717 ? 10.730 -8.177 9.522 1.00 90.00 717 LEU A C 1
ATOM 5208 O O . LEU A 1 717 ? 11.240 -8.103 8.410 1.00 90.00 717 LEU A O 1
ATOM 5212 N N . MET A 1 718 ? 10.065 -7.149 10.064 1.00 86.88 718 MET A N 1
ATOM 5213 C CA . MET A 1 718 ? 9.895 -5.867 9.358 1.00 86.88 718 MET A CA 1
ATOM 5214 C C . MET A 1 718 ? 11.235 -5.167 9.104 1.00 86.88 718 MET A C 1
ATOM 5216 O O . MET A 1 718 ? 11.452 -4.647 8.013 1.00 86.88 718 MET A O 1
ATOM 5220 N N . THR A 1 719 ? 12.152 -5.188 10.070 1.00 87.19 719 THR A N 1
ATOM 5221 C CA . THR A 1 719 ? 13.501 -4.631 9.910 1.00 87.19 719 THR A CA 1
ATOM 5222 C C . THR A 1 719 ? 14.273 -5.377 8.829 1.00 87.19 719 THR A C 1
ATOM 5224 O O . THR A 1 719 ? 14.881 -4.748 7.969 1.00 87.19 719 THR A O 1
ATOM 5227 N N . THR A 1 720 ? 14.209 -6.710 8.803 1.00 91.06 720 THR A N 1
ATOM 5228 C CA . THR A 1 720 ? 14.886 -7.511 7.771 1.00 91.06 720 THR A CA 1
ATOM 5229 C C . THR A 1 720 ? 14.293 -7.279 6.381 1.00 91.06 720 THR A C 1
ATOM 5231 O O . THR A 1 720 ? 15.039 -7.176 5.407 1.00 91.06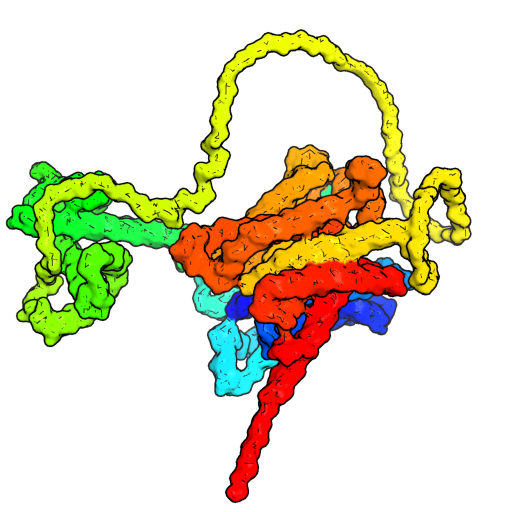 720 THR A O 1
ATOM 5234 N N . VAL A 1 721 ? 12.968 -7.125 6.278 1.00 90.69 721 VAL A N 1
ATOM 5235 C CA . VAL A 1 721 ? 12.296 -6.710 5.035 1.00 90.69 721 VAL A CA 1
ATOM 5236 C C . VAL A 1 721 ? 12.805 -5.344 4.587 1.00 90.69 721 VAL A C 1
ATOM 5238 O O . VAL A 1 721 ? 13.137 -5.189 3.415 1.00 90.69 721 VAL A O 1
ATOM 5241 N N . ALA A 1 722 ? 12.906 -4.371 5.499 1.00 86.19 722 ALA A N 1
ATOM 5242 C CA . ALA A 1 722 ? 13.400 -3.036 5.177 1.00 86.19 722 ALA A CA 1
ATOM 5243 C C . ALA A 1 722 ? 14.854 -3.072 4.687 1.00 86.19 722 ALA A C 1
ATOM 5245 O O . ALA A 1 722 ? 15.136 -2.536 3.621 1.00 86.19 722 ALA A O 1
ATOM 5246 N N . ILE A 1 723 ? 15.750 -3.773 5.393 1.00 88.12 723 ILE A N 1
ATOM 5247 C CA . ILE A 1 723 ? 17.153 -3.945 4.974 1.00 88.12 723 ILE A CA 1
ATOM 5248 C C . ILE A 1 723 ? 17.224 -4.605 3.595 1.00 88.12 723 ILE A C 1
ATOM 5250 O O . ILE A 1 723 ? 17.919 -4.113 2.713 1.00 88.12 723 ILE A O 1
ATOM 5254 N N . THR A 1 724 ? 16.465 -5.683 3.383 1.00 91.56 724 THR A N 1
ATOM 5255 C CA . THR A 1 724 ? 16.468 -6.415 2.108 1.00 91.56 724 THR A CA 1
ATOM 5256 C C . THR A 1 724 ? 15.929 -5.571 0.965 1.00 91.56 724 THR A C 1
ATOM 5258 O O . THR A 1 724 ? 16.490 -5.599 -0.129 1.00 91.56 724 THR A O 1
ATOM 5261 N N . SER A 1 725 ? 14.883 -4.786 1.223 1.00 86.88 725 SER A N 1
ATOM 5262 C CA . SER A 1 725 ? 14.303 -3.882 0.229 1.00 86.88 725 SER A CA 1
ATOM 5263 C C . SER A 1 725 ? 15.290 -2.773 -0.135 1.00 86.88 725 SER A C 1
ATOM 5265 O O . SER A 1 725 ? 15.494 -2.535 -1.317 1.00 86.88 725 SER A O 1
ATOM 5267 N N . VAL A 1 726 ? 15.967 -2.150 0.842 1.00 83.62 726 VAL A N 1
ATOM 5268 C CA . VAL A 1 726 ? 16.964 -1.093 0.584 1.00 83.62 726 VAL A CA 1
ATOM 5269 C C . VAL A 1 726 ? 18.207 -1.640 -0.130 1.00 83.62 726 VAL A C 1
ATOM 5271 O O . VAL A 1 726 ? 18.684 -1.022 -1.076 1.00 83.62 726 VAL A O 1
ATOM 5274 N N . ALA A 1 727 ? 18.715 -2.810 0.269 1.00 85.94 727 ALA A N 1
ATOM 5275 C CA . ALA A 1 727 ? 19.864 -3.431 -0.395 1.00 85.94 727 ALA A CA 1
ATOM 5276 C C . ALA A 1 727 ? 19.545 -3.835 -1.846 1.00 85.94 727 ALA A C 1
ATOM 5278 O O . ALA A 1 727 ? 20.388 -3.726 -2.730 1.00 85.94 727 ALA A O 1
ATOM 5279 N N . SER A 1 728 ? 18.312 -4.282 -2.100 1.00 86.94 728 SER A N 1
ATOM 5280 C CA . SER A 1 728 ? 17.852 -4.662 -3.443 1.00 86.94 728 SER A CA 1
ATOM 5281 C C . SER A 1 728 ? 17.504 -3.457 -4.312 1.00 86.94 728 SER A C 1
ATOM 5283 O O . SER A 1 728 ? 17.683 -3.504 -5.525 1.00 86.94 728 SER A O 1
ATOM 5285 N N . PHE A 1 729 ? 17.055 -2.367 -3.694 1.00 79.12 729 PHE A N 1
ATOM 5286 C CA . PHE A 1 729 ? 16.710 -1.114 -4.353 1.00 79.12 729 PHE A CA 1
ATOM 5287 C C . PHE A 1 729 ? 17.879 -0.506 -5.131 1.00 79.12 729 PHE A C 1
ATOM 5289 O O . PHE A 1 729 ? 17.679 -0.105 -6.272 1.00 79.12 729 PHE A O 1
ATOM 5296 N N . GLU A 1 730 ? 19.091 -0.497 -4.564 1.00 72.44 730 GLU A N 1
ATOM 5297 C CA . GLU A 1 730 ? 20.281 0.050 -5.239 1.00 72.44 730 GLU A CA 1
ATOM 5298 C C . GLU A 1 730 ? 20.614 -0.708 -6.538 1.00 72.44 730 GLU A C 1
ATOM 5300 O O . GLU A 1 730 ? 21.057 -0.107 -7.512 1.00 72.44 730 GLU A O 1
ATOM 5305 N N . ALA A 1 731 ? 20.363 -2.021 -6.575 1.00 75.38 731 ALA A N 1
ATOM 5306 C CA . ALA A 1 731 ? 20.698 -2.868 -7.718 1.00 75.38 731 ALA A CA 1
ATOM 5307 C C . ALA A 1 731 ? 19.564 -2.979 -8.753 1.00 75.38 731 ALA A C 1
ATOM 5309 O O . ALA A 1 731 ? 19.812 -2.913 -9.954 1.00 75.38 731 ALA A O 1
ATOM 5310 N N . VAL A 1 732 ? 18.325 -3.186 -8.298 1.00 77.19 732 VAL A N 1
ATOM 5311 C CA . VAL A 1 732 ? 17.183 -3.614 -9.134 1.00 77.19 732 VAL A CA 1
ATOM 5312 C C . VAL A 1 732 ? 16.090 -2.547 -9.247 1.00 77.19 732 VAL A C 1
ATOM 5314 O O . VAL A 1 732 ? 15.281 -2.614 -10.166 1.00 77.19 732 VAL A O 1
ATOM 5317 N N . GLY A 1 733 ? 16.072 -1.546 -8.363 1.00 76.44 733 GLY A N 1
ATOM 5318 C CA . GLY A 1 733 ? 15.053 -0.491 -8.339 1.00 76.44 733 GLY A CA 1
ATOM 5319 C C . GLY A 1 733 ? 13.862 -0.800 -7.427 1.00 76.44 733 GLY A C 1
ATOM 5320 O O . GLY A 1 733 ? 13.533 -1.954 -7.157 1.00 76.44 733 GLY A O 1
ATOM 5321 N N . SER A 1 734 ? 13.195 0.242 -6.925 1.00 73.62 734 SER A N 1
ATOM 5322 C CA . SER A 1 734 ? 12.169 0.139 -5.867 1.00 73.62 734 SER A CA 1
ATOM 5323 C C . SER A 1 734 ? 10.962 -0.712 -6.235 1.00 73.62 734 SER A C 1
ATOM 5325 O O . SER A 1 734 ? 10.506 -1.512 -5.423 1.00 73.62 734 SER A O 1
ATOM 5327 N N . ILE A 1 735 ? 10.428 -0.544 -7.444 1.00 74.38 735 ILE A N 1
ATOM 5328 C CA . ILE A 1 735 ? 9.150 -1.169 -7.817 1.00 74.38 735 ILE A CA 1
ATOM 5329 C C . ILE A 1 735 ? 9.358 -2.633 -8.237 1.00 74.38 735 ILE A C 1
ATOM 5331 O O . ILE A 1 735 ? 8.551 -3.509 -7.921 1.00 74.38 735 ILE A O 1
ATOM 5335 N N . LEU A 1 736 ? 10.468 -2.939 -8.915 1.00 83.31 736 LEU A N 1
ATOM 5336 C CA . LEU A 1 736 ? 10.753 -4.288 -9.423 1.00 83.31 736 LEU A CA 1
ATOM 5337 C C . LEU A 1 736 ? 11.129 -5.270 -8.300 1.00 83.31 736 LEU A C 1
ATOM 5339 O O . LEU A 1 736 ? 10.848 -6.467 -8.406 1.00 83.31 736 LEU A O 1
ATOM 5343 N N . VAL A 1 737 ? 11.645 -4.765 -7.174 1.00 89.44 737 VAL A N 1
ATOM 5344 C CA . VAL A 1 737 ? 11.892 -5.555 -5.954 1.00 89.44 737 VAL A CA 1
ATOM 5345 C C . VAL A 1 737 ? 10.609 -6.182 -5.399 1.00 89.44 737 VAL A C 1
ATOM 5347 O O . VAL A 1 737 ? 10.642 -7.311 -4.908 1.00 89.44 737 VAL A O 1
ATOM 5350 N N . ILE A 1 738 ? 9.453 -5.523 -5.535 1.00 89.00 738 ILE A N 1
ATOM 5351 C CA . ILE A 1 738 ? 8.162 -6.059 -5.064 1.00 89.00 738 ILE A CA 1
ATOM 5352 C C . ILE A 1 738 ? 7.820 -7.360 -5.795 1.00 89.00 738 ILE A C 1
ATOM 5354 O O . ILE A 1 738 ? 7.371 -8.324 -5.171 1.00 89.00 738 ILE A O 1
ATOM 5358 N N . ALA A 1 739 ? 8.086 -7.429 -7.105 1.00 91.25 739 ALA A N 1
ATOM 5359 C CA . ALA A 1 739 ? 7.871 -8.646 -7.887 1.00 91.25 739 ALA A CA 1
ATOM 5360 C C . ALA A 1 739 ? 8.711 -9.807 -7.337 1.00 91.25 739 ALA A C 1
ATOM 5362 O O . ALA A 1 739 ? 8.189 -10.902 -7.118 1.00 91.25 739 ALA A O 1
ATOM 5363 N N . MET A 1 740 ? 9.992 -9.547 -7.058 1.00 92.56 740 MET A N 1
ATOM 5364 C CA . MET A 1 740 ? 10.939 -10.533 -6.526 1.00 92.56 740 MET A CA 1
ATOM 5365 C C . MET A 1 740 ? 10.608 -10.958 -5.092 1.00 92.56 740 MET A C 1
ATOM 5367 O O . MET A 1 740 ? 10.878 -12.092 -4.698 1.00 92.56 740 MET A O 1
ATOM 5371 N N . LEU A 1 741 ? 9.998 -10.068 -4.310 1.00 93.25 741 LEU A N 1
ATOM 5372 C CA . LEU A 1 741 ? 9.582 -10.344 -2.942 1.00 93.25 741 LEU A CA 1
ATOM 5373 C C . LEU A 1 741 ? 8.272 -11.146 -2.896 1.00 93.25 741 LEU A C 1
ATOM 5375 O O . LEU A 1 741 ? 8.135 -12.056 -2.086 1.00 93.25 741 LEU A O 1
ATOM 5379 N N . VAL A 1 742 ? 7.299 -10.861 -3.763 1.00 94.56 742 VAL A N 1
ATOM 5380 C CA . VAL A 1 742 ? 5.961 -11.472 -3.661 1.00 94.56 742 VAL A CA 1
ATOM 5381 C C . VAL A 1 742 ? 5.805 -12.707 -4.549 1.00 94.56 742 VAL A C 1
ATOM 5383 O O . VAL A 1 742 ? 5.309 -13.737 -4.081 1.00 94.56 742 VAL A O 1
ATOM 5386 N N . ALA A 1 743 ? 6.216 -12.640 -5.818 1.00 94.81 743 ALA A N 1
ATOM 5387 C CA . ALA A 1 743 ? 5.866 -13.657 -6.811 1.00 94.81 743 ALA A CA 1
ATOM 5388 C C . ALA A 1 743 ? 6.481 -15.045 -6.532 1.00 94.81 743 ALA A C 1
ATOM 5390 O O . ALA A 1 743 ? 5.730 -16.025 -6.586 1.00 94.81 743 ALA A O 1
ATOM 5391 N N . PRO A 1 744 ? 7.773 -15.194 -6.164 1.00 96.31 744 PRO A N 1
ATOM 5392 C CA . PRO A 1 744 ? 8.339 -16.512 -5.862 1.00 96.31 744 PRO A CA 1
ATOM 5393 C C . PRO A 1 744 ? 7.671 -17.171 -4.650 1.00 96.31 744 PRO A C 1
ATOM 5395 O O . PRO A 1 744 ? 7.339 -18.355 -4.693 1.00 96.31 744 PRO A O 1
ATOM 5398 N N . GLY A 1 745 ? 7.399 -16.393 -3.595 1.00 94.94 745 GLY A N 1
ATOM 5399 C CA . GLY A 1 745 ? 6.699 -16.866 -2.400 1.00 94.94 745 GLY A CA 1
ATOM 5400 C C . GLY A 1 745 ? 5.253 -17.273 -2.694 1.00 94.94 745 GLY A C 1
ATOM 5401 O O . GLY A 1 745 ? 4.828 -18.364 -2.316 1.00 94.94 745 GLY A O 1
ATOM 5402 N N . ALA A 1 746 ? 4.501 -16.445 -3.424 1.00 95.00 746 ALA A N 1
ATOM 5403 C CA . ALA A 1 746 ? 3.124 -16.753 -3.819 1.00 95.00 746 ALA A CA 1
ATOM 5404 C C . ALA A 1 746 ? 3.041 -17.981 -4.742 1.00 95.00 746 ALA A C 1
ATOM 5406 O O . ALA A 1 746 ? 2.149 -18.815 -4.582 1.00 95.00 746 ALA A O 1
ATOM 5407 N N . THR A 1 747 ? 4.001 -18.133 -5.657 1.00 95.75 747 THR A N 1
ATOM 5408 C CA . THR A 1 747 ? 4.104 -19.305 -6.539 1.00 95.75 747 THR A CA 1
ATOM 5409 C C . THR A 1 747 ? 4.426 -20.567 -5.740 1.00 95.75 747 THR A C 1
ATOM 5411 O O . THR A 1 747 ? 3.737 -21.579 -5.875 1.00 95.75 747 THR A O 1
ATOM 5414 N N . ALA A 1 748 ? 5.416 -20.508 -4.843 1.00 95.69 748 ALA A N 1
ATOM 5415 C CA . ALA A 1 748 ? 5.778 -21.628 -3.975 1.00 95.69 748 ALA A CA 1
ATOM 5416 C C . ALA A 1 748 ? 4.622 -22.051 -3.053 1.00 95.69 748 ALA A C 1
ATOM 5418 O O . ALA A 1 748 ? 4.423 -23.245 -2.824 1.00 95.69 748 ALA A O 1
ATOM 5419 N N . HIS A 1 749 ? 3.811 -21.096 -2.584 1.00 93.62 749 HIS A N 1
ATOM 5420 C CA . HIS A 1 749 ? 2.634 -21.364 -1.754 1.00 93.62 749 HIS A CA 1
ATOM 5421 C C . HIS A 1 749 ? 1.573 -22.231 -2.458 1.00 93.62 749 HIS A C 1
ATOM 5423 O O . HIS A 1 749 ? 0.824 -22.951 -1.802 1.00 93.62 749 HIS A O 1
ATOM 5429 N N . LEU A 1 750 ? 1.509 -22.204 -3.793 1.00 92.38 750 LEU A N 1
ATOM 5430 C CA . LEU A 1 750 ? 0.609 -23.071 -4.563 1.00 92.38 750 LEU A CA 1
ATOM 5431 C C . LEU A 1 750 ? 1.164 -24.492 -4.747 1.00 92.38 750 LEU A C 1
ATOM 5433 O O . LEU A 1 750 ? 0.390 -25.438 -4.931 1.00 92.38 750 LEU A O 1
ATOM 5437 N N . LEU A 1 751 ? 2.487 -24.654 -4.674 1.00 93.06 751 LEU A N 1
ATOM 5438 C CA . LEU A 1 751 ? 3.184 -25.918 -4.922 1.00 93.06 751 LEU A CA 1
ATOM 5439 C C . LEU A 1 751 ? 3.322 -26.800 -3.674 1.00 93.06 751 LEU A C 1
ATOM 5441 O O . LEU A 1 751 ? 3.405 -28.021 -3.804 1.00 93.06 751 LEU A O 1
ATOM 5445 N N . THR A 1 752 ? 3.346 -26.221 -2.470 1.00 92.81 752 THR A N 1
ATOM 5446 C CA . THR A 1 752 ? 3.584 -26.971 -1.225 1.00 92.81 752 THR A CA 1
ATOM 5447 C C . THR A 1 752 ? 2.805 -26.423 -0.033 1.00 92.81 752 THR A C 1
ATOM 5449 O O . THR A 1 752 ? 2.590 -25.224 0.092 1.00 92.81 752 THR A O 1
ATOM 5452 N N . ASP A 1 753 ? 2.455 -27.323 0.889 1.00 89.19 753 ASP A N 1
ATOM 5453 C CA . ASP A 1 753 ? 1.747 -27.018 2.138 1.00 89.19 753 ASP A CA 1
ATOM 5454 C C . ASP A 1 753 ? 2.684 -26.866 3.355 1.00 89.19 753 ASP A C 1
ATOM 5456 O O . ASP A 1 753 ? 2.227 -26.564 4.454 1.00 89.19 753 ASP A O 1
ATOM 5460 N N . SER A 1 754 ? 3.997 -27.097 3.204 1.00 92.31 754 SER A N 1
ATOM 5461 C CA . SER A 1 754 ? 4.965 -26.941 4.305 1.00 92.31 754 SER A CA 1
ATOM 5462 C C . SER A 1 754 ? 5.919 -25.766 4.100 1.00 92.31 754 SER A C 1
ATOM 5464 O O . SER A 1 754 ? 6.500 -25.613 3.024 1.00 92.31 754 SER A O 1
ATOM 5466 N N . LEU A 1 755 ? 6.126 -24.982 5.166 1.00 93.31 755 LEU A N 1
ATOM 5467 C CA . LEU A 1 755 ? 6.932 -23.756 5.156 1.00 93.31 755 LEU A CA 1
ATOM 5468 C C . LEU A 1 755 ? 8.387 -23.995 4.726 1.00 93.31 755 LEU A C 1
ATOM 5470 O O . LEU A 1 755 ? 8.882 -23.295 3.852 1.00 93.31 755 LEU A O 1
ATOM 5474 N N . GLY A 1 756 ? 9.061 -25.015 5.265 1.00 93.75 756 GLY A N 1
ATOM 5475 C CA . GLY A 1 756 ? 10.439 -25.330 4.867 1.00 93.75 756 GLY A CA 1
ATOM 5476 C C . GLY A 1 756 ? 10.577 -25.630 3.368 1.00 93.75 756 GLY A C 1
ATOM 5477 O O . GLY A 1 756 ? 11.444 -25.076 2.702 1.00 93.75 756 GLY A O 1
ATOM 5478 N N . ARG A 1 757 ? 9.661 -26.431 2.797 1.00 95.19 757 ARG A N 1
ATOM 5479 C CA . ARG A 1 757 ? 9.645 -26.686 1.343 1.00 95.19 757 ARG A CA 1
ATOM 5480 C C . ARG A 1 757 ? 9.259 -25.439 0.554 1.00 95.19 757 ARG A C 1
ATOM 5482 O O . ARG A 1 757 ? 9.734 -25.272 -0.562 1.00 95.19 757 ARG A O 1
ATOM 5489 N N . MET A 1 758 ? 8.402 -24.584 1.112 1.00 95.62 758 MET A N 1
ATOM 5490 C CA . MET A 1 758 ? 8.000 -23.324 0.487 1.00 95.62 758 MET A CA 1
ATOM 5491 C C . MET A 1 758 ? 9.206 -22.396 0.323 1.00 95.62 758 MET A C 1
ATOM 5493 O O . MET A 1 758 ? 9.381 -21.850 -0.759 1.00 95.62 758 MET A O 1
ATOM 5497 N N . LEU A 1 759 ? 10.079 -22.303 1.333 1.00 97.06 759 LEU A N 1
ATOM 5498 C CA . LEU A 1 759 ? 11.330 -21.538 1.256 1.00 97.06 759 LEU A CA 1
ATOM 5499 C C . LEU A 1 759 ? 12.263 -22.074 0.159 1.00 97.06 759 LEU A C 1
ATOM 5501 O O . LEU A 1 759 ? 12.774 -21.293 -0.640 1.00 97.06 759 LEU A O 1
ATOM 5505 N N . CYS A 1 760 ? 12.440 -23.397 0.069 1.00 96.88 760 CYS A N 1
ATOM 5506 C CA . CYS A 1 760 ? 13.267 -24.008 -0.978 1.00 96.88 760 CYS A CA 1
ATOM 5507 C C . CYS A 1 760 ? 12.703 -23.759 -2.385 1.00 96.88 760 CYS A C 1
ATOM 5509 O O . CYS A 1 760 ? 13.447 -23.364 -3.281 1.00 96.88 760 CYS A O 1
ATOM 5511 N N . TRP A 1 761 ? 11.393 -23.955 -2.581 1.00 96.94 761 TRP A N 1
ATOM 5512 C CA . TRP A 1 761 ? 10.743 -23.682 -3.864 1.00 96.94 761 TRP A CA 1
ATOM 5513 C C . TRP A 1 761 ? 10.807 -22.203 -4.233 1.00 96.94 761 TRP A C 1
ATOM 5515 O O . TRP A 1 761 ? 11.094 -21.890 -5.383 1.00 96.94 761 TRP A O 1
ATOM 5525 N N . ALA A 1 762 ? 10.594 -21.295 -3.279 1.00 97.50 762 ALA A N 1
ATOM 5526 C CA . ALA A 1 762 ? 10.684 -19.862 -3.530 1.00 97.50 762 ALA A CA 1
ATOM 5527 C C . ALA A 1 762 ? 12.101 -19.450 -3.945 1.00 97.50 762 ALA A C 1
ATOM 5529 O O . ALA A 1 762 ? 12.244 -18.715 -4.915 1.00 97.50 762 ALA A O 1
ATOM 5530 N N . ALA A 1 763 ? 13.141 -19.967 -3.281 1.00 97.50 763 ALA A N 1
ATOM 5531 C CA . ALA A 1 763 ? 14.529 -19.723 -3.670 1.00 97.50 763 ALA A CA 1
ATOM 5532 C C . ALA A 1 763 ? 14.844 -20.277 -5.072 1.00 97.50 763 ALA A C 1
ATOM 5534 O O . ALA A 1 763 ? 15.434 -19.575 -5.890 1.00 97.50 763 ALA A O 1
ATO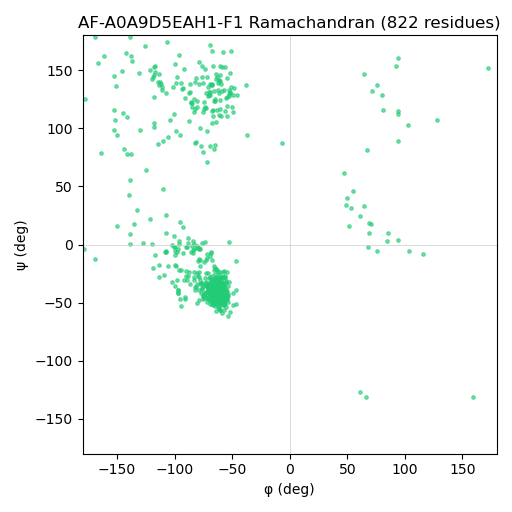M 5535 N N . ALA A 1 764 ? 14.407 -21.504 -5.378 1.00 97.50 764 ALA A N 1
ATOM 5536 C CA . ALA A 1 764 ? 14.626 -22.121 -6.687 1.00 97.50 764 ALA A CA 1
ATOM 5537 C C . ALA A 1 764 ? 13.908 -21.364 -7.817 1.00 97.50 764 ALA A C 1
ATOM 5539 O O . ALA A 1 764 ? 14.505 -21.101 -8.859 1.00 97.50 764 ALA A O 1
ATOM 5540 N N . ILE A 1 765 ? 12.648 -20.973 -7.601 1.00 97.56 765 ILE A N 1
ATOM 5541 C CA . ILE A 1 765 ? 11.868 -20.182 -8.561 1.00 97.56 765 ILE A CA 1
ATOM 5542 C C . ILE A 1 765 ? 12.494 -18.798 -8.733 1.00 97.56 765 ILE A C 1
ATOM 5544 O O . ILE A 1 765 ? 12.654 -18.352 -9.862 1.00 97.56 765 ILE A O 1
ATOM 5548 N N . ALA A 1 766 ? 12.892 -18.136 -7.644 1.00 97.12 766 ALA A N 1
ATOM 5549 C CA . ALA A 1 766 ? 13.522 -16.821 -7.705 1.00 97.12 766 ALA A CA 1
ATOM 5550 C C . ALA A 1 766 ? 14.842 -16.849 -8.493 1.00 97.12 766 ALA A C 1
ATOM 5552 O O . ALA A 1 766 ? 15.035 -16.028 -9.386 1.00 97.12 766 ALA A O 1
ATOM 5553 N N . ALA A 1 767 ? 15.719 -17.821 -8.219 1.00 96.94 767 ALA A N 1
ATOM 5554 C CA . ALA A 1 767 ? 16.961 -18.002 -8.968 1.00 96.94 767 ALA A CA 1
ATOM 5555 C C . ALA A 1 767 ? 16.695 -18.352 -10.441 1.00 96.94 767 ALA A C 1
ATOM 5557 O O . ALA A 1 767 ? 17.316 -17.780 -11.334 1.00 96.94 767 ALA A O 1
ATOM 5558 N N . GLY A 1 768 ? 15.738 -19.248 -10.707 1.00 96.69 768 GLY A N 1
ATOM 5559 C CA . GLY A 1 768 ? 15.344 -19.626 -12.064 1.00 96.69 768 GLY A CA 1
ATOM 5560 C C . GLY A 1 768 ? 14.811 -18.441 -12.870 1.00 96.69 768 GLY A C 1
ATOM 5561 O O . GLY A 1 768 ? 15.264 -18.215 -13.989 1.00 96.69 768 GLY A O 1
ATOM 5562 N N . CYS A 1 769 ? 13.911 -17.644 -12.287 1.00 96.44 769 CYS A N 1
ATOM 5563 C CA . CYS A 1 769 ? 13.397 -16.424 -12.907 1.00 96.44 769 CYS A CA 1
ATOM 5564 C C . CYS A 1 769 ? 14.495 -15.378 -13.128 1.00 96.44 769 CYS A C 1
ATOM 5566 O O . CYS A 1 769 ? 14.473 -14.705 -14.152 1.00 96.44 769 CYS A O 1
ATOM 5568 N N . ALA A 1 770 ? 15.457 -15.246 -12.209 1.00 94.56 770 ALA A N 1
ATOM 5569 C CA . ALA A 1 770 ? 16.575 -14.319 -12.362 1.00 94.56 770 ALA A CA 1
ATOM 5570 C C . ALA A 1 770 ? 17.482 -14.694 -13.542 1.00 94.56 770 ALA A C 1
ATOM 5572 O O . ALA A 1 770 ? 17.764 -13.858 -14.397 1.00 94.56 770 ALA A O 1
ATOM 5573 N N . LEU A 1 771 ? 17.896 -15.963 -13.617 1.00 94.25 771 LEU A N 1
ATOM 5574 C CA . LEU A 1 771 ? 18.794 -16.458 -14.663 1.00 94.25 771 LEU A CA 1
ATOM 5575 C C . LEU A 1 771 ? 18.114 -16.482 -16.036 1.00 94.25 771 LEU A C 1
ATOM 5577 O O . LEU A 1 771 ? 18.674 -15.991 -17.014 1.00 94.25 771 LEU A O 1
ATOM 5581 N N . ALA A 1 772 ? 16.892 -17.018 -16.112 1.00 94.06 772 ALA A N 1
ATOM 5582 C CA . ALA A 1 772 ? 16.130 -17.044 -17.357 1.00 94.06 772 ALA A CA 1
ATOM 5583 C C . ALA A 1 772 ? 15.693 -15.635 -17.784 1.00 94.06 772 ALA A C 1
ATOM 5585 O O . ALA A 1 772 ? 15.713 -15.325 -18.971 1.00 94.06 772 ALA A O 1
ATOM 5586 N N . GLY A 1 773 ? 15.343 -14.770 -16.828 1.00 92.88 773 GLY A N 1
ATOM 5587 C CA . GLY A 1 773 ? 15.000 -13.375 -17.089 1.00 92.88 773 GLY A CA 1
ATOM 5588 C C . GLY A 1 773 ? 16.184 -12.586 -17.640 1.00 92.88 773 GLY A C 1
ATOM 5589 O O . GLY A 1 773 ? 16.019 -11.883 -18.628 1.00 92.88 773 GLY A O 1
ATOM 5590 N N . TYR A 1 774 ? 17.382 -12.763 -17.076 1.00 90.94 774 TYR A N 1
ATOM 5591 C CA . TYR A 1 774 ? 18.614 -12.190 -17.620 1.00 90.94 774 TYR A CA 1
ATOM 5592 C C . TYR A 1 774 ? 18.901 -12.695 -19.043 1.00 90.94 774 TYR A C 1
ATOM 5594 O O . TYR A 1 774 ? 19.092 -11.892 -19.951 1.00 90.94 774 TYR A O 1
ATOM 5602 N N . ALA A 1 775 ? 18.852 -14.013 -19.268 1.00 89.62 775 ALA A N 1
ATOM 5603 C CA . ALA A 1 775 ? 19.112 -14.589 -20.588 1.00 89.62 775 ALA A CA 1
ATOM 5604 C C . ALA A 1 775 ? 18.126 -14.084 -21.660 1.00 89.62 775 ALA A C 1
ATOM 5606 O O . ALA A 1 775 ? 18.534 -13.751 -22.770 1.00 89.62 775 ALA A O 1
ATOM 5607 N N . LEU A 1 776 ? 16.834 -13.988 -21.323 1.00 91.00 776 LEU A N 1
ATOM 5608 C CA . LEU A 1 776 ? 15.812 -13.433 -22.216 1.00 91.00 776 LEU A CA 1
ATOM 5609 C C . LEU A 1 776 ? 15.977 -11.927 -22.426 1.00 91.00 776 LEU A C 1
ATOM 5611 O O . LEU A 1 776 ? 15.739 -11.446 -23.530 1.00 91.00 776 LEU A O 1
ATOM 5615 N N . ALA A 1 777 ? 16.381 -11.185 -21.394 1.00 90.00 777 ALA A N 1
ATOM 5616 C CA . ALA A 1 777 ? 16.613 -9.750 -21.502 1.00 90.00 777 ALA A CA 1
ATOM 5617 C C . ALA A 1 777 ? 17.742 -9.436 -22.487 1.00 90.00 777 ALA A C 1
ATOM 5619 O O . ALA A 1 777 ? 17.568 -8.587 -23.352 1.00 90.00 777 ALA A O 1
ATOM 5620 N N . VAL A 1 778 ? 18.843 -10.188 -22.413 1.00 85.75 778 VAL A N 1
ATOM 5621 C CA . VAL A 1 778 ? 19.961 -10.088 -23.362 1.00 85.75 778 VAL A CA 1
ATOM 5622 C C . VAL A 1 778 ? 19.533 -10.495 -24.771 1.00 85.75 778 VAL A C 1
ATOM 5624 O O . VAL A 1 778 ? 19.903 -9.845 -25.743 1.00 85.75 778 VAL A O 1
ATOM 5627 N N . TRP A 1 779 ? 18.725 -11.551 -24.902 1.00 85.12 779 TRP A N 1
ATOM 5628 C CA . TRP A 1 779 ? 18.304 -12.047 -26.215 1.00 85.12 779 TRP A CA 1
ATOM 5629 C C . TRP A 1 779 ? 17.389 -11.076 -26.980 1.00 85.12 779 TRP A C 1
ATOM 5631 O O . TRP A 1 779 ? 17.436 -11.038 -28.206 1.00 85.12 779 TRP A O 1
ATOM 5641 N N . ILE A 1 780 ? 16.563 -10.300 -26.271 1.00 87.31 780 ILE A N 1
ATOM 5642 C CA . ILE A 1 780 ? 15.605 -9.342 -26.859 1.00 87.31 780 ILE A CA 1
ATOM 5643 C C . ILE A 1 780 ? 16.069 -7.885 -26.645 1.00 87.31 780 ILE A C 1
ATOM 5645 O O . ILE A 1 780 ? 15.304 -6.959 -26.889 1.00 87.31 780 ILE A O 1
ATOM 5649 N N . ASP A 1 781 ? 17.300 -7.675 -26.170 1.00 85.62 781 ASP A N 1
ATOM 5650 C CA . ASP A 1 781 ? 17.883 -6.357 -25.875 1.00 85.62 781 ASP A CA 1
ATOM 5651 C C . ASP A 1 781 ? 16.941 -5.440 -25.064 1.00 85.62 781 ASP A C 1
ATOM 5653 O O . ASP A 1 781 ? 16.449 -4.402 -25.512 1.00 85.62 781 ASP A O 1
ATOM 5657 N N . THR A 1 782 ? 16.588 -5.885 -23.857 1.00 88.19 782 THR A N 1
ATOM 5658 C CA . THR A 1 782 ? 15.626 -5.198 -22.985 1.00 88.19 782 THR A CA 1
ATOM 5659 C C . THR A 1 782 ? 16.068 -5.200 -21.519 1.00 88.19 782 THR A C 1
ATOM 5661 O O . THR A 1 782 ? 17.100 -5.756 -21.164 1.00 88.19 782 THR A O 1
ATOM 5664 N N . SER A 1 783 ? 15.282 -4.572 -20.640 1.00 87.31 783 SER A N 1
ATOM 5665 C CA . SER A 1 783 ? 15.614 -4.433 -19.217 1.00 87.31 783 SER A CA 1
ATOM 5666 C C . SER A 1 783 ? 15.659 -5.782 -18.496 1.00 87.31 783 SER A C 1
ATOM 5668 O O . SER A 1 783 ? 14.643 -6.484 -18.415 1.00 87.31 783 SER A O 1
ATOM 5670 N N . VAL A 1 784 ? 16.802 -6.092 -17.870 1.00 88.81 784 VAL A N 1
ATOM 5671 C CA . VAL A 1 784 ? 16.983 -7.311 -17.056 1.00 88.81 784 VAL A CA 1
ATOM 5672 C C . VAL A 1 784 ? 15.970 -7.369 -15.911 1.00 88.81 784 VAL A C 1
ATOM 5674 O O . VAL A 1 784 ? 15.240 -8.349 -15.764 1.00 88.81 784 VAL A O 1
ATOM 5677 N N . ALA A 1 785 ? 15.875 -6.305 -15.112 1.00 88.50 785 ALA A N 1
ATOM 5678 C CA . ALA A 1 785 ? 14.982 -6.259 -13.957 1.00 88.50 785 ALA A CA 1
ATOM 5679 C C . ALA A 1 785 ? 13.497 -6.362 -14.366 1.00 88.50 785 ALA A C 1
ATOM 5681 O O . ALA A 1 785 ? 12.730 -7.112 -13.750 1.00 88.50 785 ALA A O 1
ATOM 5682 N N . GLY A 1 786 ? 13.100 -5.675 -15.447 1.00 89.81 786 GLY A N 1
ATOM 5683 C CA . GLY A 1 786 ? 11.745 -5.760 -16.000 1.00 89.81 786 GLY A CA 1
ATOM 5684 C C . GLY A 1 786 ? 11.399 -7.165 -16.502 1.00 89.81 786 GLY A C 1
ATOM 5685 O O . GLY A 1 786 ? 10.298 -7.669 -16.246 1.00 89.81 786 GLY A O 1
ATOM 5686 N N . MET A 1 787 ? 12.353 -7.841 -17.149 1.00 93.19 787 MET A N 1
ATOM 5687 C CA . MET A 1 787 ? 12.169 -9.204 -17.647 1.00 93.19 787 MET A CA 1
ATOM 5688 C C . MET A 1 787 ? 12.025 -10.220 -16.509 1.00 93.19 787 MET A C 1
ATOM 5690 O O . MET A 1 787 ? 11.139 -11.072 -16.566 1.00 93.19 787 MET A O 1
ATOM 5694 N N . ILE A 1 788 ? 12.816 -10.104 -15.434 1.00 94.06 788 ILE A N 1
ATOM 5695 C CA . ILE A 1 788 ? 12.693 -10.992 -14.261 1.00 94.06 788 ILE A CA 1
ATOM 5696 C C . ILE A 1 788 ? 11.312 -10.852 -13.608 1.00 94.06 788 ILE A C 1
ATOM 5698 O O . ILE A 1 788 ? 10.679 -11.858 -13.266 1.00 94.06 788 ILE A O 1
ATOM 5702 N N . ALA A 1 789 ? 10.813 -9.621 -13.459 1.00 93.31 789 ALA A N 1
ATOM 5703 C CA . ALA A 1 789 ? 9.484 -9.363 -12.908 1.00 93.31 789 ALA A CA 1
ATOM 5704 C C . ALA A 1 789 ? 8.366 -9.930 -13.804 1.00 93.31 789 ALA A C 1
ATOM 5706 O O . ALA A 1 789 ? 7.454 -10.604 -13.313 1.00 93.31 789 ALA A O 1
ATOM 5707 N N . THR A 1 790 ? 8.476 -9.728 -15.121 1.00 94.81 790 THR A N 1
ATOM 5708 C CA . THR A 1 790 ? 7.530 -10.262 -16.117 1.00 94.81 790 THR A CA 1
ATOM 5709 C C . THR A 1 790 ? 7.505 -11.789 -16.099 1.00 94.81 790 THR A C 1
ATOM 5711 O O . THR A 1 790 ? 6.435 -12.401 -16.046 1.00 94.81 790 THR A O 1
ATOM 5714 N N . LEU A 1 791 ? 8.681 -12.421 -16.078 1.00 95.88 791 LEU A N 1
ATOM 5715 C CA . LEU A 1 791 ? 8.810 -13.873 -16.040 1.00 95.88 791 LEU A CA 1
ATOM 5716 C C . LEU A 1 791 ? 8.274 -14.450 -14.727 1.00 95.88 791 LEU A C 1
ATOM 5718 O O . LEU A 1 791 ? 7.592 -15.470 -14.741 1.00 95.88 791 LEU A O 1
ATOM 5722 N N . SER A 1 792 ? 8.505 -13.773 -13.601 1.00 95.44 792 SER A N 1
ATOM 5723 C CA . SER A 1 792 ? 7.960 -14.186 -12.303 1.00 95.44 792 SER A CA 1
ATOM 5724 C C . SER A 1 792 ? 6.427 -14.187 -12.296 1.00 95.44 792 SER A C 1
ATOM 5726 O O . SER A 1 792 ? 5.819 -15.126 -11.777 1.00 95.44 792 SER A O 1
ATOM 5728 N N . LEU A 1 793 ? 5.790 -13.188 -12.924 1.00 95.31 793 LEU A N 1
ATOM 5729 C CA . LEU A 1 793 ? 4.336 -13.167 -13.118 1.00 95.31 793 LEU A CA 1
ATOM 5730 C C . LEU A 1 793 ? 3.870 -14.296 -14.052 1.00 95.31 793 LEU A C 1
ATOM 5732 O O . LEU A 1 793 ? 2.885 -14.972 -13.754 1.00 95.31 793 LEU A O 1
ATOM 5736 N N . ALA A 1 794 ? 4.581 -14.537 -15.157 1.00 95.62 794 ALA A N 1
ATOM 5737 C CA . ALA A 1 794 ? 4.249 -15.609 -16.095 1.00 95.62 794 ALA A CA 1
ATOM 5738 C C . ALA A 1 794 ? 4.334 -16.997 -15.437 1.00 95.62 794 ALA A C 1
ATOM 5740 O O . ALA A 1 794 ? 3.398 -17.792 -15.538 1.00 95.62 794 ALA A O 1
ATOM 5741 N N . VAL A 1 795 ? 5.414 -17.269 -14.698 1.00 96.44 795 VAL A N 1
ATOM 5742 C CA . VAL A 1 795 ? 5.603 -18.514 -13.939 1.00 96.44 795 VAL A CA 1
ATOM 5743 C C . VAL A 1 795 ? 4.499 -18.684 -12.895 1.00 96.44 795 VAL A C 1
ATOM 5745 O O . VAL A 1 795 ? 3.925 -19.771 -12.792 1.00 96.44 795 VAL A O 1
ATOM 5748 N N . PHE A 1 796 ? 4.133 -17.616 -12.178 1.00 95.69 796 PHE A N 1
ATOM 5749 C CA . PHE A 1 796 ? 3.001 -17.650 -11.254 1.00 95.69 796 PHE A CA 1
ATOM 5750 C C . PHE A 1 796 ? 1.698 -18.057 -11.954 1.00 95.69 796 PHE A C 1
ATOM 5752 O O . PHE A 1 796 ? 1.006 -18.954 -11.475 1.00 95.69 796 PHE A O 1
ATOM 5759 N N . VAL A 1 797 ? 1.364 -17.437 -13.093 1.00 94.56 797 VAL A N 1
ATOM 5760 C CA . VAL A 1 797 ? 0.139 -17.748 -13.852 1.00 94.56 797 VAL A CA 1
ATOM 5761 C C . VAL A 1 797 ? 0.130 -19.207 -14.309 1.00 94.56 797 VAL A C 1
ATOM 5763 O O . VAL A 1 797 ? -0.873 -19.900 -14.126 1.00 94.56 797 VAL A O 1
ATOM 5766 N N . LEU A 1 798 ? 1.248 -19.704 -14.845 1.00 94.19 798 LEU A N 1
ATOM 5767 C CA . LEU A 1 798 ? 1.373 -21.100 -15.276 1.00 94.19 798 LEU A CA 1
ATOM 5768 C C . LEU A 1 798 ? 1.155 -22.075 -14.112 1.00 94.19 798 LEU A C 1
ATOM 5770 O O . LEU A 1 798 ? 0.386 -23.032 -14.236 1.00 94.19 798 LEU A O 1
ATOM 5774 N N . VAL A 1 799 ? 1.764 -21.804 -12.955 1.00 94.06 799 VAL A N 1
ATOM 5775 C CA . VAL A 1 799 ? 1.584 -22.617 -11.744 1.00 94.06 799 VAL A CA 1
ATOM 5776 C C . VAL A 1 799 ? 0.162 -22.492 -11.194 1.00 94.06 799 VAL A C 1
ATOM 5778 O O . VAL A 1 799 ? -0.430 -23.496 -10.808 1.00 94.06 799 VAL A O 1
ATOM 5781 N N . ALA A 1 800 ? -0.443 -21.306 -11.199 1.00 90.94 800 ALA A N 1
ATOM 5782 C CA . ALA A 1 800 ? -1.822 -21.109 -10.757 1.00 90.94 800 ALA A CA 1
ATOM 5783 C C . ALA A 1 800 ? -2.824 -21.914 -11.595 1.00 90.94 800 ALA A C 1
ATOM 5785 O O . ALA A 1 800 ? -3.791 -22.458 -11.057 1.00 90.94 800 ALA A O 1
ATOM 5786 N N . LEU A 1 801 ? -2.581 -22.052 -12.898 1.00 90.56 801 LEU A N 1
ATOM 5787 C CA . LEU A 1 801 ? -3.404 -22.885 -13.772 1.00 90.56 801 LEU A CA 1
ATOM 5788 C C . LEU A 1 801 ? -3.127 -24.382 -13.561 1.00 90.56 801 LEU A C 1
ATOM 5790 O O . LEU A 1 801 ? -4.075 -25.161 -13.411 1.00 90.56 801 LEU A O 1
ATOM 5794 N N . GLY A 1 802 ? -1.848 -24.771 -13.524 1.00 87.69 802 GLY A N 1
ATOM 5795 C CA . GLY A 1 802 ? -1.394 -26.164 -13.600 1.00 87.69 802 GLY A CA 1
ATOM 5796 C C . GLY A 1 802 ? -1.057 -26.865 -12.278 1.00 87.69 802 GLY A C 1
ATOM 5797 O O . GLY A 1 802 ? -0.782 -28.063 -12.301 1.00 87.69 802 GLY A O 1
ATOM 5798 N N . ALA A 1 803 ? -1.061 -26.179 -11.128 1.00 86.19 803 ALA A N 1
ATOM 5799 C CA . ALA A 1 803 ? -0.607 -26.777 -9.870 1.00 86.19 803 ALA A CA 1
ATOM 5800 C C . ALA A 1 803 ? -1.420 -28.040 -9.503 1.00 86.19 803 ALA A C 1
ATOM 5802 O O . ALA A 1 803 ? -2.655 -28.009 -9.485 1.00 86.19 803 ALA A O 1
ATOM 5803 N N . PRO A 1 804 ? -0.758 -29.150 -9.127 1.00 75.75 804 PRO A N 1
ATOM 5804 C CA . PRO A 1 804 ? -1.400 -30.462 -9.019 1.00 75.75 804 PRO A CA 1
ATOM 5805 C C . PRO A 1 804 ? -2.463 -30.526 -7.917 1.00 75.75 804 PRO A C 1
ATOM 5807 O O . PRO A 1 804 ? -3.489 -31.186 -8.068 1.00 75.75 804 PRO A O 1
ATOM 5810 N N . ARG A 1 805 ? -2.244 -29.825 -6.796 1.00 73.69 805 ARG A N 1
ATOM 5811 C CA . ARG A 1 805 ? -3.189 -29.785 -5.667 1.00 73.69 805 ARG A CA 1
ATOM 5812 C C . ARG A 1 805 ? -4.014 -28.509 -5.597 1.00 73.69 805 ARG A C 1
ATOM 5814 O O . ARG A 1 805 ? -5.163 -28.588 -5.172 1.00 73.69 805 ARG A O 1
ATOM 5821 N N . HIS A 1 806 ? -3.465 -27.376 -6.018 1.00 78.38 806 HIS A N 1
ATOM 5822 C CA . HIS A 1 806 ? -4.081 -26.059 -5.816 1.00 78.38 806 HIS A CA 1
ATOM 5823 C C . HIS A 1 806 ? -4.395 -25.313 -7.113 1.00 78.38 806 HIS A C 1
ATOM 5825 O O . HIS A 1 806 ? -4.914 -24.203 -7.052 1.00 78.38 806 HIS A O 1
ATOM 5831 N N . GLY A 1 807 ? -4.098 -25.908 -8.269 1.00 79.44 807 GLY A N 1
ATOM 5832 C CA . GLY A 1 807 ? -4.326 -25.285 -9.562 1.00 79.44 807 GLY A CA 1
ATOM 5833 C C . GLY A 1 807 ? -5.801 -25.262 -9.941 1.00 79.44 807 GLY A C 1
ATOM 5834 O O . GLY A 1 807 ? -6.578 -26.151 -9.568 1.00 79.44 807 GLY A O 1
ATOM 5835 N N . VAL A 1 808 ? -6.180 -24.258 -10.730 1.00 81.62 808 VAL A N 1
ATOM 5836 C CA . VAL A 1 808 ? -7.560 -24.073 -11.206 1.00 81.62 808 VAL A CA 1
ATOM 5837 C C . VAL A 1 808 ? -8.046 -25.299 -11.980 1.00 81.62 808 VAL A C 1
ATOM 5839 O O . VAL A 1 808 ? -9.174 -25.754 -11.780 1.00 81.62 808 VAL A O 1
ATOM 5842 N N . ILE A 1 809 ? -7.184 -25.878 -12.824 1.00 80.94 809 ILE A N 1
ATOM 5843 C CA . ILE A 1 809 ? -7.514 -27.056 -13.636 1.00 80.94 809 ILE A CA 1
ATOM 5844 C C . ILE A 1 809 ? -7.752 -28.273 -12.733 1.00 80.94 809 ILE A C 1
ATOM 5846 O O . ILE A 1 809 ? -8.789 -28.927 -12.830 1.00 80.94 809 ILE A O 1
ATOM 5850 N N . ALA A 1 810 ? -6.845 -28.534 -11.788 1.00 77.56 810 ALA A N 1
ATOM 5851 C CA . ALA A 1 810 ? -6.968 -29.649 -10.850 1.00 77.56 810 ALA A CA 1
ATOM 5852 C C . ALA A 1 810 ? -8.181 -29.514 -9.909 1.00 77.56 810 ALA A C 1
ATOM 5854 O O . ALA A 1 810 ? -8.743 -30.520 -9.468 1.00 77.56 810 ALA A O 1
ATOM 5855 N N . SER A 1 811 ? -8.583 -28.284 -9.574 1.00 77.38 811 SER A N 1
ATOM 5856 C CA . SER A 1 811 ? -9.797 -27.999 -8.798 1.00 77.38 811 SER A CA 1
ATOM 5857 C C . SER A 1 811 ? -11.066 -28.309 -9.601 1.00 77.38 811 SER A C 1
ATOM 5859 O O . SER A 1 811 ? -11.940 -29.038 -9.125 1.00 77.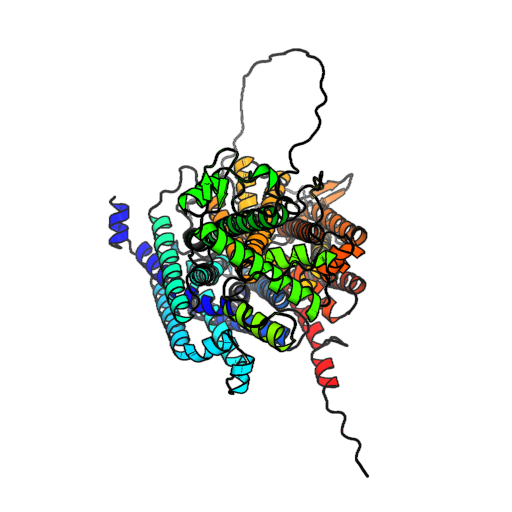38 811 SER A O 1
ATOM 5861 N N . ARG A 1 812 ? -11.139 -27.847 -10.859 1.00 77.19 812 ARG A N 1
ATOM 5862 C CA . ARG A 1 812 ? -12.273 -28.111 -11.768 1.00 77.19 812 ARG A CA 1
ATOM 5863 C C . ARG A 1 812 ? -12.428 -29.589 -12.126 1.00 77.19 812 ARG A C 1
ATOM 5865 O O . ARG A 1 812 ? -13.546 -30.080 -12.224 1.00 77.19 812 ARG A O 1
ATOM 5872 N N . LEU A 1 813 ? -11.319 -30.313 -12.288 1.00 77.81 813 LEU A N 1
ATOM 5873 C CA . LEU A 1 813 ? -11.350 -31.753 -12.563 1.00 77.81 813 LEU A CA 1
ATOM 5874 C C . LEU A 1 813 ? -11.888 -32.566 -11.375 1.00 77.81 813 LEU A C 1
ATOM 5876 O O . LEU A 1 813 ? -12.593 -33.546 -11.593 1.00 77.81 813 LEU A O 1
ATOM 5880 N N . ARG A 1 814 ? -11.614 -32.143 -10.131 1.00 73.62 814 ARG A N 1
ATOM 5881 C CA . ARG A 1 814 ? -12.127 -32.791 -8.906 1.00 73.62 814 ARG A CA 1
ATOM 5882 C C . ARG A 1 814 ? -13.574 -32.446 -8.569 1.00 73.62 814 ARG A C 1
ATOM 5884 O O . ARG A 1 814 ? -14.222 -33.212 -7.871 1.00 73.62 814 ARG A O 1
ATOM 5891 N N . SER A 1 815 ? -14.070 -31.308 -9.048 1.00 65.25 815 SER A N 1
ATOM 5892 C CA . SER A 1 815 ? -15.458 -30.868 -8.853 1.00 65.25 815 SER A CA 1
ATOM 5893 C C . SER A 1 815 ? -16.416 -31.389 -9.929 1.00 65.25 815 SER A C 1
ATOM 5895 O O . SER A 1 815 ? -17.600 -31.058 -9.899 1.00 65.25 815 SER A O 1
ATOM 5897 N N . ARG A 1 816 ? -15.950 -32.253 -10.849 1.00 56.34 816 ARG A N 1
ATOM 5898 C CA . ARG A 1 816 ? -16.863 -33.070 -11.653 1.00 56.34 816 ARG A CA 1
ATOM 5899 C C . ARG A 1 816 ? -17.675 -33.955 -10.699 1.00 56.34 816 ARG A C 1
ATOM 5901 O O . ARG A 1 816 ? -17.055 -34.677 -9.917 1.00 56.34 816 ARG A O 1
ATOM 5908 N N . PRO A 1 817 ? -19.021 -33.901 -10.738 1.00 56.06 817 PRO A N 1
ATOM 5909 C CA . PRO A 1 817 ? -19.835 -34.780 -9.918 1.00 56.06 817 PRO A CA 1
ATOM 5910 C C . PRO A 1 817 ? -19.405 -36.213 -10.212 1.00 56.06 817 PRO A C 1
ATOM 5912 O O . PRO A 1 817 ? -19.341 -36.606 -11.380 1.00 56.06 817 PRO A O 1
ATOM 5915 N N . LEU A 1 818 ? -19.081 -36.975 -9.167 1.00 56.50 818 LEU A N 1
ATOM 5916 C CA . LEU A 1 818 ? -19.057 -38.428 -9.265 1.00 56.50 818 LEU A CA 1
ATOM 5917 C C . LEU A 1 818 ? -20.391 -38.815 -9.904 1.00 56.50 818 LEU A C 1
ATOM 5919 O O . LEU A 1 818 ? -21.442 -38.520 -9.332 1.00 56.50 818 LEU A O 1
ATOM 5923 N N . ALA A 1 819 ? -20.352 -39.363 -11.121 1.00 52.59 819 ALA A N 1
ATOM 5924 C CA . ALA A 1 819 ? -21.539 -39.899 -11.761 1.00 52.59 819 ALA A CA 1
ATOM 5925 C C . ALA A 1 819 ? -22.194 -40.831 -10.739 1.00 52.59 819 ALA A C 1
ATOM 5927 O O . ALA A 1 819 ? -21.536 -41.753 -10.250 1.00 52.59 819 ALA A O 1
ATOM 5928 N N . ALA A 1 820 ? -23.429 -40.515 -10.342 1.00 48.91 820 ALA A N 1
ATOM 5929 C CA . ALA A 1 820 ? -24.179 -41.346 -9.417 1.00 48.91 820 ALA A CA 1
ATOM 5930 C C . ALA A 1 820 ? -24.108 -42.792 -9.935 1.00 48.91 820 ALA A C 1
ATOM 5932 O O . ALA A 1 820 ? -24.343 -42.995 -11.132 1.00 48.91 820 ALA A O 1
ATOM 5933 N N . PRO A 1 821 ? -23.720 -43.778 -9.103 1.00 53.47 821 PRO A N 1
ATOM 5934 C CA . PRO A 1 821 ? -23.730 -45.162 -9.544 1.00 53.47 821 PRO A CA 1
ATOM 5935 C C . PRO A 1 821 ? -25.143 -45.469 -10.033 1.00 53.47 821 PRO A C 1
ATOM 5937 O O . PRO A 1 821 ? -26.115 -45.191 -9.330 1.00 53.47 821 PRO A O 1
ATOM 5940 N N . ALA A 1 822 ? -25.245 -45.958 -11.269 1.00 53.59 822 ALA A N 1
ATOM 5941 C CA . ALA A 1 822 ? -26.508 -46.376 -11.848 1.00 53.59 822 ALA A CA 1
ATOM 5942 C C . ALA A 1 822 ? -27.143 -47.395 -10.894 1.00 53.59 822 ALA A C 1
ATOM 5944 O O . ALA A 1 822 ? -26.611 -48.489 -10.716 1.00 53.59 822 ALA A O 1
ATOM 5945 N N . GLN A 1 823 ? -28.235 -47.006 -10.236 1.00 50.12 823 GLN A N 1
ATOM 5946 C CA . GLN A 1 823 ? -29.096 -47.950 -9.540 1.00 50.12 823 GLN A CA 1
ATOM 5947 C C . GLN A 1 823 ? -29.744 -48.817 -10.624 1.00 50.12 823 GLN A C 1
ATOM 5949 O O . GLN A 1 823 ? -30.582 -48.325 -11.381 1.00 50.12 823 GLN A O 1
ATOM 5954 N N . GLN A 1 824 ? -29.263 -50.054 -10.753 1.00 51.88 824 GLN A N 1
ATOM 5955 C CA . GLN A 1 824 ? -29.961 -51.141 -11.439 1.00 51.88 824 GLN A CA 1
ATOM 5956 C C . GLN A 1 824 ? -30.870 -51.861 -10.454 1.00 51.88 824 GLN A C 1
ATOM 5958 O O . GLN A 1 824 ? -30.437 -52.030 -9.289 1.00 51.88 824 GLN A O 1
#

Radius of gyration: 33.56 Å; Cα contacts (8 Å, |Δi|>4): 1229; chains: 1; bounding box: 90×92×105 Å